Protein AF-0000000085123558 (afdb_homodimer)

Sequence (1218 aa):
MKFFILLIIFISSLFAKGVLVDEKYFIDKNKSLDIKEIIKKDKVFSPIKKYSLGATKDVVWIKLDFYNNTKSIFKKRIYNRTAGIDLIDVYILKNNQIEKRYKLGDFRVHNIRDNHFRVPYFDLTLQVNEKAQVYIKQKTYSPMDIKWHIQSVEDFNSYYHEQSLIYFYCFGFFSVTTILSLILFFLLKNKSYVLYAFFTIFSIIYQFTISGFFYQFGIPIYLNTIFGFSGSALAMVFLGLFPLYFFKIKKDEFKMSKIIIKVLVALLGFIAFIQIFYPLYNDILFTTKFTGLFVFLIMLTLLIFSIRLLILKKEGSIFYFFSNGIFFIFISVFILVFFGYLKFESLFYYFFAIGTIGQDLFLGFALIHSTYRLRREHEKNTELLNEYSKLSLLGQTMVNISHQWKTPINSIYNSVNHIEIAQEFRDPTLNMIIKDNLKNIKQSTNYLKETALSQLNFYKDENNIEEIKIKDEISDVIKLIDSEFSKKFIDIRFKCDDNLKVKIEKNYFLNIIMILFENSFKIFEQRKIKKPLIYLLVEKTKNKTIILFEDNAGGVSDFIIKRIFQKDFSESSSTGIGLYLAKEIVSQKLNGQITAENKNEGLSFKIVIMKFFILLIIFISSLFAKGVLVDEKYFIDKNKSLDIKEIIKKDKVFSPIKKYSLGATKDVVWIKLDFYNNTKSIFKKRIYNRTAGIDLIDVYILKNNQIEKRYKLGDFRVHNIRDNHFRVPYFDLTLQVNEKAQVYIKQKTYSPMDIKWHIQSVEDFNSYYHEQSLIYFYCFGFFSVTTILSLILFFLLKNKSYVLYAFFTIFSIIYQFTISGFFYQFGIPIYLNTIFGFSGSALAMVFLGLFPLYFFKIKKDEFKMSKIIIKVLVALLGFIAFIQIFYPLYNDILFTTKFTGLFVFLIMLTLLIFSIRLLILKKEGSIFYFFSNGIFFIFISVFILVFFGYLKFESLFYYFFAIGTIGQDLFLGFALIHSTYRLRREHEKNTELLNEYSKLSLLGQTMVNISHQWKTPINSIYNSVNHIEIAQEFRDPTLNMIIKDNLKNIKQSTNYLKETALSQLNFYKDENNIEEIKIKDEISDVIKLIDSEFSKKFIDIRFKCDDNLKVKIEKNYFLNIIMILFENSFKIFEQRKIKKPLIYLLVEKTKNKTIILFEDNAGGVSDFIIKRIFQKDFSESSSTGIGLYLAKEIVSQKLNGQITAENKNEGLSFKIVI

Foldseek 3Di:
DCVVVLLVPPPPPPPDPFKDKFKWKAWAAPQDDDPVRCLVVVVRTDGDPDQWPFFDQIKMKMKIKIWGQDPDKDKKKKWDQFFAFAWKKKFKDFPNDTDDIATDHLVDAPVRGPDLDRTDMDIDIADHRTIMMMMMITGHRFIGGRDIDIGHPVVVVVNVVSVVVVLVVLVVLLVVLLVVLVVCCVVVVQCLSVLLNQLSVLLNLQLCLRNRVCSSVRHDSLSSLLSPLCSNLSSLLSVLCNCCRLLVDDCPNDPLNVVSVVLNVVSVVLSVVCSVCCVVPVSSSNVSLCVLVSSLVNLVSQLVVLVVCVVVVGQLSVLSNQLSVLLNVLVVVLNCVRRPVDPDDPSNSCSSSRSVSSNSVSVVVRVVRVVVVVVVVVVVVVVVCVVVVLVVLLVVLVVVVVVVLVVLVVLLVVLVVQLVVCVVVVPPCSVVSNVVSVVSNVVSVVVNVCLVPVSVVLSPDDQAQDWDQPVVLLVVLCVNCVVVCVVLQEEEAAEDDRPDIDRARSSLVSSLSNLLVVLLSQLCVVQVDPHKYWYWYWDDDDPKIKIKIKILSQADDPVCQVPLLPQCDDPGPDSSCSSVVSQVSLVPGVVWGWHWDDDPRTIMIMIMD/DCVVVLLVPPPPPPPDPFKDKFKWKAWAAPQDDDPVRCVVVVVRTDGDPDQWPFFDQIKMKMKIKIWGQDQDKDKKKKWDQFFAFAWKKKFKDFPNDTDDIATDHLVDAPVRGDDLDRTDMDIDIDDHRTIMMMMMITGHRWIGGRDIDIGHPVVVCVNVVSVVVVLVVLVVLLVVLLVVLVVCCVVVVQCLSVLLNQLSVLLNLQLCLRNRVCSSVRHDSLSSLLSPLCSNLSSLLSVLCNCCRLLVDDCPNDPLSVVSVVLNVVSVVLSVVCSVCCVVPVNSSNVSLCVLVSSLVNLVSQLVVLVVCVVVVGQLSVLSNQLSVLLNVLSVVLNCVRRPVDPDDPSNSCSSSRSVSSNSVSVVVRVVRVVVVVVVVVVVVVVVCVVVVLVVLLVVVVVVVVVVLVVLVVLLVVLVVQLVVCVVVVPPCSVVSNVVSVVSNVVSVVVNVCLVPVSVVLSPDDQAFDWDQPVVLLVVLCVNCVVVCVVLQEEEAAEDDRPDIDRARSSLVSSLSNLLVVVLVQLCVVQVDPHKYWYWYWDDDDPKIKIKIKILSQADDPVCQVCLLPQCDDPGPDSSCSSVVNQVCLVPGVVWGWHWDDDPRTIMIMIMD

Solvent-accessible surface area (backbone atoms only — not comparable to full-atom values): 63020 Å² total; per-residue (Å²): 116,63,77,71,28,64,74,59,60,69,68,70,74,73,76,73,86,66,62,55,71,50,61,28,33,35,79,36,76,78,69,71,80,48,72,74,56,49,67,74,46,62,82,66,48,40,72,69,85,64,48,56,68,14,60,39,92,43,30,37,36,35,38,38,41,40,39,33,77,44,96,52,73,43,68,36,30,40,30,32,87,60,35,61,48,29,39,31,40,36,39,36,25,44,91,92,36,80,75,49,76,43,45,39,38,57,75,48,58,75,88,72,32,76,61,64,57,37,43,51,62,52,78,49,79,38,52,62,74,33,58,37,42,34,40,34,41,40,37,32,53,49,54,39,70,72,54,68,45,68,38,45,61,67,59,48,52,52,52,54,48,54,52,46,32,53,53,26,20,50,48,16,32,48,50,46,54,30,52,52,23,44,51,48,19,72,68,65,69,41,66,32,28,45,28,50,21,50,20,46,52,28,46,48,50,22,50,36,34,55,64,8,50,41,61,39,71,63,54,58,58,68,57,50,51,49,30,58,69,40,16,62,57,55,17,46,48,29,55,64,51,23,59,47,52,64,67,61,50,55,74,80,73,39,75,60,56,53,50,52,50,51,54,41,50,50,49,52,50,50,51,51,50,48,67,68,40,32,87,79,38,67,72,53,52,48,58,48,65,52,53,56,54,51,52,49,50,50,47,50,52,51,39,52,50,24,51,53,36,42,74,69,62,44,87,42,20,67,32,44,32,54,11,39,48,44,27,41,56,29,41,50,52,34,50,37,31,52,56,40,76,35,82,80,48,83,69,52,73,48,25,53,58,50,14,48,50,44,26,51,51,24,43,49,48,20,55,52,49,54,52,47,49,51,50,52,50,27,53,50,33,47,53,48,28,57,54,20,47,56,28,17,50,44,14,52,51,40,55,53,46,44,61,57,46,47,55,38,44,49,51,35,53,52,32,52,50,51,42,51,52,33,60,73,67,62,41,92,58,38,73,59,50,43,51,54,29,49,50,50,34,51,53,30,44,50,48,50,51,50,52,49,49,52,52,55,56,60,65,67,57,76,91,50,74,38,78,38,51,52,46,61,54,50,49,52,51,47,60,68,46,38,68,64,33,52,74,66,55,41,46,76,48,77,49,55,54,87,78,41,68,45,79,39,43,56,66,63,52,52,47,41,54,47,45,54,53,50,51,50,50,52,45,36,62,73,65,61,54,89,76,34,40,35,42,37,40,44,46,76,52,95,91,34,39,38,37,38,43,30,34,54,64,62,38,69,55,76,73,46,60,80,34,47,57,34,75,65,39,48,96,53,100,54,81,15,46,57,48,21,47,36,45,49,43,29,43,72,72,54,67,24,47,69,48,70,45,74,42,92,58,1,38,28,36,40,36,41,64,114,63,78,70,28,64,73,60,60,69,67,69,73,72,73,72,85,66,63,55,72,48,62,30,32,34,81,37,76,79,71,72,81,48,72,74,56,49,68,73,45,63,81,67,49,39,73,69,86,64,51,54,68,14,60,39,92,40,29,36,37,36,38,37,39,41,40,32,77,42,95,53,74,44,68,35,30,40,29,34,86,61,35,62,48,30,39,32,40,38,39,34,25,45,91,92,35,81,74,48,74,44,43,40,37,59,74,49,58,74,87,72,33,73,60,64,57,37,43,50,61,52,78,48,76,38,51,63,74,32,58,38,42,33,41,35,42,37,37,32,53,48,53,37,70,71,54,67,45,67,38,45,60,66,56,49,52,53,52,54,49,54,53,46,32,52,52,27,20,50,48,17,32,45,52,45,54,29,53,53,24,44,50,48,18,74,69,66,69,41,67,33,29,47,29,50,21,49,21,47,51,29,45,49,51,22,50,34,34,56,63,8,53,43,60,39,70,63,52,59,57,69,58,52,50,48,32,56,70,41,16,62,58,57,16,46,48,28,54,63,52,25,59,47,52,64,68,61,51,56,76,78,75,39,75,60,54,52,50,52,51,51,54,43,52,51,50,52,51,51,51,50,50,49,67,68,41,32,87,80,38,66,71,52,52,49,58,47,66,51,52,56,53,50,50,49,50,50,45,49,51,50,38,52,50,25,52,53,36,42,74,68,63,44,87,43,20,65,32,44,32,53,11,39,48,44,27,41,57,29,40,49,52,35,50,37,31,51,56,39,77,35,82,82,49,84,69,52,74,46,24,54,58,52,13,48,50,44,26,50,51,25,44,50,48,22,56,53,49,54,52,45,51,51,50,52,51,27,54,49,32,48,53,48,30,56,54,19,45,55,28,18,50,45,15,52,51,39,55,50,47,44,61,57,47,48,54,39,44,48,52,35,52,49,32,52,50,51,42,52,52,32,60,74,67,62,41,92,58,38,72,58,49,44,53,52,31,49,50,49,36,52,53,29,44,52,48,50,53,49,54,49,50,51,52,56,56,61,67,67,58,75,88,48,74,38,77,38,50,53,48,60,54,52,48,50,51,47,60,68,46,37,66,65,33,51,75,66,56,41,45,77,49,78,48,54,55,86,80,42,68,44,78,37,41,55,66,62,52,51,48,40,54,47,46,53,54,49,52,50,50,52,46,35,60,72,67,61,55,87,76,36,39,33,43,37,41,46,46,76,52,96,91,34,38,38,37,39,42,31,34,52,65,62,36,70,54,76,74,46,59,80,34,48,57,34,74,63,38,49,97,54,101,54,80,15,46,57,49,21,47,38,44,49,44,30,43,71,71,55,67,25,48,69,48,71,46,73,42,92,58,2,38,28,36,40,36,42,63

Radius of gyration: 43.83 Å; Cα contacts (8 Å, |Δi|>4): 1908; chains: 2; bounding box: 76×146×95 Å

Organism: Arcobacter nitrofigilis (strain ATCC 33309 / DSM 7299 / CCUG 15893 / LMG 7604 / NCTC 12251 / CI) (NCBI:txid572480)

Nearest PDB structures (foldseek):
  6azr-assembly1_C  TM=6.192E-01  e=3.987E-10  Thermotoga maritima MSB8
  6rh7-assembly1_B  TM=6.388E-01  e=1.582E-09  Thermotoga maritima
  4gcz-assembly1_A  TM=6.714E-01  e=4.209E-09  Bacillus subtilis subsp. subtilis str. 168
  8a7f-assembly1_A  TM=5.798E-01  e=2.361E-09  Pseudomonas putida KT2440
  8a6x-assembly1_B  TM=5.753E-01  e=1.398E-08  Pseudomonas putida KT2440

pLDDT: mean 82.69, std 12.64, range [24.14, 97.62]

Structure (mmCIF, N/CA/C/O backbone):
data_AF-0000000085123558-model_v1
#
loop_
_entity.id
_entity.type
_entity.pdbx_description
1 polymer 'histidine kinase'
#
loop_
_atom_site.group_PDB
_atom_site.id
_atom_site.type_symbol
_atom_site.label_atom_id
_atom_site.label_alt_id
_atom_site.label_comp_id
_atom_site.label_asym_id
_atom_site.label_entity_id
_atom_site.label_seq_id
_atom_site.pdbx_PDB_ins_code
_atom_site.Cartn_x
_atom_site.Cartn_y
_atom_site.Cartn_z
_atom_site.occupancy
_atom_site.B_iso_or_equiv
_atom_site.auth_seq_id
_atom_site.auth_comp_id
_atom_site.auth_asym_id
_atom_site.auth_atom_id
_atom_site.pdbx_PDB_model_num
ATOM 1 N N . MET A 1 1 ? -15.406 20.891 -3.645 1 24.14 1 MET A N 1
ATOM 2 C CA . MET A 1 1 ? -15.086 22.172 -4.254 1 24.14 1 MET A CA 1
ATOM 3 C C . MET A 1 1 ? -14.094 22.953 -3.395 1 24.14 1 MET A C 1
ATOM 5 O O . MET A 1 1 ? -13.133 23.531 -3.912 1 24.14 1 MET A O 1
ATOM 9 N N . LYS A 1 2 ? -14.328 23.125 -2.021 1 29.52 2 LYS A N 1
ATOM 10 C CA . LYS A 1 2 ? -13.383 23.891 -1.223 1 29.52 2 LYS A CA 1
ATOM 11 C C . LYS A 1 2 ? -12.117 23.094 -0.936 1 29.52 2 LYS A C 1
ATOM 13 O O . LYS A 1 2 ? -11.094 23.641 -0.542 1 29.52 2 LYS A O 1
ATOM 18 N N . PHE A 1 3 ? -12.047 21.844 -0.819 1 31.36 3 PHE A N 1
ATOM 19 C CA . PHE A 1 3 ? -10.844 21.062 -0.55 1 31.36 3 PHE A CA 1
ATOM 20 C C . PHE A 1 3 ? -9.875 21.141 -1.725 1 31.36 3 PHE A C 1
ATOM 22 O O . PHE A 1 3 ? -8.664 21.016 -1.542 1 31.36 3 PHE A O 1
ATOM 29 N N . PHE A 1 4 ? -10.273 21.078 -2.939 1 33.62 4 PHE A N 1
ATOM 30 C CA . PHE A 1 4 ? -9.625 21.688 -4.102 1 33.62 4 PHE A CA 1
ATOM 31 C C . PHE A 1 4 ? -9.398 23.172 -3.889 1 33.62 4 PHE A C 1
ATOM 33 O O . PHE A 1 4 ? -8.672 23.812 -4.648 1 33.62 4 PHE A O 1
ATOM 40 N N . ILE A 1 5 ? -10.008 23.797 -2.871 1 33.5 5 ILE A N 1
ATOM 41 C CA . ILE A 1 5 ? -9.93 25.203 -2.473 1 33.5 5 ILE A CA 1
ATOM 42 C C . ILE A 1 5 ? -8.625 25.453 -1.719 1 33.5 5 ILE A C 1
ATOM 44 O O . ILE A 1 5 ? -8.039 26.531 -1.816 1 33.5 5 ILE A O 1
ATOM 48 N N . LEU A 1 6 ? -8.219 24.562 -0.923 1 36.97 6 LEU A N 1
ATOM 49 C CA . LEU A 1 6 ? -6.957 24.844 -0.247 1 36.97 6 LEU A CA 1
ATOM 50 C C . LEU A 1 6 ? -5.84 25.078 -1.259 1 36.97 6 LEU A C 1
ATOM 52 O O . LEU A 1 6 ? -4.922 25.875 -1.006 1 36.97 6 LEU A O 1
ATOM 56 N N . LEU A 1 7 ? -5.809 24.391 -2.283 1 35.38 7 LEU A N 1
ATOM 57 C CA . LEU A 1 7 ? -4.863 24.766 -3.328 1 35.38 7 LEU A CA 1
ATOM 58 C C . LEU A 1 7 ? -5.051 26.219 -3.729 1 35.38 7 LEU A C 1
ATOM 60 O O . LEU A 1 7 ? -4.074 26.922 -4.004 1 35.38 7 LEU A O 1
ATOM 64 N N . ILE A 1 8 ? -6.285 26.703 -3.881 1 33.59 8 ILE A N 1
ATOM 65 C CA . ILE A 1 8 ? -6.574 28.016 -4.457 1 33.59 8 ILE A CA 1
ATOM 66 C C . ILE A 1 8 ? -6.391 29.094 -3.396 1 33.59 8 ILE A C 1
ATOM 68 O O . ILE A 1 8 ? -6.383 30.297 -3.711 1 33.59 8 ILE A O 1
ATOM 72 N N . ILE A 1 9 ? -6.473 28.859 -2.203 1 36.88 9 ILE A N 1
ATOM 73 C CA . ILE A 1 9 ? -6.5 29.969 -1.249 1 36.88 9 ILE A CA 1
ATOM 74 C C . ILE A 1 9 ? -5.184 30.734 -1.314 1 36.88 9 ILE A C 1
ATOM 76 O O . ILE A 1 9 ? -5.051 31.797 -0.712 1 36.88 9 ILE A O 1
ATOM 80 N N . PHE A 1 10 ? -4.238 30.266 -1.964 1 37.56 10 PHE A N 1
ATOM 81 C CA . PHE A 1 10 ? -2.963 30.938 -1.763 1 37.56 10 PHE A CA 1
ATOM 82 C C . PHE A 1 10 ? -3.053 32.406 -2.201 1 37.56 10 PHE A C 1
ATOM 84 O O . PHE A 1 10 ? -2.088 33.156 -2.066 1 37.56 10 PHE A O 1
ATOM 91 N N . ILE A 1 11 ? -3.908 32.75 -3.121 1 35.16 11 ILE A N 1
ATOM 92 C CA . ILE A 1 11 ? -3.48 33.938 -3.816 1 35.16 11 ILE A CA 1
ATOM 93 C C . ILE A 1 11 ? -3.814 35.188 -2.969 1 35.16 11 ILE A C 1
ATOM 95 O O . ILE A 1 11 ? -3.697 36.312 -3.438 1 35.16 11 ILE A O 1
ATOM 99 N N . SER A 1 12 ? -4.367 35.031 -1.855 1 32.38 12 SER A N 1
ATOM 100 C CA . SER A 1 12 ? -4.777 36.375 -1.506 1 32.38 12 SER A CA 1
ATOM 101 C C . SER A 1 12 ? -3.609 37.188 -0.948 1 32.38 12 SER A C 1
ATOM 103 O O . SER A 1 12 ? -3.164 36.938 0.176 1 32.38 12 SER A O 1
ATOM 105 N N . SER A 1 13 ? -2.609 37.438 -1.604 1 37.75 13 SER A N 1
ATOM 106 C CA . SER A 1 13 ? -1.668 38.469 -1.165 1 37.75 13 SER A CA 1
ATOM 107 C C . SER A 1 13 ? -2.385 39.781 -0.843 1 37.75 13 SER A C 1
ATOM 109 O O . SER A 1 13 ? -2.889 40.438 -1.742 1 37.75 13 SER A O 1
ATOM 111 N N . LEU A 1 14 ? -3.059 39.875 0.261 1 35.59 14 LEU A N 1
ATOM 112 C CA . LEU A 1 14 ? -3.619 41.156 0.614 1 35.59 14 LEU A CA 1
ATOM 113 C C . LEU A 1 14 ? -2.518 42.219 0.79 1 35.59 14 LEU A C 1
ATOM 115 O O . LEU A 1 14 ? -1.595 42 1.583 1 35.59 14 LEU A O 1
ATOM 119 N N . PHE A 1 15 ? -2.264 42.969 -0.15 1 40.72 15 PHE A N 1
ATOM 120 C CA . PHE A 1 15 ? -1.42 44.156 -0.17 1 40.72 15 PHE A CA 1
ATOM 121 C C . PHE A 1 15 ? -1.767 45.062 0.986 1 40.72 15 PHE A C 1
ATOM 123 O O . PHE A 1 15 ? -2.941 45.344 1.237 1 40.72 15 PHE A O 1
ATOM 130 N N . ALA A 1 16 ? -0.972 45.188 1.945 1 47.84 16 ALA A N 1
ATOM 131 C CA . ALA A 1 16 ? -0.98 46.188 3.014 1 47.84 16 ALA A CA 1
ATOM 132 C C . ALA A 1 16 ? -1.101 47.594 2.447 1 47.84 16 ALA A C 1
ATOM 134 O O . ALA A 1 16 ? -0.243 48.031 1.68 1 47.84 16 ALA A O 1
ATOM 135 N N . LYS A 1 17 ? -2.234 48.188 2.404 1 53.03 17 LYS A N 1
ATOM 136 C CA . LYS A 1 17 ? -2.645 49.531 2.068 1 53.03 17 LYS A CA 1
ATOM 137 C C . LYS A 1 17 ? -2.211 50.531 3.148 1 53.03 17 LYS A C 1
ATOM 139 O O . LYS A 1 17 ? -2.52 50.344 4.328 1 53.03 17 LYS A O 1
ATOM 144 N N . GLY A 1 18 ? -0.903 51 3.264 1 59.31 18 GLY A N 1
ATOM 145 C CA . GLY A 1 18 ? -0.833 52.312 3.904 1 59.31 18 GLY A CA 1
ATOM 146 C C . GLY A 1 18 ? 0.586 52.844 4.062 1 59.31 18 GLY A C 1
ATOM 147 O O . GLY A 1 18 ? 0.808 54.031 4.16 1 59.31 18 GLY A O 1
ATOM 148 N N . VAL A 1 19 ? 1.578 51.938 4.398 1 72.12 19 VAL A N 1
ATOM 149 C CA . VAL A 1 19 ? 2.891 52.469 4.73 1 72.12 19 VAL A CA 1
ATOM 150 C C . VAL A 1 19 ? 3.777 52.469 3.484 1 72.12 19 VAL A C 1
ATOM 152 O O . VAL A 1 19 ? 3.75 51.531 2.695 1 72.12 19 VAL A O 1
ATOM 155 N N . LEU A 1 20 ? 4.352 53.625 3.158 1 74.12 20 LEU A N 1
ATOM 156 C CA . LEU A 1 20 ? 5.309 53.719 2.064 1 74.12 20 LEU A CA 1
ATOM 157 C C . LEU A 1 20 ? 6.609 53 2.414 1 74.12 20 LEU A C 1
ATOM 159 O O . LEU A 1 20 ? 7.164 53.219 3.494 1 74.12 20 LEU A O 1
ATOM 163 N N . VAL A 1 21 ? 6.938 52.031 1.691 1 85.25 21 VAL A N 1
ATOM 164 C CA . VAL A 1 21 ? 8.172 51.281 1.902 1 85.25 21 VAL A CA 1
ATOM 165 C C . VAL A 1 21 ? 9.07 51.406 0.67 1 85.25 21 VAL A C 1
ATOM 167 O O . VAL A 1 21 ? 8.617 51.188 -0.455 1 85.25 21 VAL A O 1
ATOM 170 N N . ASP A 1 22 ? 10.273 51.969 0.834 1 86.12 22 ASP A N 1
ATOM 171 C CA . ASP A 1 22 ? 11.297 52 -0.207 1 86.12 22 ASP A CA 1
ATOM 172 C C . ASP A 1 22 ? 12.328 50.875 0.016 1 86.12 22 ASP A C 1
ATOM 174 O O . ASP A 1 22 ? 12.914 50.781 1.097 1 86.12 22 ASP A O 1
ATOM 178 N N . GLU A 1 23 ? 12.461 50.062 -0.915 1 92.94 23 GLU A N 1
ATOM 179 C CA . GLU A 1 23 ? 13.352 48.906 -0.798 1 92.94 23 GLU A CA 1
ATOM 180 C C . GLU A 1 23 ? 14.562 49.062 -1.719 1 92.94 23 GLU A C 1
ATOM 182 O O . GLU A 1 23 ? 14.414 49.344 -2.908 1 92.94 23 GLU A O 1
ATOM 187 N N . LYS A 1 24 ? 15.758 48.938 -1.236 1 94.81 24 LYS A N 1
ATOM 188 C CA . LYS A 1 24 ? 17.016 48.969 -1.977 1 94.81 24 LYS A CA 1
ATOM 189 C C . LYS A 1 24 ? 17.938 47.844 -1.519 1 94.81 24 LYS A C 1
ATOM 191 O O . LYS A 1 24 ? 17.703 47.219 -0.481 1 94.81 24 LYS A O 1
ATOM 196 N N . TYR A 1 25 ? 18.828 47.438 -2.324 1 94.5 25 TYR A N 1
ATOM 197 C CA . TYR A 1 25 ? 19.766 46.406 -1.919 1 94.5 25 TYR A CA 1
ATOM 198 C C . TYR A 1 25 ? 21.172 46.719 -2.424 1 94.5 25 TYR A C 1
ATOM 200 O O . TYR A 1 25 ? 21.359 47.594 -3.283 1 94.5 25 TYR A O 1
ATOM 208 N N . PHE A 1 26 ? 22.203 46.156 -1.8 1 94.19 26 PHE A N 1
ATOM 209 C CA . PHE A 1 26 ? 23.609 46.281 -2.133 1 94.19 26 PHE A CA 1
ATOM 210 C C . PHE A 1 26 ? 24.344 44.969 -1.95 1 94.19 26 PHE A C 1
ATOM 212 O O . PHE A 1 26 ? 24.188 44.312 -0.921 1 94.19 26 PHE A O 1
ATOM 219 N N . ILE A 1 27 ? 25.109 44.5 -2.98 1 93.19 27 ILE A N 1
ATOM 220 C CA . ILE A 1 27 ? 25.875 43.25 -2.92 1 93.19 27 ILE A CA 1
ATOM 221 C C . ILE A 1 27 ? 27.297 43.562 -2.439 1 93.19 27 ILE A C 1
ATOM 223 O O . ILE A 1 27 ? 28.047 44.25 -3.117 1 93.19 27 ILE A O 1
ATOM 227 N N . ASP A 1 28 ? 27.594 43.031 -1.289 1 92.38 28 ASP A N 1
ATOM 228 C CA . ASP A 1 28 ? 28.922 43.188 -0.693 1 92.38 28 ASP A CA 1
ATOM 229 C C . ASP A 1 28 ? 29.828 42 -1.076 1 92.38 28 ASP A C 1
ATOM 231 O O . ASP A 1 28 ? 29.938 41.031 -0.337 1 92.38 28 ASP A O 1
ATOM 235 N N . LYS A 1 29 ? 30.594 42.094 -2.072 1 88.44 29 LYS A N 1
ATOM 236 C CA . LYS A 1 29 ? 31.453 41.031 -2.578 1 88.44 29 LYS A CA 1
ATOM 237 C C . LYS A 1 29 ? 32.625 40.75 -1.629 1 88.44 29 LYS A C 1
ATOM 239 O O . LYS A 1 29 ? 33.062 39.625 -1.508 1 88.44 29 LYS A O 1
ATOM 244 N N . ASN A 1 30 ? 33.031 41.812 -0.907 1 80.75 30 ASN A N 1
ATOM 245 C CA . ASN A 1 30 ? 34.219 41.656 -0.041 1 80.75 30 ASN A CA 1
ATOM 246 C C . ASN A 1 30 ? 33.812 41.156 1.345 1 80.75 30 ASN A C 1
ATOM 248 O O . ASN A 1 30 ? 34.688 40.781 2.135 1 80.75 30 ASN A O 1
ATOM 252 N N . LYS A 1 31 ? 32.719 40.938 1.635 1 78.62 31 LYS A N 1
ATOM 253 C CA . LYS A 1 31 ? 32.188 40.375 2.869 1 78.62 31 LYS A CA 1
ATOM 254 C C . LYS A 1 31 ? 32.719 41.125 4.09 1 78.62 31 LYS A C 1
ATOM 256 O O . LYS A 1 31 ? 32.875 40.531 5.16 1 78.62 31 LYS A O 1
ATOM 261 N N . SER A 1 32 ? 32.969 42.438 4.004 1 80.06 32 SER A N 1
ATOM 262 C CA . SER A 1 32 ? 33.75 43.062 5.074 1 80.06 32 SER A CA 1
ATOM 263 C C . SER A 1 32 ? 32.969 44.219 5.688 1 80.06 32 SER A C 1
ATOM 265 O O . SER A 1 32 ? 33.344 44.719 6.754 1 80.06 32 SER A O 1
ATOM 267 N N . LEU A 1 33 ? 31.844 44.562 5.199 1 87.12 33 LEU A N 1
ATOM 268 C CA . LEU A 1 33 ? 31.203 45.812 5.648 1 87.12 33 LEU A CA 1
ATOM 269 C C . LEU A 1 33 ? 30.344 45.562 6.879 1 87.12 33 LEU A C 1
ATOM 271 O O . LEU A 1 33 ? 29.594 44.594 6.922 1 87.12 33 LEU A O 1
ATOM 275 N N . ASP A 1 34 ? 30.609 46.312 7.906 1 90.75 34 ASP A N 1
ATOM 276 C CA . ASP A 1 34 ? 29.766 46.281 9.094 1 90.75 34 ASP A CA 1
ATOM 277 C C . ASP A 1 34 ? 28.641 47.312 9.016 1 90.75 34 ASP A C 1
ATOM 279 O O . ASP A 1 34 ? 28.578 48.094 8.062 1 90.75 34 ASP A O 1
ATOM 283 N N . ILE A 1 35 ? 27.75 47.25 9.93 1 92.5 35 ILE A N 1
ATOM 284 C CA . ILE A 1 35 ? 26.547 48.094 9.906 1 92.5 35 ILE A CA 1
ATOM 285 C C . ILE A 1 35 ? 26.953 49.562 9.953 1 92.5 35 ILE A C 1
ATOM 287 O O . ILE A 1 35 ? 26.328 50.406 9.305 1 92.5 35 ILE A O 1
ATOM 291 N N . LYS A 1 36 ? 28.031 49.938 10.656 1 91.19 36 LYS A N 1
ATOM 292 C CA . LYS A 1 36 ? 28.469 51.344 10.781 1 91.19 36 LYS A CA 1
ATOM 293 C C . LYS A 1 36 ? 28.984 51.875 9.445 1 91.19 36 LYS A C 1
ATOM 295 O O . LYS A 1 36 ? 28.719 53 9.086 1 91.19 36 LYS A O 1
ATOM 300 N N . GLU A 1 37 ? 29.625 51 8.734 1 91.5 37 GLU A N 1
ATOM 301 C CA . GLU A 1 37 ? 30.188 51.406 7.441 1 91.5 37 GLU A CA 1
ATOM 302 C C . GLU A 1 37 ? 29.094 51.531 6.383 1 91.5 37 GLU A C 1
ATOM 304 O O . GLU A 1 37 ? 29.141 52.438 5.551 1 91.5 37 GLU A O 1
ATOM 309 N N . ILE A 1 38 ? 28.125 50.625 6.465 1 91.69 38 ILE A N 1
ATOM 310 C CA . ILE A 1 38 ? 27.078 50.594 5.445 1 91.69 38 ILE A CA 1
ATOM 311 C C . ILE A 1 38 ? 26.156 51.812 5.609 1 91.69 38 ILE A C 1
ATOM 313 O O . ILE A 1 38 ? 25.656 52.344 4.621 1 91.69 38 ILE A O 1
ATOM 317 N N . ILE A 1 39 ? 25.922 52.219 6.863 1 91.62 39 ILE A N 1
ATOM 318 C CA . ILE A 1 39 ? 25.078 53.375 7.125 1 91.62 39 ILE A CA 1
ATOM 319 C C . ILE A 1 39 ? 25.688 54.625 6.512 1 91.62 39 ILE A C 1
ATOM 321 O O . ILE A 1 39 ? 24.984 55.469 5.98 1 91.62 39 ILE A O 1
ATOM 325 N N . LYS A 1 40 ? 27.047 54.688 6.484 1 89.06 40 LYS A N 1
ATOM 326 C CA . LYS A 1 40 ? 27.766 55.812 5.949 1 89.06 40 LYS A CA 1
ATOM 327 C C . LYS A 1 40 ? 27.766 55.812 4.422 1 89.06 40 LYS A C 1
ATOM 329 O O . LYS A 1 40 ? 27.875 56.875 3.789 1 89.06 40 LYS A O 1
ATOM 334 N N . LYS A 1 41 ? 27.594 54.656 3.871 1 88.12 41 LYS A N 1
ATOM 335 C CA . LYS A 1 41 ? 27.625 54.531 2.42 1 88.12 41 LYS A CA 1
ATOM 336 C C . LYS A 1 41 ? 26.219 54.344 1.849 1 88.12 41 LYS A C 1
ATOM 338 O O . LYS A 1 41 ? 25.953 53.375 1.127 1 88.12 41 LYS A O 1
ATOM 343 N N . ASP A 1 42 ? 25.359 55.188 2.037 1 85.38 42 ASP A N 1
ATOM 344 C CA . ASP A 1 42 ? 23.969 55.062 1.617 1 85.38 42 ASP A CA 1
ATOM 345 C C . ASP A 1 42 ? 23.844 55.125 0.096 1 85.38 42 ASP A C 1
ATOM 347 O O . ASP A 1 42 ? 22.906 54.562 -0.474 1 85.38 42 ASP A O 1
ATOM 351 N N . LYS A 1 43 ? 24.797 55.656 -0.637 1 87 43 LYS A N 1
ATOM 352 C CA . LYS A 1 43 ? 24.734 55.844 -2.082 1 87 43 LYS A CA 1
ATOM 353 C C . LYS A 1 43 ? 25.016 54.562 -2.824 1 87 43 LYS A C 1
ATOM 355 O O . LYS A 1 43 ? 24.703 54.438 -4.012 1 87 43 LYS A O 1
ATOM 360 N N . VAL A 1 44 ? 25.422 53.562 -2.125 1 89.75 44 VAL A N 1
ATOM 361 C CA . VAL A 1 44 ? 25.812 52.312 -2.777 1 89.75 44 VAL A CA 1
ATOM 362 C C . VAL A 1 44 ? 24.578 51.469 -3.039 1 89.75 44 VAL A C 1
ATOM 364 O O . VAL A 1 44 ? 24.594 50.562 -3.885 1 89.75 44 VAL A O 1
ATOM 367 N N . PHE A 1 45 ? 23.5 51.719 -2.451 1 94.06 45 PHE A N 1
ATOM 368 C CA . PHE A 1 45 ? 22.281 50.906 -2.584 1 94.06 45 PHE A CA 1
ATOM 369 C C . PHE A 1 45 ? 21.594 51.188 -3.91 1 94.06 45 PHE A C 1
ATOM 371 O O . PHE A 1 45 ? 21.531 52.344 -4.355 1 94.06 45 PHE A O 1
ATOM 378 N N . SER A 1 46 ? 21.156 50.219 -4.566 1 93.06 46 SER A N 1
ATOM 379 C CA . SER A 1 46 ? 20.422 50.281 -5.824 1 93.06 46 SER A CA 1
ATOM 380 C C . SER A 1 46 ? 19.016 49.75 -5.676 1 93.06 46 SER A C 1
ATOM 382 O O . SER A 1 46 ? 18.766 48.875 -4.816 1 93.06 46 SER A O 1
ATOM 384 N N . PRO A 1 47 ? 18.109 50.25 -6.414 1 92.69 47 PRO A N 1
ATOM 385 C CA . PRO A 1 47 ? 16.75 49.719 -6.359 1 92.69 47 PRO A CA 1
ATOM 386 C C . PRO A 1 47 ? 16.703 48.25 -6.773 1 92.69 47 PRO A C 1
ATOM 388 O O . PRO A 1 47 ? 17.484 47.812 -7.621 1 92.69 47 PRO A O 1
ATOM 391 N N . ILE A 1 48 ? 15.812 47.562 -6.172 1 90 48 ILE A N 1
ATOM 392 C CA . ILE A 1 48 ? 15.703 46.125 -6.41 1 90 48 ILE A CA 1
ATOM 393 C C . ILE A 1 48 ? 15.039 45.875 -7.762 1 90 48 ILE A C 1
ATOM 395 O O . ILE A 1 48 ? 13.914 46.312 -8 1 90 48 ILE A O 1
ATOM 399 N N . LYS A 1 49 ? 15.703 45.219 -8.648 1 82.56 49 LYS A N 1
ATOM 400 C CA . LYS A 1 49 ? 15.164 44.844 -9.945 1 82.56 49 LYS A CA 1
ATOM 401 C C . LYS A 1 49 ? 14.648 43.406 -9.93 1 82.56 49 LYS A C 1
ATOM 403 O O . LYS A 1 49 ? 13.602 43.094 -10.516 1 82.56 49 LYS A O 1
ATOM 408 N N . LYS A 1 50 ? 15.445 42.594 -9.336 1 83.94 50 LYS A N 1
ATOM 409 C CA . LYS A 1 50 ? 15.094 41.188 -9.172 1 83.94 50 LYS A CA 1
ATOM 410 C C . LYS A 1 50 ? 15.227 40.75 -7.715 1 83.94 50 LYS A C 1
ATOM 412 O O . LYS A 1 50 ? 16.234 41.031 -7.066 1 83.94 50 LYS A O 1
ATOM 417 N N . TYR A 1 51 ? 14.242 40.031 -7.234 1 84.81 51 TYR A N 1
ATOM 418 C CA . TYR A 1 51 ? 14.242 39.656 -5.828 1 84.81 51 TYR A CA 1
ATOM 419 C C . TYR A 1 51 ? 15.023 38.375 -5.613 1 84.81 51 TYR A C 1
ATOM 421 O O . TYR A 1 51 ? 15.531 38.094 -4.52 1 84.81 51 TYR A O 1
ATOM 429 N N . SER A 1 52 ? 15.047 37.562 -6.566 1 81.88 52 SER A N 1
ATOM 430 C CA . SER A 1 52 ? 15.852 36.375 -6.461 1 81.88 52 SER A CA 1
ATOM 431 C C . SER A 1 52 ? 17.203 36.531 -7.141 1 81.88 52 SER A C 1
ATOM 433 O O . SER A 1 52 ? 17.281 36.75 -8.352 1 81.88 52 SER A O 1
ATOM 435 N N . LEU A 1 53 ? 18.281 36.406 -6.387 1 82.69 53 LEU A N 1
ATOM 436 C CA . LEU A 1 53 ? 19.625 36.656 -6.91 1 82.69 53 LEU A CA 1
ATOM 437 C C . LEU A 1 53 ? 20.344 35.312 -7.16 1 82.69 53 LEU A C 1
ATOM 439 O O . LEU A 1 53 ? 21.531 35.312 -7.504 1 82.69 53 LEU A O 1
ATOM 443 N N . GLY A 1 54 ? 19.625 34.188 -7.047 1 78.38 54 GLY A N 1
ATOM 444 C CA . GLY A 1 54 ? 20.281 32.906 -7.223 1 78.38 54 GLY A CA 1
ATOM 445 C C . GLY A 1 54 ? 21.281 32.594 -6.133 1 78.38 54 GLY A C 1
ATOM 446 O O . GLY A 1 54 ? 21.281 33.219 -5.078 1 78.38 54 GLY A O 1
ATOM 447 N N . ALA A 1 55 ? 22.109 31.547 -6.336 1 77.38 55 ALA A N 1
ATOM 448 C CA . ALA A 1 55 ? 23.125 31.188 -5.359 1 77.38 55 ALA A CA 1
ATOM 449 C C . ALA A 1 55 ? 24.344 32.094 -5.48 1 77.38 55 ALA A C 1
ATOM 451 O O . ALA A 1 55 ? 24.797 32.406 -6.586 1 77.38 55 ALA A O 1
ATOM 452 N N . THR A 1 56 ? 24.672 32.688 -4.395 1 80.19 56 THR A N 1
ATOM 453 C CA . THR A 1 56 ? 25.828 33.562 -4.371 1 80.19 56 THR A CA 1
ATOM 454 C C . THR A 1 56 ? 26.656 33.344 -3.104 1 80.19 56 THR A C 1
ATOM 456 O O . THR A 1 56 ? 26.141 32.875 -2.094 1 80.19 56 THR A O 1
ATOM 459 N N . LYS A 1 57 ? 27.953 33.625 -3.201 1 84.12 57 LYS A N 1
ATOM 460 C CA . LYS A 1 57 ? 28.828 33.594 -2.033 1 84.12 57 LYS A CA 1
ATOM 461 C C . LYS A 1 57 ? 28.891 34.938 -1.327 1 84.12 57 LYS A C 1
ATOM 463 O O . LYS A 1 57 ? 29.453 35.031 -0.234 1 84.12 57 LYS A O 1
ATOM 468 N N . ASP A 1 58 ? 28.25 35.844 -1.938 1 88.5 58 ASP A N 1
ATOM 469 C CA . ASP A 1 58 ? 28.375 37.219 -1.464 1 88.5 58 ASP A CA 1
ATOM 470 C C . ASP A 1 58 ? 27.344 37.531 -0.364 1 88.5 58 ASP A C 1
ATOM 472 O O . ASP A 1 58 ? 26.406 36.75 -0.162 1 88.5 58 ASP A O 1
ATOM 476 N N . VAL A 1 59 ? 27.672 38.594 0.36 1 94.06 59 VAL A N 1
ATOM 477 C CA . VAL A 1 59 ? 26.734 39.094 1.352 1 94.06 59 VAL A CA 1
ATOM 478 C C . VAL A 1 59 ? 25.875 40.188 0.726 1 94.06 59 VAL A C 1
ATOM 480 O O . VAL A 1 59 ? 26.359 41 -0.056 1 94.06 59 VAL A O 1
ATOM 483 N N . VAL A 1 60 ? 24.625 40.125 1 1 94.62 60 VAL A N 1
ATOM 484 C CA . VAL A 1 60 ? 23.703 41.094 0.435 1 94.62 60 VAL A CA 1
ATOM 485 C C . VAL A 1 60 ? 23.125 41.969 1.55 1 94.62 60 VAL A C 1
ATOM 487 O O . VAL A 1 60 ? 22.688 41.438 2.584 1 94.62 60 VAL A O 1
ATOM 490 N N . TRP A 1 61 ? 23.172 43.25 1.364 1 95.69 61 TRP A N 1
ATOM 491 C CA . TRP A 1 61 ? 22.547 44.188 2.277 1 95.69 61 TRP A CA 1
ATOM 492 C C . TRP A 1 61 ? 21.234 44.719 1.696 1 95.69 61 TRP A C 1
ATOM 494 O O . TRP A 1 61 ? 21.188 45.125 0.531 1 95.69 61 TRP A O 1
ATOM 504 N N . ILE A 1 62 ? 20.203 44.656 2.424 1 96.19 62 ILE A N 1
ATOM 505 C CA . ILE A 1 62 ? 18.906 45.188 2.029 1 96.19 62 ILE A CA 1
ATOM 506 C C . ILE A 1 62 ? 18.547 46.375 2.926 1 96.19 62 ILE A C 1
ATOM 508 O O . ILE A 1 62 ? 18.703 46.312 4.148 1 96.19 62 ILE A O 1
ATOM 512 N N . LYS A 1 63 ? 18.141 47.406 2.352 1 95.69 63 LYS A N 1
ATOM 513 C CA . LYS A 1 63 ? 17.703 48.594 3.076 1 95.69 63 LYS A CA 1
ATOM 514 C C . LYS A 1 63 ? 16.219 48.844 2.863 1 95.69 63 LYS A C 1
ATOM 516 O O . LYS A 1 63 ? 15.758 48.938 1.725 1 95.69 63 LYS A O 1
ATOM 521 N N . LEU A 1 64 ? 15.477 48.906 3.926 1 95.12 64 LEU A N 1
ATOM 522 C CA . LEU A 1 64 ? 14.055 49.219 3.893 1 95.12 64 LEU A CA 1
ATOM 523 C C . LEU A 1 64 ? 13.758 50.5 4.641 1 95.12 64 LEU A C 1
ATOM 525 O O . LEU A 1 64 ? 14.016 50.594 5.844 1 95.12 64 LEU A O 1
ATOM 529 N N . ASP A 1 65 ? 13.242 51.438 3.936 1 93.88 65 ASP A N 1
ATOM 530 C CA . ASP A 1 65 ? 12.852 52.688 4.547 1 93.88 65 ASP A CA 1
ATOM 531 C C . ASP A 1 65 ? 11.344 52.75 4.785 1 93.88 65 ASP A C 1
ATOM 533 O O . ASP A 1 65 ? 10.562 52.688 3.838 1 93.88 65 ASP A O 1
ATOM 537 N N . PHE A 1 66 ? 11.016 52.875 6.074 1 94.06 66 PHE A N 1
ATOM 538 C CA . PHE A 1 66 ? 9.609 52.906 6.441 1 94.06 66 PHE A CA 1
ATOM 539 C C . PHE A 1 66 ? 9.203 54.312 6.902 1 94.06 66 PHE A C 1
ATOM 541 O O . PHE A 1 66 ? 9.977 55 7.574 1 94.06 66 PHE A O 1
ATOM 548 N N . TYR A 1 67 ? 8.047 54.75 6.438 1 92.19 67 TYR A N 1
ATOM 549 C CA . TYR A 1 67 ? 7.438 55.969 6.918 1 92.19 67 TYR A CA 1
ATOM 550 C C . TYR A 1 67 ? 5.949 55.781 7.184 1 92.19 67 TYR A C 1
ATOM 552 O O . TYR A 1 67 ? 5.191 55.438 6.273 1 92.19 67 TYR A O 1
ATOM 560 N N . ASN A 1 68 ? 5.594 55.906 8.484 1 92.06 68 ASN A N 1
ATOM 561 C CA . ASN A 1 68 ? 4.184 55.75 8.836 1 92.06 68 ASN A CA 1
ATOM 562 C C . ASN A 1 68 ? 3.414 57.062 8.633 1 92.06 68 ASN A C 1
ATOM 564 O O . ASN A 1 68 ? 3.379 57.906 9.516 1 92.06 68 ASN A O 1
ATOM 568 N N . ASN A 1 69 ? 2.773 57.125 7.559 1 87.62 69 ASN A N 1
ATOM 569 C CA . ASN A 1 69 ? 1.984 58.312 7.27 1 87.62 69 ASN A CA 1
ATOM 570 C C . ASN A 1 69 ? 0.511 58.125 7.609 1 87.62 69 ASN A C 1
ATOM 572 O O . ASN A 1 69 ? -0.341 58.906 7.211 1 87.62 69 ASN A O 1
ATOM 576 N N . THR A 1 70 ? 0.278 57.125 8.297 1 86.75 70 THR A N 1
ATOM 577 C CA . THR A 1 70 ? -1.108 56.812 8.641 1 86.75 70 THR A CA 1
ATOM 578 C C . THR A 1 70 ? -1.46 57.375 10.008 1 86.75 70 THR A C 1
ATOM 580 O O . THR A 1 70 ? -0.586 57.875 10.727 1 86.75 70 THR A O 1
ATOM 583 N N . LYS A 1 71 ? -2.713 57.406 10.367 1 89 71 LYS A N 1
ATOM 584 C CA . LYS A 1 71 ? -3.207 57.969 11.625 1 89 71 LYS A CA 1
ATOM 585 C C . LYS A 1 71 ? -3.197 56.938 12.734 1 89 71 LYS A C 1
ATOM 587 O O . LYS A 1 71 ? -3.547 57.219 13.883 1 89 71 LYS A O 1
ATOM 592 N N . SER A 1 72 ? -2.797 55.75 12.383 1 89 72 SER A N 1
ATOM 593 C CA . SER A 1 72 ? -2.779 54.688 13.375 1 89 72 SER A CA 1
ATOM 594 C C . SER A 1 72 ? -1.371 54.125 13.562 1 89 72 SER A C 1
ATOM 596 O O . SER A 1 72 ? -0.485 54.375 12.742 1 89 72 SER A O 1
ATOM 598 N N . ILE A 1 73 ? -1.196 53.438 14.742 1 90.69 73 ILE A N 1
ATOM 599 C CA . ILE A 1 73 ? 0.078 52.812 15.039 1 90.69 73 ILE A CA 1
ATOM 600 C C . ILE A 1 73 ? 0.321 51.656 14.055 1 90.69 73 ILE A C 1
ATOM 602 O O . ILE A 1 73 ? -0.584 50.875 13.781 1 90.69 73 ILE A O 1
ATOM 606 N N . PHE A 1 74 ? 1.506 51.75 13.469 1 87.88 74 PHE A N 1
ATOM 607 C CA . PHE A 1 74 ? 1.925 50.719 12.531 1 87.88 74 PHE A CA 1
ATOM 608 C C . PHE A 1 74 ? 2.566 49.531 13.273 1 87.88 74 PHE A C 1
ATOM 610 O O . PHE A 1 74 ? 3.619 49.688 13.898 1 87.88 74 PHE A O 1
ATOM 617 N N . LYS A 1 75 ? 1.894 48.438 13.375 1 91.19 75 LYS A N 1
ATOM 618 C CA . LYS A 1 75 ? 2.441 47.188 13.93 1 91.19 75 LYS A CA 1
ATOM 619 C C . LYS A 1 75 ? 2.311 46.031 12.938 1 91.19 75 LYS A C 1
ATOM 621 O O . LYS A 1 75 ? 1.232 45.469 12.797 1 91.19 75 LYS A O 1
ATOM 626 N N . LYS A 1 76 ? 3.381 45.719 12.281 1 92.56 76 LYS A N 1
ATOM 627 C CA . LYS A 1 76 ? 3.365 44.688 11.266 1 92.56 76 LYS A CA 1
ATOM 628 C C . LYS A 1 76 ? 4.57 43.75 11.406 1 92.56 76 LYS A C 1
ATOM 630 O O . LYS A 1 76 ? 5.543 44.094 12.078 1 92.56 76 LYS A O 1
ATOM 635 N N . ARG A 1 77 ? 4.43 42.656 10.898 1 94.12 77 ARG A N 1
ATOM 636 C CA . ARG A 1 77 ? 5.504 41.688 10.812 1 94.12 77 ARG A CA 1
ATOM 637 C C . ARG A 1 77 ? 6.129 41.656 9.422 1 94.12 77 ARG A C 1
ATOM 639 O O . ARG A 1 77 ? 5.422 41.594 8.414 1 94.12 77 ARG A O 1
ATOM 646 N N . ILE A 1 78 ? 7.418 41.844 9.367 1 94.88 78 ILE A N 1
ATOM 647 C CA . ILE A 1 78 ? 8.188 41.781 8.133 1 94.88 78 ILE A CA 1
ATOM 648 C C . ILE A 1 78 ? 8.922 40.438 8.047 1 94.88 78 ILE A C 1
ATOM 650 O O . ILE A 1 78 ? 9.633 40.062 8.977 1 94.88 78 ILE A O 1
ATOM 654 N N . TYR A 1 79 ? 8.68 39.719 7.035 1 93.56 79 TYR A N 1
ATOM 655 C CA . TYR A 1 79 ? 9.234 38.375 6.965 1 93.56 79 TYR A CA 1
ATOM 656 C C . TYR A 1 79 ? 9.703 38.031 5.551 1 93.56 79 TYR A C 1
ATOM 658 O O . TYR A 1 79 ? 9.273 38.688 4.59 1 93.56 79 TYR A O 1
ATOM 666 N N . ASN A 1 80 ? 10.648 37.125 5.477 1 91.69 80 ASN A N 1
ATOM 667 C CA . ASN A 1 80 ? 11.07 36.531 4.227 1 91.69 80 ASN A CA 1
ATOM 668 C C . ASN A 1 80 ? 10.438 35.156 4.035 1 91.69 80 ASN A C 1
ATOM 670 O O . ASN A 1 80 ? 10.445 34.312 4.953 1 91.69 80 ASN A O 1
ATOM 674 N N . ARG A 1 81 ? 9.891 34.906 2.914 1 85.31 81 ARG A N 1
ATOM 675 C CA . ARG A 1 81 ? 9.125 33.688 2.662 1 85.31 81 ARG A CA 1
ATOM 676 C C . ARG A 1 81 ? 10.055 32.469 2.543 1 85.31 81 ARG A C 1
ATOM 678 O O . ARG A 1 81 ? 9.602 31.328 2.645 1 85.31 81 ARG A O 1
ATOM 685 N N . THR A 1 82 ? 11.305 32.688 2.348 1 84.31 82 THR A N 1
ATOM 686 C CA . THR A 1 82 ? 12.242 31.578 2.117 1 84.31 82 THR A CA 1
ATOM 687 C C . THR A 1 82 ? 12.797 31.062 3.439 1 84.31 82 THR A C 1
ATOM 689 O O . THR A 1 82 ? 13.367 31.828 4.223 1 84.31 82 THR A O 1
ATOM 692 N N . ALA A 1 83 ? 12.555 29.75 3.547 1 84.75 83 ALA A N 1
ATOM 693 C CA . ALA A 1 83 ? 13.164 29.094 4.699 1 84.75 83 ALA A CA 1
ATOM 694 C C . ALA A 1 83 ? 14.602 28.672 4.391 1 84.75 83 ALA A C 1
ATOM 696 O O . ALA A 1 83 ? 14.953 28.453 3.23 1 84.75 83 ALA A O 1
ATOM 697 N N . GLY A 1 84 ? 15.438 28.766 5.281 1 82.44 84 GLY A N 1
ATOM 698 C CA . GLY A 1 84 ? 16.75 28.188 5.113 1 82.44 84 GLY A CA 1
ATOM 699 C C . GLY A 1 84 ? 17.828 29.219 4.812 1 82.44 84 GLY A C 1
ATOM 700 O O . GLY A 1 84 ? 18.906 28.875 4.305 1 82.44 84 GLY A O 1
ATOM 701 N N . ILE A 1 85 ? 17.484 30.484 4.875 1 89.12 85 ILE A N 1
ATOM 702 C CA . ILE A 1 85 ? 18.547 31.484 4.766 1 89.12 85 ILE A CA 1
ATOM 703 C C . ILE A 1 85 ? 19.547 31.312 5.914 1 89.12 85 ILE A C 1
ATOM 705 O O . ILE A 1 85 ? 19.141 31.203 7.074 1 89.12 85 ILE A O 1
ATOM 709 N N . ASP A 1 86 ? 20.797 31.312 5.633 1 90.88 86 ASP A N 1
ATOM 710 C CA . ASP A 1 86 ? 21.812 30.844 6.57 1 90.88 86 ASP A CA 1
ATOM 711 C C . ASP A 1 86 ? 22.047 31.875 7.676 1 90.88 86 ASP A C 1
ATOM 713 O O . ASP A 1 86 ? 21.953 31.547 8.859 1 90.88 86 ASP A O 1
ATOM 717 N N . LEU A 1 87 ? 22.422 33.094 7.371 1 93.62 87 LEU A N 1
ATOM 718 C CA . LEU A 1 87 ? 22.672 34.156 8.344 1 93.62 87 LEU A CA 1
ATOM 719 C C . LEU A 1 87 ? 21.938 35.438 7.969 1 93.62 87 LEU A C 1
ATOM 721 O O . LEU A 1 87 ? 22.031 35.906 6.836 1 93.62 87 LEU A O 1
ATOM 725 N N . ILE A 1 88 ? 21.141 35.875 8.883 1 96.12 88 ILE A N 1
ATOM 726 C CA . ILE A 1 88 ? 20.391 37.125 8.688 1 96.12 88 ILE A CA 1
ATOM 727 C C . ILE A 1 88 ? 20.562 38.031 9.906 1 96.12 88 ILE A C 1
ATOM 729 O O . ILE A 1 88 ? 20.25 37.625 11.031 1 96.12 88 ILE A O 1
ATOM 733 N N . ASP A 1 89 ? 21.078 39.188 9.75 1 96.38 89 ASP A N 1
ATOM 734 C CA . ASP A 1 89 ? 21.141 40.219 10.781 1 96.38 89 ASP A CA 1
ATOM 735 C C . ASP A 1 89 ? 20.266 41.406 10.414 1 96.38 89 ASP A C 1
ATOM 737 O O . ASP A 1 89 ? 20.453 42 9.359 1 96.38 89 ASP A O 1
ATOM 741 N N . VAL A 1 90 ? 19.344 41.688 11.242 1 97.5 90 VAL A N 1
ATOM 742 C CA . VAL A 1 90 ? 18.438 42.812 11 1 97.5 90 VAL A CA 1
ATOM 743 C C . VAL A 1 90 ? 18.734 43.938 11.969 1 97.5 90 VAL A C 1
ATOM 745 O O . VAL A 1 90 ? 18.828 43.719 13.18 1 97.5 90 VAL A O 1
ATOM 748 N N . TYR A 1 91 ? 18.938 45.156 11.453 1 96.88 91 TYR A N 1
ATOM 749 C CA . TYR A 1 91 ? 19.172 46.375 12.25 1 96.88 91 TYR A CA 1
ATOM 750 C C . TYR A 1 91 ? 18.047 47.375 12.047 1 96.88 91 TYR A C 1
ATOM 752 O O . TYR A 1 91 ? 17.859 47.875 10.938 1 96.88 91 TYR A O 1
ATOM 760 N N . ILE A 1 92 ? 17.359 47.656 13.094 1 96.81 92 ILE A N 1
ATOM 761 C CA . ILE A 1 92 ? 16.312 48.656 13.031 1 96.81 92 ILE A CA 1
ATOM 762 C C . ILE A 1 92 ? 16.828 50 13.57 1 96.81 92 ILE A C 1
ATOM 764 O O . ILE A 1 92 ? 17.234 50.094 14.734 1 96.81 92 ILE A O 1
ATOM 768 N N . LEU A 1 93 ? 16.812 51 12.734 1 95.44 93 LEU A N 1
ATOM 769 C CA . LEU A 1 93 ? 17.281 52.312 13.102 1 95.44 93 LEU A CA 1
ATOM 770 C C . LEU A 1 93 ? 16.125 53.312 13.203 1 95.44 93 LEU A C 1
ATOM 772 O O . LEU A 1 93 ? 15.305 53.406 12.289 1 95.44 93 LEU A O 1
ATOM 776 N N . LYS A 1 94 ? 16.062 53.938 14.305 1 93.56 94 LYS A N 1
ATOM 777 C CA . LYS A 1 94 ? 15.172 55.062 14.508 1 93.56 94 LYS A CA 1
ATOM 778 C C . LYS A 1 94 ? 15.961 56.344 14.859 1 93.56 94 LYS A C 1
ATOM 780 O O . LYS A 1 94 ? 16.844 56.312 15.727 1 93.56 94 LYS A O 1
ATOM 785 N N . ASN A 1 95 ? 15.719 57.438 14.273 1 88.88 95 ASN A N 1
ATOM 786 C CA . ASN A 1 95 ? 16.438 58.688 14.492 1 88.88 95 ASN A CA 1
ATOM 787 C C . ASN A 1 95 ? 17.953 58.469 14.414 1 88.88 95 ASN A C 1
ATOM 789 O O . ASN A 1 95 ? 18.688 58.938 15.281 1 88.88 95 ASN A O 1
ATOM 793 N N . ASN A 1 96 ? 18.484 57.688 13.484 1 84.75 96 ASN A N 1
ATOM 794 C CA . ASN A 1 96 ? 19.875 57.438 13.148 1 84.75 96 ASN A CA 1
ATOM 795 C C . ASN A 1 96 ? 20.594 56.656 14.258 1 84.75 96 ASN A C 1
ATOM 797 O O . ASN A 1 96 ? 21.812 56.719 14.367 1 84.75 96 ASN A O 1
ATOM 801 N N . GLN A 1 97 ? 19.828 56.031 15.102 1 92.5 97 GLN A N 1
ATOM 802 C CA . GLN A 1 97 ? 20.375 55.156 16.141 1 92.5 97 GLN A CA 1
ATOM 803 C C . GLN A 1 97 ? 19.781 53.75 16.047 1 92.5 97 GLN A C 1
ATOM 805 O O . GLN A 1 97 ? 18.594 53.594 15.742 1 92.5 97 GLN A O 1
ATOM 810 N N . ILE A 1 98 ? 20.625 52.844 16.344 1 94 98 ILE A N 1
ATOM 811 C CA . ILE A 1 98 ? 20.188 51.438 16.312 1 94 98 ILE A CA 1
ATOM 812 C C . ILE A 1 98 ? 19.312 51.156 17.531 1 94 98 ILE A C 1
ATOM 814 O O . ILE A 1 98 ? 19.797 51.188 18.672 1 94 98 ILE A O 1
ATOM 818 N N . GLU A 1 99 ? 18.078 50.875 17.328 1 93.5 99 GLU A N 1
ATOM 819 C CA . GLU A 1 99 ? 17.125 50.594 18.422 1 93.5 99 GLU A CA 1
ATOM 820 C C . GLU A 1 99 ? 17.078 49.125 18.766 1 93.5 99 GLU A C 1
ATOM 822 O O . GLU A 1 99 ? 17.047 48.75 19.938 1 93.5 99 GLU A O 1
ATOM 827 N N . LYS A 1 100 ? 16.969 48.344 17.734 1 94.5 100 LYS A N 1
ATOM 828 C CA . LYS A 1 100 ? 16.844 46.906 17.938 1 94.5 100 LYS A CA 1
ATOM 829 C C . LYS A 1 100 ? 17.625 46.125 16.906 1 94.5 100 LYS A C 1
ATOM 831 O O . LYS A 1 100 ? 17.75 46.562 15.75 1 94.5 100 LYS A O 1
ATOM 836 N N . ARG A 1 101 ? 18.203 45.031 17.312 1 94.62 101 ARG A N 1
ATOM 837 C CA . ARG A 1 101 ? 18.922 44.125 16.438 1 94.62 101 ARG A CA 1
ATOM 838 C C . ARG A 1 101 ? 18.312 42.719 16.516 1 94.62 101 ARG A C 1
ATOM 840 O O . ARG A 1 101 ? 17.922 42.25 17.594 1 94.62 101 ARG A O 1
ATOM 847 N N . TYR A 1 102 ? 18.078 42.094 15.375 1 95.56 102 TYR A N 1
ATOM 848 C CA . TYR A 1 102 ? 17.625 40.719 15.297 1 95.56 102 TYR A CA 1
ATOM 849 C C . TYR A 1 102 ? 18.688 39.812 14.656 1 95.56 102 TYR A C 1
ATOM 851 O O . TYR A 1 102 ? 19.281 40.188 13.633 1 95.56 102 TYR A O 1
ATOM 859 N N . LYS A 1 103 ? 18.984 38.75 15.297 1 95.44 103 LYS A N 1
ATOM 860 C CA . LYS A 1 103 ? 19.828 37.719 14.734 1 95.44 103 LYS A CA 1
ATOM 861 C C . LYS A 1 103 ? 19 36.531 14.281 1 95.44 103 LYS A C 1
ATOM 863 O O . LYS A 1 103 ? 18.391 35.812 15.102 1 95.44 103 LYS A O 1
ATOM 868 N N . LEU A 1 104 ? 18.984 36.312 12.977 1 94.5 104 LEU A N 1
ATOM 869 C CA . LEU A 1 104 ? 18.172 35.25 12.383 1 94.5 104 LEU A CA 1
ATOM 870 C C . LEU A 1 104 ? 19.016 34.375 11.469 1 94.5 104 LEU A C 1
ATOM 872 O O . LEU A 1 104 ? 20.203 34.625 11.273 1 94.5 104 LEU A O 1
ATOM 876 N N . GLY A 1 105 ? 18.375 33.25 10.992 1 91.44 105 GLY A N 1
ATOM 877 C CA . GLY A 1 105 ? 19.078 32.344 10.094 1 91.44 105 GLY A CA 1
ATOM 878 C C . GLY A 1 105 ? 19.156 30.922 10.617 1 91.44 105 GLY A C 1
ATOM 879 O O . GLY A 1 105 ? 19.094 30.688 11.828 1 91.44 105 GLY A O 1
ATOM 880 N N . ASP A 1 106 ? 19.391 30.047 9.711 1 88.31 106 ASP A N 1
ATOM 881 C CA . ASP A 1 106 ? 19.328 28.641 10.086 1 88.31 106 ASP A CA 1
ATOM 882 C C . ASP A 1 106 ? 20.719 28.109 10.461 1 88.31 106 ASP A C 1
ATOM 884 O O . ASP A 1 106 ? 20.859 26.953 10.852 1 88.31 106 ASP A O 1
ATOM 888 N N . PHE A 1 107 ? 21.797 28.969 10.344 1 88.94 107 PHE A N 1
ATOM 889 C CA . PHE A 1 107 ? 23.125 28.578 10.797 1 88.94 107 PHE A CA 1
ATOM 890 C C . PHE A 1 107 ? 23.344 29.031 12.242 1 88.94 107 PHE A C 1
ATOM 892 O O . PHE A 1 107 ? 24.484 28.984 12.734 1 88.94 107 PHE A O 1
ATOM 899 N N . ARG A 1 108 ? 22.328 29.469 12.836 1 89.94 108 ARG A N 1
ATOM 900 C CA . ARG A 1 108 ? 22.406 29.859 14.242 1 89.94 108 ARG A CA 1
ATOM 901 C C . ARG A 1 108 ? 21.609 28.906 15.117 1 89.94 108 ARG A C 1
ATOM 903 O O . ARG A 1 108 ? 20.516 28.469 14.75 1 89.94 108 ARG A O 1
ATOM 910 N N . VAL A 1 109 ? 22.188 28.594 16.25 1 85 109 VAL A N 1
ATOM 911 C CA . VAL A 1 109 ? 21.5 27.719 17.188 1 85 109 VAL A CA 1
ATOM 912 C C . VAL A 1 109 ? 20.312 28.453 17.812 1 85 109 VAL A C 1
ATOM 914 O O . VAL A 1 109 ? 20.281 29.688 17.812 1 85 109 VAL A O 1
ATOM 917 N N . HIS A 1 110 ? 19.281 27.75 18.312 1 81.69 110 HIS A N 1
ATOM 918 C CA . HIS A 1 110 ? 18.047 28.312 18.859 1 81.69 110 HIS A CA 1
ATOM 919 C C . HIS A 1 110 ? 18.344 29.281 20.016 1 81.69 110 HIS A C 1
ATOM 921 O O . HIS A 1 110 ? 17.609 30.25 20.203 1 81.69 110 HIS A O 1
ATOM 927 N N . ASN A 1 111 ? 19.375 29.078 20.656 1 80.75 111 ASN A N 1
ATOM 928 C CA . ASN A 1 111 ? 19.672 29.891 21.844 1 80.75 111 ASN A CA 1
ATOM 929 C C . ASN A 1 111 ? 20.109 31.297 21.453 1 80.75 111 ASN A C 1
ATOM 931 O O . ASN A 1 111 ? 19.938 32.25 22.234 1 80.75 111 ASN A O 1
ATOM 935 N N . ILE A 1 112 ? 20.641 31.484 20.25 1 85.06 112 ILE A N 1
ATOM 936 C CA . ILE A 1 112 ? 21.203 32.75 19.828 1 85.06 112 ILE A CA 1
ATOM 937 C C . ILE A 1 112 ? 20.219 33.469 18.891 1 85.06 112 ILE A C 1
ATOM 939 O O . ILE A 1 112 ? 20.281 34.688 18.719 1 85.06 112 ILE A O 1
ATOM 943 N N . ARG A 1 113 ? 19.25 32.812 18.5 1 86.81 113 ARG A N 1
ATOM 944 C CA . ARG A 1 113 ? 18.328 33.375 17.516 1 86.81 113 ARG A CA 1
ATOM 945 C C . ARG A 1 113 ? 17.125 34 18.203 1 86.81 113 ARG A C 1
ATOM 947 O O . ARG A 1 113 ? 16.625 33.5 19.219 1 86.81 113 ARG A O 1
ATOM 954 N N . ASP A 1 114 ? 16.625 35.031 17.641 1 87.94 114 ASP A N 1
ATOM 955 C CA . ASP A 1 114 ? 15.516 35.75 18.234 1 87.94 114 ASP A CA 1
ATOM 956 C C . ASP A 1 114 ? 14.18 35.094 17.922 1 87.94 114 ASP A C 1
ATOM 958 O O . ASP A 1 114 ? 13.234 35.156 18.703 1 87.94 114 ASP A O 1
ATOM 962 N N . ASN A 1 115 ? 14.062 34.531 16.734 1 86.44 115 ASN A N 1
ATOM 963 C CA . ASN A 1 115 ? 12.836 33.812 16.375 1 86.44 115 ASN A CA 1
ATOM 964 C C . ASN A 1 115 ? 13.109 32.375 15.984 1 86.44 115 ASN A C 1
ATOM 966 O O . ASN A 1 115 ? 14.055 32.094 15.258 1 86.44 115 ASN A O 1
ATOM 970 N N . HIS A 1 116 ? 12.266 31.469 16.547 1 84.38 116 HIS A N 1
ATOM 971 C CA . HIS A 1 116 ? 12.484 30.047 16.328 1 84.38 116 HIS A CA 1
ATOM 972 C C . HIS A 1 116 ? 11.57 29.516 15.234 1 84.38 116 HIS A C 1
ATOM 974 O O . HIS A 1 116 ? 11.492 28.297 15.023 1 84.38 116 HIS A O 1
ATOM 980 N N . PHE A 1 117 ? 11.008 30.391 14.516 1 88.19 117 PHE A N 1
ATOM 981 C CA . PHE A 1 117 ? 10.094 29.969 13.461 1 88.19 117 PHE A CA 1
ATOM 982 C C . PHE A 1 117 ? 10.859 29.562 12.211 1 88.19 117 PHE A C 1
ATOM 984 O O . PHE A 1 117 ? 12.055 29.859 12.086 1 88.19 117 PHE A O 1
ATOM 991 N N . ARG A 1 118 ? 10.328 28.859 11.406 1 89.38 118 ARG A N 1
ATOM 992 C CA . ARG A 1 118 ? 10.992 28.281 10.242 1 89.38 118 ARG A CA 1
ATOM 993 C C . ARG A 1 118 ? 11.383 29.359 9.242 1 89.38 118 ARG A C 1
ATOM 995 O O . ARG A 1 118 ? 12.367 29.219 8.516 1 89.38 118 ARG A O 1
ATOM 1002 N N . VAL A 1 119 ? 10.57 30.406 9.125 1 91.44 119 VAL A N 1
ATOM 1003 C CA . VAL A 1 119 ? 10.906 31.516 8.25 1 91.44 119 VAL A CA 1
ATOM 1004 C C . VAL A 1 119 ? 11.328 32.719 9.086 1 91.44 119 VAL A C 1
ATOM 1006 O O . VAL A 1 119 ? 10.789 32.969 10.172 1 91.44 119 VAL A O 1
ATOM 1009 N N . PRO A 1 120 ? 12.328 33.406 8.594 1 93.5 120 PRO A N 1
ATOM 1010 C CA . PRO A 1 120 ? 12.773 34.594 9.352 1 93.5 120 PRO A CA 1
ATOM 1011 C C . PRO A 1 120 ? 11.766 35.719 9.32 1 93.5 120 PRO A C 1
ATOM 1013 O O . PRO A 1 120 ? 11.188 36 8.266 1 93.5 120 PRO A O 1
ATOM 1016 N N . TYR A 1 121 ? 11.523 36.281 10.461 1 94.69 121 TYR A N 1
ATOM 1017 C CA . TYR A 1 121 ? 10.641 37.438 10.547 1 94.69 121 TYR A CA 1
ATOM 1018 C C . TYR A 1 121 ? 11.055 38.344 11.695 1 94.69 121 TYR A C 1
ATOM 1020 O O . TYR A 1 121 ? 11.836 37.938 12.562 1 94.69 121 TYR A O 1
ATOM 1028 N N . PHE A 1 122 ? 10.766 39.562 11.703 1 94.69 122 PHE A N 1
ATOM 1029 C CA . PHE A 1 122 ? 10.891 40.5 12.797 1 94.69 122 PHE A CA 1
ATOM 1030 C C . PHE A 1 122 ? 9.688 41.438 12.828 1 94.69 122 PHE A C 1
ATOM 1032 O O . PHE A 1 122 ? 9.016 41.625 11.812 1 94.69 122 PHE A O 1
ATOM 1039 N N . ASP A 1 123 ? 9.383 41.938 13.984 1 94 123 ASP A N 1
ATOM 1040 C CA . ASP A 1 123 ? 8.234 42.844 14.156 1 94 123 ASP A CA 1
ATOM 1041 C C . ASP A 1 123 ? 8.672 44.281 14.219 1 94 123 ASP A C 1
ATOM 1043 O O . ASP A 1 123 ? 9.727 44.594 14.781 1 94 123 ASP A O 1
ATOM 1047 N N . LEU A 1 124 ? 7.945 45.125 13.523 1 94.25 124 LEU A N 1
ATOM 1048 C CA . LEU A 1 124 ? 8.227 46.562 13.508 1 94.25 124 LEU A CA 1
ATOM 1049 C C . LEU A 1 124 ? 7.023 47.344 13.977 1 94.25 124 LEU A C 1
ATOM 1051 O O . LEU A 1 124 ? 5.906 47.156 13.492 1 94.25 124 LEU A O 1
ATOM 1055 N N . THR A 1 125 ? 7.219 48.125 15.016 1 93.5 125 THR A N 1
ATOM 1056 C CA . THR A 1 125 ? 6.191 49.031 15.516 1 93.5 125 THR A CA 1
ATOM 1057 C C . THR A 1 125 ? 6.602 50.5 15.297 1 93.5 125 THR A C 1
ATOM 1059 O O . THR A 1 125 ? 7.688 50.906 15.711 1 93.5 125 THR A O 1
ATOM 1062 N N . LEU A 1 126 ? 5.789 51.25 14.562 1 92.94 126 LEU A N 1
ATOM 1063 C CA . LEU A 1 126 ? 6.031 52.656 14.305 1 92.94 126 LEU A CA 1
ATOM 1064 C C . LEU A 1 126 ? 4.875 53.5 14.82 1 92.94 126 LEU A C 1
ATOM 1066 O O . LEU A 1 126 ? 3.709 53.188 14.602 1 92.94 126 LEU A O 1
ATOM 1070 N N . GLN A 1 127 ? 5.281 54.531 15.523 1 92.38 127 GLN A N 1
ATOM 1071 C CA . GLN A 1 127 ? 4.285 55.5 15.938 1 92.38 127 GLN A CA 1
ATOM 1072 C C . GLN A 1 127 ? 3.861 56.406 14.773 1 92.38 127 GLN A C 1
ATOM 1074 O O . GLN A 1 127 ? 4.445 56.312 13.688 1 92.38 127 GLN A O 1
ATOM 1079 N N . VAL A 1 128 ? 2.848 57.281 14.969 1 91.81 128 VAL A N 1
ATOM 1080 C CA . VAL A 1 128 ? 2.35 58.156 13.93 1 91.81 128 VAL A CA 1
ATOM 1081 C C . VAL A 1 128 ? 3.443 59.156 13.531 1 91.81 128 VAL A C 1
ATOM 1083 O O . VAL A 1 128 ? 4.09 59.75 14.391 1 91.81 128 VAL A O 1
ATOM 1086 N N . ASN A 1 129 ? 3.74 59.281 12.258 1 90.25 129 ASN A N 1
ATOM 1087 C CA . ASN A 1 129 ? 4.715 60.188 11.648 1 90.25 129 ASN A CA 1
ATOM 1088 C C . ASN A 1 129 ? 6.141 59.812 12.039 1 90.25 129 ASN A C 1
ATOM 1090 O O . ASN A 1 129 ? 7.008 60.688 12.148 1 90.25 129 ASN A O 1
ATOM 1094 N N . GLU A 1 130 ? 6.285 58.562 12.406 1 93.19 130 GLU A N 1
ATOM 1095 C CA . GLU A 1 130 ? 7.617 58.062 12.758 1 93.19 130 GLU A CA 1
ATOM 1096 C C . GLU A 1 130 ? 8.297 57.406 11.555 1 93.19 130 GLU A C 1
ATOM 1098 O O . GLU A 1 130 ? 7.641 56.781 10.734 1 93.19 130 GLU A O 1
ATOM 1103 N N . LYS A 1 131 ? 9.594 57.688 11.398 1 93.25 131 LYS A N 1
ATOM 1104 C CA . LYS A 1 131 ? 10.398 57.062 10.352 1 93.25 131 LYS A CA 1
ATOM 1105 C C . LYS A 1 131 ? 11.359 56.031 10.922 1 93.25 131 LYS A C 1
ATOM 1107 O O . LYS A 1 131 ? 11.852 56.188 12.039 1 93.25 131 LYS A O 1
ATOM 1112 N N . ALA A 1 132 ? 11.484 54.969 10.227 1 94.5 132 ALA A N 1
ATOM 1113 C CA . ALA A 1 132 ? 12.453 53.938 10.609 1 94.5 132 ALA A CA 1
ATOM 1114 C C . ALA A 1 132 ? 13.203 53.406 9.391 1 94.5 132 ALA A C 1
ATOM 1116 O O . ALA A 1 132 ? 12.625 53.281 8.305 1 94.5 132 ALA A O 1
ATOM 1117 N N . GLN A 1 133 ? 14.469 53.25 9.508 1 95.06 133 GLN A N 1
ATOM 1118 C CA . GLN A 1 133 ? 15.305 52.594 8.5 1 95.06 133 GLN A CA 1
ATOM 1119 C C . GLN A 1 133 ? 15.758 51.219 8.961 1 95.06 133 GLN A C 1
ATOM 1121 O O . GLN A 1 133 ? 16.266 51.062 10.07 1 95.06 133 GLN A O 1
ATOM 1126 N N . VAL A 1 134 ? 15.484 50.281 8.148 1 96.25 134 VAL A N 1
ATOM 1127 C CA . VAL A 1 134 ? 15.867 48.906 8.484 1 96.25 134 VAL A CA 1
ATOM 1128 C C . VAL A 1 134 ? 16.953 48.406 7.527 1 96.25 134 VAL A C 1
ATOM 1130 O O . VAL A 1 134 ? 16.797 48.5 6.309 1 96.25 134 VAL A O 1
ATOM 1133 N N . TYR A 1 135 ? 18.047 48 8.062 1 96.12 135 TYR A N 1
ATOM 1134 C CA . TYR A 1 135 ? 19.109 47.375 7.297 1 96.12 135 TYR A CA 1
ATOM 1135 C C . TYR A 1 135 ? 19.172 45.875 7.57 1 96.12 135 TYR A C 1
ATOM 1137 O O . TYR A 1 135 ? 19.234 45.438 8.727 1 96.12 135 TYR A O 1
ATOM 1145 N N . ILE A 1 136 ? 19.125 45.062 6.562 1 97.06 136 ILE A N 1
ATOM 1146 C CA . ILE A 1 136 ? 19.156 43.625 6.684 1 97.06 136 ILE A CA 1
ATOM 1147 C C . ILE A 1 136 ? 20.406 43.062 5.996 1 97.06 136 ILE A C 1
ATOM 1149 O O . ILE A 1 136 ? 20.609 43.312 4.805 1 97.06 136 ILE A O 1
ATOM 1153 N N . LYS A 1 137 ? 21.25 42.406 6.738 1 96.25 137 LYS A N 1
ATOM 1154 C CA . LYS A 1 137 ? 22.422 41.719 6.211 1 96.25 137 LYS A CA 1
ATOM 1155 C C . LYS A 1 137 ? 22.109 40.219 6.008 1 96.25 137 LYS A C 1
ATOM 1157 O O . LYS A 1 137 ? 21.812 39.5 6.969 1 96.25 137 LYS A O 1
ATOM 1162 N N . GLN A 1 138 ? 22.141 39.75 4.797 1 95.19 138 GLN A N 1
ATOM 1163 C CA . GLN A 1 138 ? 21.828 38.344 4.477 1 95.19 138 GLN A CA 1
ATOM 1164 C C . GLN A 1 138 ? 23.031 37.656 3.846 1 95.19 138 GLN A C 1
ATOM 1166 O O . GLN A 1 138 ? 23.703 38.219 2.977 1 95.19 138 GLN A O 1
ATOM 1171 N N . LYS A 1 139 ? 23.344 36.469 4.34 1 92.94 139 LYS A N 1
ATOM 1172 C CA . LYS A 1 139 ? 24.344 35.594 3.756 1 92.94 139 LYS A CA 1
ATOM 1173 C C . LYS A 1 139 ? 23.828 34.156 3.654 1 92.94 139 LYS A C 1
ATOM 1175 O O . LYS A 1 139 ? 23.375 33.594 4.648 1 92.94 139 LYS A O 1
ATOM 1180 N N . THR A 1 140 ? 23.797 33.625 2.475 1 89.69 140 THR A N 1
ATOM 1181 C CA . THR A 1 140 ? 23.344 32.25 2.287 1 89.69 140 THR A CA 1
ATOM 1182 C C . THR A 1 140 ? 24.031 31.609 1.085 1 89.69 140 THR A C 1
ATOM 1184 O O . THR A 1 140 ? 24.406 32.281 0.134 1 89.69 140 THR A O 1
ATOM 1187 N N . TYR A 1 141 ? 24.266 30.328 1.2 1 83.88 141 TYR A N 1
ATOM 1188 C CA . TYR A 1 141 ? 24.844 29.594 0.083 1 83.88 141 TYR A CA 1
ATOM 1189 C C . TYR A 1 141 ? 23.75 29.016 -0.804 1 83.88 141 TYR A C 1
ATOM 1191 O O . TYR A 1 141 ? 24 28.609 -1.939 1 83.88 141 TYR A O 1
ATOM 1199 N N . SER A 1 142 ? 22.531 29.016 -0.265 1 79.25 142 SER A N 1
ATOM 1200 C CA . SER A 1 142 ? 21.344 28.656 -1.041 1 79.25 142 SER A CA 1
ATOM 1201 C C . SER A 1 142 ? 20.812 29.844 -1.839 1 79.25 142 SER A C 1
ATOM 1203 O O . SER A 1 142 ? 21.375 30.953 -1.762 1 79.25 142 SER A O 1
ATOM 1205 N N . PRO A 1 143 ? 19.844 29.625 -2.662 1 79.25 143 PRO A N 1
ATOM 1206 C CA . PRO A 1 143 ? 19.344 30.766 -3.422 1 79.25 143 PRO A CA 1
ATOM 1207 C C . PRO A 1 143 ? 18.953 31.938 -2.527 1 79.25 143 PRO A C 1
ATOM 1209 O O . PRO A 1 143 ? 18.234 31.75 -1.543 1 79.25 143 PRO A O 1
ATOM 1212 N N . MET A 1 144 ? 19.438 33.094 -2.904 1 82.88 144 MET A N 1
ATOM 1213 C CA . MET A 1 144 ? 19.266 34.312 -2.129 1 82.88 144 MET A CA 1
ATOM 1214 C C . MET A 1 144 ? 17.953 35 -2.504 1 82.88 144 MET A C 1
ATOM 1216 O O . MET A 1 144 ? 17.797 35.469 -3.633 1 82.88 144 MET A O 1
ATOM 1220 N N . ASP A 1 145 ? 17.016 34.969 -1.618 1 86 145 ASP A N 1
ATOM 1221 C CA . ASP A 1 145 ? 15.781 35.719 -1.75 1 86 145 ASP A CA 1
ATOM 1222 C C . ASP A 1 145 ? 15.812 36.969 -0.903 1 86 145 ASP A C 1
ATOM 1224 O O . ASP A 1 145 ? 15.992 36.906 0.315 1 86 145 ASP A O 1
ATOM 1228 N N . ILE A 1 146 ? 15.648 38.125 -1.565 1 90.62 146 ILE A N 1
ATOM 1229 C CA . ILE A 1 146 ? 15.797 39.375 -0.827 1 90.62 146 ILE A CA 1
ATOM 1230 C C . ILE A 1 146 ? 14.438 40.062 -0.687 1 90.62 146 ILE A C 1
ATOM 1232 O O . ILE A 1 146 ? 14.359 41.219 -0.302 1 90.62 146 ILE A O 1
ATOM 1236 N N . LYS A 1 147 ? 13.414 39.344 -1.068 1 89.38 147 LYS A N 1
ATOM 1237 C CA . LYS A 1 147 ? 12.078 39.906 -0.936 1 89.38 147 LYS A CA 1
ATOM 1238 C C . LYS A 1 147 ? 11.547 39.75 0.483 1 89.38 147 LYS A C 1
ATOM 1240 O O . LYS A 1 147 ? 11.43 38.625 0.98 1 89.38 147 LYS A O 1
ATOM 1245 N N . TRP A 1 148 ? 11.32 40.812 1.122 1 92.81 148 TRP A N 1
ATOM 1246 C CA . TRP A 1 148 ? 10.711 40.781 2.447 1 92.81 148 TRP A CA 1
ATOM 1247 C C . TRP A 1 148 ? 9.273 41.312 2.387 1 92.81 148 TRP A C 1
ATOM 1249 O O . TRP A 1 148 ? 8.992 42.312 1.762 1 92.81 148 TRP A O 1
ATOM 1259 N N . HIS A 1 149 ? 8.391 40.562 2.92 1 91.06 149 HIS A N 1
ATOM 1260 C CA . HIS A 1 149 ? 6.965 40.875 2.879 1 91.06 149 HIS A CA 1
ATOM 1261 C C . HIS A 1 149 ? 6.504 41.531 4.184 1 91.06 149 HIS A C 1
ATOM 1263 O O . HIS A 1 149 ? 7.082 41.281 5.242 1 91.06 149 HIS A O 1
ATOM 1269 N N . ILE A 1 150 ? 5.539 42.375 4.066 1 92.69 150 ILE A N 1
ATOM 1270 C CA . ILE A 1 150 ? 4.949 43.062 5.207 1 92.69 150 ILE A CA 1
ATOM 1271 C C . ILE A 1 150 ? 3.504 42.625 5.395 1 92.69 150 ILE A C 1
ATOM 1273 O O . ILE A 1 150 ? 2.684 42.75 4.48 1 92.69 150 ILE A O 1
ATOM 1277 N N . GLN A 1 151 ? 3.258 42.031 6.562 1 90.5 151 GLN A N 1
ATOM 1278 C CA . GLN A 1 151 ? 1.916 41.531 6.836 1 90.5 151 GLN A CA 1
ATOM 1279 C C . GLN A 1 151 ? 1.575 41.656 8.32 1 90.5 151 GLN A C 1
ATOM 1281 O O . GLN A 1 151 ? 2.463 41.844 9.148 1 90.5 151 GLN A O 1
ATOM 1286 N N . SER A 1 152 ? 0.277 41.656 8.617 1 89.06 152 SER A N 1
ATOM 1287 C CA . SER A 1 152 ? -0.135 41.594 10.016 1 89.06 152 SER A CA 1
ATOM 1288 C C . SER A 1 152 ? 0.264 40.281 10.664 1 89.06 152 SER A C 1
ATOM 1290 O O . SER A 1 152 ? 0.457 39.281 9.977 1 89.06 152 SER A O 1
ATOM 1292 N N . VAL A 1 153 ? 0.456 40.344 11.914 1 87.56 153 VAL A N 1
ATOM 1293 C CA . VAL A 1 153 ? 0.848 39.156 12.648 1 87.56 153 VAL A CA 1
ATOM 1294 C C . VAL A 1 153 ? -0.21 38.062 12.469 1 87.56 153 VAL A C 1
ATOM 1296 O O . VAL A 1 153 ? 0.122 36.875 12.297 1 87.56 153 VAL A O 1
ATOM 1299 N N . GLU A 1 154 ? -1.479 38.344 12.445 1 82.25 154 GLU A N 1
ATOM 1300 C CA . GLU A 1 154 ? -2.572 37.375 12.305 1 82.25 154 GLU A CA 1
ATOM 1301 C C . GLU A 1 154 ? -2.566 36.75 10.922 1 82.25 154 GLU A C 1
ATOM 1303 O O . GLU A 1 154 ? -2.734 35.531 10.805 1 82.25 154 GLU A O 1
ATOM 1308 N N . ASP A 1 155 ? -2.352 37.562 9.953 1 84.94 155 ASP A N 1
ATOM 1309 C CA . ASP A 1 155 ? -2.332 37.031 8.586 1 84.94 155 ASP A CA 1
ATOM 1310 C C . ASP A 1 155 ? -1.125 36.125 8.359 1 84.94 155 ASP A C 1
ATOM 1312 O O . ASP A 1 155 ? -1.228 35.094 7.676 1 84.94 155 ASP A O 1
ATOM 1316 N N . PHE A 1 156 ? -0.011 36.531 8.953 1 87.69 156 PHE A N 1
ATOM 1317 C CA . PHE A 1 156 ? 1.199 35.719 8.867 1 87.69 156 PHE A CA 1
ATOM 1318 C C . PHE A 1 156 ? 0.978 34.344 9.484 1 87.69 156 PHE A C 1
ATOM 1320 O O . PHE A 1 156 ? 1.284 33.344 8.867 1 87.69 156 PHE A O 1
ATOM 1327 N N . ASN A 1 157 ? 0.419 34.344 10.625 1 84.69 157 ASN A N 1
ATOM 1328 C CA . ASN A 1 157 ? 0.199 33.094 11.328 1 84.69 157 ASN A CA 1
ATOM 1329 C C . ASN A 1 157 ? -0.809 32.188 10.594 1 84.69 157 ASN A C 1
ATOM 1331 O O . ASN A 1 157 ? -0.632 30.984 10.508 1 84.69 157 ASN A O 1
ATOM 1335 N N . SER A 1 158 ? -1.856 32.812 10.094 1 81.12 158 SER A N 1
ATOM 1336 C CA . SER A 1 158 ? -2.865 32.031 9.359 1 81.12 158 SER A CA 1
ATOM 1337 C C . SER A 1 158 ? -2.273 31.406 8.102 1 81.12 158 SER A C 1
ATOM 1339 O O . SER A 1 158 ? -2.52 30.234 7.824 1 81.12 158 SER A O 1
ATOM 1341 N N . TYR A 1 159 ? -1.464 32.156 7.426 1 82 159 TYR A N 1
ATOM 1342 C CA . TYR A 1 159 ? -0.857 31.672 6.191 1 82 159 TYR A CA 1
ATOM 1343 C C . TYR A 1 159 ? 0.077 30.5 6.469 1 82 159 TYR A C 1
ATOM 1345 O O . TYR A 1 159 ? 0.002 29.469 5.801 1 82 159 TYR A O 1
ATOM 1353 N N . TYR A 1 160 ? 0.9 30.625 7.391 1 85.19 160 TYR A N 1
ATOM 1354 C CA . TYR A 1 160 ? 1.902 29.578 7.625 1 85.19 160 TYR A CA 1
ATOM 1355 C C . TYR A 1 160 ? 1.295 28.391 8.359 1 85.19 160 TYR A C 1
ATOM 1357 O O . TYR A 1 160 ? 1.813 27.281 8.273 1 85.19 160 TYR A O 1
ATOM 1365 N N . HIS A 1 161 ? 0.2 28.672 8.992 1 82.88 161 HIS A N 1
ATOM 1366 C CA . HIS A 1 161 ? -0.543 27.531 9.539 1 82.88 161 HIS A CA 1
ATOM 1367 C C . HIS A 1 161 ? -1.106 26.656 8.43 1 82.88 161 HIS A C 1
ATOM 1369 O O . HIS A 1 161 ? -0.959 25.438 8.469 1 82.88 161 HIS A O 1
ATOM 1375 N N . GLU A 1 162 ? -1.658 27.25 7.52 1 81.56 162 GLU A N 1
ATOM 1376 C CA . GLU A 1 162 ? -2.223 26.5 6.395 1 81.56 162 GLU A CA 1
ATOM 1377 C C . GLU A 1 162 ? -1.136 25.766 5.621 1 81.56 162 GLU A C 1
ATOM 1379 O O . GLU A 1 162 ? -1.337 24.625 5.191 1 81.56 162 GLU A O 1
ATOM 1384 N N . GLN A 1 163 ? -0.046 26.422 5.457 1 83.25 163 GLN A N 1
ATOM 1385 C CA . GLN A 1 163 ? 1.067 25.797 4.758 1 83.25 163 GLN A CA 1
ATOM 1386 C C . GLN A 1 163 ? 1.568 24.562 5.516 1 83.25 163 GLN A C 1
ATOM 1388 O O . GLN A 1 163 ? 1.895 23.547 4.906 1 83.25 163 GLN A O 1
ATOM 1393 N N . SER A 1 164 ? 1.626 24.672 6.812 1 85.94 164 SER A N 1
ATOM 1394 C CA . SER A 1 164 ? 2.096 23.562 7.625 1 85.94 164 SER A CA 1
ATOM 1395 C C . SER A 1 164 ? 1.156 22.375 7.523 1 85.94 164 SER A C 1
ATOM 1397 O O . SER A 1 164 ? 1.6 21.219 7.562 1 85.94 164 SER A O 1
ATOM 1399 N N . LEU A 1 165 ? -0.113 22.672 7.379 1 84.81 165 LEU A N 1
ATOM 1400 C CA . LEU A 1 165 ? -1.083 21.594 7.23 1 84.81 165 LEU A CA 1
ATOM 1401 C C . LEU A 1 165 ? -0.81 20.781 5.969 1 84.81 165 LEU A C 1
ATOM 1403 O O . LEU A 1 165 ? -0.879 19.547 5.984 1 84.81 165 LEU A O 1
ATOM 1407 N N . ILE A 1 166 ? -0.421 21.406 4.969 1 83.75 166 ILE A N 1
ATOM 1408 C CA . ILE A 1 166 ? -0.157 20.75 3.693 1 83.75 166 ILE A CA 1
ATOM 1409 C C . ILE A 1 166 ? 1.087 19.875 3.814 1 83.75 166 ILE A C 1
ATOM 1411 O O . ILE A 1 166 ? 1.094 18.734 3.357 1 83.75 166 ILE A O 1
ATOM 1415 N N . TYR A 1 167 ? 2.08 20.359 4.434 1 85.56 167 TYR A N 1
ATOM 1416 C CA . TYR A 1 167 ? 3.314 19.594 4.586 1 85.56 167 TYR A CA 1
ATOM 1417 C C . TYR A 1 167 ? 3.092 18.359 5.445 1 85.56 167 TYR A C 1
ATOM 1419 O O . TYR A 1 167 ? 3.629 17.281 5.152 1 85.56 167 TYR A O 1
ATOM 1427 N N . PHE A 1 168 ? 2.309 18.484 6.422 1 86.88 168 PHE A N 1
ATOM 1428 C CA . PHE A 1 168 ? 2.1 17.344 7.301 1 86.88 168 PHE A CA 1
ATOM 1429 C C . PHE A 1 168 ? 1.156 16.328 6.656 1 86.88 168 PHE A C 1
ATOM 1431 O O . PHE A 1 168 ? 1.235 15.141 6.938 1 86.88 168 PHE A O 1
ATOM 1438 N N . TYR A 1 169 ? 0.294 16.844 5.848 1 86.62 169 TYR A N 1
ATOM 1439 C CA . TYR A 1 169 ? -0.473 15.93 5.016 1 86.62 169 TYR A CA 1
ATOM 1440 C C . TYR A 1 169 ? 0.449 15.078 4.152 1 86.62 169 TYR A C 1
ATOM 1442 O O . TYR A 1 169 ? 0.284 13.859 4.07 1 86.62 169 TYR A O 1
ATOM 1450 N N . CYS A 1 170 ? 1.43 15.734 3.535 1 86.56 170 CYS A N 1
ATOM 1451 C CA . CYS A 1 170 ? 2.389 15.031 2.691 1 86.56 170 CYS A CA 1
ATOM 1452 C C . CYS A 1 170 ? 3.238 14.07 3.514 1 86.56 170 CYS A C 1
ATOM 1454 O O . CYS A 1 170 ? 3.553 12.969 3.059 1 86.56 170 CYS A O 1
ATOM 1456 N N . PHE A 1 171 ? 3.51 14.469 4.672 1 87 171 PHE A N 1
ATOM 1457 C CA . PHE A 1 171 ? 4.305 13.609 5.547 1 87 171 PHE A CA 1
ATOM 1458 C C . PHE A 1 171 ? 3.541 12.336 5.891 1 87 171 PHE A C 1
ATOM 1460 O O . PHE A 1 171 ? 4.121 11.25 5.934 1 87 171 PHE A O 1
ATOM 1467 N N . GLY A 1 172 ? 2.311 12.531 6.156 1 85.94 172 GLY A N 1
ATOM 1468 C CA . GLY A 1 172 ? 1.493 11.359 6.398 1 85.94 172 GLY A CA 1
ATOM 1469 C C . GLY A 1 172 ? 1.431 10.422 5.203 1 85.94 172 GLY A C 1
ATOM 1470 O O . GLY A 1 172 ? 1.537 9.203 5.355 1 85.94 172 GLY A O 1
ATOM 1471 N N . PHE A 1 173 ? 1.361 11.016 4.09 1 86.25 173 PHE A N 1
ATOM 1472 C CA . PHE A 1 173 ? 1.328 10.273 2.836 1 86.25 173 PHE A CA 1
ATOM 1473 C C . PHE A 1 173 ? 2.592 9.438 2.672 1 86.25 173 PHE A C 1
ATOM 1475 O O . PHE A 1 173 ? 2.518 8.234 2.402 1 86.25 173 PHE A O 1
ATOM 1482 N N . PHE A 1 174 ? 3.715 10.023 2.926 1 87.81 174 PHE A N 1
ATOM 1483 C CA . PHE A 1 174 ? 5.004 9.375 2.721 1 87.81 174 PHE A CA 1
ATOM 1484 C C . PHE A 1 174 ? 5.242 8.297 3.775 1 87.81 174 PHE A C 1
ATOM 1486 O O . PHE A 1 174 ? 5.855 7.27 3.49 1 87.81 174 PHE A O 1
ATOM 1493 N N . SER A 1 175 ? 4.727 8.523 4.906 1 86.69 175 SER A N 1
ATOM 1494 C CA . SER A 1 175 ? 4.957 7.57 5.988 1 86.69 175 SER A CA 1
ATOM 1495 C C . SER A 1 175 ? 4.293 6.227 5.695 1 86.69 175 SER A C 1
ATOM 1497 O O . SER A 1 175 ? 4.887 5.172 5.922 1 86.69 175 SER A O 1
ATOM 1499 N N . VAL A 1 176 ? 3.18 6.262 5.137 1 85.06 176 VAL A N 1
ATOM 1500 C CA . VAL A 1 176 ? 2.453 5.031 4.844 1 85.06 176 VAL A CA 1
ATOM 1501 C C . VAL A 1 176 ? 3.148 4.277 3.715 1 85.06 176 VAL A C 1
ATOM 1503 O O . VAL A 1 176 ? 3.293 3.053 3.773 1 85.06 176 VAL A O 1
ATOM 1506 N N . THR A 1 177 ? 3.539 5.02 2.73 1 84.5 177 THR A N 1
ATOM 1507 C CA . THR A 1 177 ? 4.195 4.371 1.602 1 84.5 177 THR A CA 1
ATOM 1508 C C . THR A 1 177 ? 5.508 3.725 2.037 1 84.5 177 THR A C 1
ATOM 1510 O O . THR A 1 177 ? 5.867 2.65 1.551 1 84.5 177 THR A O 1
ATOM 1513 N N . THR A 1 178 ? 6.188 4.367 2.988 1 88.12 178 THR A N 1
ATOM 1514 C CA . THR A 1 178 ? 7.434 3.822 3.508 1 88.12 178 THR A CA 1
ATOM 1515 C C . THR A 1 178 ? 7.176 2.547 4.305 1 88.12 178 THR A C 1
ATOM 1517 O O . THR A 1 178 ? 7.848 1.534 4.102 1 88.12 178 THR A O 1
ATOM 1520 N N . ILE A 1 179 ? 6.199 2.572 5.105 1 85.69 179 ILE A N 1
ATOM 1521 C CA . ILE A 1 179 ? 5.883 1.427 5.953 1 85.69 179 ILE A CA 1
ATOM 1522 C C . ILE A 1 179 ? 5.426 0.256 5.086 1 85.69 179 ILE A C 1
ATOM 1524 O O . ILE A 1 179 ? 5.895 -0.872 5.258 1 85.69 179 ILE A O 1
ATOM 1528 N N . LEU A 1 180 ? 4.609 0.554 4.16 1 80.25 180 LEU A N 1
ATOM 1529 C CA . LEU A 1 180 ? 4.086 -0.483 3.277 1 80.25 180 LEU A CA 1
ATOM 1530 C C . LEU A 1 180 ? 5.199 -1.094 2.436 1 80.25 180 LEU A C 1
ATOM 1532 O O . LEU A 1 180 ? 5.242 -2.311 2.242 1 80.25 180 LEU A O 1
ATOM 1536 N N . SER A 1 181 ? 6.117 -0.257 1.979 1 85.06 181 SER A N 1
ATOM 1537 C CA . SER A 1 181 ? 7.234 -0.753 1.177 1 85.06 181 SER A CA 1
ATOM 1538 C C . SER A 1 181 ? 8.156 -1.636 2.006 1 85.06 181 SER A C 1
ATOM 1540 O O . SER A 1 181 ? 8.664 -2.645 1.513 1 85.06 181 SER A O 1
ATOM 1542 N N . LEU A 1 182 ? 8.367 -1.307 3.209 1 86.38 182 LEU A N 1
ATOM 1543 C CA . LEU A 1 182 ? 9.227 -2.102 4.082 1 86.38 182 LEU A CA 1
ATOM 1544 C C . LEU A 1 182 ? 8.586 -3.447 4.398 1 86.38 182 LEU A C 1
ATOM 1546 O O . LEU A 1 182 ? 9.266 -4.477 4.41 1 86.38 182 LEU A O 1
ATOM 1550 N N . ILE A 1 183 ? 7.363 -3.465 4.539 1 78.38 183 ILE A N 1
ATOM 1551 C CA . ILE A 1 183 ? 6.648 -4.707 4.816 1 78.38 183 ILE A CA 1
ATOM 1552 C C . ILE A 1 183 ? 6.688 -5.609 3.584 1 78.38 183 ILE A C 1
ATOM 1554 O O . ILE A 1 183 ? 6.938 -6.812 3.693 1 78.38 183 ILE A O 1
ATOM 1558 N N . LEU A 1 184 ? 6.445 -4.992 2.475 1 78.12 184 LEU A N 1
ATOM 1559 C CA . LEU A 1 184 ? 6.504 -5.75 1.231 1 78.12 184 LEU A CA 1
ATOM 1560 C C . LEU A 1 184 ? 7.895 -6.332 1.011 1 78.12 184 LEU A C 1
ATOM 1562 O O . LEU A 1 184 ? 8.031 -7.438 0.48 1 78.12 184 LEU A O 1
ATOM 1566 N N . PHE A 1 185 ? 8.938 -5.633 1.445 1 83.62 185 PHE A N 1
ATOM 1567 C CA . PHE A 1 185 ? 10.305 -6.121 1.346 1 83.62 185 PHE A CA 1
ATOM 1568 C C . PHE A 1 185 ? 10.5 -7.367 2.203 1 83.62 185 PHE A C 1
ATOM 1570 O O . PHE A 1 185 ? 11.109 -8.344 1.759 1 83.62 185 PHE A O 1
ATOM 1577 N N . PHE A 1 186 ? 10.016 -7.312 3.363 1 77.94 186 PHE A N 1
ATOM 1578 C CA . PHE A 1 186 ? 10.195 -8.438 4.273 1 77.94 186 PHE A CA 1
ATOM 1579 C C . PHE A 1 186 ? 9.391 -9.641 3.811 1 77.94 186 PHE A C 1
ATOM 1581 O O . PHE A 1 186 ? 9.82 -10.781 3.973 1 77.94 186 PHE A O 1
ATOM 1588 N N . LEU A 1 187 ? 8.312 -9.406 3.111 1 70.5 187 LEU A N 1
ATOM 1589 C CA . LEU A 1 187 ? 7.43 -10.492 2.693 1 70.5 187 LEU A CA 1
ATOM 1590 C C . LEU A 1 187 ? 7.887 -11.086 1.363 1 70.5 187 LEU A C 1
ATOM 1592 O O . LEU A 1 187 ? 7.922 -12.305 1.2 1 70.5 187 LEU A O 1
ATOM 1596 N N . LEU A 1 188 ? 8.281 -10.188 0.444 1 73.62 188 LEU A N 1
ATOM 1597 C CA . LEU A 1 188 ? 8.586 -10.648 -0.905 1 73.62 188 LEU A CA 1
ATOM 1598 C C . LEU A 1 188 ? 10.094 -10.781 -1.1 1 73.62 188 LEU A C 1
ATOM 1600 O O . LEU A 1 188 ? 10.547 -11.398 -2.066 1 73.62 188 LEU A O 1
ATOM 1604 N N . LYS A 1 189 ? 10.852 -10.281 -0.222 1 79.75 189 LYS A N 1
ATOM 1605 C CA . LYS A 1 189 ? 12.312 -10.352 -0.234 1 79.75 189 LYS A CA 1
ATOM 1606 C C . LYS A 1 189 ? 12.875 -9.828 -1.553 1 79.75 189 LYS A C 1
ATOM 1608 O O . LYS A 1 189 ? 13.766 -10.445 -2.145 1 79.75 189 LYS A O 1
ATOM 1613 N N . ASN A 1 190 ? 12.203 -8.82 -2.105 1 81.12 190 ASN A N 1
ATOM 1614 C CA . ASN A 1 190 ? 12.68 -8.086 -3.275 1 81.12 190 ASN A CA 1
ATOM 1615 C C . ASN A 1 190 ? 13.297 -6.746 -2.887 1 81.12 190 ASN A C 1
ATOM 1617 O O . ASN A 1 190 ? 12.648 -5.93 -2.227 1 81.12 190 ASN A O 1
ATOM 1621 N N . LYS A 1 191 ? 14.461 -6.543 -3.25 1 89.19 191 LYS A N 1
ATOM 1622 C CA . LYS A 1 191 ? 15.242 -5.383 -2.838 1 89.19 191 LYS A CA 1
ATOM 1623 C C . LYS A 1 191 ? 14.664 -4.098 -3.42 1 89.19 191 LYS A C 1
ATOM 1625 O O . LYS A 1 191 ? 14.961 -3 -2.939 1 89.19 191 LYS A O 1
ATOM 1630 N N . SER A 1 192 ? 13.883 -4.188 -4.504 1 88.44 192 SER A N 1
ATOM 1631 C CA . SER A 1 192 ? 13.297 -2.992 -5.098 1 88.44 192 SER A CA 1
ATOM 1632 C C . SER A 1 192 ? 12.406 -2.26 -4.102 1 88.44 192 SER A C 1
ATOM 1634 O O . SER A 1 192 ? 12.344 -1.029 -4.102 1 88.44 192 SER A O 1
ATOM 1636 N N . TYR A 1 193 ? 11.867 -2.973 -3.107 1 87.38 193 TYR A N 1
ATOM 1637 C CA . TYR A 1 193 ? 10.969 -2.365 -2.135 1 87.38 193 TYR A CA 1
ATOM 1638 C C . TYR A 1 193 ? 11.75 -1.576 -1.09 1 87.38 193 TYR A C 1
ATOM 1640 O O . TYR A 1 193 ? 11.312 -0.508 -0.655 1 87.38 193 TYR A O 1
ATOM 1648 N N . VAL A 1 194 ? 12.867 -2.113 -0.725 1 91.19 194 VAL A N 1
ATOM 1649 C CA . VAL A 1 194 ? 13.68 -1.425 0.272 1 91.19 194 VAL A CA 1
ATOM 1650 C C . VAL A 1 194 ? 14.281 -0.158 -0.334 1 91.19 194 VAL A C 1
ATOM 1652 O O . VAL A 1 194 ? 14.375 0.874 0.336 1 91.19 194 VAL A O 1
ATOM 1655 N N . LEU A 1 195 ? 14.672 -0.222 -1.585 1 92.44 195 LEU A N 1
ATOM 1656 C CA . LEU A 1 195 ? 15.195 0.951 -2.275 1 92.44 195 LEU A CA 1
ATOM 1657 C C . LEU A 1 195 ? 14.125 2.031 -2.402 1 92.44 195 LEU A C 1
ATOM 1659 O O . LEU A 1 195 ? 14.414 3.217 -2.211 1 92.44 195 LEU A O 1
ATOM 1663 N N . TYR A 1 196 ? 12.938 1.53 -2.682 1 89.19 196 TYR A N 1
ATOM 1664 C CA . TYR A 1 196 ? 11.805 2.447 -2.756 1 89.19 196 TYR A CA 1
ATOM 1665 C C . TYR A 1 196 ? 11.539 3.098 -1.403 1 89.19 196 TYR A C 1
ATOM 1667 O O . TYR A 1 196 ? 11.273 4.301 -1.327 1 89.19 196 TYR A O 1
ATOM 1675 N N . ALA A 1 197 ? 11.641 2.387 -0.301 1 91.5 197 ALA A N 1
ATOM 1676 C CA . ALA A 1 197 ? 11.43 2.908 1.047 1 91.5 197 ALA A CA 1
ATOM 1677 C C . ALA A 1 197 ? 12.484 3.951 1.401 1 91.5 197 ALA A C 1
ATOM 1679 O O . ALA A 1 197 ? 12.156 5.023 1.919 1 91.5 197 ALA A O 1
ATOM 1680 N N . PHE A 1 198 ? 13.672 3.682 1.056 1 93.06 198 PHE A N 1
ATOM 1681 C CA . PHE A 1 198 ? 14.758 4.605 1.379 1 93.06 198 PHE A CA 1
ATOM 1682 C C . PHE A 1 198 ? 14.648 5.875 0.539 1 93.06 198 PHE A C 1
ATOM 1684 O O . PHE A 1 198 ? 14.945 6.969 1.021 1 93.06 198 PHE A O 1
ATOM 1691 N N . PHE A 1 199 ? 14.242 5.734 -0.716 1 92.75 199 PHE A N 1
ATOM 1692 C CA . PHE A 1 199 ? 13.992 6.91 -1.543 1 92.75 199 PHE A CA 1
ATOM 1693 C C . PHE A 1 199 ? 12.953 7.816 -0.893 1 92.75 199 PHE A C 1
ATOM 1695 O O . PHE A 1 199 ? 13.156 9.031 -0.805 1 92.75 199 PHE A O 1
ATOM 1702 N N . THR A 1 200 ? 11.867 7.238 -0.392 1 90.25 200 THR A N 1
ATOM 1703 C CA . THR A 1 200 ? 10.789 8.008 0.213 1 90.25 200 THR A CA 1
ATOM 1704 C C . THR A 1 200 ? 11.242 8.633 1.526 1 90.25 200 THR A C 1
ATOM 1706 O O . THR A 1 200 ? 10.898 9.781 1.823 1 90.25 200 THR A O 1
ATOM 1709 N N . ILE A 1 201 ? 12.078 7.961 2.295 1 91.38 201 ILE A N 1
ATOM 1710 C CA . ILE A 1 201 ? 12.555 8.461 3.58 1 91.38 201 ILE A CA 1
ATOM 1711 C C . ILE A 1 201 ? 13.445 9.68 3.363 1 91.38 201 ILE A C 1
ATOM 1713 O O . ILE A 1 201 ? 13.25 10.719 3.994 1 91.38 201 ILE A O 1
ATOM 1717 N N . PHE A 1 202 ? 14.32 9.602 2.451 1 91.5 202 PHE A N 1
ATOM 1718 C CA . PHE A 1 202 ? 15.242 10.703 2.213 1 91.5 202 PHE A CA 1
ATOM 1719 C C . PHE A 1 202 ? 14.531 11.875 1.547 1 91.5 202 PHE A C 1
ATOM 1721 O O . PHE A 1 202 ? 14.891 13.031 1.764 1 91.5 202 PHE A O 1
ATOM 1728 N N . SER A 1 203 ? 13.508 11.562 0.764 1 89.38 203 SER A N 1
ATOM 1729 C CA . SER A 1 203 ? 12.703 12.633 0.18 1 89.38 203 SER A CA 1
ATOM 1730 C C . SER A 1 203 ? 11.938 13.391 1.254 1 89.38 203 SER A C 1
ATOM 1732 O O . SER A 1 203 ? 11.812 14.617 1.182 1 89.38 203 SER A O 1
ATOM 1734 N N . ILE A 1 204 ? 11.5 12.703 2.316 1 88.06 204 ILE A N 1
ATOM 1735 C CA . ILE A 1 204 ? 10.797 13.328 3.43 1 88.06 204 ILE A CA 1
ATOM 1736 C C . ILE A 1 204 ? 11.758 14.211 4.223 1 88.06 204 ILE A C 1
ATOM 1738 O O . ILE A 1 204 ? 11.43 15.344 4.574 1 88.06 204 ILE A O 1
ATOM 1742 N N . ILE A 1 205 ? 12.852 13.648 4.41 1 89.5 205 ILE A N 1
ATOM 1743 C CA . ILE A 1 205 ? 13.844 14.375 5.191 1 89.5 205 ILE A CA 1
ATOM 1744 C C . ILE A 1 205 ? 14.25 15.648 4.453 1 89.5 205 ILE A C 1
ATOM 1746 O O . ILE A 1 205 ? 14.336 16.719 5.055 1 89.5 205 ILE A O 1
ATOM 1750 N N . TYR A 1 206 ? 14.391 15.539 3.219 1 89.12 206 TYR A N 1
ATOM 1751 C CA . TYR A 1 206 ? 14.758 16.703 2.42 1 89.12 206 TYR A CA 1
ATOM 1752 C C . TYR A 1 206 ? 13.633 17.734 2.418 1 89.12 206 TYR A C 1
ATOM 1754 O O . TYR A 1 206 ? 13.891 18.938 2.576 1 89.12 206 TYR A O 1
ATOM 1762 N N . GLN A 1 207 ? 12.453 17.297 2.285 1 87 207 GLN A N 1
ATOM 1763 C CA . GLN A 1 207 ? 11.312 18.203 2.273 1 87 207 GLN A CA 1
ATOM 1764 C C . GLN A 1 207 ? 11.18 18.953 3.604 1 87 207 GLN A C 1
ATOM 1766 O O . GLN A 1 207 ? 10.898 20.141 3.631 1 87 207 GLN A O 1
ATOM 1771 N N . PHE A 1 208 ? 11.43 18.25 4.66 1 87.44 208 PHE A N 1
ATOM 1772 C CA . PHE A 1 208 ? 11.328 18.859 5.98 1 87.44 208 PHE A CA 1
ATOM 1773 C C . PHE A 1 208 ? 12.461 19.859 6.207 1 87.44 208 PHE A C 1
ATOM 1775 O O . PHE A 1 208 ? 12.297 20.844 6.926 1 87.44 208 PHE A O 1
ATOM 1782 N N . THR A 1 209 ? 13.5 19.578 5.539 1 88.06 209 THR A N 1
ATOM 1783 C CA . THR A 1 209 ? 14.641 20.469 5.699 1 88.06 209 THR A CA 1
ATOM 1784 C C . THR A 1 209 ? 14.445 21.766 4.898 1 88.06 209 THR A C 1
ATOM 1786 O O . THR A 1 209 ? 14.625 22.859 5.426 1 88.06 209 THR A O 1
ATOM 1789 N N . ILE A 1 210 ? 13.961 21.641 3.707 1 85.12 210 ILE A N 1
ATOM 1790 C CA . ILE A 1 210 ? 13.828 22.797 2.84 1 85.12 210 ILE A CA 1
ATOM 1791 C C . ILE A 1 210 ? 12.641 23.641 3.283 1 85.12 210 ILE A C 1
ATOM 1793 O O . ILE A 1 210 ? 12.641 24.875 3.121 1 85.12 210 ILE A O 1
ATOM 1797 N N . SER A 1 211 ? 11.688 23.016 3.871 1 86.31 211 SER A N 1
ATOM 1798 C CA . SER A 1 211 ? 10.531 23.75 4.359 1 86.31 211 SER A CA 1
ATOM 1799 C C . SER A 1 211 ? 10.82 24.406 5.711 1 86.31 211 SER A C 1
ATOM 1801 O O . SER A 1 211 ? 10.031 25.219 6.195 1 86.31 211 SER A O 1
ATOM 1803 N N . GLY A 1 212 ? 11.891 24.094 6.348 1 88.69 212 GLY A N 1
ATOM 1804 C CA . GLY A 1 212 ? 12.336 24.75 7.566 1 88.69 212 GLY A CA 1
ATOM 1805 C C . GLY A 1 212 ? 11.797 24.094 8.828 1 88.69 212 GLY A C 1
ATOM 1806 O O . GLY A 1 212 ? 12.062 24.562 9.938 1 88.69 212 GLY A O 1
ATOM 1807 N N . PHE A 1 213 ? 11.117 22.984 8.695 1 87.19 213 PHE A N 1
ATOM 1808 C CA . PHE A 1 213 ? 10.516 22.359 9.867 1 87.19 213 PHE A CA 1
ATOM 1809 C C . PHE A 1 213 ? 11.594 21.75 10.758 1 87.19 213 PHE A C 1
ATOM 1811 O O . PHE A 1 213 ? 11.484 21.797 11.984 1 87.19 213 PHE A O 1
ATOM 1818 N N . PHE A 1 214 ? 12.594 21.266 10.188 1 85.62 214 PHE A N 1
ATOM 1819 C CA . PHE A 1 214 ? 13.68 20.688 10.969 1 85.62 214 PHE A CA 1
ATOM 1820 C C . PHE A 1 214 ? 14.367 21.766 11.797 1 85.62 214 PHE A C 1
ATOM 1822 O O . PHE A 1 214 ? 14.695 21.531 12.969 1 85.62 214 PHE A O 1
ATOM 1829 N N . TYR A 1 215 ? 14.469 22.797 11.164 1 85.5 215 TYR A N 1
ATOM 1830 C CA . TYR A 1 215 ? 15.078 23.938 11.828 1 85.5 215 TYR A CA 1
ATOM 1831 C C . TYR A 1 215 ? 14.172 24.469 12.93 1 85.5 215 TYR A C 1
ATOM 1833 O O . TYR A 1 215 ? 14.648 24.828 14.016 1 85.5 215 TYR A O 1
ATOM 1841 N N . GLN A 1 216 ? 12.953 24.516 12.633 1 86.38 216 GLN A N 1
ATOM 1842 C CA . GLN A 1 216 ? 11.977 25.016 13.602 1 86.38 216 GLN A CA 1
ATOM 1843 C C . GLN A 1 216 ? 11.914 24.109 14.828 1 86.38 216 GLN A C 1
ATOM 1845 O O . GLN A 1 216 ? 11.742 24.594 15.953 1 86.38 216 GLN A O 1
ATOM 1850 N N . PHE A 1 217 ? 12.18 22.859 14.602 1 82.31 217 PHE A N 1
ATOM 1851 C CA . PHE A 1 217 ? 12.07 21.891 15.688 1 82.31 217 PHE A CA 1
ATOM 1852 C C . PHE A 1 217 ? 13.383 21.781 16.453 1 82.31 217 PHE A C 1
ATOM 1854 O O . PHE A 1 217 ? 13.461 21.078 17.469 1 82.31 217 PHE A O 1
ATOM 1861 N N . GLY A 1 218 ? 14.367 22.406 16.094 1 81.25 218 GLY A N 1
ATOM 1862 C CA . GLY A 1 218 ? 15.602 22.516 16.859 1 81.25 218 GLY A CA 1
ATOM 1863 C C . GLY A 1 218 ? 16.562 21.375 16.578 1 81.25 218 GLY A C 1
ATOM 1864 O O . GLY A 1 218 ? 17.234 20.875 17.484 1 81.25 218 GLY A O 1
ATOM 1865 N N . ILE A 1 219 ? 16.609 20.969 15.391 1 82.19 219 ILE A N 1
ATOM 1866 C CA . ILE A 1 219 ? 17.578 19.953 15.016 1 82.19 219 ILE A CA 1
ATOM 1867 C C . ILE A 1 219 ? 18.984 20.578 14.969 1 82.19 219 ILE A C 1
ATOM 1869 O O . ILE A 1 219 ? 19.125 21.766 14.68 1 82.19 219 ILE A O 1
ATOM 1873 N N . PRO A 1 220 ? 19.938 19.672 15.305 1 85.62 220 PRO A N 1
ATOM 1874 C CA . PRO A 1 220 ? 21.312 20.203 15.25 1 85.62 220 PRO A CA 1
ATOM 1875 C C . PRO A 1 220 ? 21.672 20.766 13.875 1 85.62 220 PRO A C 1
ATOM 1877 O O . PRO A 1 220 ? 21.266 20.203 12.859 1 85.62 220 PRO A O 1
ATOM 1880 N N . ILE A 1 221 ? 22.484 21.797 13.922 1 85.88 221 ILE A N 1
ATOM 1881 C CA . ILE A 1 221 ? 22.828 22.547 12.719 1 85.88 221 ILE A CA 1
ATOM 1882 C C . ILE A 1 221 ? 23.562 21.625 11.742 1 85.88 221 ILE A C 1
ATOM 1884 O O . ILE A 1 221 ? 23.359 21.719 10.531 1 85.88 221 ILE A O 1
ATOM 1888 N N . TYR A 1 222 ? 24.344 20.719 12.258 1 84.06 222 TYR A N 1
ATOM 1889 C CA . TYR A 1 222 ? 25.109 19.828 11.398 1 84.06 222 TYR A CA 1
ATOM 1890 C C . TYR A 1 222 ? 24.188 18.938 10.578 1 84.06 222 TYR A C 1
ATOM 1892 O O . TYR A 1 222 ? 24.406 18.75 9.375 1 84.06 222 TYR A O 1
ATOM 1900 N N . LEU A 1 223 ? 23.172 18.438 11.141 1 86.94 223 LEU A N 1
ATOM 1901 C CA . LEU A 1 223 ? 22.219 17.578 10.438 1 86.94 223 LEU A CA 1
ATOM 1902 C C . LEU A 1 223 ? 21.406 18.375 9.43 1 86.94 223 LEU A C 1
ATOM 1904 O O . LEU A 1 223 ? 21.109 17.891 8.336 1 86.94 223 LEU A O 1
ATOM 1908 N N . ASN A 1 224 ? 21.047 19.547 9.859 1 86.88 224 ASN A N 1
ATOM 1909 C CA . ASN A 1 224 ? 20.312 20.406 8.953 1 86.88 224 ASN A CA 1
ATOM 1910 C C . ASN A 1 224 ? 21.109 20.734 7.695 1 86.88 224 ASN A C 1
ATOM 1912 O O . ASN A 1 224 ? 20.547 20.797 6.598 1 86.88 224 ASN A O 1
ATOM 1916 N N . THR A 1 225 ? 22.406 20.875 7.887 1 85.62 225 THR A N 1
ATOM 1917 C CA . THR A 1 225 ? 23.281 21.203 6.758 1 85.62 225 THR A CA 1
ATOM 1918 C C . THR A 1 225 ? 23.469 20 5.852 1 85.62 225 THR A C 1
ATOM 1920 O O . THR A 1 225 ? 23.406 20.125 4.625 1 85.62 225 THR A O 1
ATOM 1923 N N . ILE A 1 226 ? 23.594 18.859 6.453 1 86.19 226 ILE A N 1
ATOM 1924 C CA . ILE A 1 226 ? 23.812 17.656 5.664 1 86.19 226 ILE A CA 1
ATOM 1925 C C . ILE A 1 226 ? 22.562 17.359 4.836 1 86.19 226 ILE A C 1
ATOM 1927 O O . ILE A 1 226 ? 22.656 17.141 3.627 1 86.19 226 ILE A O 1
ATOM 1931 N N . PHE A 1 227 ? 21.406 17.469 5.453 1 87 227 PHE A N 1
ATOM 1932 C CA . PHE A 1 227 ? 20.172 17.094 4.766 1 87 227 PHE A CA 1
ATOM 1933 C C . PHE A 1 227 ? 19.75 18.188 3.803 1 87 227 PHE A C 1
ATOM 1935 O O . PHE A 1 227 ? 19.109 17.922 2.779 1 87 227 PHE A O 1
ATOM 1942 N N . GLY A 1 228 ? 20.062 19.344 4.121 1 82.69 228 GLY A N 1
ATOM 1943 C CA . GLY A 1 228 ? 19.734 20.453 3.244 1 82.69 228 GLY A CA 1
ATOM 1944 C C . GLY A 1 228 ? 20.5 20.438 1.937 1 82.69 228 GLY A C 1
ATOM 1945 O O . GLY A 1 228 ? 19.922 20.672 0.87 1 82.69 228 GLY A O 1
ATOM 1946 N N . PHE A 1 229 ? 21.719 20.016 2.033 1 81.38 229 PHE A N 1
ATOM 1947 C CA . PHE A 1 229 ? 22.562 20.125 0.851 1 81.38 229 PHE A CA 1
ATOM 1948 C C . PHE A 1 229 ? 22.719 18.766 0.177 1 81.38 229 PHE A C 1
ATOM 1950 O O . PHE A 1 229 ? 22.922 18.688 -1.036 1 81.38 229 PHE A O 1
ATOM 1957 N N . SER A 1 230 ? 22.516 17.641 0.95 1 83.56 230 SER A N 1
ATOM 1958 C CA . SER A 1 230 ? 22.766 16.344 0.362 1 83.56 230 SER A CA 1
ATOM 1959 C C . SER A 1 230 ? 21.531 15.461 0.402 1 83.56 230 SER A C 1
ATOM 1961 O O . SER A 1 230 ? 21.531 14.344 -0.123 1 83.56 230 SER A O 1
ATOM 1963 N N . GLY A 1 231 ? 20.5 15.922 0.974 1 84.06 231 GLY A N 1
ATOM 1964 C CA . GLY A 1 231 ? 19.312 15.102 1.131 1 84.06 231 GLY A CA 1
ATOM 1965 C C . GLY A 1 231 ? 18.688 14.68 -0.192 1 84.06 231 GLY A C 1
ATOM 1966 O O . GLY A 1 231 ? 18.328 13.516 -0.372 1 84.06 231 GLY A O 1
ATOM 1967 N N . SER A 1 232 ? 18.594 15.609 -1.142 1 84.38 232 SER A N 1
ATOM 1968 C CA . SER A 1 232 ? 18 15.305 -2.438 1 84.38 232 SER A CA 1
ATOM 1969 C C . SER A 1 232 ? 18.859 14.328 -3.232 1 84.38 232 SER A C 1
ATOM 1971 O O . SER A 1 232 ? 18.344 13.43 -3.891 1 84.38 232 SER A O 1
ATOM 1973 N N . ALA A 1 233 ? 20.141 14.516 -3.107 1 87.38 233 ALA A N 1
ATOM 1974 C CA . ALA A 1 233 ? 21.062 13.633 -3.828 1 87.38 233 ALA A CA 1
ATOM 1975 C C . ALA A 1 233 ? 21 12.211 -3.283 1 87.38 233 ALA A C 1
ATOM 1977 O O . ALA A 1 233 ? 21.062 11.242 -4.047 1 87.38 233 ALA A O 1
ATOM 1978 N N . LEU A 1 234 ? 20.906 12.102 -2 1 88.94 234 LEU A N 1
ATOM 1979 C CA . LEU A 1 234 ? 20.797 10.781 -1.388 1 88.94 234 LEU A CA 1
ATOM 1980 C C . LEU A 1 234 ? 19.531 10.07 -1.829 1 88.94 234 LEU A C 1
ATOM 1982 O O . LEU A 1 234 ? 19.547 8.867 -2.088 1 88.94 234 LEU A O 1
ATOM 1986 N N . ALA A 1 235 ? 18.469 10.812 -1.933 1 91 235 ALA A N 1
ATOM 1987 C CA . ALA A 1 235 ? 17.219 10.234 -2.422 1 91 235 ALA A CA 1
ATOM 1988 C C . ALA A 1 235 ? 17.375 9.719 -3.852 1 91 235 ALA A C 1
ATOM 1990 O O . ALA A 1 235 ? 16.875 8.648 -4.188 1 91 235 ALA A O 1
ATOM 1991 N N . MET A 1 236 ? 18.156 10.422 -4.621 1 91.12 236 MET A N 1
ATOM 1992 C CA . MET A 1 236 ? 18.312 10.07 -6.031 1 91.12 236 MET A CA 1
ATOM 1993 C C . MET A 1 236 ? 19.156 8.812 -6.191 1 91.12 236 MET A C 1
ATOM 1995 O O . MET A 1 236 ? 18.984 8.062 -7.156 1 91.12 236 MET A O 1
ATOM 1999 N N . VAL A 1 237 ? 20.016 8.539 -5.27 1 91.62 237 VAL A N 1
ATOM 2000 C CA . VAL A 1 237 ? 20.828 7.324 -5.328 1 91.62 237 VAL A CA 1
ATOM 2001 C C . VAL A 1 237 ? 19.922 6.102 -5.25 1 91.62 237 VAL A C 1
ATOM 2003 O O . VAL A 1 237 ? 20.047 5.168 -6.043 1 91.62 237 VAL A O 1
ATOM 2006 N N . PHE A 1 238 ? 18.984 6.176 -4.402 1 92.44 238 PHE A N 1
ATOM 2007 C CA . PHE A 1 238 ? 18.094 5.035 -4.223 1 92.44 238 PHE A CA 1
ATOM 2008 C C . PHE A 1 238 ? 17.109 4.926 -5.379 1 92.44 238 PHE A C 1
ATOM 2010 O O . PHE A 1 238 ? 16.766 3.82 -5.812 1 92.44 238 PHE A O 1
ATOM 2017 N N . LEU A 1 239 ? 16.688 6.066 -5.883 1 92 239 LEU A N 1
ATOM 2018 C CA . LEU A 1 239 ? 15.789 6.043 -7.035 1 92 239 LEU A CA 1
ATOM 2019 C C . LEU A 1 239 ? 16.5 5.484 -8.266 1 92 239 LEU A C 1
ATOM 2021 O O . LEU A 1 239 ? 15.898 4.773 -9.07 1 92 239 LEU A O 1
ATOM 2025 N N . GLY A 1 240 ? 17.734 5.832 -8.383 1 91.44 240 GLY A N 1
ATOM 2026 C CA . GLY A 1 240 ? 18.516 5.363 -9.516 1 91.44 240 GLY A CA 1
ATOM 2027 C C . GLY A 1 240 ? 18.75 3.865 -9.5 1 91.44 240 GLY A C 1
ATOM 2028 O O . GLY A 1 240 ? 18.781 3.221 -10.547 1 91.44 240 GLY A O 1
ATOM 2029 N N . LEU A 1 241 ? 18.859 3.273 -8.336 1 91.75 241 LEU A N 1
ATOM 2030 C CA . LEU A 1 241 ? 19.125 1.847 -8.195 1 91.75 241 LEU A CA 1
ATOM 2031 C C . LEU A 1 241 ? 17.844 1.038 -8.352 1 91.75 241 LEU A C 1
ATOM 2033 O O . LEU A 1 241 ? 17.891 -0.164 -8.625 1 91.75 241 LEU A O 1
ATOM 2037 N N . PHE A 1 242 ? 16.703 1.645 -8.266 1 91.06 242 PHE A N 1
ATOM 2038 C CA . PHE A 1 242 ? 15.398 0.977 -8.195 1 91.06 242 PHE A CA 1
ATOM 2039 C C . PHE A 1 242 ? 15.141 0.173 -9.469 1 91.06 242 PHE A C 1
ATOM 2041 O O . PHE A 1 242 ? 14.812 -1.014 -9.398 1 91.06 242 PHE A O 1
ATOM 2048 N N . PRO A 1 243 ? 15.289 0.77 -10.68 1 88.75 243 PRO A N 1
ATOM 2049 C CA . PRO A 1 243 ? 14.93 0.023 -11.891 1 88.75 243 PRO A CA 1
ATOM 2050 C C . PRO A 1 243 ? 15.828 -1.194 -12.117 1 88.75 243 PRO A C 1
ATOM 2052 O O . PRO A 1 243 ? 15.406 -2.17 -12.742 1 88.75 243 PRO A O 1
ATOM 2055 N N . LEU A 1 244 ? 17.016 -1.244 -11.57 1 88.19 244 LEU A N 1
ATOM 2056 C CA . LEU A 1 244 ? 17.953 -2.354 -11.75 1 88.19 244 LEU A CA 1
ATOM 2057 C C . LEU A 1 244 ? 17.438 -3.607 -11.047 1 88.19 244 LEU A C 1
ATOM 2059 O O . LEU A 1 244 ? 17.609 -4.719 -11.555 1 88.19 244 LEU A O 1
ATOM 2063 N N . TYR A 1 245 ? 16.766 -3.344 -9.969 1 86.81 245 TYR A N 1
ATOM 2064 C CA . TYR A 1 245 ? 16.266 -4.473 -9.188 1 86.81 245 TYR A CA 1
ATOM 2065 C C . TYR A 1 245 ? 14.828 -4.793 -9.547 1 86.81 245 TYR A C 1
ATOM 2067 O O . TYR A 1 245 ? 14.414 -5.953 -9.523 1 86.81 245 TYR A O 1
ATOM 2075 N N . PHE A 1 246 ? 14.078 -3.861 -9.914 1 87.12 246 PHE A N 1
ATOM 2076 C CA . PHE A 1 246 ? 12.664 -4.051 -10.211 1 87.12 246 PHE A CA 1
ATOM 2077 C C . PHE A 1 246 ? 12.484 -4.805 -11.523 1 87.12 246 PHE A C 1
ATOM 2079 O O . PHE A 1 246 ? 11.688 -5.738 -11.609 1 87.12 246 PHE A O 1
ATOM 2086 N N . PHE A 1 247 ? 13.234 -4.418 -12.516 1 86.25 247 PHE A N 1
ATOM 2087 C CA . PHE A 1 247 ? 13.094 -5.043 -13.828 1 86.25 247 PHE A CA 1
ATOM 2088 C C . PHE A 1 247 ? 14.086 -6.191 -13.992 1 86.25 247 PHE A C 1
ATOM 2090 O O . PHE A 1 247 ? 14.164 -6.801 -15.062 1 86.25 247 PHE A O 1
ATOM 2097 N N . LYS A 1 248 ? 14.836 -6.566 -12.898 1 79.38 248 LYS A N 1
ATOM 2098 C CA . LYS A 1 248 ? 15.805 -7.656 -12.883 1 79.38 248 LYS A CA 1
ATOM 2099 C C . LYS A 1 248 ? 16.75 -7.57 -14.078 1 79.38 248 LYS A C 1
ATOM 2101 O O . LYS A 1 248 ? 16.953 -8.555 -14.789 1 79.38 248 LYS A O 1
ATOM 2106 N N . ILE A 1 249 ? 17.047 -6.41 -14.344 1 74.69 249 ILE A N 1
ATOM 2107 C CA . ILE A 1 249 ? 17.953 -6.203 -15.477 1 74.69 249 ILE A CA 1
ATOM 2108 C C . ILE A 1 249 ? 19.359 -6.707 -15.117 1 74.69 249 ILE A C 1
ATOM 2110 O O . ILE A 1 249 ? 19.922 -6.32 -14.094 1 74.69 249 ILE A O 1
ATOM 2114 N N . LYS A 1 250 ? 19.703 -7.848 -15.836 1 68.94 250 LYS A N 1
ATOM 2115 C CA . LYS A 1 250 ? 21.062 -8.32 -15.617 1 68.94 250 LYS A CA 1
ATOM 2116 C C . LYS A 1 250 ? 22.078 -7.223 -15.938 1 68.94 250 LYS A C 1
ATOM 2118 O O . LYS A 1 250 ? 21.828 -6.359 -16.781 1 68.94 250 LYS A O 1
ATOM 2123 N N . LYS A 1 251 ? 23.062 -7.062 -15.109 1 61.59 251 LYS A N 1
ATOM 2124 C CA . LYS A 1 251 ? 24.094 -6.039 -15.18 1 61.59 251 LYS A CA 1
ATOM 2125 C C . LYS A 1 251 ? 24.531 -5.793 -16.625 1 61.59 251 LYS A C 1
ATOM 2127 O O . LYS A 1 251 ? 24.781 -4.652 -17.016 1 61.59 251 LYS A O 1
ATOM 2132 N N . ASP A 1 252 ? 24.531 -6.754 -17.375 1 59.31 252 ASP A N 1
ATOM 2133 C CA . ASP A 1 252 ? 25.156 -6.648 -18.688 1 59.31 252 ASP A CA 1
ATOM 2134 C C . ASP A 1 252 ? 24.094 -6.492 -19.781 1 59.31 252 ASP A C 1
ATOM 2136 O O . ASP A 1 252 ? 24.438 -6.316 -20.953 1 59.31 252 ASP A O 1
ATOM 2140 N N . GLU A 1 253 ? 22.906 -6.41 -19.406 1 65.25 253 GLU A N 1
ATOM 2141 C CA . GLU A 1 253 ? 21.922 -6.461 -20.484 1 65.25 253 GLU A CA 1
ATOM 2142 C C . GLU A 1 253 ? 21.734 -5.09 -21.141 1 65.25 253 GLU A C 1
ATOM 2144 O O . GLU A 1 253 ? 21.531 -4.996 -22.344 1 65.25 253 GLU A O 1
ATOM 2149 N N . PHE A 1 254 ? 21.875 -4.023 -20.188 1 68.44 254 PHE A N 1
ATOM 2150 C CA . PHE A 1 254 ? 21.656 -2.725 -20.828 1 68.44 254 PHE A CA 1
ATOM 2151 C C . PHE A 1 254 ? 22.828 -1.783 -20.531 1 68.44 254 PHE A C 1
ATOM 2153 O O . PHE A 1 254 ? 23.281 -1.682 -19.391 1 68.44 254 PHE A O 1
ATOM 2160 N N . LYS A 1 255 ? 23.422 -1.324 -21.578 1 82.12 255 LYS A N 1
ATOM 2161 C CA . LYS A 1 255 ? 24.453 -0.288 -21.469 1 82.12 255 LYS A CA 1
ATOM 2162 C C . LYS A 1 255 ? 24 0.834 -20.547 1 82.12 255 LYS A C 1
ATOM 2164 O O . LYS A 1 255 ? 24.812 1.407 -19.812 1 82.12 255 LYS A O 1
ATOM 2169 N N . MET A 1 256 ? 22.766 0.938 -20.453 1 80.81 256 MET A N 1
ATOM 2170 C CA . MET A 1 256 ? 22.188 2.027 -19.656 1 80.81 256 MET A CA 1
ATOM 2171 C C . MET A 1 256 ? 22.344 1.755 -18.172 1 80.81 256 MET A C 1
ATOM 2173 O O . MET A 1 256 ? 22.516 2.686 -17.375 1 80.81 256 MET A O 1
ATOM 2177 N N . SER A 1 257 ? 22.375 0.523 -17.797 1 83.62 257 SER A N 1
ATOM 2178 C CA . SER A 1 257 ? 22.562 0.191 -16.391 1 83.62 257 SER A CA 1
ATOM 2179 C C . SER A 1 257 ? 23.938 0.605 -15.898 1 83.62 257 SER A C 1
ATOM 2181 O O . SER A 1 257 ? 24.078 1.115 -14.789 1 83.62 257 SER A O 1
ATOM 2183 N N . LYS A 1 258 ? 24.891 0.515 -16.797 1 87.38 258 LYS A N 1
ATOM 2184 C CA . LYS A 1 258 ? 26.234 0.927 -16.438 1 87.38 258 LYS A CA 1
ATOM 2185 C C . LYS A 1 258 ? 26.344 2.445 -16.312 1 87.38 258 LYS A C 1
ATOM 2187 O O . LYS A 1 258 ? 27.031 2.957 -15.43 1 87.38 258 LYS A O 1
ATOM 2192 N N . ILE A 1 259 ? 25.594 3.105 -17.109 1 86.81 259 ILE A N 1
ATOM 2193 C CA . ILE A 1 259 ? 25.594 4.562 -17.078 1 86.81 259 ILE A CA 1
ATOM 2194 C C . ILE A 1 259 ? 24.953 5.059 -15.789 1 86.81 259 ILE A C 1
ATOM 2196 O O . ILE A 1 259 ? 25.484 5.965 -15.133 1 86.81 259 ILE A O 1
ATOM 2200 N N . ILE A 1 260 ? 23.906 4.426 -15.422 1 85.75 260 ILE A N 1
ATOM 2201 C CA . ILE A 1 260 ? 23.203 4.82 -14.203 1 85.75 260 ILE A CA 1
ATOM 2202 C C . ILE A 1 260 ? 24.125 4.621 -13 1 85.75 260 ILE A C 1
ATOM 2204 O O . ILE A 1 260 ? 24.266 5.516 -12.164 1 85.75 260 ILE A O 1
ATOM 2208 N N . ILE A 1 261 ? 24.844 3.557 -12.992 1 88.12 261 ILE A N 1
ATOM 2209 C CA . ILE A 1 261 ? 25.719 3.24 -11.867 1 88.12 261 ILE A CA 1
ATOM 2210 C C . ILE A 1 261 ? 26.891 4.223 -11.828 1 88.12 261 ILE A C 1
ATOM 2212 O O . ILE A 1 261 ? 27.281 4.703 -10.758 1 88.12 261 ILE A O 1
ATOM 2216 N N . LYS A 1 262 ? 27.406 4.562 -12.969 1 88.06 262 LYS A N 1
ATOM 2217 C CA . LYS A 1 262 ? 28.516 5.504 -13.031 1 88.06 262 LYS A CA 1
ATOM 2218 C C . LYS A 1 262 ? 28.094 6.887 -12.539 1 88.06 262 LYS A C 1
ATOM 2220 O O . LYS A 1 262 ? 28.828 7.531 -11.781 1 88.06 262 LYS A O 1
ATOM 2225 N N . VAL A 1 263 ? 26.953 7.297 -12.938 1 87.25 263 VAL A N 1
ATOM 2226 C CA . VAL A 1 263 ? 26.438 8.602 -12.531 1 87.25 263 VAL A CA 1
ATOM 2227 C C . VAL A 1 263 ? 26.172 8.602 -11.023 1 87.25 263 VAL A C 1
ATOM 2229 O O . VAL A 1 263 ? 26.453 9.586 -10.336 1 87.25 263 VAL A O 1
ATOM 2232 N N . LEU A 1 264 ? 25.75 7.473 -10.492 1 89.62 264 LEU A N 1
ATOM 2233 C CA . LEU A 1 264 ? 25.453 7.363 -9.062 1 89.62 264 LEU A CA 1
ATOM 2234 C C . LEU A 1 264 ? 26.75 7.371 -8.25 1 89.62 264 LEU A C 1
ATOM 2236 O O . LEU A 1 264 ? 26.812 8.008 -7.191 1 89.62 264 LEU A O 1
ATOM 2240 N N . VAL A 1 265 ? 27.688 6.723 -8.766 1 89.44 265 VAL A N 1
ATOM 2241 C CA . VAL A 1 265 ? 28.984 6.695 -8.078 1 89.44 265 VAL A CA 1
ATOM 2242 C C . VAL A 1 265 ? 29.594 8.086 -8.078 1 89.44 265 VAL A C 1
ATOM 2244 O O . VAL A 1 265 ? 30.156 8.523 -7.07 1 89.44 265 VAL A O 1
ATOM 2247 N N . ALA A 1 266 ? 29.453 8.781 -9.156 1 88.88 266 ALA A N 1
ATOM 2248 C CA . ALA A 1 266 ? 29.938 10.156 -9.25 1 88.88 266 ALA A CA 1
ATOM 2249 C C . ALA A 1 266 ? 29.203 11.062 -8.266 1 88.88 266 ALA A C 1
ATOM 2251 O O . ALA A 1 266 ? 29.812 11.914 -7.617 1 88.88 266 ALA A O 1
ATOM 2252 N N . LEU A 1 267 ? 27.953 10.906 -8.188 1 89.69 267 LEU A N 1
ATOM 2253 C CA . LEU A 1 267 ? 27.156 11.703 -7.27 1 89.69 267 LEU A CA 1
ATOM 2254 C C . LEU A 1 267 ? 27.547 11.43 -5.82 1 89.69 267 LEU A C 1
ATOM 2256 O O . LEU A 1 267 ? 27.703 12.367 -5.031 1 89.69 267 LEU A O 1
ATOM 2260 N N . LEU A 1 268 ? 27.734 10.172 -5.461 1 90.06 268 LEU A N 1
ATOM 2261 C CA . LEU A 1 268 ? 28.125 9.812 -4.105 1 90.06 268 LEU A CA 1
ATOM 2262 C C . LEU A 1 268 ? 29.5 10.359 -3.771 1 90.06 268 LEU A C 1
ATOM 2264 O O . LEU A 1 268 ? 29.75 10.797 -2.645 1 90.06 268 LEU A O 1
ATOM 2268 N N . GLY A 1 269 ? 30.344 10.258 -4.758 1 88.62 269 GLY A N 1
ATOM 2269 C CA . GLY A 1 269 ? 31.672 10.844 -4.566 1 88.62 269 GLY A CA 1
ATOM 2270 C C . GLY A 1 269 ? 31.625 12.344 -4.34 1 88.62 269 GLY A C 1
ATOM 2271 O O . GLY A 1 269 ? 32.344 12.867 -3.484 1 88.62 269 GLY A O 1
ATOM 2272 N N . PHE A 1 270 ? 30.781 12.992 -5.062 1 88.88 270 PHE A N 1
ATOM 2273 C CA . PHE A 1 270 ? 30.641 14.438 -4.938 1 88.88 270 PHE A CA 1
ATOM 2274 C C . PHE A 1 270 ? 30.062 14.805 -3.57 1 88.88 270 PHE A C 1
ATOM 2276 O O . PHE A 1 270 ? 30.531 15.766 -2.941 1 88.88 270 PHE A O 1
ATOM 2283 N N . ILE A 1 271 ? 29.109 14.086 -3.068 1 87.75 271 ILE A N 1
ATOM 2284 C CA . ILE A 1 271 ? 28.516 14.32 -1.756 1 87.75 271 ILE A CA 1
ATOM 2285 C C . ILE A 1 271 ? 29.578 14.125 -0.67 1 87.75 271 ILE A C 1
ATOM 2287 O O . ILE A 1 271 ? 29.688 14.938 0.25 1 87.75 271 ILE A O 1
ATOM 2291 N N . ALA A 1 272 ? 30.25 13.031 -0.842 1 88.44 272 ALA A N 1
ATOM 2292 C CA . ALA A 1 272 ? 31.297 12.75 0.133 1 88.44 272 ALA A CA 1
ATOM 2293 C C . ALA A 1 272 ? 32.344 13.859 0.147 1 88.44 272 ALA A C 1
ATOM 2295 O O . ALA A 1 272 ? 32.812 14.266 1.214 1 88.44 272 ALA A O 1
ATOM 2296 N N . PHE A 1 273 ? 32.656 14.344 -0.995 1 89.12 273 PHE A N 1
ATOM 2297 C CA . PHE A 1 273 ? 33.625 15.43 -1.124 1 89.12 273 PHE A CA 1
ATOM 2298 C C . PHE A 1 273 ? 33.156 16.672 -0.396 1 89.12 273 PHE A C 1
ATOM 2300 O O . PHE A 1 273 ? 33.906 17.297 0.348 1 89.12 273 PHE A O 1
ATOM 2307 N N . ILE A 1 274 ? 31.953 17.078 -0.517 1 87.19 274 ILE A N 1
ATOM 2308 C CA . ILE A 1 274 ? 31.391 18.266 0.11 1 87.19 274 ILE A CA 1
ATOM 2309 C C . ILE A 1 274 ? 31.359 18.078 1.626 1 87.19 274 ILE A C 1
ATOM 2311 O O . ILE A 1 274 ? 31.703 18.984 2.377 1 87.19 274 ILE A O 1
ATOM 2315 N N . GLN A 1 275 ? 31.016 16.828 2.102 1 85.69 275 GLN A N 1
ATOM 2316 C CA . GLN A 1 275 ? 30.859 16.578 3.531 1 85.69 275 GLN A CA 1
ATOM 2317 C C . GLN A 1 275 ? 32.219 16.562 4.238 1 85.69 275 GLN A C 1
ATOM 2319 O O . GLN A 1 275 ? 32.312 16.969 5.398 1 85.69 275 GLN A O 1
ATOM 2324 N N . ILE A 1 276 ? 33.188 16.172 3.537 1 87.06 276 ILE A N 1
ATOM 2325 C CA . ILE A 1 276 ? 34.531 16.094 4.137 1 87.06 276 ILE A CA 1
ATOM 2326 C C . ILE A 1 276 ? 35.156 17.484 4.188 1 87.06 276 ILE A C 1
ATOM 2328 O O . ILE A 1 276 ? 35.812 17.859 5.176 1 87.06 276 ILE A O 1
ATOM 2332 N N . PHE A 1 277 ? 34.906 18.375 3.301 1 87.69 277 PHE A N 1
ATOM 2333 C CA . PHE A 1 277 ? 35.625 19.625 3.166 1 87.69 277 PHE A CA 1
ATOM 2334 C C . PHE A 1 277 ? 34.812 20.797 3.725 1 87.69 277 PHE A C 1
ATOM 2336 O O . PHE A 1 277 ? 35.375 21.859 3.982 1 87.69 277 PHE A O 1
ATOM 2343 N N . TYR A 1 278 ? 33.562 20.609 3.953 1 84.5 278 TYR A N 1
ATOM 2344 C CA . TYR A 1 278 ? 32.688 21.703 4.375 1 84.5 278 TYR A CA 1
ATOM 2345 C C . TYR A 1 278 ? 33.125 22.25 5.734 1 84.5 278 TYR A C 1
ATOM 2347 O O . TYR A 1 278 ? 33.188 23.469 5.938 1 84.5 278 TYR A O 1
ATOM 2355 N N . PRO A 1 279 ? 33.531 21.312 6.699 1 82.88 279 PRO A N 1
ATOM 2356 C CA . PRO A 1 279 ? 33.938 21.875 7.984 1 82.88 279 PRO A CA 1
ATOM 2357 C C . PRO A 1 279 ? 35.25 22.688 7.883 1 82.88 279 PRO A C 1
ATOM 2359 O O . PRO A 1 279 ? 35.469 23.578 8.711 1 82.88 279 PRO A O 1
ATOM 2362 N N . LEU A 1 280 ? 36 22.484 6.82 1 86.19 280 LEU A N 1
ATOM 2363 C CA . LEU A 1 280 ? 37.281 23.172 6.637 1 86.19 280 LEU A CA 1
ATOM 2364 C C . LEU A 1 280 ? 37.094 24.453 5.84 1 86.19 280 LEU A C 1
ATOM 2366 O O . LEU A 1 280 ? 37.719 25.469 6.145 1 86.19 280 LEU A O 1
ATOM 2370 N N . TYR A 1 281 ? 36.312 24.359 4.848 1 86.62 281 TYR A N 1
ATOM 2371 C CA . TYR A 1 281 ? 36.031 25.484 3.951 1 86.62 281 TYR A CA 1
ATOM 2372 C C . TYR A 1 281 ? 34.531 25.641 3.73 1 86.62 281 TYR A C 1
ATOM 2374 O O . TYR A 1 281 ? 33.969 25.016 2.848 1 86.62 281 TYR A O 1
ATOM 2382 N N . ASN A 1 282 ? 33.938 26.672 4.285 1 82.5 282 ASN A N 1
ATOM 2383 C CA . ASN A 1 282 ? 32.469 26.844 4.258 1 82.5 282 ASN A CA 1
ATOM 2384 C C . ASN A 1 282 ? 31.984 27.203 2.861 1 82.5 282 ASN A C 1
ATOM 2386 O O . ASN A 1 282 ? 30.859 26.844 2.482 1 82.5 282 ASN A O 1
ATOM 2390 N N . ASP A 1 283 ? 32.812 27.766 2.068 1 85.06 283 ASP A N 1
ATOM 2391 C CA . ASP A 1 283 ? 32.375 28.25 0.757 1 85.06 283 ASP A CA 1
ATOM 2392 C C . ASP A 1 283 ? 32.188 27.078 -0.211 1 85.06 283 ASP A C 1
ATOM 2394 O O . ASP A 1 283 ? 31.641 27.25 -1.309 1 85.06 283 ASP A O 1
ATOM 2398 N N . ILE A 1 284 ? 32.594 25.922 0.289 1 86.5 284 ILE A N 1
ATOM 2399 C CA . ILE A 1 284 ? 32.438 24.734 -0.549 1 86.5 284 ILE A CA 1
ATOM 2400 C C . ILE A 1 284 ? 30.953 24.453 -0.725 1 86.5 284 ILE A C 1
ATOM 2402 O O . ILE A 1 284 ? 30.547 23.781 -1.685 1 86.5 284 ILE A O 1
ATOM 2406 N N . LEU A 1 285 ? 30.141 25 0.166 1 84.88 285 LEU A N 1
ATOM 2407 C CA . LEU A 1 285 ? 28.703 24.797 0.095 1 84.88 285 LEU A CA 1
ATOM 2408 C C . LEU A 1 285 ? 28.125 25.438 -1.153 1 84.88 285 LEU A C 1
ATOM 2410 O O . LEU A 1 285 ? 27.062 25.047 -1.63 1 84.88 285 LEU A O 1
ATOM 2414 N N . PHE A 1 286 ? 28.828 26.359 -1.649 1 83.56 286 PHE A N 1
ATOM 2415 C CA . PHE A 1 286 ? 28.391 27.016 -2.875 1 83.56 286 PHE A CA 1
ATOM 2416 C C . PHE A 1 286 ? 28.406 26.047 -4.047 1 83.56 286 PHE A C 1
ATOM 2418 O O . PHE A 1 286 ? 27.594 26.156 -4.969 1 83.56 286 PHE A O 1
ATOM 2425 N N . THR A 1 287 ? 29.219 25.016 -3.955 1 81.75 287 THR A N 1
ATOM 2426 C CA . THR A 1 287 ? 29.375 24.062 -5.043 1 81.75 287 THR A CA 1
ATOM 2427 C C . THR A 1 287 ? 28.188 23.094 -5.094 1 81.75 287 THR A C 1
ATOM 2429 O O . THR A 1 287 ? 28.016 22.375 -6.078 1 81.75 287 THR A O 1
ATOM 2432 N N . THR A 1 288 ? 27.359 23.203 -4.082 1 79.25 288 THR A N 1
ATOM 2433 C CA . THR A 1 288 ? 26.188 22.328 -4.066 1 79.25 288 THR A CA 1
ATOM 2434 C C . THR A 1 288 ? 25.203 22.719 -5.16 1 79.25 288 THR A C 1
ATOM 2436 O O . THR A 1 288 ? 24.312 21.938 -5.508 1 79.25 288 THR A O 1
ATOM 2439 N N . LYS A 1 289 ? 25.375 23.906 -5.75 1 76.81 289 LYS A N 1
ATOM 2440 C CA . LYS A 1 289 ? 24.562 24.281 -6.895 1 76.81 289 LYS A CA 1
ATOM 2441 C C . LYS A 1 289 ? 24.703 23.281 -8.031 1 76.81 289 LYS A C 1
ATOM 2443 O O . LYS A 1 289 ? 23.766 23.062 -8.805 1 76.81 289 LYS A O 1
ATOM 2448 N N . PHE A 1 290 ? 25.797 22.547 -8.023 1 79.06 290 PHE A N 1
ATOM 2449 C CA . PHE A 1 290 ? 26.031 21.562 -9.07 1 79.06 290 PHE A CA 1
ATOM 2450 C C . PHE A 1 290 ? 25.328 20.25 -8.75 1 79.06 290 PHE A C 1
ATOM 2452 O O . PHE A 1 290 ? 25.078 19.438 -9.641 1 79.06 290 PHE A O 1
ATOM 2459 N N . THR A 1 291 ? 25.016 20.109 -7.465 1 79.88 291 THR A N 1
ATOM 2460 C CA . THR A 1 291 ? 24.234 18.922 -7.113 1 79.88 291 THR A CA 1
ATOM 2461 C C . THR A 1 291 ? 22.891 18.922 -7.832 1 79.88 291 THR A C 1
ATOM 2463 O O . THR A 1 291 ? 22.391 17.875 -8.227 1 79.88 291 THR A O 1
ATOM 2466 N N . GLY A 1 292 ? 22.328 20.125 -8.055 1 78.38 292 GLY A N 1
ATOM 2467 C CA . GLY A 1 292 ? 21.094 20.234 -8.812 1 78.38 292 GLY A CA 1
ATOM 2468 C C . GLY A 1 292 ? 21.219 19.75 -10.242 1 78.38 292 GLY A C 1
ATOM 2469 O O . GLY A 1 292 ? 20.297 19.141 -10.789 1 78.38 292 GLY A O 1
ATOM 2470 N N . LEU A 1 293 ? 22.375 19.969 -10.766 1 81.56 293 LEU A N 1
ATOM 2471 C CA . LEU A 1 293 ? 22.641 19.531 -12.133 1 81.56 293 LEU A CA 1
ATOM 2472 C C . LEU A 1 293 ? 22.75 18 -12.195 1 81.56 293 LEU A C 1
ATOM 2474 O O . LEU A 1 293 ? 22.25 17.391 -13.141 1 81.56 293 LEU A O 1
ATOM 2478 N N . PHE A 1 294 ? 23.344 17.469 -11.211 1 83.56 294 PHE A N 1
ATOM 2479 C CA . PHE A 1 294 ? 23.453 16.016 -11.164 1 83.56 294 PHE A CA 1
ATOM 2480 C C . PHE A 1 294 ? 22.078 15.375 -11.008 1 83.56 294 PHE A C 1
ATOM 2482 O O . PHE A 1 294 ? 21.797 14.359 -11.641 1 83.56 294 PHE A O 1
ATOM 2489 N N . VAL A 1 295 ? 21.297 15.969 -10.141 1 85.88 295 VAL A N 1
ATOM 2490 C CA . VAL A 1 295 ? 19.953 15.445 -9.922 1 85.88 295 VAL A CA 1
ATOM 2491 C C . VAL A 1 295 ? 19.156 15.516 -11.227 1 85.88 295 VAL A C 1
ATOM 2493 O O . VAL A 1 295 ? 18.469 14.562 -11.586 1 85.88 295 VAL A O 1
ATOM 2496 N N . PHE A 1 296 ? 19.375 16.578 -11.906 1 87.56 296 PHE A N 1
ATOM 2497 C CA . PHE A 1 296 ? 18.688 16.75 -13.18 1 87.56 296 PHE A CA 1
ATOM 2498 C C . PHE A 1 296 ? 19.141 15.688 -14.18 1 87.56 296 PHE A C 1
ATOM 2500 O O . PHE A 1 296 ? 18.312 15.094 -14.875 1 87.56 296 PHE A O 1
ATOM 2507 N N . LEU A 1 297 ? 20.359 15.414 -14.219 1 86.5 297 LEU A N 1
ATOM 2508 C CA . LEU A 1 297 ? 20.906 14.438 -15.164 1 86.5 297 LEU A CA 1
ATOM 2509 C C . LEU A 1 297 ? 20.438 13.031 -14.836 1 86.5 297 LEU A C 1
ATOM 2511 O O . LEU A 1 297 ? 20.125 12.25 -15.734 1 86.5 297 LEU A O 1
ATOM 2515 N N . ILE A 1 298 ? 20.422 12.75 -13.609 1 89.19 298 ILE A N 1
ATOM 2516 C CA . ILE A 1 298 ? 19.953 11.438 -13.195 1 89.19 298 ILE A CA 1
ATOM 2517 C C . ILE A 1 298 ? 18.484 11.266 -13.57 1 89.19 298 ILE A C 1
ATOM 2519 O O . ILE A 1 298 ? 18.078 10.227 -14.102 1 89.19 298 ILE A O 1
ATOM 2523 N N . MET A 1 299 ? 17.703 12.297 -13.297 1 91.69 299 MET A N 1
ATOM 2524 C CA . MET A 1 299 ? 16.281 12.227 -13.625 1 91.69 299 MET A CA 1
ATOM 2525 C C . MET A 1 299 ? 16.078 12.062 -15.125 1 91.69 299 MET A C 1
ATOM 2527 O O . MET A 1 299 ? 15.211 11.305 -15.562 1 91.69 299 MET A O 1
ATOM 2531 N N . LEU A 1 300 ? 16.906 12.719 -15.836 1 90.69 300 LEU A N 1
ATOM 2532 C CA . LEU A 1 300 ? 16.812 12.617 -17.281 1 90.69 300 LEU A CA 1
ATOM 2533 C C . LEU A 1 300 ? 17.203 11.211 -17.75 1 90.69 300 LEU A C 1
ATOM 2535 O O . LEU A 1 300 ? 16.531 10.641 -18.625 1 90.69 300 LEU A O 1
ATOM 2539 N N . THR A 1 301 ? 18.203 10.68 -17.219 1 90.5 301 THR A N 1
ATOM 2540 C CA . THR A 1 301 ? 18.641 9.336 -17.578 1 90.5 301 THR A CA 1
ATOM 2541 C C . THR A 1 301 ? 17.562 8.305 -17.234 1 90.5 301 THR A C 1
ATOM 2543 O O . THR A 1 301 ? 17.312 7.383 -18 1 90.5 301 THR A O 1
ATOM 2546 N N . LEU A 1 302 ? 16.953 8.5 -16.078 1 92.75 302 LEU A N 1
ATOM 2547 C CA . LEU A 1 302 ? 15.906 7.574 -15.68 1 92.75 302 LEU A CA 1
ATOM 2548 C C . LEU A 1 302 ? 14.695 7.68 -16.609 1 92.75 302 LEU A C 1
ATOM 2550 O O . LEU A 1 302 ? 14.039 6.676 -16.891 1 92.75 302 LEU A O 1
ATOM 2554 N N . LEU A 1 303 ? 14.453 8.914 -17.031 1 94.12 303 LEU A N 1
ATOM 2555 C CA . LEU A 1 303 ? 13.344 9.109 -17.953 1 94.12 303 LEU A CA 1
ATOM 2556 C C . LEU A 1 303 ? 13.617 8.422 -19.297 1 94.12 303 LEU A C 1
ATOM 2558 O O . LEU A 1 303 ? 12.75 7.742 -19.844 1 94.12 303 LEU A O 1
ATOM 2562 N N . ILE A 1 304 ? 14.789 8.508 -19.781 1 93.19 304 ILE A N 1
ATOM 2563 C CA . ILE A 1 304 ? 15.18 7.867 -21.031 1 93.19 304 ILE A CA 1
ATOM 2564 C C . ILE A 1 304 ? 15.125 6.348 -20.875 1 93.19 304 ILE A C 1
ATOM 2566 O O . ILE A 1 304 ? 14.633 5.645 -21.75 1 93.19 304 ILE A O 1
ATOM 2570 N N . PHE A 1 305 ? 15.602 5.938 -19.781 1 91.44 305 PHE A N 1
ATOM 2571 C CA . PHE A 1 305 ? 15.578 4.512 -19.484 1 91.44 305 PHE A CA 1
ATOM 2572 C C . PHE A 1 305 ? 14.141 3.994 -19.422 1 91.44 305 PHE A C 1
ATOM 2574 O O . PHE A 1 305 ? 13.859 2.891 -19.891 1 91.44 305 PHE A O 1
ATOM 2581 N N . SER A 1 306 ? 13.289 4.805 -18.844 1 93.38 306 SER A N 1
ATOM 2582 C CA . SER A 1 306 ? 11.891 4.395 -18.75 1 93.38 306 SER A CA 1
ATOM 2583 C C . SER A 1 306 ? 11.25 4.305 -20.125 1 93.38 306 SER A C 1
ATOM 2585 O O . SER A 1 306 ? 10.398 3.441 -20.359 1 93.38 306 SER A O 1
ATOM 2587 N N . ILE A 1 307 ? 11.656 5.141 -21.047 1 93.69 307 ILE A N 1
ATOM 2588 C CA . ILE A 1 307 ? 11.141 5.109 -22.406 1 93.69 307 ILE A CA 1
ATOM 2589 C C . ILE A 1 307 ? 11.633 3.846 -23.125 1 93.69 307 ILE A C 1
ATOM 2591 O O . ILE A 1 307 ? 10.859 3.176 -23.812 1 93.69 307 ILE A O 1
ATOM 2595 N N . ARG A 1 308 ? 12.812 3.482 -22.938 1 90.69 308 ARG A N 1
ATOM 2596 C CA . ARG A 1 308 ? 13.375 2.277 -23.547 1 90.69 308 ARG A CA 1
ATOM 2597 C C . ARG A 1 308 ? 12.664 1.028 -23.031 1 90.69 308 ARG A C 1
ATOM 2599 O O . ARG A 1 308 ? 12.383 0.11 -23.812 1 90.69 308 ARG A O 1
ATOM 2606 N N . LEU A 1 309 ? 12.391 1.014 -21.781 1 90.31 309 LEU A N 1
ATOM 2607 C CA . LEU A 1 309 ? 11.695 -0.128 -21.203 1 90.31 309 LEU A CA 1
ATOM 2608 C C . LEU A 1 309 ? 10.281 -0.238 -21.75 1 90.31 309 LEU A C 1
ATOM 2610 O O . LEU A 1 309 ? 9.758 -1.343 -21.922 1 90.31 309 LEU A O 1
ATOM 2614 N N . LEU A 1 310 ? 9.727 0.894 -22.016 1 90.62 310 LEU A N 1
ATOM 2615 C CA . LEU A 1 310 ? 8.391 0.921 -22.594 1 90.62 310 LEU A CA 1
ATOM 2616 C C . LEU A 1 310 ? 8.398 0.342 -24.016 1 90.62 310 LEU A C 1
ATOM 2618 O O . LEU A 1 310 ? 7.48 -0.387 -24.391 1 90.62 310 LEU A O 1
ATOM 2622 N N . ILE A 1 311 ? 9.414 0.647 -24.734 1 91.44 311 ILE A N 1
ATOM 2623 C CA . ILE A 1 311 ? 9.562 0.146 -26.094 1 91.44 311 ILE A CA 1
ATOM 2624 C C . ILE A 1 311 ? 9.758 -1.367 -26.078 1 91.44 311 ILE A C 1
ATOM 2626 O O . ILE A 1 311 ? 9.219 -2.084 -26.922 1 91.44 311 ILE A O 1
ATOM 2630 N N . LEU A 1 312 ? 10.422 -1.892 -25.031 1 85.31 312 LEU A N 1
ATOM 2631 C CA . LEU A 1 312 ? 10.68 -3.32 -24.891 1 85.31 312 LEU A CA 1
ATOM 2632 C C . LEU A 1 312 ? 9.477 -4.031 -24.281 1 85.31 312 LEU A C 1
ATOM 2634 O O . LEU A 1 312 ? 9.492 -5.25 -24.109 1 85.31 312 LEU A O 1
ATOM 2638 N N . LYS A 1 313 ? 8.453 -3.225 -23.875 1 84.5 313 LYS A N 1
ATOM 2639 C CA . LYS A 1 313 ? 7.188 -3.725 -23.328 1 84.5 313 LYS A CA 1
ATOM 2640 C C . LYS A 1 313 ? 7.418 -4.57 -22.094 1 84.5 313 LYS A C 1
ATOM 2642 O O . LYS A 1 313 ? 6.871 -5.672 -21.969 1 84.5 313 LYS A O 1
ATOM 2647 N N . LYS A 1 314 ? 8.359 -4.09 -21.312 1 82.25 314 LYS A N 1
ATOM 2648 C CA . LYS A 1 314 ? 8.578 -4.77 -20.031 1 82.25 314 LYS A CA 1
ATOM 2649 C C . LYS A 1 314 ? 7.398 -4.562 -19.094 1 82.25 314 LYS A C 1
ATOM 2651 O O . LYS A 1 314 ? 6.703 -3.549 -19.172 1 82.25 314 LYS A O 1
ATOM 2656 N N . GLU A 1 315 ? 7.184 -5.457 -18.266 1 81.75 315 GLU A N 1
ATOM 2657 C CA . GLU A 1 315 ? 6.051 -5.391 -17.344 1 81.75 315 GLU A CA 1
ATOM 2658 C C . GLU A 1 315 ? 6.223 -4.25 -16.344 1 81.75 315 GLU A C 1
ATOM 2660 O O . GLU A 1 315 ? 7.281 -4.109 -15.727 1 81.75 315 GLU A O 1
ATOM 2665 N N . GLY A 1 316 ? 5.18 -3.461 -16.172 1 84.38 316 GLY A N 1
ATOM 2666 C CA . GLY A 1 316 ? 5.191 -2.357 -15.227 1 84.38 316 GLY A CA 1
ATOM 2667 C C . GLY A 1 316 ? 5.863 -1.11 -15.773 1 84.38 316 GLY A C 1
ATOM 2668 O O . GLY A 1 316 ? 5.914 -0.08 -15.094 1 84.38 316 GLY A O 1
ATOM 2669 N N . SER A 1 317 ? 6.363 -1.166 -17.047 1 89.81 317 SER A N 1
ATOM 2670 C CA . SER A 1 317 ? 7.141 -0.069 -17.625 1 89.81 317 SER A CA 1
ATOM 2671 C C . SER A 1 317 ? 6.273 1.167 -17.828 1 89.81 317 SER A C 1
ATOM 2673 O O . SER A 1 317 ? 6.754 2.297 -17.719 1 89.81 317 SER A O 1
ATOM 2675 N N . ILE A 1 318 ? 4.988 0.924 -18.094 1 92.25 318 ILE A N 1
ATOM 2676 C CA . ILE A 1 318 ? 4.109 2.068 -18.328 1 92.25 318 ILE A CA 1
ATOM 2677 C C . ILE A 1 318 ? 4.004 2.902 -17.047 1 92.25 318 ILE A C 1
ATOM 2679 O O . ILE A 1 318 ? 4.082 4.133 -17.094 1 92.25 318 ILE A O 1
ATOM 2683 N N . PHE A 1 319 ? 3.83 2.291 -15.898 1 90.19 319 PHE A N 1
ATOM 2684 C CA . PHE A 1 319 ? 3.727 2.992 -14.625 1 90.19 319 PHE A CA 1
ATOM 2685 C C . PHE A 1 319 ? 5.059 3.629 -14.25 1 90.19 319 PHE A C 1
ATOM 2687 O O . PHE A 1 319 ? 5.094 4.734 -13.711 1 90.19 319 PHE A O 1
ATOM 2694 N N . TYR A 1 320 ? 6.117 2.908 -14.562 1 91.5 320 TYR A N 1
ATOM 2695 C CA . TYR A 1 320 ? 7.445 3.447 -14.297 1 91.5 320 TYR A CA 1
ATOM 2696 C C . TYR A 1 320 ? 7.707 4.691 -15.141 1 91.5 320 TYR A C 1
ATOM 2698 O O . TYR A 1 320 ? 8.328 5.648 -14.672 1 91.5 320 TYR A O 1
ATOM 2706 N N . PHE A 1 321 ? 7.188 4.691 -16.328 1 94.56 321 PHE A N 1
ATOM 2707 C CA . PHE A 1 321 ? 7.336 5.836 -17.219 1 94.56 321 PHE A CA 1
ATOM 2708 C C . PHE A 1 321 ? 6.559 7.035 -16.688 1 94.56 321 PHE A C 1
ATOM 2710 O O . PHE A 1 321 ? 7.082 8.148 -16.641 1 94.56 321 PHE A O 1
ATOM 2717 N N . PHE A 1 322 ? 5.344 6.844 -16.266 1 92.75 322 PHE A N 1
ATOM 2718 C CA . PHE A 1 322 ? 4.539 7.934 -15.734 1 92.75 322 PHE A CA 1
ATOM 2719 C C . PHE A 1 322 ? 5.125 8.445 -14.422 1 92.75 322 PHE A C 1
ATOM 2721 O O . PHE A 1 322 ? 5.082 9.648 -14.148 1 92.75 322 PHE A O 1
ATOM 2728 N N . SER A 1 323 ? 5.664 7.543 -13.633 1 92.25 323 SER A N 1
ATOM 2729 C CA . SER A 1 323 ? 6.285 7.941 -12.375 1 92.25 323 SER A CA 1
ATOM 2730 C C . SER A 1 323 ? 7.461 8.883 -12.609 1 92.25 323 SER A C 1
ATOM 2732 O O . SER A 1 323 ? 7.52 9.969 -12.031 1 92.25 323 SER A O 1
ATOM 2734 N N . ASN A 1 324 ? 8.305 8.516 -13.523 1 93.19 324 ASN A N 1
ATOM 2735 C CA . ASN A 1 324 ? 9.484 9.328 -13.805 1 93.19 324 ASN A CA 1
ATOM 2736 C C . ASN A 1 324 ? 9.125 10.594 -14.578 1 93.19 324 ASN A C 1
ATOM 2738 O O . ASN A 1 324 ? 9.773 11.625 -14.422 1 93.19 324 ASN A O 1
ATOM 2742 N N . GLY A 1 325 ? 8.078 10.5 -15.344 1 93.88 325 GLY A N 1
ATOM 2743 C CA . GLY A 1 325 ? 7.633 11.68 -16.062 1 93.88 325 GLY A CA 1
ATOM 2744 C C . GLY A 1 325 ? 7.117 12.781 -15.156 1 93.88 325 GLY A C 1
ATOM 2745 O O . GLY A 1 325 ? 7.543 13.93 -15.266 1 93.88 325 GLY A O 1
ATOM 2746 N N . ILE A 1 326 ? 6.277 12.438 -14.242 1 92.31 326 ILE A N 1
ATOM 2747 C CA . ILE A 1 326 ? 5.719 13.398 -13.297 1 92.31 326 ILE A CA 1
ATOM 2748 C C . ILE A 1 326 ? 6.828 13.945 -12.406 1 92.31 326 ILE A C 1
ATOM 2750 O O . ILE A 1 326 ? 6.91 15.156 -12.18 1 92.31 326 ILE A O 1
ATOM 2754 N N . PHE A 1 327 ? 7.664 13.055 -11.992 1 92.38 327 PHE A N 1
ATOM 2755 C CA . PHE A 1 327 ? 8.781 13.453 -11.148 1 92.38 327 PHE A CA 1
ATOM 2756 C C . PHE A 1 327 ? 9.703 14.422 -11.883 1 92.38 327 PHE A C 1
ATOM 2758 O O . PHE A 1 327 ? 10.117 15.438 -11.32 1 92.38 327 PHE A O 1
ATOM 2765 N N . PHE A 1 328 ? 9.922 14.164 -13.102 1 93 328 PHE A N 1
ATOM 2766 C CA . PHE A 1 328 ? 10.82 14.984 -13.898 1 93 328 PHE A CA 1
ATOM 2767 C C . PHE A 1 328 ? 10.227 16.375 -14.125 1 93 328 PHE A C 1
ATOM 2769 O O . PHE A 1 328 ? 10.922 17.375 -13.984 1 93 328 PHE A O 1
ATOM 2776 N N . ILE A 1 329 ? 8.969 16.5 -14.391 1 92 329 ILE A N 1
ATOM 2777 C CA . ILE A 1 329 ? 8.328 17.766 -14.703 1 92 329 ILE A CA 1
ATOM 2778 C C . ILE A 1 329 ? 8.297 18.656 -13.461 1 92 329 ILE A C 1
ATOM 2780 O O . ILE A 1 329 ? 8.758 19.797 -13.492 1 92 329 ILE A O 1
ATOM 2784 N N . PHE A 1 330 ? 7.965 18.141 -12.336 1 90 330 PHE A N 1
ATOM 2785 C CA . PHE A 1 330 ? 7.805 18.938 -11.133 1 90 330 PHE A CA 1
ATOM 2786 C C . PHE A 1 330 ? 9.156 19.281 -10.523 1 90 330 PHE A C 1
ATOM 2788 O O . PHE A 1 330 ? 9.391 20.406 -10.102 1 90 330 PHE A O 1
ATOM 2795 N N . ILE A 1 331 ? 10.062 18.359 -10.555 1 87.62 331 ILE A N 1
ATOM 2796 C CA . ILE A 1 331 ? 11.352 18.609 -9.914 1 87.62 331 ILE A CA 1
ATOM 2797 C C . ILE A 1 331 ? 12.203 19.516 -10.805 1 87.62 331 ILE A C 1
ATOM 2799 O O . ILE A 1 331 ? 12.977 20.328 -10.297 1 87.62 331 ILE A O 1
ATOM 2803 N N . SER A 1 332 ? 12.031 19.375 -12.109 1 87.94 332 SER A N 1
ATOM 2804 C CA . SER A 1 332 ? 12.766 20.266 -13 1 87.94 332 SER A CA 1
ATOM 2805 C C . SER A 1 332 ? 12.352 21.719 -12.789 1 87.94 332 SER A C 1
ATOM 2807 O O . SER A 1 332 ? 13.203 22.609 -12.719 1 87.94 332 SER A O 1
ATOM 2809 N N . VAL A 1 333 ? 11.078 21.922 -12.625 1 85.94 333 VAL A N 1
ATOM 2810 C CA . VAL A 1 333 ? 10.594 23.266 -12.375 1 85.94 333 VAL A CA 1
ATOM 2811 C C . VAL A 1 333 ? 11.102 23.75 -11.016 1 85.94 333 VAL A C 1
ATOM 2813 O O . VAL A 1 333 ? 11.508 24.906 -10.883 1 85.94 333 VAL A O 1
ATOM 2816 N N . PHE A 1 334 ? 11.148 22.859 -10.141 1 83.12 334 PHE A N 1
ATOM 2817 C CA . PHE A 1 334 ? 11.633 23.203 -8.812 1 83.12 334 PHE A CA 1
ATOM 2818 C C . PHE A 1 334 ? 13.102 23.609 -8.867 1 83.12 334 PHE A C 1
ATOM 2820 O O . PHE A 1 334 ? 13.5 24.594 -8.234 1 83.12 334 PHE A O 1
ATOM 2827 N N . ILE A 1 335 ? 13.875 22.922 -9.625 1 81.38 335 ILE A N 1
ATOM 2828 C CA . ILE A 1 335 ? 15.305 23.203 -9.75 1 81.38 335 ILE A CA 1
ATOM 2829 C C . ILE A 1 335 ? 15.508 24.547 -10.453 1 81.38 335 ILE A C 1
ATOM 2831 O O . ILE A 1 335 ? 16.359 25.344 -10.047 1 81.38 335 ILE A O 1
ATOM 2835 N N . LEU A 1 336 ? 14.672 24.828 -11.43 1 81.81 336 LEU A N 1
ATOM 2836 C CA . LEU A 1 336 ? 14.789 26.078 -12.164 1 81.81 336 LEU A CA 1
ATOM 2837 C C . LEU A 1 336 ? 14.438 27.266 -11.273 1 81.81 336 LEU A C 1
ATOM 2839 O O . LEU A 1 336 ? 15.07 28.312 -11.352 1 81.81 336 LEU A O 1
ATOM 2843 N N . VAL A 1 337 ? 13.531 27.094 -10.438 1 75.5 337 VAL A N 1
ATOM 2844 C CA . VAL A 1 337 ? 13.133 28.156 -9.516 1 75.5 337 VAL A CA 1
ATOM 2845 C C . VAL A 1 337 ? 14.195 28.312 -8.43 1 75.5 337 VAL A C 1
ATOM 2847 O O . VAL A 1 337 ? 14.562 29.438 -8.078 1 75.5 337 VAL A O 1
ATOM 2850 N N . PHE A 1 338 ? 14.664 27.141 -8.055 1 70.88 338 PHE A N 1
ATOM 2851 C CA . PHE A 1 338 ? 15.625 27.141 -6.961 1 70.88 338 PHE A CA 1
ATOM 2852 C C . PHE A 1 338 ? 16.906 27.844 -7.367 1 70.88 338 PHE A C 1
ATOM 2854 O O . PHE A 1 338 ? 17.5 28.578 -6.574 1 70.88 338 PHE A O 1
ATOM 2861 N N . PHE A 1 339 ? 17.234 27.781 -8.602 1 71.44 339 PHE A N 1
ATOM 2862 C CA . PHE A 1 339 ? 18.484 28.375 -9.055 1 71.44 339 PHE A CA 1
ATOM 2863 C C . PHE A 1 339 ? 18.234 29.75 -9.656 1 71.44 339 PHE A C 1
ATOM 2865 O O . PHE A 1 339 ? 19.156 30.406 -10.148 1 71.44 339 PHE A O 1
ATOM 2872 N N . GLY A 1 340 ? 17.031 30.266 -9.555 1 70.94 340 GLY A N 1
ATOM 2873 C CA . GLY A 1 340 ? 16.703 31.656 -9.859 1 70.94 340 GLY A CA 1
ATOM 2874 C C . GLY A 1 340 ? 16.422 31.891 -11.336 1 70.94 340 GLY A C 1
ATOM 2875 O O . GLY A 1 340 ? 16.391 33.031 -11.789 1 70.94 340 GLY A O 1
ATOM 2876 N N . TYR A 1 341 ? 16.234 30.797 -12.055 1 74.81 341 TYR A N 1
ATOM 2877 C CA . TYR A 1 341 ? 15.945 30.953 -13.469 1 74.81 341 TYR A CA 1
ATOM 2878 C C . TYR A 1 341 ? 14.477 31.312 -13.68 1 74.81 341 TYR A C 1
ATOM 2880 O O . TYR A 1 341 ? 14.125 32 -14.648 1 74.81 341 TYR A O 1
ATOM 2888 N N . LEU A 1 342 ? 13.641 30.812 -12.75 1 75.38 342 LEU A N 1
ATOM 2889 C CA . LEU A 1 342 ? 12.219 31.141 -12.766 1 75.38 342 LEU A CA 1
ATOM 2890 C C . LEU A 1 342 ? 11.828 31.906 -11.5 1 75.38 342 LEU A C 1
ATOM 2892 O O . LEU A 1 342 ? 12.422 31.703 -10.438 1 75.38 342 LEU A O 1
ATOM 2896 N N . LYS A 1 343 ? 10.875 32.781 -11.664 1 72.12 343 LYS A N 1
ATOM 2897 C CA . LYS A 1 343 ? 10.398 33.562 -10.531 1 72.12 343 LYS A CA 1
ATOM 2898 C C . LYS A 1 343 ? 9.734 32.688 -9.484 1 72.12 343 LYS A C 1
ATOM 2900 O O . LYS A 1 343 ? 9.016 31.734 -9.836 1 72.12 343 LYS A O 1
ATOM 2905 N N . PHE A 1 344 ? 10.227 32.969 -8.344 1 65 344 PHE A N 1
ATOM 2906 C CA . PHE A 1 344 ? 9.734 32.156 -7.227 1 65 344 PHE A CA 1
ATOM 2907 C C . PHE A 1 344 ? 8.297 32.531 -6.887 1 65 344 PHE A C 1
ATOM 2909 O O . PHE A 1 344 ? 8 33.688 -6.613 1 65 344 PHE A O 1
ATOM 2916 N N . GLU A 1 345 ? 7.398 31.641 -7.211 1 66.25 345 GLU A N 1
ATOM 2917 C CA . GLU A 1 345 ? 6.031 31.766 -6.715 1 66.25 345 GLU A CA 1
ATOM 2918 C C . GLU A 1 345 ? 5.758 30.797 -5.57 1 66.25 345 GLU A C 1
ATOM 2920 O O . GLU A 1 345 ? 6.445 29.781 -5.434 1 66.25 345 GLU A O 1
ATOM 2925 N N . SER A 1 346 ? 4.949 31.25 -4.609 1 66 346 SER A N 1
ATOM 2926 C CA . SER A 1 346 ? 4.633 30.5 -3.395 1 66 346 SER A CA 1
ATOM 2927 C C . SER A 1 346 ? 4.262 29.062 -3.709 1 66 346 SER A C 1
ATOM 2929 O O . SER A 1 346 ? 4.633 28.141 -2.973 1 66 346 SER A O 1
ATOM 2931 N N . LEU A 1 347 ? 3.73 28.812 -4.891 1 71.75 347 LEU A N 1
ATOM 2932 C CA . LEU A 1 347 ? 3.221 27.484 -5.254 1 71.75 347 LEU A CA 1
ATOM 2933 C C . LEU A 1 347 ? 4.367 26.516 -5.539 1 71.75 347 LEU A C 1
ATOM 2935 O O . LEU A 1 347 ? 4.227 25.312 -5.344 1 71.75 347 LEU A O 1
ATOM 2939 N N . PHE A 1 348 ? 5.523 27.078 -5.855 1 72.44 348 PHE A N 1
ATOM 2940 C CA . PHE A 1 348 ? 6.625 26.25 -6.312 1 72.44 348 PHE A CA 1
ATOM 2941 C C . PHE A 1 348 ? 7.273 25.516 -5.141 1 72.44 348 PHE A C 1
ATOM 2943 O O . PHE A 1 348 ? 7.969 24.516 -5.336 1 72.44 348 PHE A O 1
ATOM 2950 N N . TYR A 1 349 ? 6.848 25.953 -3.938 1 69.94 349 TYR A N 1
ATOM 2951 C CA . TYR A 1 349 ? 7.375 25.297 -2.748 1 69.94 349 TYR A CA 1
ATOM 2952 C C . TYR A 1 349 ? 6.805 23.891 -2.607 1 69.94 349 TYR A C 1
ATOM 2954 O O . TYR A 1 349 ? 7.441 23 -2.02 1 69.94 349 TYR A O 1
ATOM 2962 N N . TYR A 1 350 ? 5.691 23.688 -3.307 1 78.75 350 TYR A N 1
ATOM 2963 C CA . TYR A 1 350 ? 5 22.406 -3.121 1 78.75 350 TYR A CA 1
ATOM 2964 C C . TYR A 1 350 ? 5.328 21.438 -4.25 1 78.75 350 TYR A C 1
ATOM 2966 O O . TYR A 1 350 ? 4.922 20.281 -4.215 1 78.75 350 TYR A O 1
ATOM 2974 N N . PHE A 1 351 ? 6.109 21.906 -5.168 1 82.81 351 PHE A N 1
ATOM 2975 C CA . PHE A 1 351 ? 6.34 21.094 -6.355 1 82.81 351 PHE A CA 1
ATOM 2976 C C . PHE A 1 351 ? 7.18 19.875 -6.016 1 82.81 351 PHE A C 1
ATOM 2978 O O . PHE A 1 351 ? 6.992 18.797 -6.594 1 82.81 351 PHE A O 1
ATOM 2985 N N . PHE A 1 352 ? 8.055 20.062 -5.098 1 83.62 352 PHE A N 1
ATOM 2986 C CA . PHE A 1 352 ? 8.844 18.906 -4.707 1 83.62 352 PHE A CA 1
ATOM 2987 C C . PHE A 1 352 ? 7.965 17.828 -4.09 1 83.62 352 PHE A C 1
ATOM 2989 O O . PHE A 1 352 ? 8.102 16.641 -4.41 1 83.62 352 PHE A O 1
ATOM 2996 N N . ALA A 1 353 ? 7.102 18.281 -3.234 1 84.19 353 ALA A N 1
ATOM 2997 C CA . ALA A 1 353 ? 6.215 17.328 -2.566 1 84.19 353 ALA A CA 1
ATOM 2998 C C . ALA A 1 353 ? 5.27 16.656 -3.566 1 84.19 353 ALA A C 1
ATOM 3000 O O . ALA A 1 353 ? 5.098 15.438 -3.551 1 84.19 353 ALA A O 1
ATOM 3001 N N . ILE A 1 354 ? 4.746 17.422 -4.465 1 85.06 354 ILE A N 1
ATOM 3002 C CA . ILE A 1 354 ? 3.789 16.922 -5.445 1 85.06 354 ILE A CA 1
ATOM 3003 C C . ILE A 1 354 ? 4.484 15.938 -6.379 1 85.06 354 ILE A C 1
ATOM 3005 O O . ILE A 1 354 ? 3.941 14.867 -6.68 1 85.06 354 ILE A O 1
ATOM 3009 N N . GLY A 1 355 ? 5.656 16.359 -6.785 1 86.31 355 GLY A N 1
ATOM 3010 C CA . GLY A 1 355 ? 6.414 15.469 -7.652 1 86.31 355 GLY A CA 1
ATOM 3011 C C . GLY A 1 355 ? 6.758 14.141 -7 1 86.31 355 GLY A C 1
ATOM 3012 O O . GLY A 1 355 ? 6.645 13.086 -7.629 1 86.31 355 GLY A O 1
ATOM 3013 N N . THR A 1 356 ? 7.09 14.172 -5.789 1 87.06 356 THR A N 1
ATOM 3014 C CA . THR A 1 356 ? 7.461 12.969 -5.066 1 87.06 356 THR A CA 1
ATOM 3015 C C . THR A 1 356 ? 6.238 12.086 -4.816 1 87.06 356 THR A C 1
ATOM 3017 O O . THR A 1 356 ? 6.328 10.859 -4.863 1 87.06 356 THR A O 1
ATOM 3020 N N . ILE A 1 357 ? 5.137 12.695 -4.516 1 86.81 357 ILE A N 1
ATOM 3021 C CA . ILE A 1 357 ? 3.902 11.945 -4.32 1 86.81 357 ILE A CA 1
ATOM 3022 C C . ILE A 1 357 ? 3.527 11.219 -5.613 1 86.81 357 ILE A C 1
ATOM 3024 O O . ILE A 1 357 ? 3.168 10.047 -5.59 1 86.81 357 ILE A O 1
ATOM 3028 N N . GLY A 1 358 ? 3.648 11.984 -6.68 1 85.31 358 GLY A N 1
ATOM 3029 C CA . GLY A 1 358 ? 3.377 11.359 -7.961 1 85.31 358 GLY A CA 1
ATOM 3030 C C . GLY A 1 358 ? 4.285 10.18 -8.258 1 85.31 358 GLY A C 1
ATOM 3031 O O . GLY A 1 358 ? 3.818 9.125 -8.695 1 85.31 358 GLY A O 1
ATOM 3032 N N . GLN A 1 359 ? 5.523 10.359 -8.016 1 87.75 359 GLN A N 1
ATOM 3033 C CA . GLN A 1 359 ? 6.508 9.297 -8.195 1 87.75 359 GLN A CA 1
ATOM 3034 C C . GLN A 1 359 ? 6.168 8.078 -7.34 1 87.75 359 GLN A C 1
ATOM 3036 O O . GLN A 1 359 ? 6.195 6.945 -7.82 1 87.75 359 GLN A O 1
ATOM 3041 N N . ASP A 1 360 ? 5.84 8.344 -6.145 1 84 360 ASP A N 1
ATOM 3042 C CA . ASP A 1 360 ? 5.562 7.277 -5.184 1 84 360 ASP A CA 1
ATOM 3043 C C . ASP A 1 360 ? 4.301 6.504 -5.566 1 84 360 ASP A C 1
ATOM 3045 O O . ASP A 1 360 ? 4.273 5.273 -5.488 1 84 360 ASP A O 1
ATOM 3049 N N . LEU A 1 361 ? 3.324 7.168 -5.965 1 83.62 361 LEU A N 1
ATOM 3050 C CA . LEU A 1 361 ? 2.055 6.543 -6.324 1 83.62 361 LEU A CA 1
ATOM 3051 C C . LEU A 1 361 ? 2.225 5.629 -7.535 1 83.62 361 LEU A C 1
ATOM 3053 O O . LEU A 1 361 ? 1.823 4.465 -7.5 1 83.62 361 LEU A O 1
ATOM 3057 N N . PHE A 1 362 ? 2.879 6.098 -8.523 1 86.06 362 PHE A N 1
ATOM 3058 C CA . PHE A 1 362 ? 2.984 5.324 -9.758 1 86.06 362 PHE A CA 1
ATOM 3059 C C . PHE A 1 362 ? 3.971 4.176 -9.594 1 86.06 362 PHE A C 1
ATOM 3061 O O . PHE A 1 362 ? 3.799 3.113 -10.195 1 86.06 362 PHE A O 1
ATOM 3068 N N . LEU A 1 363 ? 4.973 4.445 -8.812 1 84.75 363 LEU A N 1
ATOM 3069 C CA . LEU A 1 363 ? 5.848 3.326 -8.5 1 84.75 363 LEU A CA 1
ATOM 3070 C C . LEU A 1 363 ? 5.098 2.252 -7.719 1 84.75 363 LEU A C 1
ATOM 3072 O O . LEU A 1 363 ? 5.312 1.058 -7.934 1 84.75 363 LEU A O 1
ATOM 3076 N N . GLY A 1 364 ? 4.27 2.738 -6.852 1 79.56 364 GLY A N 1
ATOM 3077 C CA . GLY A 1 364 ? 3.414 1.805 -6.137 1 79.56 364 GLY A CA 1
ATOM 3078 C C . GLY A 1 364 ? 2.52 0.994 -7.055 1 79.56 364 GLY A C 1
ATOM 3079 O O . GLY A 1 364 ? 2.375 -0.218 -6.879 1 79.56 364 GLY A O 1
ATOM 3080 N N . PHE A 1 365 ? 2.02 1.643 -8.07 1 81.25 365 PHE A N 1
ATOM 3081 C CA . PHE A 1 365 ? 1.187 0.96 -9.055 1 81.25 365 PHE A CA 1
ATOM 3082 C C . PHE A 1 365 ? 1.987 -0.101 -9.797 1 81.25 365 PHE A C 1
ATOM 3084 O O . PHE A 1 365 ? 1.482 -1.194 -10.062 1 81.25 365 PHE A O 1
ATOM 3091 N N . ALA A 1 366 ? 3.143 0.236 -10.117 1 82.12 366 ALA A N 1
ATOM 3092 C CA . ALA A 1 366 ? 3.998 -0.703 -10.836 1 82.12 366 ALA A CA 1
ATOM 3093 C C . ALA A 1 366 ? 4.254 -1.96 -10.016 1 82.12 366 ALA A C 1
ATOM 3095 O O . ALA A 1 366 ? 4.207 -3.074 -10.539 1 82.12 366 ALA A O 1
ATOM 3096 N N . LEU A 1 367 ? 4.492 -1.706 -8.852 1 77.81 367 LEU A N 1
ATOM 3097 C CA . LEU A 1 367 ? 4.777 -2.824 -7.957 1 77.81 367 LEU A CA 1
ATOM 3098 C C . LEU A 1 367 ? 3.549 -3.713 -7.789 1 77.81 367 LEU A C 1
ATOM 3100 O O . LEU A 1 367 ? 3.656 -4.941 -7.812 1 77.81 367 LEU A O 1
ATOM 3104 N N . ILE A 1 368 ? 2.357 -3.145 -7.688 1 74.19 368 ILE A N 1
ATOM 3105 C CA . ILE A 1 368 ? 1.103 -3.873 -7.535 1 74.19 368 ILE A CA 1
ATOM 3106 C C . ILE A 1 368 ? 0.791 -4.637 -8.82 1 74.19 368 ILE A C 1
ATOM 3108 O O . ILE A 1 368 ? 0.335 -5.781 -8.773 1 74.19 368 ILE A O 1
ATOM 3112 N N . HIS A 1 369 ? 1.073 -4.043 -9.906 1 76.75 369 HIS A N 1
ATOM 3113 C CA . HIS A 1 369 ? 0.836 -4.684 -11.195 1 76.75 369 HIS A CA 1
ATOM 3114 C C . HIS A 1 369 ? 1.703 -5.926 -11.359 1 76.75 369 HIS A C 1
ATOM 3116 O O . HIS A 1 369 ? 1.262 -6.926 -11.938 1 76.75 369 HIS A O 1
ATOM 3122 N N . SER A 1 370 ? 2.854 -5.82 -10.945 1 75.19 370 SER A N 1
ATOM 3123 C CA . SER A 1 370 ? 3.746 -6.977 -11.016 1 75.19 370 SER A CA 1
ATOM 3124 C C . SER A 1 370 ? 3.205 -8.141 -10.195 1 75.19 370 SER A C 1
ATOM 3126 O O . SER A 1 370 ? 3.33 -9.297 -10.594 1 75.19 370 SER A O 1
ATOM 3128 N N . THR A 1 371 ? 2.549 -7.836 -9.164 1 69.5 371 THR A N 1
ATOM 3129 C CA . THR A 1 371 ? 1.95 -8.867 -8.328 1 69.5 371 THR A CA 1
ATOM 3130 C C . THR A 1 371 ? 0.744 -9.492 -9.016 1 69.5 371 THR A C 1
ATOM 3132 O O . THR A 1 371 ? 0.502 -10.695 -8.891 1 69.5 371 THR A O 1
ATOM 3135 N N . TYR A 1 372 ? 0.034 -8.695 -9.75 1 72.56 372 TYR A N 1
ATOM 3136 C CA . TYR A 1 372 ? -1.118 -9.172 -10.508 1 72.56 372 TYR A CA 1
ATOM 3137 C C . TYR A 1 372 ? -0.694 -10.172 -11.578 1 72.56 372 TYR A C 1
ATOM 3139 O O . TYR A 1 372 ? -1.364 -11.18 -11.789 1 72.56 372 TYR A O 1
ATOM 3147 N N . ARG A 1 373 ? 0.269 -9.922 -12.148 1 72.31 373 ARG A N 1
ATOM 3148 C CA . ARG A 1 373 ? 0.783 -10.82 -13.18 1 72.31 373 ARG A CA 1
ATOM 3149 C C . ARG A 1 373 ? 1.16 -12.172 -12.578 1 72.31 373 ARG A C 1
ATOM 3151 O O . ARG A 1 373 ? 0.899 -13.219 -13.18 1 72.31 373 ARG A O 1
ATOM 3158 N N . LEU A 1 374 ? 1.71 -12.086 -11.531 1 71.31 374 LEU A N 1
ATOM 3159 C CA . LEU A 1 374 ? 2.078 -13.32 -10.844 1 71.31 374 LEU A CA 1
ATOM 3160 C C . LEU A 1 374 ? 0.845 -14.172 -10.547 1 71.31 374 LEU A C 1
ATOM 3162 O O . LEU A 1 374 ? 0.882 -15.398 -10.68 1 71.31 374 LEU A O 1
ATOM 3166 N N . ARG A 1 375 ? -0.204 -13.531 -10.258 1 69.75 375 ARG A N 1
ATOM 3167 C CA . ARG A 1 375 ? -1.457 -14.227 -9.992 1 69.75 375 ARG A CA 1
ATOM 3168 C C . ARG A 1 375 ? -1.985 -14.898 -11.258 1 69.75 375 ARG A C 1
ATOM 3170 O O . ARG A 1 375 ? -2.43 -16.047 -11.219 1 69.75 375 ARG A O 1
ATOM 3177 N N . ARG A 1 376 ? -1.895 -14.203 -12.25 1 71.56 376 ARG A N 1
ATOM 3178 C CA . ARG A 1 376 ? -2.379 -14.742 -13.516 1 71.56 376 ARG A CA 1
ATOM 3179 C C . ARG A 1 376 ? -1.536 -15.938 -13.953 1 71.56 376 ARG A C 1
ATOM 3181 O O . ARG A 1 376 ? -2.072 -16.953 -14.422 1 71.56 376 ARG A O 1
ATOM 3188 N N . GLU A 1 377 ? -0.306 -15.711 -13.797 1 73.88 377 GLU A N 1
ATOM 3189 C CA . GLU A 1 377 ? 0.598 -16.812 -14.125 1 73.88 377 GLU A CA 1
ATOM 3190 C C . GLU A 1 377 ? 0.334 -18.016 -13.242 1 73.88 377 GLU A C 1
ATOM 3192 O O . GLU A 1 377 ? 0.391 -19.156 -13.711 1 73.88 377 GLU A O 1
ATOM 3197 N N . HIS A 1 378 ? 0.036 -17.719 -12.078 1 72.38 378 HIS A N 1
ATOM 3198 C CA . HIS A 1 378 ? -0.291 -18.797 -11.148 1 72.38 378 HIS A CA 1
ATOM 3199 C C . HIS A 1 378 ? -1.553 -19.531 -11.578 1 72.38 378 HIS A C 1
ATOM 3201 O O . HIS A 1 378 ? -1.604 -20.766 -11.523 1 72.38 378 HIS A O 1
ATOM 3207 N N . GLU A 1 379 ? -2.537 -18.828 -11.938 1 70.88 379 GLU A N 1
ATOM 3208 C CA . GLU A 1 379 ? -3.785 -19.438 -12.391 1 70.88 379 GLU A CA 1
ATOM 3209 C C . GLU A 1 379 ? -3.559 -20.297 -13.633 1 70.88 379 GLU A C 1
ATOM 3211 O O . GLU A 1 379 ? -4.074 -21.406 -13.719 1 70.88 379 GLU A O 1
ATOM 3216 N N . LYS A 1 380 ? -2.805 -19.734 -14.461 1 69.75 380 LYS A N 1
ATOM 3217 C CA . LYS A 1 380 ? -2.484 -20.484 -15.672 1 69.75 380 LYS A CA 1
ATOM 3218 C C . LYS A 1 380 ? -1.696 -21.75 -15.352 1 69.75 380 LYS A C 1
ATOM 3220 O O . LYS A 1 380 ? -1.987 -22.828 -15.883 1 69.75 380 LYS A O 1
ATOM 3225 N N . ASN A 1 381 ? -0.779 -21.547 -14.477 1 70.75 381 ASN A N 1
ATOM 3226 C CA . ASN A 1 381 ? 0.039 -22.688 -14.094 1 70.75 381 ASN A CA 1
ATOM 3227 C C . ASN A 1 381 ? -0.792 -23.766 -13.398 1 70.75 381 ASN A C 1
ATOM 3229 O O . ASN A 1 381 ? -0.546 -24.953 -13.586 1 70.75 381 ASN A O 1
ATOM 3233 N N . THR A 1 382 ? -1.676 -23.281 -12.656 1 67.19 382 THR A N 1
ATOM 3234 C CA . THR A 1 382 ? -2.551 -24.219 -11.984 1 67.19 382 THR A CA 1
ATOM 3235 C C . THR A 1 382 ? -3.391 -25 -12.992 1 67.19 382 THR A C 1
ATOM 3237 O O . THR A 1 382 ? -3.59 -26.203 -12.844 1 67.19 382 THR A O 1
ATOM 3240 N N . GLU A 1 383 ? -3.865 -24.359 -13.938 1 67.56 383 GLU A N 1
ATOM 3241 C CA . GLU A 1 383 ? -4.633 -25.016 -15 1 67.56 383 GLU A CA 1
ATOM 3242 C C . GLU A 1 383 ? -3.773 -26.016 -15.758 1 67.56 383 GLU A C 1
ATOM 3244 O O . GLU A 1 383 ? -4.215 -27.141 -16.031 1 67.56 383 GLU A O 1
ATOM 3249 N N . LEU A 1 384 ? -2.635 -25.547 -16.078 1 66.31 384 LEU A N 1
ATOM 3250 C CA . LEU A 1 384 ? -1.713 -26.406 -16.797 1 66.31 384 LEU A CA 1
ATOM 3251 C C . LEU A 1 384 ? -1.339 -27.625 -15.953 1 66.31 384 LEU A C 1
ATOM 3253 O O . LEU A 1 384 ? -1.226 -28.734 -16.469 1 66.31 384 LEU A O 1
ATOM 3257 N N . LEU A 1 385 ? -1.141 -27.359 -14.734 1 68.81 385 LEU A N 1
ATOM 3258 C CA . LEU A 1 385 ? -0.81 -28.422 -13.805 1 68.81 385 LEU A CA 1
ATOM 3259 C C . LEU A 1 385 ? -1.909 -29.484 -13.781 1 68.81 385 LEU A C 1
ATOM 3261 O O . LEU A 1 385 ? -1.622 -30.688 -13.742 1 68.81 385 LEU A O 1
ATOM 3265 N N . ASN A 1 386 ? -3.109 -29.031 -13.797 1 61.53 386 ASN A N 1
ATOM 3266 C CA . ASN A 1 386 ? -4.234 -29.953 -13.805 1 61.53 386 ASN A CA 1
ATOM 3267 C C . ASN A 1 386 ? -4.227 -30.828 -15.055 1 61.53 386 ASN A C 1
ATOM 3269 O O . ASN A 1 386 ? -4.477 -32.031 -14.977 1 61.53 386 ASN A O 1
ATOM 3273 N N . GLU A 1 387 ? -3.889 -30.25 -16.078 1 61.34 387 GLU A N 1
ATOM 3274 C CA . GLU A 1 387 ? -3.824 -30.984 -17.328 1 61.34 387 GLU A CA 1
ATOM 3275 C C . GLU A 1 387 ? -2.637 -31.953 -17.344 1 61.34 387 GLU A C 1
ATOM 3277 O O . GLU A 1 387 ? -2.777 -33.125 -17.719 1 61.34 387 GLU A O 1
ATOM 3282 N N . TYR A 1 388 ? -1.523 -31.375 -16.859 1 62.09 388 TYR A N 1
ATOM 3283 C CA . TYR A 1 388 ? -0.302 -32.156 -16.859 1 62.09 388 TYR A CA 1
ATOM 3284 C C . TYR A 1 388 ? -0.394 -33.312 -15.867 1 62.09 388 TYR A C 1
ATOM 3286 O O . TYR A 1 388 ? 0.164 -34.406 -16.094 1 62.09 388 TYR A O 1
ATOM 3294 N N . SER A 1 389 ? -1.075 -33 -14.875 1 61.56 389 SER A N 1
ATOM 3295 C CA . SER A 1 389 ? -1.234 -34.031 -13.875 1 61.56 389 SER A CA 1
ATOM 3296 C C . SER A 1 389 ? -1.932 -35.281 -14.461 1 61.56 389 SER A C 1
ATOM 3298 O O . SER A 1 389 ? -1.552 -36.406 -14.172 1 61.56 389 SER A O 1
ATOM 3300 N N . LYS A 1 390 ? -2.916 -35.031 -15.312 1 60.75 390 LYS A N 1
ATOM 3301 C CA . LYS A 1 390 ? -3.617 -36.125 -15.977 1 60.75 390 LYS A CA 1
ATOM 3302 C C . LYS A 1 390 ? -2.674 -36.906 -16.875 1 60.75 390 LYS A C 1
ATOM 3304 O O . LYS A 1 390 ? -2.643 -38.156 -16.828 1 60.75 390 LYS A O 1
ATOM 3309 N N . LEU A 1 391 ? -1.958 -36.188 -17.609 1 60.78 391 LEU A N 1
ATOM 3310 C CA . LEU A 1 391 ? -1.043 -36.812 -18.562 1 60.78 391 LEU A CA 1
ATOM 3311 C C . LEU A 1 391 ? 0.111 -37.5 -17.828 1 60.78 391 LEU A C 1
ATOM 3313 O O . LEU A 1 391 ? 0.59 -38.562 -18.266 1 60.78 391 LEU A O 1
ATOM 3317 N N . SER A 1 392 ? 0.454 -36.844 -16.781 1 63.69 392 SER A N 1
ATOM 3318 C CA . SER A 1 392 ? 1.523 -37.406 -15.969 1 63.69 392 SER A CA 1
ATOM 3319 C C . SER A 1 392 ? 1.117 -38.781 -15.383 1 63.69 392 SER A C 1
ATOM 3321 O O . SER A 1 392 ? 1.93 -39.688 -15.32 1 63.69 392 SER A O 1
ATOM 3323 N N . LEU A 1 393 ? -0.057 -38.812 -14.984 1 59.22 393 LEU A N 1
ATOM 3324 C CA . LEU A 1 393 ? -0.581 -40.062 -14.477 1 59.22 393 LEU A CA 1
ATOM 3325 C C . LEU A 1 393 ? -0.559 -41.156 -15.562 1 59.22 393 LEU A C 1
ATOM 3327 O O . LEU A 1 393 ? -0.196 -42.281 -15.297 1 59.22 393 LEU A O 1
ATOM 3331 N N . LEU A 1 394 ? -0.893 -40.719 -16.672 1 61.53 394 LEU A N 1
ATOM 3332 C CA . LEU A 1 394 ? -0.848 -41.656 -17.812 1 61.53 394 LEU A CA 1
ATOM 3333 C C . LEU A 1 394 ? 0.583 -42.094 -18.094 1 61.53 394 LEU A C 1
ATOM 3335 O O . LEU A 1 394 ? 0.834 -43.25 -18.359 1 61.53 394 LEU A O 1
ATOM 3339 N N . GLY A 1 395 ? 1.424 -41.125 -18 1 60.91 395 GLY A N 1
ATOM 3340 C CA . GLY A 1 395 ? 2.826 -41.438 -18.219 1 60.91 395 GLY A CA 1
ATOM 3341 C C . GLY A 1 395 ? 3.385 -42.438 -17.234 1 60.91 395 GLY A C 1
ATOM 3342 O O . GLY A 1 395 ? 4.059 -43.406 -17.625 1 60.91 395 GLY A O 1
ATOM 3343 N N . GLN A 1 396 ? 3.053 -42.188 -16.094 1 60.28 396 GLN A N 1
ATOM 3344 C CA . GLN A 1 396 ? 3.516 -43.094 -15.039 1 60.28 396 GLN A CA 1
ATOM 3345 C C . GLN A 1 396 ? 2.943 -44.5 -15.234 1 60.28 396 GLN A C 1
ATOM 3347 O O . GLN A 1 396 ? 3.654 -45.469 -15.078 1 60.28 396 GLN A O 1
ATOM 3352 N N . THR A 1 397 ? 1.708 -44.531 -15.469 1 59.66 397 THR A N 1
ATOM 3353 C CA . THR A 1 397 ? 1.045 -45.812 -15.688 1 59.66 397 THR A CA 1
ATOM 3354 C C . THR A 1 397 ? 1.663 -46.531 -16.875 1 59.66 397 THR A C 1
ATOM 3356 O O . THR A 1 397 ? 1.843 -47.75 -16.828 1 59.66 397 THR A O 1
ATOM 3359 N N . MET A 1 398 ? 2.016 -45.844 -17.734 1 60.94 398 MET A N 1
ATOM 3360 C CA . MET A 1 398 ? 2.551 -46.438 -18.953 1 60.94 398 MET A CA 1
ATOM 3361 C C . MET A 1 398 ? 3.955 -47 -18.719 1 60.94 398 MET A C 1
ATOM 3363 O O . MET A 1 398 ? 4.34 -48 -19.312 1 60.94 398 MET A O 1
ATOM 3367 N N . VAL A 1 399 ? 4.66 -46.219 -18 1 61.91 399 VAL A N 1
ATOM 3368 C CA . VAL A 1 399 ? 5.977 -46.719 -17.625 1 61.91 399 VAL A CA 1
ATOM 3369 C C . VAL A 1 399 ? 5.832 -48.094 -16.969 1 61.91 399 VAL A C 1
ATOM 3371 O O . VAL A 1 399 ? 6.586 -49 -17.281 1 61.91 399 VAL A O 1
ATOM 3374 N N . ASN A 1 400 ? 4.902 -48.156 -16.203 1 58.06 400 ASN A N 1
ATOM 3375 C CA . ASN A 1 400 ? 4.648 -49.406 -15.523 1 58.06 400 ASN A CA 1
ATOM 3376 C C . ASN A 1 400 ? 4.184 -50.5 -16.5 1 58.06 400 ASN A C 1
ATOM 3378 O O . ASN A 1 400 ? 4.617 -51.656 -16.406 1 58.06 400 ASN A O 1
ATOM 3382 N N . ILE A 1 401 ? 3.393 -50.094 -17.375 1 62.5 401 ILE A N 1
ATOM 3383 C CA . ILE A 1 401 ? 2.875 -51.031 -18.375 1 62.5 401 ILE A CA 1
ATOM 3384 C C . ILE A 1 401 ? 4.02 -51.531 -19.266 1 62.5 401 ILE A C 1
ATOM 3386 O O . ILE A 1 401 ? 4.082 -52.719 -19.594 1 62.5 401 ILE A O 1
ATOM 3390 N N . SER A 1 402 ? 4.852 -50.594 -19.578 1 64.56 402 SER A N 1
ATOM 3391 C CA . SER A 1 402 ? 5.988 -50.969 -20.422 1 64.56 402 SER A CA 1
ATOM 3392 C C . SER A 1 402 ? 6.859 -52.031 -19.75 1 64.56 402 SER A C 1
ATOM 3394 O O . SER A 1 402 ? 7.379 -52.906 -20.406 1 64.56 402 SER A O 1
ATOM 3396 N N . HIS A 1 403 ? 7.004 -51.781 -18.484 1 64.44 403 HIS A N 1
ATOM 3397 C CA . HIS A 1 403 ? 7.762 -52.781 -17.719 1 64.44 403 HIS A CA 1
ATOM 3398 C C . HIS A 1 403 ? 7.043 -54.125 -17.688 1 64.44 403 HIS A C 1
ATOM 3400 O O . HIS A 1 403 ? 7.676 -55.156 -17.797 1 64.44 403 HIS A O 1
ATOM 3406 N N . GLN A 1 404 ? 5.746 -54.062 -17.672 1 62.81 404 GLN A N 1
ATOM 3407 C CA . GLN A 1 404 ? 4.941 -55.281 -17.625 1 62.81 404 GLN A CA 1
ATOM 3408 C C . GLN A 1 404 ? 4.93 -56 -18.969 1 62.81 404 GLN A C 1
ATOM 3410 O O . GLN A 1 404 ? 4.801 -57.219 -19.031 1 62.81 404 GLN A O 1
ATOM 3415 N N . TRP A 1 405 ? 5.125 -55.281 -19.953 1 71.12 405 TRP A N 1
ATOM 3416 C CA . TRP A 1 405 ? 5.016 -55.812 -21.312 1 71.12 405 TRP A CA 1
ATOM 3417 C C . TRP A 1 405 ? 6.297 -56.531 -21.703 1 71.12 405 TRP A C 1
ATOM 3419 O O . TRP A 1 405 ? 6.293 -57.344 -22.641 1 71.12 405 TRP A O 1
ATOM 3429 N N . LYS A 1 406 ? 7.312 -56.344 -20.906 1 72.62 406 LYS A N 1
ATOM 3430 C CA . LYS A 1 406 ? 8.578 -57 -21.203 1 72.62 406 LYS A CA 1
ATOM 3431 C C . LYS A 1 406 ? 8.438 -58.531 -21.078 1 72.62 406 LYS A C 1
ATOM 3433 O O . LYS A 1 406 ? 8.953 -59.281 -21.906 1 72.62 406 LYS A O 1
ATOM 3438 N N . THR A 1 407 ? 7.699 -58.938 -20.125 1 74.94 407 THR A N 1
ATOM 3439 C CA . THR A 1 407 ? 7.559 -60.344 -19.828 1 74.94 407 THR A CA 1
ATOM 3440 C C . THR A 1 407 ? 6.766 -61.062 -20.938 1 74.94 407 THR A C 1
ATOM 3442 O O . THR A 1 407 ? 7.234 -62.031 -21.516 1 74.94 407 THR A O 1
ATOM 3445 N N . PRO A 1 408 ? 5.555 -60.594 -21.281 1 81 408 PRO A N 1
ATOM 3446 C CA . PRO A 1 408 ? 4.836 -61.25 -22.359 1 81 408 PRO A CA 1
ATOM 3447 C C . PRO A 1 408 ? 5.57 -61.156 -23.703 1 81 408 PRO A C 1
ATOM 3449 O O . PRO A 1 408 ? 5.523 -62.125 -24.484 1 81 408 PRO A O 1
ATOM 3452 N N . ILE A 1 409 ? 6.293 -60.219 -23.922 1 82.69 409 ILE A N 1
ATOM 3453 C CA . ILE A 1 409 ? 7.055 -60.094 -25.156 1 82.69 409 ILE A CA 1
ATOM 3454 C C . ILE A 1 409 ? 8.164 -61.125 -25.188 1 82.69 409 ILE A C 1
ATOM 3456 O O . ILE A 1 409 ? 8.352 -61.812 -26.203 1 82.69 409 ILE A O 1
ATOM 3460 N N . ASN A 1 410 ? 8.844 -61.188 -24.078 1 84.81 410 ASN A N 1
ATOM 3461 C CA . ASN A 1 410 ? 9.898 -62.219 -23.984 1 84.81 410 ASN A CA 1
ATOM 3462 C C . ASN A 1 410 ? 9.328 -63.625 -24.078 1 84.81 410 ASN A C 1
ATOM 3464 O O . ASN A 1 410 ? 9.977 -64.5 -24.625 1 84.81 410 ASN A O 1
ATOM 3468 N N . SER A 1 411 ? 8.156 -63.812 -23.5 1 87.38 411 SER A N 1
ATOM 3469 C CA . SER A 1 411 ? 7.496 -65.125 -23.594 1 87.38 411 SER A CA 1
ATOM 3470 C C . SER A 1 411 ? 7.191 -65.5 -25.031 1 87.38 411 SER A C 1
ATOM 3472 O O . SER A 1 411 ? 7.383 -66.625 -25.438 1 87.38 411 SER A O 1
ATOM 3474 N N . ILE A 1 412 ? 6.754 -64.562 -25.797 1 90.25 412 ILE A N 1
ATOM 3475 C CA . ILE A 1 412 ? 6.473 -64.75 -27.203 1 90.25 412 ILE A CA 1
ATOM 3476 C C . ILE A 1 412 ? 7.773 -65.062 -27.938 1 90.25 412 ILE A C 1
ATOM 3478 O O . ILE A 1 412 ? 7.84 -66.062 -28.719 1 90.25 412 ILE A O 1
ATOM 3482 N N . TYR A 1 413 ? 8.773 -64.312 -27.656 1 87.19 413 TYR A N 1
ATOM 3483 C CA . TYR A 1 413 ? 10.078 -64.5 -28.297 1 87.19 413 TYR A CA 1
ATOM 3484 C C . TYR A 1 413 ? 10.648 -65.875 -28 1 87.19 413 TYR A C 1
ATOM 3486 O O . TYR A 1 413 ? 11.117 -66.625 -28.891 1 87.19 413 TYR A O 1
ATOM 3494 N N . ASN A 1 414 ? 10.578 -66.312 -26.797 1 90.44 414 ASN A N 1
ATOM 3495 C CA . ASN A 1 414 ? 11.07 -67.625 -26.375 1 90.44 414 ASN A CA 1
ATOM 3496 C C . ASN A 1 414 ? 10.273 -68.75 -27.016 1 90.44 414 ASN A C 1
ATOM 3498 O O . ASN A 1 414 ? 10.836 -69.75 -27.375 1 90.44 414 ASN A O 1
ATOM 3502 N N . SER A 1 415 ? 8.961 -68.562 -27.109 1 92.94 415 SER A N 1
ATOM 3503 C CA . SER A 1 415 ? 8.102 -69.562 -27.734 1 92.94 415 SER A CA 1
ATOM 3504 C C . SER A 1 415 ? 8.445 -69.75 -29.203 1 92.94 415 SER A C 1
ATOM 3506 O O . SER A 1 415 ? 8.508 -70.875 -29.703 1 92.94 415 SER A O 1
ATOM 3508 N N . VAL A 1 416 ? 8.688 -68.688 -29.859 1 91.31 416 VAL A N 1
ATOM 3509 C CA . VAL A 1 416 ? 9.055 -68.75 -31.281 1 91.31 416 VAL A CA 1
ATOM 3510 C C . VAL A 1 416 ? 10.406 -69.438 -31.438 1 91.31 416 VAL A C 1
ATOM 3512 O O . VAL A 1 416 ? 10.562 -70.312 -32.312 1 91.31 416 VAL A O 1
ATOM 3515 N N . ASN A 1 417 ? 11.312 -69.125 -30.594 1 90.25 417 ASN A N 1
ATOM 3516 C CA . ASN A 1 417 ? 12.633 -69.75 -30.641 1 90.25 417 ASN A CA 1
ATOM 3517 C C . ASN A 1 417 ? 12.562 -71.25 -30.359 1 90.25 417 ASN A C 1
ATOM 3519 O O . ASN A 1 417 ? 13.273 -72.062 -30.984 1 90.25 417 ASN A O 1
ATOM 3523 N N . HIS A 1 418 ? 11.75 -71.625 -29.453 1 92.75 418 HIS A N 1
ATOM 3524 C CA . HIS A 1 418 ? 11.562 -73 -29.109 1 92.75 418 HIS A CA 1
ATOM 3525 C C . HIS A 1 418 ? 11.023 -73.812 -30.297 1 92.75 418 HIS A C 1
ATOM 3527 O O . HIS A 1 418 ? 11.453 -74.938 -30.531 1 92.75 418 HIS A O 1
ATOM 3533 N N . ILE A 1 419 ? 10.109 -73.312 -31.016 1 92.5 419 ILE A N 1
ATOM 3534 C CA . ILE A 1 419 ? 9.539 -73.938 -32.188 1 92.5 419 ILE A CA 1
ATOM 3535 C C . ILE A 1 419 ? 10.609 -74.062 -33.281 1 92.5 419 ILE A C 1
ATOM 3537 O O . ILE A 1 419 ? 10.742 -75.125 -33.906 1 92.5 419 ILE A O 1
ATOM 3541 N N . GLU A 1 420 ? 11.367 -73 -33.438 1 89.06 420 GLU A N 1
ATOM 3542 C CA . GLU A 1 420 ? 12.398 -73 -34.469 1 89.06 420 GLU A CA 1
ATOM 3543 C C . GLU A 1 420 ? 13.477 -74 -34.188 1 89.06 420 GLU A C 1
ATOM 3545 O O . GLU A 1 420 ? 13.922 -74.75 -35.125 1 89.06 420 GLU A O 1
ATOM 3550 N N . ILE A 1 421 ? 13.859 -74.125 -33 1 91.31 421 ILE A N 1
ATOM 3551 C CA . ILE A 1 421 ? 14.875 -75.125 -32.625 1 91.31 421 ILE A CA 1
ATOM 3552 C C . ILE A 1 421 ? 14.336 -76.5 -32.812 1 91.31 421 ILE A C 1
ATOM 3554 O O . ILE A 1 421 ? 15.047 -77.375 -33.312 1 91.31 421 ILE A O 1
ATOM 3558 N N . ALA A 1 422 ? 13.086 -76.812 -32.438 1 90.56 422 ALA A N 1
ATOM 3559 C CA . ALA A 1 422 ? 12.461 -78.125 -32.594 1 90.56 422 ALA A CA 1
ATOM 3560 C C . ALA A 1 422 ? 12.352 -78.5 -34.062 1 90.56 422 ALA A C 1
ATOM 3562 O O . ALA A 1 422 ? 12.516 -79.688 -34.438 1 90.56 422 ALA A O 1
ATOM 3563 N N . GLN A 1 423 ? 12.078 -77.562 -34.906 1 87.81 423 GLN A N 1
ATOM 3564 C CA . GLN A 1 423 ? 12 -77.812 -36.344 1 87.81 423 GLN A CA 1
ATOM 3565 C C . GLN A 1 423 ? 13.375 -78.125 -36.938 1 87.81 423 GLN A C 1
ATOM 3567 O O . GLN A 1 423 ? 13.508 -79 -37.781 1 87.81 423 GLN A O 1
ATOM 3572 N N . GLU A 1 424 ? 14.359 -77.375 -36.531 1 87.19 424 GLU A N 1
ATOM 3573 C CA . GLU A 1 424 ? 15.719 -77.562 -37.031 1 87.19 424 GLU A CA 1
ATOM 3574 C C . GLU A 1 424 ? 16.25 -78.938 -36.688 1 87.19 424 GLU A C 1
ATOM 3576 O O . GLU A 1 424 ? 16.938 -79.562 -37.5 1 87.19 424 GLU A O 1
ATOM 3581 N N . PHE A 1 425 ? 15.938 -79.438 -35.562 1 89.44 425 PHE A N 1
ATOM 3582 C CA . PHE A 1 425 ? 16.453 -80.75 -35.094 1 89.44 425 PHE A CA 1
ATOM 3583 C C . PHE A 1 425 ? 15.492 -81.875 -35.406 1 89.44 425 PHE A C 1
ATOM 3585 O O . PHE A 1 425 ? 15.688 -83 -34.969 1 89.44 425 PHE A O 1
ATOM 3592 N N . ARG A 1 426 ? 14.516 -81.562 -36.094 1 85.88 426 ARG A N 1
ATOM 3593 C CA . ARG A 1 426 ? 13.508 -82.562 -36.5 1 85.88 426 ARG A CA 1
ATOM 3594 C C . ARG A 1 426 ? 13.008 -83.375 -35.312 1 85.88 426 ARG A C 1
ATOM 3596 O O . ARG A 1 426 ? 13.016 -84.562 -35.344 1 85.88 426 ARG A O 1
ATOM 3603 N N . ASP A 1 427 ? 12.648 -82.625 -34.281 1 86.94 427 ASP A N 1
ATOM 3604 C CA . ASP A 1 427 ? 12.156 -83.25 -33.031 1 86.94 427 ASP A CA 1
ATOM 3605 C C . ASP A 1 427 ? 10.906 -84.062 -33.312 1 86.94 427 ASP A C 1
ATOM 3607 O O . ASP A 1 427 ? 9.984 -83.625 -34 1 86.94 427 ASP A O 1
ATOM 3611 N N . PRO A 1 428 ? 10.883 -85.312 -32.875 1 88.06 428 PRO A N 1
ATOM 3612 C CA . PRO A 1 428 ? 9.719 -86.188 -33.125 1 88.06 428 PRO A CA 1
ATOM 3613 C C . PRO A 1 428 ? 8.445 -85.625 -32.469 1 88.06 428 PRO A C 1
ATOM 3615 O O . PRO A 1 428 ? 7.344 -86 -32.875 1 88.06 428 PRO A O 1
ATOM 3618 N N . THR A 1 429 ? 8.57 -84.75 -31.469 1 90.38 429 THR A N 1
ATOM 3619 C CA . THR A 1 429 ? 7.422 -84.188 -30.766 1 90.38 429 THR A CA 1
ATOM 3620 C C . THR A 1 429 ? 7.098 -82.812 -31.25 1 90.38 429 THR A C 1
ATOM 3622 O O . THR A 1 429 ? 6.547 -82 -30.5 1 90.38 429 THR A O 1
ATOM 3625 N N . LEU A 1 430 ? 7.438 -82.5 -32.438 1 87.69 430 LEU A N 1
ATOM 3626 C CA . LEU A 1 430 ? 7.332 -81.188 -33.031 1 87.69 430 LEU A CA 1
ATOM 3627 C C . LEU A 1 430 ? 5.895 -80.688 -32.938 1 87.69 430 LEU A C 1
ATOM 3629 O O . LEU A 1 430 ? 5.664 -79.5 -32.594 1 87.69 430 LEU A O 1
ATOM 3633 N N . ASN A 1 431 ? 4.941 -81.562 -33.281 1 84.69 431 ASN A N 1
ATOM 3634 C CA . ASN A 1 431 ? 3.545 -81.125 -33.312 1 84.69 431 ASN A CA 1
ATOM 3635 C C . ASN A 1 431 ? 3.072 -80.688 -31.906 1 84.69 431 ASN A C 1
ATOM 3637 O O . ASN A 1 431 ? 2.307 -79.75 -31.781 1 84.69 431 ASN A O 1
ATOM 3641 N N . MET A 1 432 ? 3.561 -81.375 -30.906 1 88.56 432 MET A N 1
ATOM 3642 C CA . MET A 1 432 ? 3.197 -81 -29.531 1 88.56 432 MET A CA 1
ATOM 3643 C C . MET A 1 432 ? 3.869 -79.75 -29.078 1 88.56 432 MET A C 1
ATOM 3645 O O . MET A 1 432 ? 3.248 -78.875 -28.422 1 88.56 432 MET A O 1
ATOM 3649 N N . ILE A 1 433 ? 5.094 -79.562 -29.453 1 90.75 433 ILE A N 1
ATOM 3650 C CA . ILE A 1 433 ? 5.867 -78.312 -29.125 1 90.75 433 ILE A CA 1
ATOM 3651 C C . ILE A 1 433 ? 5.215 -77.125 -29.766 1 90.75 433 ILE A C 1
ATOM 3653 O O . ILE A 1 433 ? 5.086 -76.062 -29.125 1 90.75 433 ILE A O 1
ATOM 3657 N N . ILE A 1 434 ? 4.82 -77.25 -30.984 1 90.75 434 ILE A N 1
ATOM 3658 C CA . ILE A 1 434 ? 4.172 -76.188 -31.703 1 90.75 434 ILE A CA 1
ATOM 3659 C C . ILE A 1 434 ? 2.861 -75.812 -31 1 90.75 434 ILE A C 1
ATOM 3661 O O . ILE A 1 434 ? 2.582 -74.625 -30.781 1 90.75 434 ILE A O 1
ATOM 3665 N N . LYS A 1 435 ? 2.094 -76.812 -30.656 1 88.56 435 LYS A N 1
ATOM 3666 C CA . LYS A 1 435 ? 0.797 -76.562 -30.031 1 88.56 435 LYS A CA 1
ATOM 3667 C C . LYS A 1 435 ? 0.956 -75.875 -28.703 1 88.56 435 LYS A C 1
ATOM 3669 O O . LYS A 1 435 ? 0.235 -74.875 -28.422 1 88.56 435 LYS A O 1
ATOM 3674 N N . ASP A 1 436 ? 1.903 -76.25 -27.938 1 90.56 436 ASP A N 1
ATOM 3675 C CA . ASP A 1 436 ? 2.131 -75.625 -26.625 1 90.56 436 ASP A CA 1
ATOM 3676 C C . ASP A 1 436 ? 2.633 -74.188 -26.75 1 90.56 436 ASP A C 1
ATOM 3678 O O . ASP A 1 436 ? 2.207 -73.312 -26 1 90.56 436 ASP A O 1
ATOM 3682 N N . ASN A 1 437 ? 3.512 -74 -27.594 1 92.56 437 ASN A N 1
ATOM 3683 C CA . ASN A 1 437 ? 4.086 -72.688 -27.781 1 92.56 437 ASN A CA 1
ATOM 3684 C C . ASN A 1 437 ? 3.076 -71.75 -28.391 1 92.56 437 ASN A C 1
ATOM 3686 O O . ASN A 1 437 ? 3.078 -70.562 -28.094 1 92.56 437 ASN A O 1
ATOM 3690 N N . LEU A 1 438 ? 2.256 -72.25 -29.312 1 92.62 438 LEU A N 1
ATOM 3691 C CA . LEU A 1 438 ? 1.207 -71.375 -29.891 1 92.62 438 LEU A CA 1
ATOM 3692 C C . LEU A 1 438 ? 0.222 -70.938 -28.812 1 92.62 438 LEU A C 1
ATOM 3694 O O . LEU A 1 438 ? -0.259 -69.812 -28.844 1 92.62 438 LEU A O 1
ATOM 3698 N N . LYS A 1 439 ? -0.039 -71.875 -27.938 1 89.44 439 LYS A N 1
ATOM 3699 C CA . LYS A 1 439 ? -0.892 -71.5 -26.812 1 89.44 439 LYS A CA 1
ATOM 3700 C C . LYS A 1 439 ? -0.262 -70.375 -25.953 1 89.44 439 LYS A C 1
ATOM 3702 O O . LYS A 1 439 ? -0.943 -69.438 -25.547 1 89.44 439 LYS A O 1
ATOM 3707 N N . ASN A 1 440 ? 0.941 -70.5 -25.703 1 89.75 440 ASN A N 1
ATOM 3708 C CA . ASN A 1 440 ? 1.678 -69.5 -24.938 1 89.75 440 ASN A CA 1
ATOM 3709 C C . ASN A 1 440 ? 1.695 -68.125 -25.641 1 89.75 440 ASN A C 1
ATOM 3711 O O . ASN A 1 440 ? 1.542 -67.125 -25 1 89.75 440 ASN A O 1
ATOM 3715 N N . ILE A 1 441 ? 1.956 -68.125 -26.906 1 92.94 441 ILE A N 1
ATOM 3716 C CA . ILE A 1 441 ? 1.972 -66.938 -27.703 1 92.94 441 ILE A CA 1
ATOM 3717 C C . ILE A 1 441 ? 0.596 -66.25 -27.656 1 92.94 441 ILE A C 1
ATOM 3719 O O . ILE A 1 441 ? 0.489 -65.062 -27.5 1 92.94 441 ILE A O 1
ATOM 3723 N N . LYS A 1 442 ? -0.398 -67.062 -27.844 1 87.88 442 LYS A N 1
ATOM 3724 C CA . LYS A 1 442 ? -1.766 -66.562 -27.828 1 87.88 442 LYS A CA 1
ATOM 3725 C C . LYS A 1 442 ? -2.102 -65.938 -26.469 1 87.88 442 LYS A C 1
ATOM 3727 O O . LYS A 1 442 ? -2.699 -64.875 -26.406 1 87.88 442 LYS A O 1
ATOM 3732 N N . GLN A 1 443 ? -1.751 -66.562 -25.422 1 85.31 443 GLN A N 1
ATOM 3733 C CA . GLN A 1 443 ? -1.993 -66.062 -24.078 1 85.31 443 GLN A CA 1
ATOM 3734 C C . GLN A 1 443 ? -1.238 -64.75 -23.844 1 85.31 443 GLN A C 1
ATOM 3736 O O . GLN A 1 443 ? -1.792 -63.812 -23.281 1 85.31 443 GLN A O 1
ATOM 3741 N N . SER A 1 444 ? 0.018 -64.75 -24.188 1 86.38 444 SER A N 1
ATOM 3742 C CA . SER A 1 444 ? 0.846 -63.562 -24.031 1 86.38 444 SER A CA 1
ATOM 3743 C C . SER A 1 444 ? 0.307 -62.406 -24.859 1 86.38 444 SER A C 1
ATOM 3745 O O . SER A 1 444 ? 0.3 -61.281 -24.406 1 86.38 444 SER A O 1
ATOM 3747 N N . THR A 1 445 ? -0.093 -62.656 -26.047 1 85.12 445 THR A N 1
ATOM 3748 C CA . THR A 1 445 ? -0.639 -61.656 -26.938 1 85.12 445 THR A CA 1
ATOM 3749 C C . THR A 1 445 ? -1.954 -61.094 -26.406 1 85.12 445 THR A C 1
ATOM 3751 O O . THR A 1 445 ? -2.211 -59.906 -26.484 1 85.12 445 THR A O 1
ATOM 3754 N N . ASN A 1 446 ? -2.801 -61.938 -25.922 1 79.38 446 ASN A N 1
ATOM 3755 C CA . ASN A 1 446 ? -4.051 -61.5 -25.297 1 79.38 446 ASN A CA 1
ATOM 3756 C C . ASN A 1 446 ? -3.803 -60.625 -24.094 1 79.38 446 ASN A C 1
ATOM 3758 O O . ASN A 1 446 ? -4.551 -59.656 -23.844 1 79.38 446 ASN A O 1
ATOM 3762 N N . TYR A 1 447 ? -2.84 -60.969 -23.422 1 74.69 447 TYR A N 1
ATOM 3763 C CA . TYR A 1 447 ? -2.439 -60.156 -22.281 1 74.69 447 TYR A CA 1
ATOM 3764 C C . TYR A 1 447 ? -2.018 -58.75 -22.719 1 74.69 447 TYR A C 1
ATOM 3766 O O . TYR A 1 447 ? -2.406 -57.75 -22.109 1 74.69 447 TYR A O 1
ATOM 3774 N N . LEU A 1 448 ? -1.184 -58.656 -23.688 1 76.94 448 LEU A N 1
ATOM 3775 C CA . LEU A 1 448 ? -0.74 -57.375 -24.25 1 76.94 448 LEU A CA 1
ATOM 3776 C C . LEU A 1 448 ? -1.925 -56.562 -24.75 1 76.94 448 LEU A C 1
ATOM 3778 O O . LEU A 1 448 ? -1.994 -55.344 -24.531 1 76.94 448 LEU A O 1
ATOM 3782 N N . LYS A 1 449 ? -2.836 -57.188 -25.406 1 73 449 LYS A N 1
ATOM 3783 C CA . LYS A 1 449 ? -4.023 -56.531 -25.953 1 73 449 LYS A CA 1
ATOM 3784 C C . LYS A 1 449 ? -4.898 -55.938 -24.844 1 73 449 LYS A C 1
ATOM 3786 O O . LYS A 1 449 ? -5.367 -54.812 -24.938 1 73 449 LYS A O 1
ATOM 3791 N N . GLU A 1 450 ? -5.078 -56.688 -23.859 1 68.75 450 GLU A N 1
ATOM 3792 C CA . GLU A 1 450 ? -5.934 -56.25 -22.75 1 68.75 450 GLU A CA 1
ATOM 3793 C C . GLU A 1 450 ? -5.301 -55.125 -21.969 1 68.75 450 GLU A C 1
ATOM 3795 O O . GLU A 1 450 ? -5.992 -54.188 -21.547 1 68.75 450 GLU A O 1
ATOM 3800 N N . THR A 1 451 ? -4.09 -55.219 -21.734 1 63.94 451 THR A N 1
ATOM 3801 C CA . THR A 1 451 ? -3.408 -54.219 -20.938 1 63.94 451 THR A CA 1
ATOM 3802 C C . THR A 1 451 ? -3.244 -52.938 -21.734 1 63.94 451 THR A C 1
ATOM 3804 O O . THR A 1 451 ? -3.377 -51.844 -21.188 1 63.94 451 THR A O 1
ATOM 3807 N N . ALA A 1 452 ? -2.727 -53.031 -22.938 1 59.94 452 ALA A N 1
ATOM 3808 C CA . ALA A 1 452 ? -2.594 -51.844 -23.797 1 59.94 452 ALA A CA 1
ATOM 3809 C C . ALA A 1 452 ? -3.922 -51.094 -23.922 1 59.94 452 ALA A C 1
ATOM 3811 O O . ALA A 1 452 ? -3.975 -49.875 -23.781 1 59.94 452 ALA A O 1
ATOM 3812 N N . LEU A 1 453 ? -5.02 -51.844 -24.203 1 57.03 453 LEU A N 1
ATOM 3813 C CA . LEU A 1 453 ? -6.316 -51.25 -24.516 1 57.03 453 LEU A CA 1
ATOM 3814 C C . LEU A 1 453 ? -7.004 -50.75 -23.266 1 57.03 453 LEU A C 1
ATOM 3816 O O . LEU A 1 453 ? -7.633 -49.688 -23.266 1 57.03 453 LEU A O 1
ATOM 3820 N N . SER A 1 454 ? -6.996 -51.5 -22.328 1 54.62 454 SER A N 1
ATOM 3821 C CA . SER A 1 454 ? -7.73 -51.125 -21.125 1 54.62 454 SER A CA 1
ATOM 3822 C C . SER A 1 454 ? -7.18 -49.844 -20.516 1 54.62 454 SER A C 1
ATOM 3824 O O . SER A 1 454 ? -7.941 -48.969 -20.062 1 54.62 454 SER A O 1
ATOM 3826 N N . GLN A 1 455 ? -6 -49.688 -20.484 1 53.25 455 GLN A N 1
ATOM 3827 C CA . GLN A 1 455 ? -5.398 -48.562 -19.828 1 53.25 455 GLN A CA 1
ATOM 3828 C C . GLN A 1 455 ? -5.578 -47.281 -20.641 1 53.25 455 GLN A C 1
ATOM 3830 O O . GLN A 1 455 ? -5.848 -46.219 -20.078 1 53.25 455 GLN A O 1
ATOM 3835 N N . LEU A 1 456 ? -5.414 -47.406 -21.906 1 55.25 456 LEU A N 1
ATOM 3836 C CA . LEU A 1 456 ? -5.652 -46.25 -22.797 1 55.25 456 LEU A CA 1
ATOM 3837 C C . LEU A 1 456 ? -7.078 -45.75 -22.641 1 55.25 456 LEU A C 1
ATOM 3839 O O . LEU A 1 456 ? -7.309 -44.531 -22.641 1 55.25 456 LEU A O 1
ATOM 3843 N N . ASN A 1 457 ? -7.93 -46.719 -22.531 1 52 457 ASN A N 1
ATOM 3844 C CA . ASN A 1 457 ? -9.328 -46.312 -22.375 1 52 457 ASN A CA 1
ATOM 3845 C C . ASN A 1 457 ? -9.586 -45.625 -21.047 1 52 457 ASN A C 1
ATOM 3847 O O . ASN A 1 457 ? -10.477 -44.812 -20.922 1 52 457 ASN A O 1
ATOM 3851 N N . PHE A 1 458 ? -8.852 -46.125 -20.172 1 51.09 458 PHE A N 1
ATOM 3852 C CA . PHE A 1 458 ? -8.992 -45.562 -18.828 1 51.09 458 PHE A CA 1
ATOM 3853 C C . PHE A 1 458 ? -8.734 -44.062 -18.828 1 51.09 458 PHE A C 1
ATOM 3855 O O . PHE A 1 458 ? -9.43 -43.312 -18.141 1 51.09 458 PHE A O 1
ATOM 3862 N N . TYR A 1 459 ? -7.746 -43.594 -19.469 1 51.34 459 TYR A N 1
ATOM 3863 C CA . TYR A 1 459 ? -7.363 -42.188 -19.359 1 51.34 459 TYR A CA 1
ATOM 3864 C C . TYR A 1 459 ? -8.109 -41.344 -20.391 1 51.34 459 TYR A C 1
ATOM 3866 O O . TYR A 1 459 ? -8.078 -40.125 -20.312 1 51.34 459 TYR A O 1
ATOM 3874 N N . LYS A 1 460 ? -8.648 -41.906 -21.406 1 52.22 460 LYS A N 1
ATOM 3875 C CA . LYS A 1 460 ? -9.375 -41.156 -22.406 1 52.22 460 LYS A CA 1
ATOM 3876 C C . LYS A 1 460 ? -10.562 -40.438 -21.797 1 52.22 460 LYS A C 1
ATOM 3878 O O . LYS A 1 460 ? -10.961 -39.375 -22.297 1 52.22 460 LYS A O 1
ATOM 3883 N N . ASP A 1 461 ? -11.125 -40.938 -20.734 1 48.72 461 ASP A N 1
ATOM 3884 C CA . ASP A 1 461 ? -12.383 -40.344 -20.297 1 48.72 461 ASP A CA 1
ATOM 3885 C C . ASP A 1 461 ? -12.125 -39.031 -19.531 1 48.72 461 ASP A C 1
ATOM 3887 O O . ASP A 1 461 ? -11.164 -38.938 -18.766 1 48.72 461 ASP A O 1
ATOM 3891 N N . GLU A 1 462 ? -12.852 -37.969 -19.906 1 49.31 462 GLU A N 1
ATOM 3892 C CA . GLU A 1 462 ? -12.953 -36.625 -19.359 1 49.31 462 GLU A CA 1
ATOM 3893 C C . GLU A 1 462 ? -13.078 -36.656 -17.844 1 49.31 462 GLU A C 1
ATOM 3895 O O . GLU A 1 462 ? -13.664 -37.562 -17.281 1 49.31 462 GLU A O 1
ATOM 3900 N N . ASN A 1 463 ? -12.344 -35.844 -17.141 1 53.03 463 ASN A N 1
ATOM 3901 C CA . ASN A 1 463 ? -12.344 -35.562 -15.711 1 53.03 463 ASN A CA 1
ATOM 3902 C C . ASN A 1 463 ? -13.727 -35.125 -15.227 1 53.03 463 ASN A C 1
ATOM 3904 O O . ASN A 1 463 ? -13.992 -33.906 -15.102 1 53.03 463 ASN A O 1
ATOM 3908 N N . ASN A 1 464 ? -14.828 -35.812 -15.391 1 59.84 464 ASN A N 1
ATOM 3909 C CA . ASN A 1 464 ? -16.125 -35.406 -14.852 1 59.84 464 ASN A CA 1
ATOM 3910 C C . ASN A 1 464 ? -16.422 -36.094 -13.539 1 59.84 464 ASN A C 1
ATOM 3912 O O . ASN A 1 464 ? -16.047 -37.25 -13.344 1 59.84 464 ASN A O 1
ATOM 3916 N N . ILE A 1 465 ? -16.828 -35.312 -12.555 1 74.5 465 ILE A N 1
ATOM 3917 C CA . ILE A 1 465 ? -17.391 -35.844 -11.328 1 74.5 465 ILE A CA 1
ATOM 3918 C C . ILE A 1 465 ? -18.516 -36.812 -11.656 1 74.5 465 ILE A C 1
ATOM 3920 O O . ILE A 1 465 ? -19.469 -36.469 -12.367 1 74.5 465 ILE A O 1
ATOM 3924 N N . GLU A 1 466 ? -18.344 -38.062 -11.508 1 78.31 466 GLU A N 1
ATOM 3925 C CA . GLU A 1 466 ? -19.375 -39.062 -11.742 1 78.31 466 GLU A CA 1
ATOM 3926 C C . GLU A 1 466 ? -19.562 -39.938 -10.523 1 78.31 466 GLU A C 1
ATOM 3928 O O . GLU A 1 466 ? -18.672 -40.031 -9.68 1 78.31 466 GLU A O 1
ATOM 3933 N N . GLU A 1 467 ? -20.781 -40.344 -10.344 1 87.56 467 GLU A N 1
ATOM 3934 C CA . GLU A 1 467 ? -21.047 -41.312 -9.289 1 87.56 467 GLU A CA 1
ATOM 3935 C C . GLU A 1 467 ? -20.484 -42.688 -9.664 1 87.56 467 GLU A C 1
ATOM 3937 O O . GLU A 1 467 ? -20.875 -43.281 -10.68 1 87.56 467 GLU A O 1
ATOM 3942 N N . ILE A 1 468 ? -19.484 -43.062 -8.922 1 85.75 468 ILE A N 1
ATOM 3943 C CA . ILE A 1 468 ? -18.844 -44.344 -9.266 1 85.75 468 ILE A CA 1
ATOM 3944 C C . ILE A 1 468 ? -19 -45.312 -8.109 1 85.75 468 ILE A C 1
ATOM 3946 O O . ILE A 1 468 ? -19.141 -44.906 -6.953 1 85.75 468 ILE A O 1
ATOM 3950 N N . LYS A 1 469 ? -19.141 -46.688 -8.477 1 90.06 469 LYS A N 1
ATOM 3951 C CA . LYS A 1 469 ? -19.016 -47.75 -7.496 1 90.06 469 LYS A CA 1
ATOM 3952 C C . LYS A 1 469 ? -17.547 -48.031 -7.16 1 90.06 469 LYS A C 1
ATOM 3954 O O . LYS A 1 469 ? -16.812 -48.562 -7.977 1 90.06 469 LYS A O 1
ATOM 3959 N N . ILE A 1 470 ? -17.156 -47.719 -5.945 1 91.31 470 ILE A N 1
ATOM 3960 C CA . ILE A 1 470 ? -15.766 -47.75 -5.531 1 91.31 470 ILE A CA 1
ATOM 3961 C C . ILE A 1 470 ? -15.211 -49.156 -5.668 1 91.31 470 ILE A C 1
ATOM 3963 O O . ILE A 1 470 ? -14.078 -49.344 -6.125 1 91.31 470 ILE A O 1
ATOM 3967 N N . LYS A 1 471 ? -16.016 -50.156 -5.309 1 92.38 471 LYS A N 1
ATOM 3968 C CA . LYS A 1 471 ? -15.562 -51.531 -5.34 1 92.38 471 LYS A CA 1
ATOM 3969 C C . LYS A 1 471 ? -15.156 -51.969 -6.75 1 92.38 471 LYS A C 1
ATOM 3971 O O . LYS A 1 471 ? -14.117 -52.594 -6.945 1 92.38 471 LYS A O 1
ATOM 3976 N N . ASP A 1 472 ? -15.945 -51.594 -7.734 1 88.19 472 ASP A N 1
ATOM 3977 C CA . ASP A 1 472 ? -15.68 -51.969 -9.117 1 88.19 472 ASP A CA 1
ATOM 3978 C C . ASP A 1 472 ? -14.414 -51.281 -9.633 1 88.19 472 ASP A C 1
ATOM 3980 O O . ASP A 1 472 ? -13.594 -51.906 -10.297 1 88.19 472 ASP A O 1
ATOM 3984 N N . GLU A 1 473 ? -14.312 -50.094 -9.266 1 84.12 473 GLU A N 1
ATOM 3985 C CA . GLU A 1 473 ? -13.195 -49.312 -9.781 1 84.12 473 GLU A CA 1
ATOM 3986 C C . GLU A 1 473 ? -11.875 -49.781 -9.195 1 84.12 473 GLU A C 1
ATOM 3988 O O . GLU A 1 473 ? -10.883 -49.938 -9.922 1 84.12 473 GLU A O 1
ATOM 3993 N N . ILE A 1 474 ? -11.883 -50 -7.93 1 90.31 474 ILE A N 1
ATOM 3994 C CA . ILE A 1 474 ? -10.656 -50.469 -7.289 1 90.31 474 ILE A CA 1
ATOM 3995 C C . ILE A 1 474 ? -10.328 -51.875 -7.766 1 90.31 474 ILE A C 1
ATOM 3997 O O . ILE A 1 474 ? -9.164 -52.219 -7.973 1 90.31 474 ILE A O 1
ATOM 4001 N N . SER A 1 475 ? -11.344 -52.656 -7.934 1 86.88 475 SER A N 1
ATOM 4002 C CA . SER A 1 475 ? -11.141 -54.031 -8.438 1 86.88 475 SER A CA 1
ATOM 4003 C C . SER A 1 475 ? -10.492 -54 -9.82 1 86.88 475 SER A C 1
ATOM 4005 O O . SER A 1 475 ? -9.648 -54.844 -10.125 1 86.88 475 SER A O 1
ATOM 4007 N N . ASP A 1 476 ? -10.914 -53.031 -10.539 1 76.69 476 ASP A N 1
ATOM 4008 C CA . ASP A 1 476 ? -10.328 -52.906 -11.867 1 76.69 476 ASP A CA 1
ATOM 4009 C C . ASP A 1 476 ? -8.844 -52.562 -11.781 1 76.69 476 ASP A C 1
ATOM 4011 O O . ASP A 1 476 ? -8.047 -53.062 -12.586 1 76.69 476 ASP A O 1
ATOM 4015 N N . VAL A 1 477 ? -8.531 -51.719 -10.836 1 80.31 477 VAL A N 1
ATOM 4016 C CA . VAL A 1 477 ? -7.129 -51.406 -10.633 1 80.31 477 VAL A CA 1
ATOM 4017 C C . VAL A 1 477 ? -6.359 -52.656 -10.203 1 80.31 477 VAL A C 1
ATOM 4019 O O . VAL A 1 477 ? -5.262 -52.906 -10.703 1 80.31 477 VAL A O 1
ATOM 4022 N N . ILE A 1 478 ? -6.898 -53.406 -9.32 1 85.69 478 ILE A N 1
ATOM 4023 C CA . ILE A 1 478 ? -6.262 -54.594 -8.805 1 85.69 478 ILE A CA 1
ATOM 4024 C C . ILE A 1 478 ? -6.035 -55.594 -9.938 1 85.69 478 ILE A C 1
ATOM 4026 O O . ILE A 1 478 ? -4.977 -56.219 -10.023 1 85.69 478 ILE A O 1
ATOM 4030 N N . LYS A 1 479 ? -7.016 -55.656 -10.781 1 75.38 479 LYS A N 1
ATOM 4031 C CA . LYS A 1 479 ? -6.887 -56.531 -11.938 1 75.38 479 LYS A CA 1
ATOM 4032 C C . LYS A 1 479 ? -5.723 -56.125 -12.828 1 75.38 479 LYS A C 1
ATOM 4034 O O . LYS A 1 479 ? -4.996 -56.969 -13.352 1 75.38 479 LYS A O 1
ATOM 4039 N N . LEU A 1 480 ? -5.656 -54.906 -12.82 1 67.31 480 LEU A N 1
ATOM 4040 C CA . LEU A 1 480 ? -4.625 -54.344 -13.68 1 67.31 480 LEU A CA 1
ATOM 4041 C C . LEU A 1 480 ? -3.232 -54.656 -13.148 1 67.31 480 LEU A C 1
ATOM 4043 O O . LEU A 1 480 ? -2.307 -54.906 -13.93 1 67.31 480 LEU A O 1
ATOM 4047 N N . ILE A 1 481 ? -3.105 -54.656 -11.898 1 76.69 481 ILE A N 1
ATOM 4048 C CA . ILE A 1 481 ? -1.771 -54.812 -11.328 1 76.69 481 ILE A CA 1
ATOM 4049 C C . ILE A 1 481 ? -1.546 -56.281 -10.93 1 76.69 481 ILE A C 1
ATOM 4051 O O . ILE A 1 481 ? -0.446 -56.656 -10.508 1 76.69 481 ILE A O 1
ATOM 4055 N N . ASP A 1 482 ? -2.498 -57.062 -11.023 1 77.69 482 ASP A N 1
ATOM 4056 C CA . ASP A 1 482 ? -2.504 -58.406 -10.492 1 77.69 482 ASP A CA 1
ATOM 4057 C C . ASP A 1 482 ? -1.359 -59.25 -11.078 1 77.69 482 ASP A C 1
ATOM 4059 O O . ASP A 1 482 ? -0.695 -60 -10.359 1 77.69 482 ASP A O 1
ATOM 4063 N N . SER A 1 483 ? -1.126 -59.125 -12.273 1 70.06 483 SER A N 1
ATOM 4064 C CA . SER A 1 483 ? -0.094 -59.906 -12.922 1 70.06 483 SER A CA 1
ATOM 4065 C C . SER A 1 483 ? 1.273 -59.656 -12.289 1 70.06 483 SER A C 1
ATOM 4067 O O . SER A 1 483 ? 2.02 -60.625 -12.023 1 70.06 483 SER A O 1
ATOM 4069 N N . GLU A 1 484 ? 1.575 -58.5 -12.023 1 72.38 484 GLU A N 1
ATOM 4070 C CA . GLU A 1 484 ? 2.859 -58.125 -11.422 1 72.38 484 GLU A CA 1
ATOM 4071 C C . GLU A 1 484 ? 2.898 -58.531 -9.945 1 72.38 484 GLU A C 1
ATOM 4073 O O . GLU A 1 484 ? 3.934 -58.969 -9.438 1 72.38 484 GLU A O 1
ATOM 4078 N N . PHE A 1 485 ? 1.885 -58.375 -9.359 1 85.56 485 PHE A N 1
ATOM 4079 C CA . PHE A 1 485 ? 1.807 -58.625 -7.926 1 85.56 485 PHE A CA 1
ATOM 4080 C C . PHE A 1 485 ? 1.832 -60.125 -7.645 1 85.56 485 PHE A C 1
ATOM 4082 O O . PHE A 1 485 ? 2.461 -60.562 -6.684 1 85.56 485 PHE A O 1
ATOM 4089 N N . SER A 1 486 ? 1.192 -60.781 -8.523 1 82.06 486 SER A N 1
ATOM 4090 C CA . SER A 1 486 ? 1.167 -62.219 -8.359 1 82.06 486 SER A CA 1
ATOM 4091 C C . SER A 1 486 ? 2.551 -62.812 -8.562 1 82.06 486 SER A C 1
ATOM 4093 O O . SER A 1 486 ? 2.934 -63.781 -7.863 1 82.06 486 SER A O 1
ATOM 4095 N N . LYS A 1 487 ? 3.27 -62.312 -9.484 1 78.31 487 LYS A N 1
ATOM 4096 C CA . LYS A 1 487 ? 4.629 -62.781 -9.75 1 78.31 487 LYS A CA 1
ATOM 4097 C C . LYS A 1 487 ? 5.512 -62.594 -8.516 1 78.31 487 LYS A C 1
ATOM 4099 O O . LYS A 1 487 ? 6.453 -63.375 -8.305 1 78.31 487 LYS A O 1
ATOM 4104 N N . LYS A 1 488 ? 5.203 -61.75 -7.809 1 85.06 488 LYS A N 1
ATOM 4105 C CA . LYS A 1 488 ? 6.008 -61.469 -6.625 1 85.06 488 LYS A CA 1
ATOM 4106 C C . LYS A 1 488 ? 5.336 -61.969 -5.359 1 85.06 488 LYS A C 1
ATOM 4108 O O . LYS A 1 488 ? 5.738 -61.625 -4.246 1 85.06 488 LYS A O 1
ATOM 4113 N N . PHE A 1 489 ? 4.273 -62.75 -5.586 1 90.19 489 PHE A N 1
ATOM 4114 C CA . PHE A 1 489 ? 3.537 -63.406 -4.512 1 90.19 489 PHE A CA 1
ATOM 4115 C C . PHE A 1 489 ? 2.988 -62.375 -3.521 1 90.19 489 PHE A C 1
ATOM 4117 O O . PHE A 1 489 ? 3.049 -62.594 -2.309 1 90.19 489 PHE A O 1
ATOM 4124 N N . ILE A 1 490 ? 2.617 -61.281 -4.023 1 93.62 490 ILE A N 1
ATOM 4125 C CA . ILE A 1 490 ? 1.997 -60.281 -3.18 1 93.62 490 ILE A CA 1
ATOM 4126 C C . ILE A 1 490 ? 0.501 -60.531 -3.053 1 93.62 490 ILE A C 1
ATOM 4128 O O . ILE A 1 490 ? -0.201 -60.656 -4.059 1 93.62 490 ILE A O 1
ATOM 4132 N N . ASP A 1 491 ? 0.015 -60.688 -1.829 1 94.31 491 ASP A N 1
ATOM 4133 C CA . ASP A 1 491 ? -1.403 -60.906 -1.576 1 94.31 491 ASP A CA 1
ATOM 4134 C C . ASP A 1 491 ? -2.139 -59.594 -1.324 1 94.31 491 ASP A C 1
ATOM 4136 O O . ASP A 1 491 ? -1.629 -58.719 -0.625 1 94.31 491 ASP A O 1
ATOM 4140 N N . ILE A 1 492 ? -3.283 -59.438 -1.982 1 95.12 492 ILE A N 1
ATOM 4141 C CA . ILE A 1 492 ? -4.105 -58.219 -1.802 1 95.12 492 ILE A CA 1
ATOM 4142 C C . ILE A 1 492 ? -5.449 -58.625 -1.184 1 95.12 492 ILE A C 1
ATOM 4144 O O . ILE A 1 492 ? -6.184 -59.438 -1.742 1 95.12 492 ILE A O 1
ATOM 4148 N N . ARG A 1 493 ? -5.695 -58.125 -0.018 1 95 493 ARG A N 1
ATOM 4149 C CA . ARG A 1 493 ? -6.984 -58.312 0.639 1 95 493 ARG A CA 1
ATOM 4150 C C . ARG A 1 493 ? -7.82 -57.062 0.562 1 95 493 ARG A C 1
ATOM 4152 O O . ARG A 1 493 ? -7.523 -56.062 1.236 1 95 493 ARG A O 1
ATOM 4159 N N . PHE A 1 494 ? -8.812 -57.094 -0.25 1 95.31 494 PHE A N 1
ATOM 4160 C CA . PHE A 1 494 ? -9.648 -55.938 -0.509 1 95.31 494 PHE A CA 1
ATOM 4161 C C . PHE A 1 494 ? -11.047 -56.125 0.071 1 95.31 494 PHE A C 1
ATOM 4163 O O . PHE A 1 494 ? -11.742 -57.062 -0.288 1 95.31 494 PHE A O 1
ATOM 4170 N N . LYS A 1 495 ? -11.398 -55.25 1.078 1 94.75 495 LYS A N 1
ATOM 4171 C CA . LYS A 1 495 ? -12.719 -55.25 1.696 1 94.75 495 LYS A CA 1
ATOM 4172 C C . LYS A 1 495 ? -13.469 -53.938 1.43 1 94.75 495 LYS A C 1
ATOM 4174 O O . LYS A 1 495 ? -12.969 -52.875 1.739 1 94.75 495 LYS A O 1
ATOM 4179 N N . CYS A 1 496 ? -14.609 -54 0.798 1 93.94 496 CYS A N 1
ATOM 4180 C CA . CYS A 1 496 ? -15.445 -52.844 0.46 1 93.94 496 CYS A CA 1
ATOM 4181 C C . CYS A 1 496 ? -16.906 -53.281 0.341 1 93.94 496 CYS A C 1
ATOM 4183 O O . CYS A 1 496 ? -17.219 -54.375 -0.107 1 93.94 496 CYS A O 1
ATOM 4185 N N . ASP A 1 497 ? -17.766 -52.375 0.817 1 89.12 497 ASP A N 1
ATOM 4186 C CA . ASP A 1 497 ? -19.188 -52.625 0.602 1 89.12 497 ASP A CA 1
ATOM 4187 C C . ASP A 1 497 ? -19.531 -52.625 -0.888 1 89.12 497 ASP A C 1
ATOM 4189 O O . ASP A 1 497 ? -19.062 -51.781 -1.646 1 89.12 497 ASP A O 1
ATOM 4193 N N . ASP A 1 498 ? -20.344 -53.594 -1.334 1 86.31 498 ASP A N 1
ATOM 4194 C CA . ASP A 1 498 ? -20.641 -53.812 -2.744 1 86.31 498 ASP A CA 1
ATOM 4195 C C . ASP A 1 498 ? -21.406 -52.656 -3.336 1 86.31 498 ASP A C 1
ATOM 4197 O O . ASP A 1 498 ? -21.297 -52.344 -4.531 1 86.31 498 ASP A O 1
ATOM 4201 N N . ASN A 1 499 ? -22.109 -51.875 -2.543 1 86.94 499 ASN A N 1
ATOM 4202 C CA . ASN A 1 499 ? -22.984 -50.844 -3.09 1 86.94 499 ASN A CA 1
ATOM 4203 C C . ASN A 1 499 ? -22.516 -49.469 -2.711 1 86.94 499 ASN A C 1
ATOM 4205 O O . ASN A 1 499 ? -23.297 -48.5 -2.787 1 86.94 499 ASN A O 1
ATOM 4209 N N . LEU A 1 500 ? -21.25 -49.406 -2.416 1 91.06 500 LEU A N 1
ATOM 4210 C CA . LEU A 1 500 ? -20.75 -48.094 -2.035 1 91.06 500 LEU A CA 1
ATOM 4211 C C . LEU A 1 500 ? -20.516 -47.219 -3.266 1 91.06 500 LEU A C 1
ATOM 4213 O O . LEU A 1 500 ? -19.656 -47.531 -4.098 1 91.06 500 LEU A O 1
ATOM 4217 N N . LYS A 1 501 ? -21.406 -46.094 -3.383 1 89.75 501 LYS A N 1
ATOM 4218 C CA . LYS A 1 501 ? -21.281 -45.156 -4.477 1 89.75 501 LYS A CA 1
ATOM 4219 C C . LYS A 1 501 ? -20.781 -43.781 -3.971 1 89.75 501 LYS A C 1
ATOM 4221 O O . LYS A 1 501 ? -21.172 -43.344 -2.889 1 89.75 501 LYS A O 1
ATOM 4226 N N . VAL A 1 502 ? -19.812 -43.344 -4.703 1 88.38 502 VAL A N 1
ATOM 4227 C CA . VAL A 1 502 ? -19.266 -42.062 -4.328 1 88.38 502 VAL A CA 1
ATOM 4228 C C . VAL A 1 502 ? -19.188 -41.156 -5.555 1 88.38 502 VAL A C 1
ATOM 4230 O O . VAL A 1 502 ? -18.875 -41.594 -6.652 1 88.38 502 VAL A O 1
ATOM 4233 N N . LYS A 1 503 ? -19.641 -39.875 -5.359 1 86.62 503 LYS A N 1
ATOM 4234 C CA . LYS A 1 503 ? -19.469 -38.875 -6.398 1 86.62 503 LYS A CA 1
ATOM 4235 C C . LYS A 1 503 ? -18.062 -38.25 -6.344 1 86.62 503 LYS A C 1
ATOM 4237 O O . LYS A 1 503 ? -17.734 -37.531 -5.398 1 86.62 503 LYS A O 1
ATOM 4242 N N . ILE A 1 504 ? -17.188 -38.688 -7.25 1 84.62 504 ILE A N 1
ATOM 4243 C CA . ILE A 1 504 ? -15.789 -38.25 -7.207 1 84.62 504 ILE A CA 1
ATOM 4244 C C . ILE A 1 504 ? -15.234 -38.188 -8.625 1 84.62 504 ILE A C 1
ATOM 4246 O O . ILE A 1 504 ? -15.852 -38.688 -9.57 1 84.62 504 ILE A O 1
ATOM 4250 N N . GLU A 1 505 ? -14.211 -37.438 -8.75 1 79.19 505 GLU A N 1
ATOM 4251 C CA . GLU A 1 505 ? -13.461 -37.5 -10 1 79.19 505 GLU A CA 1
ATOM 4252 C C . GLU A 1 505 ? -12.695 -38.812 -10.125 1 79.19 505 GLU A C 1
ATOM 4254 O O . GLU A 1 505 ? -11.648 -38.969 -9.508 1 79.19 505 GLU A O 1
ATOM 4259 N N . LYS A 1 506 ? -13.195 -39.656 -10.922 1 78.25 506 LYS A N 1
ATOM 4260 C CA . LYS A 1 506 ? -12.781 -41.062 -11.008 1 78.25 506 LYS A CA 1
ATOM 4261 C C . LYS A 1 506 ? -11.281 -41.156 -11.297 1 78.25 506 LYS A C 1
ATOM 4263 O O . LYS A 1 506 ? -10.562 -41.875 -10.602 1 78.25 506 LYS A O 1
ATOM 4268 N N . ASN A 1 507 ? -10.859 -40.375 -12.195 1 71.25 507 ASN A N 1
ATOM 4269 C CA . ASN A 1 507 ? -9.484 -40.531 -12.656 1 71.25 507 ASN A CA 1
ATOM 4270 C C . ASN A 1 507 ? -8.484 -40.125 -11.578 1 71.25 507 ASN A C 1
ATOM 4272 O O . ASN A 1 507 ? -7.457 -40.781 -11.398 1 71.25 507 ASN A O 1
ATOM 4276 N N . TYR A 1 508 ? -8.812 -39.125 -10.836 1 76.69 508 TYR A N 1
ATOM 4277 C CA . TYR A 1 508 ? -7.93 -38.688 -9.758 1 76.69 508 TYR A CA 1
ATOM 4278 C C . TYR A 1 508 ? -7.902 -39.719 -8.641 1 76.69 508 TYR A C 1
ATOM 4280 O O . TYR A 1 508 ? -6.84 -40.031 -8.078 1 76.69 508 TYR A O 1
ATOM 4288 N N . PHE A 1 509 ? -9.039 -40.281 -8.438 1 85.19 509 PHE A N 1
ATOM 4289 C CA . PHE A 1 509 ? -9.156 -41.281 -7.395 1 85.19 509 PHE A CA 1
ATOM 4290 C C . PHE A 1 509 ? -8.328 -42.531 -7.742 1 85.19 509 PHE A C 1
ATOM 4292 O O . PHE A 1 509 ? -7.559 -43 -6.91 1 85.19 509 PHE A O 1
ATOM 4299 N N . LEU A 1 510 ? -8.469 -42.969 -8.914 1 78.25 510 LEU A N 1
ATOM 4300 C CA . LEU A 1 510 ? -7.762 -44.156 -9.352 1 78.25 510 LEU A CA 1
ATOM 4301 C C . LEU A 1 510 ? -6.254 -43.906 -9.383 1 78.25 510 LEU A C 1
ATOM 4303 O O . LEU A 1 510 ? -5.469 -44.812 -9.086 1 78.25 510 LEU A O 1
ATOM 4307 N N . ASN A 1 511 ? -5.938 -42.688 -9.68 1 73.75 511 ASN A N 1
ATOM 4308 C CA . ASN A 1 511 ? -4.523 -42.344 -9.68 1 73.75 511 ASN A CA 1
ATOM 4309 C C . ASN A 1 511 ? -3.908 -42.5 -8.289 1 73.75 511 ASN A C 1
ATOM 4311 O O . ASN A 1 511 ? -2.791 -43 -8.156 1 73.75 511 ASN A O 1
ATOM 4315 N N . ILE A 1 512 ? -4.633 -42.062 -7.398 1 85.31 512 ILE A N 1
ATOM 4316 C CA . ILE A 1 512 ? -4.152 -42.125 -6.02 1 85.31 512 ILE A CA 1
ATOM 4317 C C . ILE A 1 512 ? -3.973 -43.594 -5.625 1 85.31 512 ILE A C 1
ATOM 4319 O O . ILE A 1 512 ? -2.955 -43.969 -5.035 1 85.31 512 ILE A O 1
ATOM 4323 N N . ILE A 1 513 ? -4.969 -44.375 -5.992 1 87.56 513 ILE A N 1
ATOM 4324 C CA . ILE A 1 513 ? -4.93 -45.781 -5.656 1 87.56 513 ILE A CA 1
ATOM 4325 C C . ILE A 1 513 ? -3.723 -46.438 -6.328 1 87.56 513 ILE A C 1
ATOM 4327 O O . ILE A 1 513 ? -3.008 -47.219 -5.703 1 87.56 513 ILE A O 1
ATOM 4331 N N . MET A 1 514 ? -3.471 -46.031 -7.473 1 77.88 514 MET A N 1
ATOM 4332 C CA . MET A 1 514 ? -2.34 -46.562 -8.219 1 77.88 514 MET A CA 1
ATOM 4333 C C . MET A 1 514 ? -1.019 -46.188 -7.566 1 77.88 514 MET A C 1
ATOM 4335 O O . MET A 1 514 ? -0.101 -47 -7.477 1 77.88 514 MET A O 1
ATOM 4339 N N . ILE A 1 515 ? -0.904 -45 -7.152 1 80.75 515 ILE A N 1
ATOM 4340 C CA . ILE A 1 515 ? 0.309 -44.5 -6.512 1 80.75 515 ILE A CA 1
ATOM 4341 C C . ILE A 1 515 ? 0.61 -45.312 -5.262 1 80.75 515 ILE A C 1
ATOM 4343 O O . ILE A 1 515 ? 1.758 -45.688 -5.023 1 80.75 515 ILE A O 1
ATOM 4347 N N . LEU A 1 516 ? -0.413 -45.594 -4.543 1 90.5 516 LEU A N 1
ATOM 4348 C CA . LEU A 1 516 ? -0.239 -46.312 -3.295 1 90.5 516 LEU A CA 1
ATOM 4349 C C . LEU A 1 516 ? 0.189 -47.75 -3.568 1 90.5 516 LEU A C 1
ATOM 4351 O O . LEU A 1 516 ? 1.082 -48.281 -2.9 1 90.5 516 LEU A O 1
ATOM 4355 N N . PHE A 1 517 ? -0.417 -48.406 -4.559 1 88.38 517 PHE A N 1
ATOM 4356 C CA . PHE A 1 517 ? -0.032 -49.75 -4.922 1 88.38 517 PHE A CA 1
ATOM 4357 C C . PHE A 1 517 ? 1.414 -49.781 -5.398 1 88.38 517 PHE A C 1
ATOM 4359 O O . PHE A 1 517 ? 2.178 -50.688 -5.008 1 88.38 517 PHE A O 1
ATOM 4366 N N . GLU A 1 518 ? 1.743 -48.812 -6.176 1 79.12 518 GLU A N 1
ATOM 4367 C CA . GLU A 1 518 ? 3.1 -48.781 -6.715 1 79.12 518 GLU A CA 1
ATOM 4368 C C . GLU A 1 518 ? 4.129 -48.562 -5.609 1 79.12 518 GLU A C 1
ATOM 4370 O O . GLU A 1 518 ? 5.211 -49.156 -5.641 1 79.12 518 GLU A O 1
ATOM 4375 N N . ASN A 1 519 ? 3.82 -47.781 -4.758 1 85 519 ASN A N 1
ATOM 4376 C CA . ASN A 1 519 ? 4.707 -47.5 -3.635 1 85 519 ASN A CA 1
ATOM 4377 C C . ASN A 1 519 ? 4.988 -48.781 -2.828 1 85 519 ASN A C 1
ATOM 4379 O O . ASN A 1 519 ? 6.137 -49.062 -2.498 1 85 519 ASN A O 1
ATOM 4383 N N . SER A 1 520 ? 3.91 -49.406 -2.512 1 90.31 520 SER A N 1
ATOM 4384 C CA . SER A 1 520 ? 4.051 -50.625 -1.757 1 90.31 520 SER A CA 1
ATOM 4385 C C . SER A 1 520 ? 4.84 -51.688 -2.545 1 90.31 520 SER A C 1
ATOM 4387 O O . SER A 1 520 ? 5.68 -52.375 -1.982 1 90.31 520 SER A O 1
ATOM 4389 N N . PHE A 1 521 ? 4.594 -51.719 -3.828 1 85.88 521 PHE A N 1
ATOM 4390 C CA . PHE A 1 521 ? 5.27 -52.688 -4.699 1 85.88 521 PHE A CA 1
ATOM 4391 C C . PHE A 1 521 ? 6.777 -52.469 -4.672 1 85.88 521 PHE A C 1
ATOM 4393 O O . PHE A 1 521 ? 7.547 -53.406 -4.52 1 85.88 521 PHE A O 1
ATOM 4400 N N . LYS A 1 522 ? 7.16 -51.25 -4.758 1 83.12 522 LYS A N 1
ATOM 4401 C CA . LYS A 1 522 ? 8.578 -50.906 -4.785 1 83.12 522 LYS A CA 1
ATOM 4402 C C . LYS A 1 522 ? 9.258 -51.25 -3.475 1 83.12 522 LYS A C 1
ATOM 4404 O O . LYS A 1 522 ? 10.375 -51.781 -3.475 1 83.12 522 LYS A O 1
ATOM 4409 N N . ILE A 1 523 ? 8.609 -51.031 -2.447 1 88.25 523 ILE A N 1
ATOM 4410 C CA . ILE A 1 523 ? 9.195 -51.312 -1.141 1 88.25 523 ILE A CA 1
ATOM 4411 C C . ILE A 1 523 ? 9.258 -52.812 -0.913 1 88.25 523 ILE A C 1
ATOM 4413 O O . ILE A 1 523 ? 10.227 -53.344 -0.332 1 88.25 523 ILE A O 1
ATOM 4417 N N . PHE A 1 524 ? 8.258 -53.531 -1.346 1 90.44 524 PHE A N 1
ATOM 4418 C CA . PHE A 1 524 ? 8.266 -54.969 -1.238 1 90.44 524 PHE A CA 1
ATOM 4419 C C . PHE A 1 524 ? 9.461 -55.562 -1.98 1 90.44 524 PHE A C 1
ATOM 4421 O O . PHE A 1 524 ? 10.117 -56.5 -1.483 1 90.44 524 PHE A O 1
ATOM 4428 N N . GLU A 1 525 ? 9.742 -54.969 -3.084 1 83.56 525 GLU A N 1
ATOM 4429 C CA . GLU A 1 525 ? 10.859 -55.438 -3.904 1 83.56 525 GLU A CA 1
ATOM 4430 C C . GLU A 1 525 ? 12.195 -55.094 -3.264 1 83.56 525 GLU A C 1
ATOM 4432 O O . GLU A 1 525 ? 13.109 -55.938 -3.246 1 83.56 525 GLU A O 1
ATOM 4437 N N . GLN A 1 526 ? 12.25 -53.969 -2.799 1 85.25 526 GLN A N 1
ATOM 4438 C CA . GLN A 1 526 ? 13.5 -53.5 -2.234 1 85.25 526 GLN A CA 1
ATOM 4439 C C . GLN A 1 526 ? 13.852 -54.219 -0.948 1 85.25 526 GLN A C 1
ATOM 4441 O O . GLN A 1 526 ? 15.016 -54.562 -0.72 1 85.25 526 GLN A O 1
ATOM 4446 N N . ARG A 1 527 ? 12.875 -54.531 -0.193 1 88.06 527 ARG A N 1
ATOM 4447 C CA . ARG A 1 527 ? 13.133 -55.094 1.121 1 88.06 527 ARG A CA 1
ATOM 4448 C C . ARG A 1 527 ? 12.945 -56.625 1.093 1 88.06 527 ARG A C 1
ATOM 4450 O O . ARG A 1 527 ? 13.203 -57.312 2.086 1 88.06 527 ARG A O 1
ATOM 4457 N N . LYS A 1 528 ? 12.617 -57.219 0.031 1 88.44 528 LYS A N 1
ATOM 4458 C CA . LYS A 1 528 ? 12.43 -58.656 -0.151 1 88.44 528 LYS A CA 1
ATOM 4459 C C . LYS A 1 528 ? 11.594 -59.25 0.979 1 88.44 528 LYS A C 1
ATOM 4461 O O . LYS A 1 528 ? 12 -60.219 1.621 1 88.44 528 LYS A O 1
ATOM 4466 N N . ILE A 1 529 ? 10.453 -58.781 1.098 1 89.31 529 ILE A N 1
ATOM 4467 C CA . ILE A 1 529 ? 9.531 -59.188 2.143 1 89.31 529 ILE A CA 1
ATOM 4468 C C . ILE A 1 529 ? 9.023 -60.594 1.832 1 89.31 529 ILE A C 1
ATOM 4470 O O . ILE A 1 529 ? 8.695 -60.906 0.684 1 89.31 529 ILE A O 1
ATOM 4474 N N . LYS A 1 530 ? 9.062 -61.562 2.746 1 87.62 530 LYS A N 1
ATOM 4475 C CA . LYS A 1 530 ? 8.734 -63 2.535 1 87.62 530 LYS A CA 1
ATOM 4476 C C . LYS A 1 530 ? 7.254 -63.156 2.229 1 87.62 530 LYS A C 1
ATOM 4478 O O . LYS A 1 530 ? 6.887 -63.906 1.317 1 87.62 530 LYS A O 1
ATOM 4483 N N . LYS A 1 531 ? 6.289 -62.594 2.977 1 91.06 531 LYS A N 1
ATOM 4484 C CA . LYS A 1 531 ? 4.848 -62.688 2.752 1 91.06 531 LYS A CA 1
ATOM 4485 C C . LYS A 1 531 ? 4.23 -61.312 2.59 1 91.06 531 LYS A C 1
ATOM 4487 O O . LYS A 1 531 ? 3.498 -60.844 3.463 1 91.06 531 LYS A O 1
ATOM 4492 N N . PRO A 1 532 ? 4.59 -60.781 1.396 1 94.06 532 PRO A N 1
ATOM 4493 C CA . PRO A 1 532 ? 4.059 -59.406 1.187 1 94.06 532 PRO A CA 1
ATOM 4494 C C . PRO A 1 532 ? 2.535 -59.375 1.112 1 94.06 532 PRO A C 1
ATOM 4496 O O . PRO A 1 532 ? 1.93 -60.219 0.433 1 94.06 532 PRO A O 1
ATOM 4499 N N . LEU A 1 533 ? 1.939 -58.5 1.907 1 94.44 533 LEU A N 1
ATOM 4500 C CA . LEU A 1 533 ? 0.489 -58.375 2.012 1 94.44 533 LEU A CA 1
ATOM 4501 C C . LEU A 1 533 ? 0.049 -56.938 1.975 1 94.44 533 LEU A C 1
ATOM 4503 O O . LEU A 1 533 ? 0.678 -56.062 2.598 1 94.44 533 LEU A O 1
ATOM 4507 N N . ILE A 1 534 ? -0.975 -56.656 1.172 1 95.38 534 ILE A N 1
ATOM 4508 C CA . ILE A 1 534 ? -1.624 -55.344 1.15 1 95.38 534 ILE A CA 1
ATOM 4509 C C . ILE A 1 534 ? -3.078 -55.5 1.594 1 95.38 534 ILE A C 1
ATOM 4511 O O . ILE A 1 534 ? -3.809 -56.344 1.088 1 95.38 534 ILE A O 1
ATOM 4515 N N . TYR A 1 535 ? -3.41 -54.75 2.596 1 95.31 535 TYR A N 1
ATOM 4516 C CA . TYR A 1 535 ? -4.785 -54.688 3.076 1 95.31 535 TYR A CA 1
ATOM 4517 C C . TYR A 1 535 ? -5.457 -53.375 2.664 1 95.31 535 TYR A C 1
ATOM 4519 O O . TYR A 1 535 ? -4.938 -52.281 2.934 1 95.31 535 TYR A O 1
ATOM 4527 N N . LEU A 1 536 ? -6.543 -53.469 1.889 1 95.62 536 LEU A N 1
ATOM 4528 C CA . LEU A 1 536 ? -7.309 -52.312 1.434 1 95.62 536 LEU A CA 1
ATOM 4529 C C . LEU A 1 536 ? -8.742 -52.375 1.952 1 95.62 536 LEU A C 1
ATOM 4531 O O . LEU A 1 536 ? -9.453 -53.344 1.716 1 95.62 536 LEU A O 1
ATOM 4535 N N . LEU A 1 537 ? -9.078 -51.344 2.75 1 95.12 537 LEU A N 1
ATOM 4536 C CA . LEU A 1 537 ? -10.414 -51.25 3.33 1 95.12 537 LEU A CA 1
ATOM 4537 C C . LEU A 1 537 ? -11.086 -49.938 2.949 1 95.12 537 LEU A C 1
ATOM 4539 O O . LEU A 1 537 ? -10.469 -48.875 3.053 1 95.12 537 LEU A O 1
ATOM 4543 N N . VAL A 1 538 ? -12.273 -50 2.396 1 94.56 538 VAL A N 1
ATOM 4544 C CA . VAL A 1 538 ? -13.062 -48.781 2.09 1 94.56 538 VAL A CA 1
ATOM 4545 C C . VAL A 1 538 ? -14.359 -48.812 2.891 1 94.56 538 VAL A C 1
ATOM 4547 O O . VAL A 1 538 ? -15.125 -49.781 2.822 1 94.56 538 VAL A O 1
ATOM 4550 N N . GLU A 1 539 ? -14.516 -47.781 3.623 1 91.25 539 GLU A N 1
ATOM 4551 C CA . GLU A 1 539 ? -15.719 -47.688 4.453 1 91.25 539 GLU A CA 1
ATOM 4552 C C . GLU A 1 539 ? -16.375 -46.312 4.312 1 91.25 539 GLU A C 1
ATOM 4554 O O . GLU A 1 539 ? -15.695 -45.312 4.035 1 91.25 539 GLU A O 1
ATOM 4559 N N . LYS A 1 540 ? -17.641 -46.25 4.281 1 88.81 540 LYS A N 1
ATOM 4560 C CA . LYS A 1 540 ? -18.406 -45 4.285 1 88.81 540 LYS A CA 1
ATOM 4561 C C . LYS A 1 540 ? -18.969 -44.719 5.672 1 88.81 540 LYS A C 1
ATOM 4563 O O . LYS A 1 540 ? -19.578 -45.594 6.301 1 88.81 540 LYS A O 1
ATOM 4568 N N . THR A 1 541 ? -18.516 -43.656 6.188 1 79.81 541 THR A N 1
ATOM 4569 C CA . THR A 1 541 ? -19.078 -43.188 7.453 1 79.81 541 THR A CA 1
ATOM 4570 C C . THR A 1 541 ? -19.859 -41.906 7.262 1 79.81 541 THR A C 1
ATOM 4572 O O . THR A 1 541 ? -19.297 -40.875 6.922 1 79.81 541 THR A O 1
ATOM 4575 N N . LYS A 1 542 ? -21.078 -41.906 7.48 1 77.94 542 LYS A N 1
ATOM 4576 C CA . LYS A 1 542 ? -21.984 -40.75 7.379 1 77.94 542 LYS A CA 1
ATOM 4577 C C . LYS A 1 542 ? -21.781 -40.031 6.055 1 77.94 542 LYS A C 1
ATOM 4579 O O . LYS A 1 542 ? -22.141 -40.531 4.996 1 77.94 542 LYS A O 1
ATOM 4584 N N . ASN A 1 543 ? -21.031 -38.969 5.996 1 80.81 543 ASN A N 1
ATOM 4585 C CA . ASN A 1 543 ? -20.891 -38.125 4.812 1 80.81 543 ASN A CA 1
ATOM 4586 C C . ASN A 1 543 ? -19.453 -38.156 4.281 1 80.81 543 ASN A C 1
ATOM 4588 O O . ASN A 1 543 ? -19.078 -37.281 3.482 1 80.81 543 ASN A O 1
ATOM 4592 N N . LYS A 1 544 ? -18.656 -39.219 4.871 1 88.81 544 LYS A N 1
ATOM 4593 C CA . LYS A 1 544 ? -17.266 -39.312 4.41 1 88.81 544 LYS A CA 1
ATOM 4594 C C . LYS A 1 544 ? -16.922 -40.719 3.973 1 88.81 544 LYS A C 1
ATOM 4596 O O . LYS A 1 544 ? -17.484 -41.688 4.473 1 88.81 544 LYS A O 1
ATOM 4601 N N . THR A 1 545 ? -16.172 -40.812 3.02 1 91.62 545 THR A N 1
ATOM 4602 C CA . THR A 1 545 ? -15.602 -42.094 2.588 1 91.62 545 THR A CA 1
ATOM 4603 C C . THR A 1 545 ? -14.156 -42.219 3.07 1 91.62 545 THR A C 1
ATOM 4605 O O . THR A 1 545 ? -13.344 -41.312 2.871 1 91.62 545 THR A O 1
ATOM 4608 N N . ILE A 1 546 ? -13.93 -43.281 3.83 1 94.56 546 ILE A N 1
ATOM 4609 C CA . ILE A 1 546 ? -12.594 -43.531 4.363 1 94.56 546 ILE A CA 1
ATOM 4610 C C . ILE A 1 546 ? -11.953 -44.688 3.625 1 94.56 546 ILE A C 1
ATOM 4612 O O . ILE A 1 546 ? -12.562 -45.75 3.477 1 94.56 546 ILE A O 1
ATOM 4616 N N . ILE A 1 547 ? -10.805 -44.5 3.08 1 94.69 547 ILE A N 1
ATOM 4617 C CA . ILE A 1 547 ? -10.016 -45.531 2.424 1 94.69 547 ILE A CA 1
ATOM 4618 C C . ILE A 1 547 ? -8.758 -45.812 3.236 1 94.69 547 ILE A C 1
ATOM 4620 O O . ILE A 1 547 ? -7.961 -44.906 3.498 1 94.69 547 ILE A O 1
ATOM 4624 N N . LEU A 1 548 ? -8.68 -47 3.68 1 95.38 548 LEU A N 1
ATOM 4625 C CA . LEU A 1 548 ? -7.496 -47.438 4.41 1 95.38 548 LEU A CA 1
ATOM 4626 C C . LEU A 1 548 ? -6.629 -48.344 3.551 1 95.38 548 LEU A C 1
ATOM 4628 O O . LEU A 1 548 ? -7.102 -49.375 3.066 1 95.38 548 LEU A O 1
ATOM 4632 N N . PHE A 1 549 ? -5.441 -47.938 3.264 1 95.75 549 PHE A N 1
ATOM 4633 C CA . PHE A 1 549 ? -4.453 -48.688 2.494 1 95.75 549 PHE A CA 1
ATOM 4634 C C . PHE A 1 549 ? -3.254 -49.062 3.363 1 95.75 549 PHE A C 1
ATOM 4636 O O . PHE A 1 549 ? -2.486 -48.188 3.771 1 95.75 549 PHE A O 1
ATOM 4643 N N . GLU A 1 550 ? -3.135 -50.375 3.664 1 95.31 550 GLU A N 1
ATOM 4644 C CA . GLU A 1 550 ? -2.086 -50.812 4.57 1 95.31 550 GLU A CA 1
ATOM 4645 C C . GLU A 1 550 ? -1.202 -51.875 3.91 1 95.31 550 GLU A C 1
ATOM 4647 O O . GLU A 1 550 ? -1.704 -52.781 3.256 1 95.31 550 GLU A O 1
ATOM 4652 N N . ASP A 1 551 ? 0.121 -51.688 4.047 1 93.5 551 ASP A N 1
ATOM 4653 C CA . ASP A 1 551 ? 1.052 -52.688 3.586 1 93.5 551 ASP A CA 1
ATOM 4654 C C . ASP A 1 551 ? 1.901 -53.219 4.738 1 93.5 551 ASP A C 1
ATOM 4656 O O . ASP A 1 551 ? 1.909 -52.656 5.828 1 93.5 551 ASP A O 1
ATOM 4660 N N . ASN A 1 552 ? 2.459 -54.469 4.656 1 92.81 552 ASN A N 1
ATOM 4661 C CA . ASN A 1 552 ? 3.326 -55.031 5.68 1 92.81 552 ASN A CA 1
ATOM 4662 C C . ASN A 1 552 ? 4.797 -54.969 5.277 1 92.81 552 ASN A C 1
ATOM 4664 O O . ASN A 1 552 ? 5.535 -55.938 5.43 1 92.81 552 ASN A O 1
ATOM 4668 N N . ALA A 1 553 ? 5.172 -53.812 4.699 1 89.88 553 ALA A N 1
ATOM 4669 C CA . ALA A 1 553 ? 6.504 -53.656 4.121 1 89.88 553 ALA A CA 1
ATOM 4670 C C . ALA A 1 553 ? 7.508 -53.188 5.164 1 89.88 553 ALA A C 1
ATOM 4672 O O . ALA A 1 553 ? 8.578 -52.656 4.816 1 89.88 553 ALA A O 1
ATOM 4673 N N . GLY A 1 554 ? 7.285 -53.281 6.418 1 87.62 554 GLY A N 1
ATOM 4674 C CA . GLY A 1 554 ? 8.266 -53 7.449 1 87.62 554 GLY A CA 1
ATOM 4675 C C . GLY A 1 554 ? 8.125 -51.594 8.016 1 87.62 554 GLY A C 1
ATOM 4676 O O . GLY A 1 554 ? 8.828 -51.219 8.961 1 87.62 554 GLY A O 1
ATOM 4677 N N . GLY A 1 555 ? 7.234 -50.844 7.465 1 87.88 555 GLY A N 1
ATOM 4678 C CA . GLY A 1 555 ? 7.016 -49.469 7.969 1 87.88 555 GLY A CA 1
ATOM 4679 C C . GLY A 1 555 ? 8.156 -48.531 7.656 1 87.88 555 GLY A C 1
ATOM 4680 O O . GLY A 1 555 ? 9.023 -48.844 6.832 1 87.88 555 GLY A O 1
ATOM 4681 N N . VAL A 1 556 ? 8.094 -47.312 8.062 1 87.12 556 VAL A N 1
ATOM 4682 C CA . VAL A 1 556 ? 9.125 -46.312 7.844 1 87.12 556 VAL A CA 1
ATOM 4683 C C . VAL A 1 556 ? 9.469 -45.625 9.172 1 87.12 556 VAL A C 1
ATOM 4685 O O . VAL A 1 556 ? 8.727 -45.75 10.148 1 87.12 556 VAL A O 1
ATOM 4688 N N . SER A 1 557 ? 10.68 -45.031 9.281 1 85.25 557 SER A N 1
ATOM 4689 C CA . SER A 1 557 ? 11.102 -44.344 10.484 1 85.25 557 SER A CA 1
ATOM 4690 C C . SER A 1 557 ? 10.242 -43.094 10.734 1 85.25 557 SER A C 1
ATOM 4692 O O . SER A 1 557 ? 9.562 -42.625 9.828 1 85.25 557 SER A O 1
ATOM 4694 N N . ASP A 1 558 ? 10.242 -42.688 11.906 1 82.5 558 ASP A N 1
ATOM 4695 C CA . ASP A 1 558 ? 9.477 -41.5 12.289 1 82.5 558 ASP A CA 1
ATOM 4696 C C . ASP A 1 558 ? 9.914 -40.281 11.477 1 82.5 558 ASP A C 1
ATOM 4698 O O . ASP A 1 558 ? 9.094 -39.406 11.148 1 82.5 558 ASP A O 1
ATOM 4702 N N . PHE A 1 559 ? 11.172 -40.281 11.125 1 80.06 559 PHE A N 1
ATOM 4703 C CA . PHE A 1 559 ? 11.719 -39.219 10.32 1 80.06 559 PHE A CA 1
ATOM 4704 C C . PHE A 1 559 ? 11.102 -39.188 8.93 1 80.06 559 PHE A C 1
ATOM 4706 O O . PHE A 1 559 ? 10.766 -38.125 8.406 1 80.06 559 PHE A O 1
ATOM 4713 N N . ILE A 1 560 ? 10.875 -40.344 8.438 1 82.81 560 ILE A N 1
ATOM 4714 C CA . ILE A 1 560 ? 10.398 -40.5 7.07 1 82.81 560 ILE A CA 1
ATOM 4715 C C . ILE A 1 560 ? 8.891 -40.219 7.02 1 82.81 560 ILE A C 1
ATOM 4717 O O . ILE A 1 560 ? 8.406 -39.562 6.086 1 82.81 560 ILE A O 1
ATOM 4721 N N . ILE A 1 561 ? 8.164 -40.594 8.008 1 86.31 561 ILE A N 1
ATOM 4722 C CA . ILE A 1 561 ? 6.715 -40.438 8.023 1 86.31 561 ILE A CA 1
ATOM 4723 C C . ILE A 1 561 ? 6.34 -38.969 7.945 1 86.31 561 ILE A C 1
ATOM 4725 O O . ILE A 1 561 ? 5.348 -38.594 7.305 1 86.31 561 ILE A O 1
ATOM 4729 N N . LYS A 1 562 ? 7.156 -38.094 8.555 1 76.31 562 LYS A N 1
ATOM 4730 C CA . LYS A 1 562 ? 6.863 -36.656 8.625 1 76.31 562 LYS A CA 1
ATOM 4731 C C . LYS A 1 562 ? 7.105 -35.969 7.277 1 76.31 562 LYS A C 1
ATOM 4733 O O . LYS A 1 562 ? 6.555 -34.906 7.008 1 76.31 562 LYS A O 1
ATOM 4738 N N . ARG A 1 563 ? 7.809 -36.844 6.379 1 76.62 563 ARG A N 1
ATOM 4739 C CA . ARG A 1 563 ? 8.242 -36.219 5.145 1 76.62 563 ARG A CA 1
ATOM 4740 C C . ARG A 1 563 ? 7.742 -36.969 3.922 1 76.62 563 ARG A C 1
ATOM 4742 O O . ARG A 1 563 ? 8.047 -36.594 2.785 1 76.62 563 ARG A O 1
ATOM 4749 N N . ILE A 1 564 ? 7.051 -37.844 4.207 1 84.75 564 ILE A N 1
ATOM 4750 C CA . ILE A 1 564 ? 6.723 -38.844 3.178 1 84.75 564 ILE A CA 1
ATOM 4751 C C . ILE A 1 564 ? 5.945 -38.156 2.051 1 84.75 564 ILE A C 1
ATOM 4753 O O . ILE A 1 564 ? 6.016 -38.594 0.895 1 84.75 564 ILE A O 1
ATOM 4757 N N . PHE A 1 565 ? 5.258 -37.031 2.422 1 85.5 565 PHE A N 1
ATOM 4758 C CA . PHE A 1 565 ? 4.441 -36.375 1.412 1 85.5 565 PHE A CA 1
ATOM 4759 C C . PHE A 1 565 ? 5.141 -35.125 0.881 1 85.5 565 PHE A C 1
ATOM 4761 O O . PHE A 1 565 ? 4.539 -34.312 0.166 1 85.5 565 PHE A O 1
ATOM 4768 N N . GLN A 1 566 ? 6.426 -34.969 1.307 1 77.75 566 GLN A N 1
ATOM 4769 C CA . GLN A 1 566 ? 7.191 -33.844 0.798 1 77.75 566 GLN A CA 1
ATOM 4770 C C . GLN A 1 566 ? 7.762 -34.125 -0.586 1 77.75 566 GLN A C 1
ATOM 4772 O O . GLN A 1 566 ? 8.141 -35.281 -0.877 1 77.75 566 GLN A O 1
ATOM 4777 N N . LYS A 1 567 ? 7.84 -33.125 -1.266 1 67.56 567 LYS A N 1
ATOM 4778 C CA . LYS A 1 567 ? 8.359 -33.25 -2.625 1 67.56 567 LYS A CA 1
ATOM 4779 C C . LYS A 1 567 ? 9.805 -33.75 -2.619 1 67.56 567 LYS A C 1
ATOM 4781 O O . LYS A 1 567 ? 10.602 -33.312 -1.782 1 67.56 567 LYS A O 1
ATOM 4786 N N . ASP A 1 568 ? 10.125 -34.656 -3.531 1 61.06 568 ASP A N 1
ATOM 4787 C CA . ASP A 1 568 ? 11.469 -35.188 -3.787 1 61.06 568 ASP A CA 1
ATOM 4788 C C . ASP A 1 568 ? 11.945 -36.062 -2.635 1 61.06 568 ASP A C 1
ATOM 4790 O O . ASP A 1 568 ? 13.141 -36.344 -2.512 1 61.06 568 ASP A O 1
ATOM 4794 N N . PHE A 1 569 ? 11.016 -36.281 -1.741 1 68.75 569 PHE A N 1
ATOM 4795 C CA . PHE A 1 569 ? 11.391 -37.188 -0.661 1 68.75 569 PHE A CA 1
ATOM 4796 C C . PHE A 1 569 ? 11.125 -38.625 -1.047 1 68.75 569 PHE A C 1
ATOM 4798 O O . PHE A 1 569 ? 9.984 -39 -1.368 1 68.75 569 PHE A O 1
ATOM 4805 N N . SER A 1 570 ? 12.133 -39.344 -1.335 1 63.75 570 SER A N 1
ATOM 4806 C CA . SER A 1 570 ? 11.945 -40.781 -1.623 1 63.75 570 SER A CA 1
ATOM 4807 C C . SER A 1 570 ? 12.984 -41.625 -0.9 1 63.75 570 SER A C 1
ATOM 4809 O O . SER A 1 570 ? 14.141 -41.219 -0.745 1 63.75 570 SER A O 1
ATOM 4811 N N . GLU A 1 571 ? 12.5 -42.562 -0.166 1 60.5 571 GLU A N 1
ATOM 4812 C CA . GLU A 1 571 ? 13.422 -43.562 0.349 1 60.5 571 GLU A CA 1
ATOM 4813 C C . GLU A 1 571 ? 13.797 -44.594 -0.73 1 60.5 571 GLU A C 1
ATOM 4815 O O . GLU A 1 571 ? 14.781 -45.312 -0.589 1 60.5 571 GLU A O 1
ATOM 4820 N N . SER A 1 572 ? 12.969 -44.562 -1.719 1 55.53 572 SER A N 1
ATOM 4821 C CA . SER A 1 572 ? 13.242 -45.469 -2.83 1 55.53 572 SER A CA 1
ATOM 4822 C C . SER A 1 572 ? 13.859 -44.719 -4.012 1 55.53 572 SER A C 1
ATOM 4824 O O . SER A 1 572 ? 13.961 -43.5 -3.99 1 55.53 572 SER A O 1
ATOM 4826 N N . SER A 1 573 ? 14.57 -45.375 -4.934 1 51.25 573 SER A N 1
ATOM 4827 C CA . SER A 1 573 ? 15.141 -44.812 -6.152 1 51.25 573 SER A CA 1
ATOM 4828 C C . SER A 1 573 ? 14.078 -44.125 -6.996 1 51.25 573 SER A C 1
ATOM 4830 O O . SER A 1 573 ? 14.312 -43.781 -8.164 1 51.25 573 SER A O 1
ATOM 4832 N N . SER A 1 574 ? 12.992 -43.875 -6.348 1 53.34 574 SER A N 1
ATOM 4833 C CA . SER A 1 574 ? 11.906 -43.312 -7.152 1 53.34 574 SER A CA 1
ATOM 4834 C C . SER A 1 574 ? 11.93 -41.781 -7.145 1 53.34 574 SER A C 1
ATOM 4836 O O . SER A 1 574 ? 12.664 -41.188 -6.363 1 53.34 574 SER A O 1
ATOM 4838 N N . THR A 1 575 ? 11.352 -41.062 -7.992 1 53.56 575 THR A N 1
ATOM 4839 C CA . THR A 1 575 ? 11.367 -39.625 -8.258 1 53.56 575 THR A CA 1
ATOM 4840 C C . THR A 1 575 ? 10.844 -38.844 -7.051 1 53.56 575 THR A C 1
ATOM 4842 O O . THR A 1 575 ? 11.086 -37.625 -6.934 1 53.56 575 THR A O 1
ATOM 4845 N N . GLY A 1 576 ? 10.367 -39.531 -6.004 1 61.28 576 GLY A N 1
ATOM 4846 C CA . GLY A 1 576 ? 9.82 -38.875 -4.816 1 61.28 576 GLY A CA 1
ATOM 4847 C C . GLY A 1 576 ? 8.641 -37.969 -5.113 1 61.28 576 GLY A C 1
ATOM 4848 O O . GLY A 1 576 ? 8.273 -37.125 -4.289 1 61.28 576 GLY A O 1
ATOM 4849 N N . ILE A 1 577 ? 8.047 -38.125 -6.203 1 66.25 577 ILE A N 1
ATOM 4850 C CA . ILE A 1 577 ? 6.965 -37.25 -6.617 1 66.25 577 ILE A CA 1
ATOM 4851 C C . ILE A 1 577 ? 5.617 -37.906 -6.359 1 66.25 577 ILE A C 1
ATOM 4853 O O . ILE A 1 577 ? 4.617 -37.25 -6.109 1 66.25 577 ILE A O 1
ATOM 4857 N N . GLY A 1 578 ? 5.547 -39.188 -6.25 1 72.88 578 GLY A N 1
ATOM 4858 C CA . GLY A 1 578 ? 4.297 -39.906 -6.207 1 72.88 578 GLY A CA 1
ATOM 4859 C C . GLY A 1 578 ? 3.42 -39.531 -5.027 1 72.88 578 GLY A C 1
ATOM 4860 O O . GLY A 1 578 ? 2.301 -39.062 -5.211 1 72.88 578 GLY A O 1
ATOM 4861 N N . LEU A 1 579 ? 3.957 -39.625 -3.885 1 82.38 579 LEU A N 1
ATOM 4862 C CA . LEU A 1 579 ? 3.156 -39.406 -2.688 1 82.38 579 LEU A CA 1
ATOM 4863 C C . LEU A 1 579 ? 2.859 -37.938 -2.508 1 82.38 579 LEU A C 1
ATOM 4865 O O . LEU A 1 579 ? 1.814 -37.562 -1.965 1 82.38 579 LEU A O 1
ATOM 4869 N N . TYR A 1 580 ? 3.84 -37.188 -2.926 1 78.19 580 TYR A N 1
ATOM 4870 C CA . TYR A 1 580 ? 3.576 -35.75 -2.939 1 78.19 580 TYR A CA 1
ATOM 4871 C C . TYR A 1 580 ? 2.385 -35.438 -3.83 1 78.19 580 TYR A C 1
ATOM 4873 O O . TYR A 1 580 ? 1.499 -34.656 -3.436 1 78.19 580 TYR A O 1
ATOM 4881 N N . LEU A 1 581 ? 2.352 -35.969 -4.922 1 72.5 581 LEU A N 1
ATOM 4882 C CA . LEU A 1 581 ? 1.257 -35.781 -5.867 1 72.5 581 LEU A CA 1
ATOM 4883 C C . LEU A 1 581 ? -0.056 -36.281 -5.297 1 72.5 581 LEU A C 1
ATOM 4885 O O . LEU A 1 581 ? -1.106 -35.656 -5.473 1 72.5 581 LEU A O 1
ATOM 4889 N N . ALA A 1 582 ? 0.025 -37.406 -4.773 1 81.81 582 ALA A N 1
ATOM 4890 C CA . ALA A 1 582 ? -1.17 -38 -4.164 1 81.81 582 ALA A CA 1
ATOM 4891 C C . ALA A 1 582 ? -1.786 -37.031 -3.152 1 81.81 582 ALA A C 1
ATOM 4893 O O . ALA A 1 582 ? -3 -36.812 -3.152 1 81.81 582 ALA A O 1
ATOM 4894 N N . LYS A 1 583 ? -0.901 -36.562 -2.363 1 86.94 583 LYS A N 1
ATOM 4895 C CA . LYS A 1 583 ? -1.381 -35.594 -1.356 1 86.94 583 LYS A CA 1
ATOM 4896 C C . LYS A 1 583 ? -2.025 -34.375 -2.01 1 86.94 583 LYS A C 1
ATOM 4898 O O . LYS A 1 583 ? -3.088 -33.938 -1.578 1 86.94 583 LYS A O 1
ATOM 4903 N N . GLU A 1 584 ? -1.413 -33.906 -2.969 1 74.81 584 GLU A N 1
ATOM 4904 C CA . GLU A 1 584 ? -1.922 -32.719 -3.658 1 74.81 584 GLU A CA 1
ATOM 4905 C C . GLU A 1 584 ? -3.254 -33.031 -4.344 1 74.81 584 GLU A C 1
ATOM 4907 O O . GLU A 1 584 ? -4.172 -32.188 -4.297 1 74.81 584 GLU A O 1
ATOM 4912 N N . ILE A 1 585 ? -3.395 -34.094 -4.965 1 74.88 585 ILE A N 1
ATOM 4913 C CA . ILE A 1 585 ? -4.617 -34.5 -5.66 1 74.88 585 ILE A CA 1
ATOM 4914 C C . ILE A 1 585 ? -5.75 -34.656 -4.648 1 74.88 585 ILE A C 1
ATOM 4916 O O . ILE A 1 585 ? -6.855 -34.156 -4.855 1 74.88 585 ILE A O 1
ATOM 4920 N N . VAL A 1 586 ? -5.441 -35.312 -3.609 1 87.5 586 VAL A N 1
ATOM 4921 C CA . VAL A 1 586 ? -6.461 -35.562 -2.598 1 87.5 586 VAL A CA 1
ATOM 4922 C C . VAL A 1 586 ? -6.969 -34.25 -2.02 1 87.5 586 VAL A C 1
ATOM 4924 O O . VAL A 1 586 ? -8.18 -34.062 -1.848 1 87.5 586 VAL A O 1
ATOM 4927 N N . SER A 1 587 ? -6.012 -33.406 -1.79 1 83.12 587 SER A N 1
ATOM 4928 C CA . SER A 1 587 ? -6.371 -32.156 -1.153 1 83.12 587 SER A CA 1
ATOM 4929 C C . SER A 1 587 ? -7.074 -31.219 -2.133 1 83.12 587 SER A C 1
ATOM 4931 O O . SER A 1 587 ? -8.117 -30.656 -1.814 1 83.12 587 SER A O 1
ATOM 4933 N N . GLN A 1 588 ? -6.594 -31.141 -3.301 1 72.06 588 GLN A N 1
ATOM 4934 C CA . GLN A 1 588 ? -7.047 -30.109 -4.219 1 72.06 588 GLN A CA 1
ATOM 4935 C C . GLN A 1 588 ? -8.203 -30.594 -5.082 1 72.06 588 GLN A C 1
ATOM 4937 O O . GLN A 1 588 ? -9.102 -29.828 -5.43 1 72.06 588 GLN A O 1
ATOM 4942 N N . LYS A 1 589 ? -8.18 -31.812 -5.438 1 70.88 589 LYS A N 1
ATOM 4943 C CA . LYS A 1 589 ? -9.133 -32.281 -6.434 1 70.88 589 LYS A CA 1
ATOM 4944 C C . LYS A 1 589 ? -10.227 -33.125 -5.785 1 70.88 589 LYS A C 1
ATOM 4946 O O . LYS A 1 589 ? -11.352 -33.188 -6.285 1 70.88 589 LYS A O 1
ATOM 4951 N N . LEU A 1 590 ? -9.859 -33.75 -4.746 1 81.69 590 LEU A N 1
ATOM 4952 C CA . LEU A 1 590 ? -10.82 -34.656 -4.133 1 81.69 590 LEU A CA 1
ATOM 4953 C C . LEU A 1 590 ? -11.367 -34.094 -2.83 1 81.69 590 LEU A C 1
ATOM 4955 O O . LEU A 1 590 ? -12.203 -34.688 -2.172 1 81.69 590 LEU A O 1
ATOM 4959 N N . ASN A 1 591 ? -10.883 -32.938 -2.492 1 80.62 591 ASN A N 1
ATOM 4960 C CA . ASN A 1 591 ? -11.297 -32.25 -1.265 1 80.62 591 ASN A CA 1
ATOM 4961 C C . ASN A 1 591 ? -11.148 -33.156 -0.051 1 80.62 591 ASN A C 1
ATOM 4963 O O . ASN A 1 591 ? -12.07 -33.281 0.751 1 80.62 591 ASN A O 1
ATOM 4967 N N . GLY A 1 592 ? -10.109 -34 -0.082 1 87.75 592 GLY A N 1
ATOM 4968 C CA . GLY A 1 592 ? -9.844 -34.969 0.976 1 87.75 592 GLY A CA 1
ATOM 4969 C C . GLY A 1 592 ? -8.508 -34.75 1.652 1 87.75 592 GLY A C 1
ATOM 4970 O O . GLY A 1 592 ? -7.895 -33.688 1.52 1 87.75 592 GLY A O 1
ATOM 4971 N N . GLN A 1 593 ? -8.266 -35.656 2.6 1 91.56 593 GLN A N 1
ATOM 4972 C CA . GLN A 1 593 ? -6.992 -35.656 3.314 1 91.56 593 GLN A CA 1
ATOM 4973 C C . GLN A 1 593 ? -6.352 -37.062 3.277 1 91.56 593 GLN A C 1
ATOM 4975 O O . GLN A 1 593 ? -7.047 -38.062 3.334 1 91.56 593 GLN A O 1
ATOM 4980 N N . ILE A 1 594 ? -5.059 -37.031 3.098 1 93.31 594 ILE A N 1
ATOM 4981 C CA . ILE A 1 594 ? -4.312 -38.281 3.137 1 93.31 594 ILE A CA 1
ATOM 4982 C C . ILE A 1 594 ? -3.273 -38.25 4.254 1 93.31 594 ILE A C 1
ATOM 4984 O O . ILE A 1 594 ? -2.596 -37.219 4.434 1 93.31 594 ILE A O 1
ATOM 4988 N N . THR A 1 595 ? -3.279 -39.219 5.105 1 93.62 595 THR A N 1
ATOM 4989 C CA . THR A 1 595 ? -2.305 -39.312 6.184 1 93.62 595 THR A CA 1
ATOM 4990 C C . THR A 1 595 ? -1.612 -40.688 6.137 1 93.62 595 THR A C 1
ATOM 4992 O O . THR A 1 595 ? -2.131 -41.625 5.539 1 93.62 595 THR A O 1
ATOM 4995 N N . ALA A 1 596 ? -0.399 -40.75 6.672 1 93.38 596 ALA A N 1
ATOM 4996 C CA . ALA A 1 596 ? 0.37 -42 6.734 1 93.38 596 ALA A CA 1
ATOM 4997 C C . ALA A 1 596 ? 0.796 -42.312 8.164 1 93.38 596 ALA A C 1
ATOM 4999 O O . ALA A 1 596 ? 1.148 -41.406 8.93 1 93.38 596 ALA A O 1
ATOM 5000 N N . GLU A 1 597 ? 0.606 -43.5 8.602 1 92.94 597 GLU A N 1
ATOM 5001 C CA . GLU A 1 597 ? 1.038 -43.938 9.93 1 92.94 597 GLU A CA 1
ATOM 5002 C C . GLU A 1 597 ? 1.605 -45.375 9.875 1 92.94 597 GLU A C 1
ATOM 5004 O O . GLU A 1 597 ? 1.209 -46.156 9.023 1 92.94 597 GLU A O 1
ATOM 5009 N N . ASN A 1 598 ? 2.656 -45.594 10.773 1 92.12 598 ASN A N 1
ATOM 5010 C CA . ASN A 1 598 ? 3.156 -46.938 10.914 1 92.12 598 ASN A CA 1
ATOM 5011 C C . ASN A 1 598 ? 2.172 -47.844 11.672 1 92.12 598 ASN A C 1
ATOM 5013 O O . ASN A 1 598 ? 1.631 -47.438 12.703 1 92.12 598 ASN A O 1
ATOM 5017 N N . LYS A 1 599 ? 1.799 -48.906 11.031 1 87.06 599 LYS A N 1
ATOM 5018 C CA . LYS A 1 599 ? 0.888 -49.844 11.664 1 87.06 599 LYS A CA 1
ATOM 5019 C C . LYS A 1 599 ? 1.281 -51.281 11.344 1 87.06 599 LYS A C 1
ATOM 5021 O O . LYS A 1 599 ? 1.635 -51.594 10.203 1 87.06 599 LYS A O 1
ATOM 5026 N N . ASN A 1 600 ? 1.055 -52.312 12.32 1 79.88 600 ASN A N 1
ATOM 5027 C CA . ASN A 1 600 ? 1.188 -53.75 12.164 1 79.88 600 ASN A CA 1
ATOM 5028 C C . ASN A 1 600 ? 2.424 -54.125 11.352 1 79.88 600 ASN A C 1
ATOM 5030 O O . ASN A 1 600 ? 2.334 -54.906 10.391 1 79.88 600 ASN A O 1
ATOM 5034 N N . GLU A 1 601 ? 3.613 -53.594 11.531 1 79.81 601 GLU A N 1
ATOM 5035 C CA . GLU A 1 601 ? 4.891 -53.875 10.898 1 79.81 601 GLU A CA 1
ATOM 5036 C C . GLU A 1 601 ? 4.949 -53.312 9.484 1 79.81 601 GLU A C 1
ATOM 5038 O O . GLU A 1 601 ? 5.742 -53.781 8.656 1 79.81 601 GLU A O 1
ATOM 5043 N N . GLY A 1 602 ? 3.998 -52.531 9.141 1 91.06 602 GLY A N 1
ATOM 5044 C CA . GLY A 1 602 ? 4.039 -51.875 7.836 1 91.06 602 GLY A CA 1
ATOM 5045 C C . GLY A 1 602 ? 3.572 -50.438 7.863 1 91.06 602 GLY A C 1
ATOM 5046 O O . GLY A 1 602 ? 3.746 -49.75 8.867 1 91.06 602 G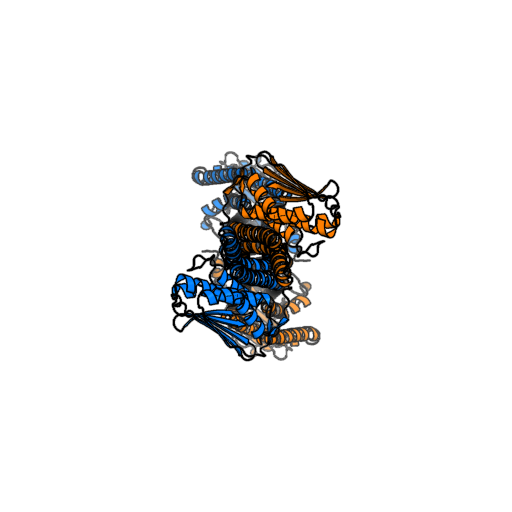LY A O 1
ATOM 5047 N N . LEU A 1 603 ? 3.188 -49.906 6.742 1 92.62 603 LEU A N 1
ATOM 5048 C CA . LEU A 1 603 ? 2.75 -48.531 6.578 1 92.62 603 LEU A CA 1
ATOM 5049 C C . LEU A 1 603 ? 1.281 -48.469 6.176 1 92.62 603 LEU A C 1
ATOM 5051 O O . LEU A 1 603 ? 0.828 -49.25 5.34 1 92.62 603 LEU A O 1
ATOM 5055 N N . SER A 1 604 ? 0.512 -47.656 6.883 1 94.88 604 SER A N 1
ATOM 5056 C CA . SER A 1 604 ? -0.913 -47.469 6.617 1 94.88 604 SER A CA 1
ATOM 5057 C C . SER A 1 604 ? -1.219 -46.062 6.113 1 94.88 604 SER A C 1
ATOM 5059 O O . SER A 1 604 ? -0.846 -45.062 6.75 1 94.88 604 SER A O 1
ATOM 5061 N N . PHE A 1 605 ? -1.773 -46 4.949 1 95.56 605 PHE A N 1
ATOM 5062 C CA . PHE A 1 605 ? -2.275 -44.75 4.426 1 95.56 605 PHE A CA 1
ATOM 5063 C C . PHE A 1 605 ? -3.777 -44.625 4.652 1 95.56 605 PHE A C 1
ATOM 5065 O O . PHE A 1 605 ? -4.527 -45.562 4.398 1 95.56 605 PHE A O 1
ATOM 5072 N N . LYS A 1 606 ? -4.176 -43.5 5.156 1 95.25 606 LYS A N 1
ATOM 5073 C CA . LYS A 1 606 ? -5.594 -43.219 5.359 1 95.25 606 LYS A CA 1
ATOM 5074 C C . LYS A 1 606 ? -6.047 -42.062 4.508 1 95.25 606 LYS A C 1
ATOM 5076 O O . LYS A 1 606 ? -5.512 -40.938 4.633 1 95.25 606 LYS A O 1
ATOM 5081 N N . ILE A 1 607 ? -6.941 -42.312 3.646 1 94.88 607 ILE A N 1
ATOM 5082 C CA . ILE A 1 607 ? -7.527 -41.25 2.809 1 94.88 607 ILE A CA 1
ATOM 5083 C C . ILE A 1 607 ? -8.961 -41 3.246 1 94.88 607 ILE A C 1
ATOM 5085 O O . ILE A 1 607 ? -9.766 -41.906 3.369 1 94.88 607 ILE A O 1
ATOM 5089 N N . VAL A 1 608 ? -9.227 -39.75 3.506 1 93.38 608 VAL A N 1
ATOM 5090 C CA . VAL A 1 608 ? -10.578 -39.344 3.879 1 93.38 608 VAL A CA 1
ATOM 5091 C C . VAL A 1 608 ? -11.125 -38.344 2.846 1 93.38 608 VAL A C 1
ATOM 5093 O O . VAL A 1 608 ? -10.516 -37.312 2.59 1 93.38 608 VAL A O 1
ATOM 5096 N N . ILE A 1 609 ? -12.211 -38.75 2.256 1 90.06 609 ILE A N 1
ATOM 5097 C CA . ILE A 1 609 ? -12.836 -37.906 1.248 1 90.06 609 ILE A CA 1
ATOM 5098 C C . ILE A 1 609 ? -14.281 -37.594 1.652 1 90.06 609 ILE A C 1
ATOM 5100 O O . ILE A 1 609 ? -15.062 -38.531 1.896 1 90.06 609 ILE A O 1
ATOM 5104 N N . MET B 1 1 ? 13.93 11.305 18.766 1 24.53 1 MET B N 1
ATOM 5105 C CA . MET B 1 1 ? 13.57 11.641 20.141 1 24.53 1 MET B CA 1
ATOM 5106 C C . MET B 1 1 ? 12.508 12.727 20.172 1 24.53 1 MET B C 1
ATOM 5108 O O . MET B 1 1 ? 11.547 12.641 20.953 1 24.53 1 MET B O 1
ATOM 5112 N N . LYS B 1 2 ? 12.656 13.898 19.438 1 30.06 2 LYS B N 1
ATOM 5113 C CA . LYS B 1 2 ? 11.641 14.945 19.516 1 30.06 2 LYS B CA 1
ATOM 5114 C C . LYS B 1 2 ? 10.398 14.57 18.703 1 30.06 2 LYS B C 1
ATOM 5116 O O . LYS B 1 2 ? 9.328 15.133 18.922 1 30.06 2 LYS B O 1
ATOM 5121 N N . PHE B 1 3 ? 10.375 13.875 17.688 1 31.62 3 PHE B N 1
ATOM 5122 C CA . PHE B 1 3 ? 9.195 13.492 16.922 1 31.62 3 PHE B CA 1
ATOM 5123 C C . PHE B 1 3 ? 8.297 12.57 17.734 1 31.62 3 PHE B C 1
ATOM 5125 O O . PHE B 1 3 ? 7.078 12.57 17.562 1 31.62 3 PHE B O 1
ATOM 5132 N N . PHE B 1 4 ? 8.781 11.633 18.469 1 34.09 4 PHE B N 1
ATOM 5133 C CA . PHE B 1 4 ? 8.18 11.07 19.672 1 34.09 4 PHE B CA 1
ATOM 5134 C C . PHE B 1 4 ? 7.887 12.164 20.688 1 34.09 4 PHE B C 1
ATOM 5136 O O . PHE B 1 4 ? 7.137 11.945 21.641 1 34.09 4 PHE B O 1
ATOM 5143 N N . ILE B 1 5 ? 8.422 13.383 20.547 1 34.25 5 ILE B N 1
ATOM 5144 C CA . ILE B 1 5 ? 8.25 14.57 21.359 1 34.25 5 ILE B CA 1
ATOM 5145 C C . ILE B 1 5 ? 6.914 15.234 21.047 1 34.25 5 ILE B C 1
ATOM 5147 O O . ILE B 1 5 ? 6.273 15.805 21.938 1 34.25 5 ILE B O 1
ATOM 5151 N N . LEU B 1 6 ? 6.535 15.266 19.859 1 37.5 6 LEU B N 1
ATOM 5152 C CA . LEU B 1 6 ? 5.23 15.875 19.609 1 37.5 6 LEU B CA 1
ATOM 5153 C C . LEU B 1 6 ? 4.137 15.156 20.391 1 37.5 6 LEU B C 1
ATOM 5155 O O . LEU B 1 6 ? 3.154 15.773 20.812 1 37.5 6 LEU B O 1
ATOM 5159 N N . LEU B 1 7 ? 4.191 13.93 20.516 1 35.91 7 LEU B N 1
ATOM 5160 C CA . LEU B 1 7 ? 3.268 13.273 21.438 1 35.91 7 LEU B CA 1
ATOM 5161 C C . LEU B 1 7 ? 3.359 13.891 22.828 1 35.91 7 LEU B C 1
ATOM 5163 O O . LEU B 1 7 ? 2.348 14.031 23.516 1 35.91 7 LEU B O 1
ATOM 5167 N N . ILE B 1 8 ? 4.555 14.172 23.344 1 34.44 8 ILE B N 1
ATOM 5168 C CA . ILE B 1 8 ? 4.766 14.562 24.734 1 34.44 8 ILE B CA 1
ATOM 5169 C C . ILE B 1 8 ? 4.465 16.047 24.906 1 34.44 8 ILE B C 1
ATOM 5171 O O . ILE B 1 8 ? 4.422 16.562 26.031 1 34.44 8 ILE B O 1
ATOM 5175 N N . ILE B 1 9 ? 4.531 16.844 23.969 1 37.25 9 ILE B N 1
ATOM 5176 C CA . ILE B 1 9 ? 4.434 18.281 24.234 1 37.25 9 ILE B CA 1
ATOM 5177 C C . ILE B 1 9 ? 3.062 18.609 24.812 1 37.25 9 ILE B C 1
ATOM 5179 O O . ILE B 1 9 ? 2.838 19.719 25.297 1 37.25 9 ILE B O 1
ATOM 5183 N N . PHE B 1 10 ? 2.166 17.75 24.797 1 37.78 10 PHE B N 1
ATOM 5184 C CA . PHE B 1 10 ? 0.838 18.25 25.141 1 37.78 10 PHE B CA 1
ATOM 5185 C C . PHE B 1 10 ? 0.807 18.766 26.578 1 37.78 10 PHE B C 1
ATOM 5187 O O . PHE B 1 10 ? -0.229 19.234 27.047 1 37.78 10 PHE B O 1
ATOM 5194 N N . ILE B 1 11 ? 1.669 18.312 27.422 1 35.47 11 ILE B N 1
ATOM 5195 C CA . ILE B 1 11 ? 1.177 18.469 28.797 1 35.47 11 ILE B CA 1
ATOM 5196 C C . ILE B 1 11 ? 1.382 19.906 29.25 1 35.47 11 ILE B C 1
ATOM 5198 O O . ILE B 1 11 ? 1.194 20.219 30.422 1 35.47 11 ILE B O 1
ATOM 5202 N N . SER B 1 12 ? 1.898 20.734 28.469 1 32.62 12 SER B N 1
ATOM 5203 C CA . SER B 1 12 ? 2.178 21.891 29.328 1 32.62 12 SER B CA 1
ATOM 5204 C C . SER B 1 12 ? 0.922 22.719 29.562 1 32.62 12 SER B C 1
ATOM 5206 O O . SER B 1 12 ? 0.451 23.406 28.672 1 32.62 12 SER B O 1
ATOM 5208 N N . SER B 1 13 ? -0.064 22.266 30.125 1 38.06 13 SER B N 1
ATOM 5209 C CA . SER B 1 13 ? -1.105 23.156 30.609 1 38.06 13 SER B CA 1
ATOM 5210 C C . SER B 1 13 ? -0.515 24.266 31.469 1 38.06 13 SER B C 1
ATOM 5212 O O . SER B 1 13 ? -0.053 24.016 32.594 1 38.06 13 SER B O 1
ATOM 5214 N N . LEU B 1 14 ? 0.117 25.25 30.891 1 35.78 14 LEU B N 1
ATOM 5215 C CA . LEU B 1 14 ? 0.54 26.375 31.719 1 35.78 14 LEU B CA 1
ATOM 5216 C C . LEU B 1 14 ? -0.662 27.047 32.375 1 35.78 14 LEU B C 1
ATOM 5218 O O . LEU B 1 14 ? -1.584 27.484 31.672 1 35.78 14 LEU B O 1
ATOM 5222 N N . PHE B 1 15 ? -0.974 26.75 33.5 1 40.97 15 PHE B N 1
ATOM 5223 C CA . PHE B 1 15 ? -1.926 27.406 34.406 1 40.97 15 PHE B CA 1
ATOM 5224 C C . PHE B 1 15 ? -1.695 28.906 34.438 1 40.97 15 PHE B C 1
ATOM 5226 O O . PHE B 1 15 ? -0.556 29.359 34.562 1 40.97 15 PHE B O 1
ATOM 5233 N N . ALA B 1 16 ? -2.559 29.656 33.938 1 48.06 16 ALA B N 1
ATOM 5234 C CA . ALA B 1 16 ? -2.688 31.109 34.062 1 48.06 16 ALA B CA 1
ATOM 5235 C C . ALA B 1 16 ? -2.605 31.547 35.5 1 48.06 16 ALA B C 1
ATOM 5237 O O . ALA B 1 16 ? -3.43 31.141 36.344 1 48.06 16 ALA B O 1
ATOM 5238 N N . LYS B 1 17 ? -1.522 31.984 36 1 53.19 17 LYS B N 1
ATOM 5239 C CA . LYS B 1 17 ? -1.195 32.625 37.281 1 53.19 17 LYS B CA 1
ATOM 5240 C C . LYS B 1 17 ? -1.773 34.031 37.344 1 53.19 17 LYS B C 1
ATOM 5242 O O . LYS B 1 17 ? -1.549 34.844 36.469 1 53.19 17 LYS B O 1
ATOM 5247 N N . GLY B 1 18 ? -3.086 34.312 37.75 1 59.25 18 GLY B N 1
ATOM 5248 C CA . GLY B 1 18 ? -3.295 35.594 38.375 1 59.25 18 GLY B CA 1
ATOM 5249 C C . GLY B 1 18 ? -4.762 35.938 38.594 1 59.25 18 GLY B C 1
ATOM 5250 O O . GLY B 1 18 ? -5.094 36.781 39.438 1 59.25 18 GLY B O 1
ATOM 5251 N N . VAL B 1 19 ? -5.684 35.531 37.625 1 71.94 19 VAL B N 1
ATOM 5252 C CA . VAL B 1 19 ? -7.055 36 37.781 1 71.94 19 VAL B CA 1
ATOM 5253 C C . VAL B 1 19 ? -7.887 34.938 38.531 1 71.94 19 VAL B C 1
ATOM 5255 O O . VAL B 1 19 ? -7.742 33.75 38.281 1 71.94 19 VAL B O 1
ATOM 5258 N N . LEU B 1 20 ? -8.547 35.344 39.594 1 73.75 20 LEU B N 1
ATOM 5259 C CA . LEU B 1 20 ? -9.469 34.469 40.312 1 73.75 20 LEU B CA 1
ATOM 5260 C C . LEU B 1 20 ? -10.711 34.188 39.469 1 73.75 20 LEU B C 1
ATOM 5262 O O . LEU B 1 20 ? -11.328 35.125 38.938 1 73.75 20 LEU B O 1
ATOM 5266 N N . VAL B 1 21 ? -10.93 32.969 39.156 1 84.81 21 VAL B N 1
ATOM 5267 C CA . VAL B 1 21 ? -12.109 32.594 38.375 1 84.81 21 VAL B CA 1
ATOM 5268 C C . VAL B 1 21 ? -12.961 31.625 39.219 1 84.81 21 VAL B C 1
ATOM 5270 O O . VAL B 1 21 ? -12.445 30.641 39.75 1 84.81 21 VAL B O 1
ATOM 5273 N N . ASP B 1 22 ? -14.203 32 39.5 1 86.38 22 ASP B N 1
ATOM 5274 C CA . ASP B 1 22 ? -15.188 31.109 40.094 1 86.38 22 ASP B CA 1
ATOM 5275 C C . ASP B 1 22 ? -16.125 30.516 39.062 1 86.38 22 ASP B C 1
ATOM 5277 O O . ASP B 1 22 ? -16.734 31.25 38.281 1 86.38 22 ASP B O 1
ATOM 5281 N N . GLU B 1 23 ? -16.172 29.266 38.969 1 92.88 23 GLU B N 1
ATOM 5282 C CA . GLU B 1 23 ? -16.969 28.578 37.969 1 92.88 23 GLU B CA 1
ATOM 5283 C C . GLU B 1 23 ? -18.141 27.859 38.594 1 92.88 23 GLU B C 1
ATOM 5285 O O . GLU B 1 23 ? -17.969 27.109 39.562 1 92.88 23 GLU B O 1
ATOM 5290 N N . LYS B 1 24 ? -19.344 28.062 38.156 1 94.81 24 LYS B N 1
ATOM 5291 C CA . LYS B 1 24 ? -20.562 27.391 38.594 1 94.81 24 LYS B CA 1
ATOM 5292 C C . LYS B 1 24 ? -21.422 27 37.406 1 94.81 24 LYS B C 1
ATOM 5294 O O . LYS B 1 24 ? -21.172 27.453 36.281 1 94.81 24 LYS B O 1
ATOM 5299 N N . TYR B 1 25 ? -22.234 26.047 37.531 1 94.5 25 TYR B N 1
ATOM 5300 C CA . TYR B 1 25 ? -23.094 25.641 36.438 1 94.5 25 TYR B CA 1
ATOM 5301 C C . TYR B 1 25 ? -24.5 25.312 36.938 1 94.5 25 TYR B C 1
ATOM 5303 O O . TYR B 1 25 ? -24.719 25.156 38.125 1 94.5 25 TYR B O 1
ATOM 5311 N N . PHE B 1 26 ? -25.5 25.375 36.062 1 94.25 26 PHE B N 1
ATOM 5312 C CA . PHE B 1 26 ? -26.906 25.094 36.312 1 94.25 26 PHE B CA 1
ATOM 5313 C C . PHE B 1 26 ? -27.516 24.359 35.125 1 94.25 26 PHE B C 1
ATOM 5315 O O . PHE B 1 26 ? -27.344 24.766 33.969 1 94.25 26 PHE B O 1
ATOM 5322 N N . ILE B 1 27 ? -28.203 23.188 35.375 1 93.25 27 ILE B N 1
ATOM 5323 C CA . ILE B 1 27 ? -28.875 22.406 34.344 1 93.25 27 ILE B CA 1
ATOM 5324 C C . ILE B 1 27 ? -30.328 22.859 34.219 1 93.25 27 ILE B C 1
ATOM 5326 O O . ILE B 1 27 ? -31.109 22.688 35.156 1 93.25 27 ILE B O 1
ATOM 5330 N N . ASP B 1 28 ? -30.625 23.422 33.062 1 92.44 28 ASP B N 1
ATOM 5331 C CA . ASP B 1 28 ? -31.984 23.859 32.781 1 92.44 28 ASP B CA 1
ATOM 5332 C C . ASP B 1 28 ? -32.781 22.766 32.062 1 92.44 28 ASP B C 1
ATOM 5334 O O . ASP B 1 28 ? -32.844 22.734 30.828 1 92.44 28 ASP B O 1
ATOM 5338 N N . LYS B 1 29 ? -33.5 21.984 32.719 1 88.38 29 LYS B N 1
ATOM 5339 C CA . LYS B 1 29 ? -34.25 20.859 32.156 1 88.38 29 LYS B CA 1
ATOM 5340 C C . LYS B 1 29 ? -35.438 21.344 31.312 1 88.38 29 LYS B C 1
ATOM 5342 O O . LYS B 1 29 ? -35.812 20.703 30.328 1 88.38 29 LYS B O 1
ATOM 5347 N N . ASN B 1 30 ? -35.969 22.516 31.672 1 80.88 30 ASN B N 1
ATOM 5348 C CA . ASN B 1 30 ? -37.156 23.016 30.984 1 80.88 30 ASN B CA 1
ATOM 5349 C C . ASN B 1 30 ? -36.781 23.828 29.734 1 80.88 30 ASN B C 1
ATOM 5351 O O . ASN B 1 30 ? -37.656 24.156 28.922 1 80.88 30 ASN B O 1
ATOM 5355 N N . LYS B 1 31 ? -35.688 24 29.422 1 78.88 31 LYS B N 1
ATOM 5356 C CA . LYS B 1 31 ? -35.156 24.672 28.234 1 78.88 31 LYS B CA 1
ATOM 5357 C C . LYS B 1 31 ? -35.781 26.031 28.031 1 78.88 31 LYS B C 1
ATOM 5359 O O . LYS B 1 31 ? -35.938 26.5 26.891 1 78.88 31 LYS B O 1
ATOM 5364 N N . SER B 1 32 ? -36.156 26.766 29.125 1 80 32 SER B N 1
ATOM 5365 C CA . SER B 1 32 ? -37 27.938 28.922 1 80 32 SER B CA 1
ATOM 5366 C C . SER B 1 32 ? -36.375 29.188 29.484 1 80 32 SER B C 1
ATOM 5368 O O . SER B 1 32 ? -36.812 30.312 29.188 1 80 32 SER B O 1
ATOM 5370 N N . LEU B 1 33 ? -35.25 29.109 30.094 1 87.12 33 LEU B N 1
ATOM 5371 C CA . LEU B 1 33 ? -34.75 30.266 30.812 1 87.12 33 LEU B CA 1
ATOM 5372 C C . LEU B 1 33 ? -33.906 31.156 29.891 1 87.12 33 LEU B C 1
ATOM 5374 O O . LEU B 1 33 ? -33.062 30.641 29.125 1 87.12 33 LEU B O 1
ATOM 5378 N N . ASP B 1 34 ? -34.25 32.406 29.844 1 90.75 34 ASP B N 1
ATOM 5379 C CA . ASP B 1 34 ? -33.469 33.375 29.109 1 90.75 34 ASP B CA 1
ATOM 5380 C C . ASP B 1 34 ? -32.438 34.031 30.016 1 90.75 34 ASP B C 1
ATOM 5382 O O . ASP B 1 34 ? -32.406 33.781 31.219 1 90.75 34 ASP B O 1
ATOM 5386 N N . ILE B 1 35 ? -31.562 34.812 29.469 1 92.56 35 ILE B N 1
ATOM 5387 C CA . ILE B 1 35 ? -30.438 35.406 30.172 1 92.56 35 ILE B CA 1
ATOM 5388 C C . ILE B 1 35 ? -30.969 36.312 31.297 1 92.56 35 ILE B C 1
ATOM 5390 O O . ILE B 1 35 ? -30.391 36.375 32.375 1 92.56 35 ILE B O 1
ATOM 5394 N N . LYS B 1 36 ? -32.094 37 31.109 1 91.25 36 LYS B N 1
ATOM 5395 C CA . LYS B 1 36 ? -32.656 37.938 32.094 1 91.25 36 LYS B CA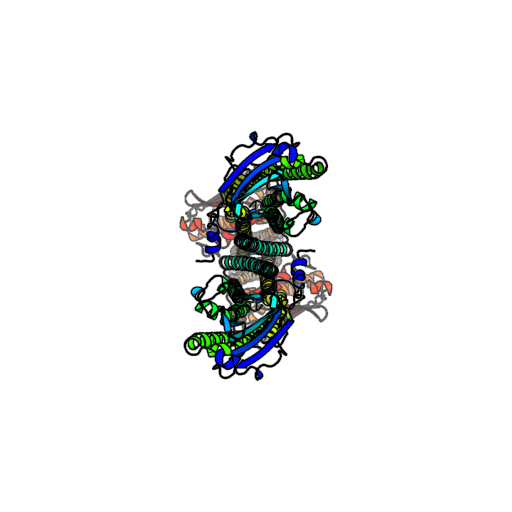 1
ATOM 5396 C C . LYS B 1 36 ? -33.156 37.156 33.312 1 91.25 36 LYS B C 1
ATOM 5398 O O . LYS B 1 36 ? -33 37.594 34.469 1 91.25 36 LYS B O 1
ATOM 5403 N N . GLU B 1 37 ? -33.688 36.031 33.062 1 91.62 37 GLU B N 1
ATOM 5404 C CA . GLU B 1 37 ? -34.219 35.188 34.125 1 91.62 37 GLU B CA 1
ATOM 5405 C C . GLU B 1 37 ? -33.125 34.531 34.938 1 91.62 37 GLU B C 1
ATOM 5407 O O . GLU B 1 37 ? -33.219 34.438 36.156 1 91.62 37 GLU B O 1
ATOM 5412 N N . ILE B 1 38 ? -32.094 34.125 34.219 1 91.75 38 ILE B N 1
ATOM 5413 C CA . ILE B 1 38 ? -31.016 33.406 34.875 1 91.75 38 ILE B CA 1
ATOM 5414 C C . ILE B 1 38 ? -30.203 34.344 35.75 1 91.75 38 ILE B C 1
ATOM 5416 O O . ILE B 1 38 ? -29.719 33.938 36.812 1 91.75 38 ILE B O 1
ATOM 5420 N N . ILE B 1 39 ? -30.062 35.594 35.312 1 91.75 39 ILE B N 1
ATOM 5421 C CA . ILE B 1 39 ? -29.312 36.594 36.094 1 91.75 39 ILE B CA 1
ATOM 5422 C C . ILE B 1 39 ? -30.016 36.812 37.438 1 91.75 39 ILE B C 1
ATOM 5424 O O . ILE B 1 39 ? -29.375 37 38.469 1 91.75 39 ILE B O 1
ATOM 5428 N N . LYS B 1 40 ? -31.375 36.719 37.438 1 89.19 40 LYS B N 1
ATOM 5429 C CA . LYS B 1 40 ? -32.188 36.938 38.625 1 89.19 40 LYS B CA 1
ATOM 5430 C C . LYS B 1 40 ? -32.094 35.75 39.594 1 89.19 40 LYS B C 1
ATOM 5432 O O . LYS B 1 40 ? -32.281 35.875 40.781 1 89.19 40 LYS B O 1
ATOM 5437 N N . LYS B 1 41 ? -31.812 34.625 39 1 88.31 41 LYS B N 1
ATOM 5438 C CA . LYS B 1 41 ? -31.781 33.406 39.812 1 88.31 41 LYS B CA 1
ATOM 5439 C C . LYS B 1 41 ? -30.344 32.969 40.062 1 88.31 41 LYS B C 1
ATOM 5441 O O . LYS B 1 41 ? -29.984 31.812 39.781 1 88.31 41 LYS B O 1
ATOM 5446 N N . ASP B 1 42 ? -29.562 33.688 40.656 1 85.56 42 ASP B N 1
ATOM 5447 C CA . ASP B 1 42 ? -28.141 33.406 40.844 1 85.56 42 ASP B CA 1
ATOM 5448 C C . ASP B 1 42 ? -27.953 32.25 41.844 1 85.56 42 ASP B C 1
ATOM 5450 O O . ASP B 1 42 ? -26.953 31.531 41.781 1 85.56 42 ASP B O 1
ATOM 5454 N N . LYS B 1 43 ? -28.938 31.922 42.688 1 87.12 43 LYS B N 1
ATOM 5455 C CA . LYS B 1 43 ? -28.828 30.922 43.75 1 87.12 43 LYS B CA 1
ATOM 5456 C C . LYS B 1 43 ? -28.969 29.516 43.156 1 87.12 43 LYS B C 1
ATOM 5458 O O . LYS B 1 43 ? -28.594 28.531 43.812 1 87.12 43 LYS B O 1
ATOM 5463 N N . VAL B 1 44 ? -29.312 29.422 41.938 1 89.88 44 VAL B N 1
ATOM 5464 C CA . VAL B 1 44 ? -29.578 28.109 41.344 1 89.88 44 VAL B CA 1
ATOM 5465 C C . VAL B 1 44 ? -28.266 27.484 40.906 1 89.88 44 VAL B C 1
ATOM 5467 O O . VAL B 1 44 ? -28.188 26.266 40.719 1 89.88 44 VAL B O 1
ATOM 5470 N N . PHE B 1 45 ? -27.234 28.172 40.781 1 94.06 45 PHE B N 1
ATOM 5471 C CA . PHE B 1 45 ? -25.953 27.672 40.281 1 94.06 45 PHE B CA 1
ATOM 5472 C C . PHE B 1 45 ? -25.234 26.859 41.344 1 94.06 45 PHE B C 1
ATOM 5474 O O . PHE B 1 45 ? -25.25 27.219 42.531 1 94.06 45 PHE B O 1
ATOM 5481 N N . SER B 1 46 ? -24.688 25.797 41 1 93.06 46 SER B N 1
ATOM 5482 C CA . SER B 1 46 ? -23.906 24.906 41.875 1 93.06 46 SER B CA 1
ATOM 5483 C C . SER B 1 46 ? -22.469 24.797 41.406 1 93.06 46 SER B C 1
ATOM 5485 O O . SER B 1 46 ? -22.188 24.969 40.219 1 93.06 46 SER B O 1
ATOM 5487 N N . PRO B 1 47 ? -21.594 24.594 42.312 1 92.69 47 PRO B N 1
ATOM 5488 C CA . PRO B 1 47 ? -20.188 24.406 41.906 1 92.69 47 PRO B CA 1
ATOM 5489 C C . PRO B 1 47 ? -20 23.188 41 1 92.69 47 PRO B C 1
ATOM 5491 O O . PRO B 1 47 ? -20.719 22.203 41.156 1 92.69 47 PRO B O 1
ATOM 5494 N N . ILE B 1 48 ? -19.094 23.312 40.156 1 89.88 48 ILE B N 1
ATOM 5495 C CA . ILE B 1 48 ? -18.844 22.25 39.188 1 89.88 48 ILE B CA 1
ATOM 5496 C C . ILE B 1 48 ? -18.125 21.094 39.844 1 89.88 48 ILE B C 1
ATOM 5498 O O . ILE B 1 48 ? -17.031 21.266 40.406 1 89.88 48 ILE B O 1
ATOM 5502 N N . LYS B 1 49 ? -18.688 19.938 39.844 1 82.38 49 LYS B N 1
ATOM 5503 C CA . LYS B 1 49 ? -18.078 18.719 40.375 1 82.38 49 LYS B CA 1
ATOM 5504 C C . LYS B 1 49 ? -17.438 17.891 39.25 1 82.38 49 LYS B C 1
ATOM 5506 O O . LYS B 1 49 ? -16.359 17.328 39.438 1 82.38 49 LYS B O 1
ATOM 5511 N N . LYS B 1 50 ? -18.172 17.828 38.188 1 83.56 50 LYS B N 1
ATOM 5512 C CA . LYS B 1 50 ? -17.719 17.109 37 1 83.56 50 LYS B CA 1
ATOM 5513 C C . LYS B 1 50 ? -17.859 17.969 35.75 1 83.56 50 LYS B C 1
ATOM 5515 O O . LYS B 1 50 ? -18.922 18.578 35.531 1 83.56 50 LYS B O 1
ATOM 5520 N N . TYR B 1 51 ? -16.844 17.984 34.938 1 84.81 51 TYR B N 1
ATOM 5521 C CA . TYR B 1 51 ? -16.875 18.859 33.781 1 84.81 51 TYR B CA 1
ATOM 5522 C C . TYR B 1 51 ? -17.562 18.172 32.594 1 84.81 51 TYR B C 1
ATOM 5524 O O . TYR B 1 51 ? -18.062 18.828 31.703 1 84.81 51 TYR B O 1
ATOM 5532 N N . SER B 1 52 ? -17.484 16.938 32.562 1 82.06 52 SER B N 1
ATOM 5533 C CA . SER B 1 52 ? -18.188 16.203 31.516 1 82.06 52 SER B CA 1
ATOM 5534 C C . SER B 1 52 ? -19.531 15.672 32 1 82.06 52 SER B C 1
ATOM 5536 O O . SER B 1 52 ? -19.562 14.859 32.938 1 82.06 52 SER B O 1
ATOM 5538 N N . LEU B 1 53 ? -20.625 16.109 31.406 1 82.94 53 LEU B N 1
ATOM 5539 C CA . LEU B 1 53 ? -21.953 15.727 31.859 1 82.94 53 LEU B CA 1
ATOM 5540 C C . LEU B 1 53 ? -22.547 14.656 30.953 1 82.94 53 LEU B C 1
ATOM 5542 O O . LEU B 1 53 ? -23.703 14.273 31.109 1 82.94 53 LEU B O 1
ATOM 5546 N N . GLY B 1 54 ? -21.75 14.125 30.016 1 78.44 54 GLY B N 1
ATOM 5547 C CA . GLY B 1 54 ? -22.281 13.141 29.094 1 78.44 54 GLY B CA 1
ATOM 5548 C C . GLY B 1 54 ? -23.297 13.711 28.125 1 78.44 54 GLY B C 1
ATOM 5549 O O . GLY B 1 54 ? -23.406 14.93 27.984 1 78.44 54 GLY B O 1
ATOM 5550 N N . ALA B 1 55 ? -24.016 12.836 27.391 1 77.5 55 ALA B N 1
ATOM 5551 C CA . ALA B 1 55 ? -25.047 13.297 26.453 1 77.5 55 ALA B CA 1
ATOM 5552 C C . ALA B 1 55 ? -26.328 13.656 27.203 1 77.5 55 ALA B C 1
ATOM 5554 O O . ALA B 1 55 ? -26.766 12.93 28.094 1 77.5 55 ALA B O 1
ATOM 5555 N N . THR B 1 56 ? -26.75 14.852 26.969 1 80.19 56 THR B N 1
ATOM 5556 C CA . THR B 1 56 ? -27.969 15.32 27.609 1 80.19 56 THR B CA 1
ATOM 5557 C C . THR B 1 56 ? -28.828 16.125 26.625 1 80.19 56 THR B C 1
ATOM 5559 O O . THR B 1 56 ? -28.297 16.656 25.641 1 80.19 56 THR B O 1
ATOM 5562 N N . LYS B 1 57 ? -30.125 16.109 26.859 1 84.06 57 LYS B N 1
ATOM 5563 C CA . LYS B 1 57 ? -31.031 16.922 26.062 1 84.06 57 LYS B CA 1
ATOM 5564 C C . LYS B 1 57 ? -31.234 18.297 26.688 1 84.06 57 LYS B C 1
ATOM 5566 O O . LYS B 1 57 ? -31.859 19.188 26.078 1 84.06 57 LYS B O 1
ATOM 5571 N N . ASP B 1 58 ? -30.656 18.453 27.812 1 88.5 58 ASP B N 1
ATOM 5572 C CA . ASP B 1 58 ? -30.906 19.656 28.594 1 88.5 58 ASP B CA 1
ATOM 5573 C C . ASP B 1 58 ? -29.953 20.781 28.188 1 88.5 58 ASP B C 1
ATOM 5575 O O . ASP B 1 58 ? -28.969 20.547 27.484 1 88.5 58 ASP B O 1
ATOM 5579 N N . VAL B 1 59 ? -30.406 21.969 28.562 1 94.06 59 VAL B N 1
ATOM 5580 C CA . VAL B 1 59 ? -29.547 23.141 28.391 1 94.06 59 VAL B CA 1
ATOM 5581 C C . VAL B 1 59 ? -28.75 23.391 29.656 1 94.06 59 VAL B C 1
ATOM 5583 O O . VAL B 1 59 ? -29.266 23.25 30.766 1 94.06 59 VAL B O 1
ATOM 5586 N N . VAL B 1 60 ? -27.516 23.672 29.484 1 94.69 60 VAL B N 1
ATOM 5587 C CA . VAL B 1 60 ? -26.656 23.906 30.641 1 94.69 60 VAL B CA 1
ATOM 5588 C C . VAL B 1 60 ? -26.188 25.359 30.656 1 94.69 60 VAL B C 1
ATOM 5590 O O . VAL B 1 60 ? -25.766 25.891 29.625 1 94.69 60 VAL B O 1
ATOM 5593 N N . TRP B 1 61 ? -26.344 26 31.781 1 95.75 61 TRP B N 1
ATOM 5594 C CA . TRP B 1 61 ? -25.828 27.344 32 1 95.75 61 TRP B CA 1
ATOM 5595 C C . TRP B 1 61 ? -24.562 27.328 32.812 1 95.75 61 TRP B C 1
ATOM 5597 O O . TRP B 1 61 ? -24.5 26.656 33.875 1 95.75 61 TRP B O 1
ATOM 5607 N N . ILE B 1 62 ? -23.562 27.938 32.344 1 96.19 62 ILE B N 1
ATOM 5608 C CA . ILE B 1 62 ? -22.297 28.062 33.062 1 96.19 62 ILE B CA 1
ATOM 5609 C C . ILE B 1 62 ? -22.062 29.531 33.438 1 96.19 62 ILE B C 1
ATOM 5611 O O . ILE B 1 62 ? -22.266 30.422 32.625 1 96.19 62 ILE B O 1
ATOM 5615 N N . LYS B 1 63 ? -21.719 29.75 34.656 1 95.75 63 LYS B N 1
ATOM 5616 C CA . LYS B 1 63 ? -21.406 31.078 35.156 1 95.75 63 LYS B CA 1
ATOM 5617 C C . LYS B 1 63 ? -19.938 31.188 35.531 1 95.75 63 LYS B C 1
ATOM 5619 O O . LYS B 1 63 ? -19.453 30.391 36.344 1 95.75 63 LYS B O 1
ATOM 5624 N N . LEU B 1 64 ? -19.266 32.125 34.938 1 95.19 64 LEU B N 1
ATOM 5625 C CA . LEU B 1 64 ? -17.859 32.406 35.281 1 95.19 64 LEU B CA 1
ATOM 5626 C C . LEU B 1 64 ? -17.719 33.812 35.844 1 95.19 64 LEU B C 1
ATOM 5628 O O . LEU B 1 64 ? -18.031 34.781 35.156 1 95.19 64 LEU B O 1
ATOM 5632 N N . ASP B 1 65 ? -17.234 33.875 37.031 1 93.88 65 ASP B N 1
ATOM 5633 C CA . ASP B 1 65 ? -16.984 35.156 37.656 1 93.88 65 ASP B CA 1
ATOM 5634 C C . ASP B 1 65 ? -15.492 35.5 37.594 1 93.88 65 ASP B C 1
ATOM 5636 O O . ASP B 1 65 ? -14.664 34.781 38.156 1 93.88 65 ASP B O 1
ATOM 5640 N N . PHE B 1 66 ? -15.234 36.625 36.938 1 94.06 66 PHE B N 1
ATOM 5641 C CA . PHE B 1 66 ? -13.852 37.031 36.781 1 94.06 66 PHE B CA 1
ATOM 5642 C C . PHE B 1 66 ? -13.586 38.312 37.625 1 94.06 66 PHE B C 1
ATOM 5644 O O . PHE B 1 66 ? -14.438 39.188 37.688 1 94.06 66 PHE B O 1
ATOM 5651 N N . TYR B 1 67 ? -12.453 38.312 38.281 1 92.31 67 TYR B N 1
ATOM 5652 C CA . TYR B 1 67 ? -11.961 39.5 38.969 1 92.31 67 TYR B CA 1
ATOM 5653 C C . TYR B 1 67 ? -10.477 39.688 38.719 1 92.31 67 TYR B C 1
ATOM 5655 O O . TYR B 1 67 ? -9.656 38.812 39.031 1 92.31 67 TYR B O 1
ATOM 5663 N N . ASN B 1 68 ? -10.188 40.812 38.031 1 92.06 68 ASN B N 1
ATOM 5664 C CA . ASN B 1 68 ? -8.789 41.125 37.75 1 92.06 68 ASN B CA 1
ATOM 5665 C C . ASN B 1 68 ? -8.117 41.812 38.938 1 92.06 68 ASN B C 1
ATOM 5667 O O . ASN B 1 68 ? -8.203 43.031 39.031 1 92.06 68 ASN B O 1
ATOM 5671 N N . ASN B 1 69 ? -7.445 41.094 39.656 1 87.62 69 ASN B N 1
ATOM 5672 C CA . ASN B 1 69 ? -6.75 41.656 40.812 1 87.62 69 ASN B CA 1
ATOM 5673 C C . ASN B 1 69 ? -5.277 41.938 40.5 1 87.62 69 ASN B C 1
ATOM 5675 O O . ASN B 1 69 ? -4.48 42.188 41.406 1 87.62 69 ASN B O 1
ATOM 5679 N N . THR B 1 70 ? -4.988 41.875 39.281 1 86.81 70 THR B N 1
ATOM 5680 C CA . THR B 1 70 ? -3.598 42.062 38.906 1 86.81 70 THR B CA 1
ATOM 5681 C C . THR B 1 70 ? -3.354 43.531 38.5 1 86.81 70 THR B C 1
ATOM 5683 O O . THR B 1 70 ? -4.293 44.312 38.438 1 86.81 70 THR B O 1
ATOM 5686 N N . LYS B 1 71 ? -2.125 43.938 38.375 1 89.31 71 LYS B N 1
ATOM 5687 C CA . LYS B 1 71 ? -1.731 45.312 38.062 1 89.31 71 LYS B CA 1
ATOM 5688 C C . LYS B 1 71 ? -1.692 45.531 36.531 1 89.31 71 LYS B C 1
ATOM 5690 O O . LYS B 1 71 ? -1.407 46.625 36.094 1 89.31 71 LYS B O 1
ATOM 5695 N N . SER B 1 72 ? -1.979 44.469 35.812 1 89.06 72 SER B N 1
ATOM 5696 C CA . SER B 1 72 ? -1.946 44.594 34.375 1 89.06 72 SER B CA 1
ATOM 5697 C C . SER B 1 72 ? -3.309 44.281 33.75 1 89.06 72 SER B C 1
ATOM 5699 O O . SER B 1 72 ? -4.18 43.719 34.438 1 89.06 72 SER B O 1
ATOM 5701 N N . ILE B 1 73 ? -3.457 44.75 32.5 1 90.75 73 ILE B N 1
ATOM 5702 C CA . ILE B 1 73 ? -4.684 44.5 31.75 1 90.75 73 ILE B CA 1
ATOM 5703 C C . ILE B 1 73 ? -4.793 43 31.453 1 90.75 73 ILE B C 1
ATOM 5705 O O . ILE B 1 73 ? -3.812 42.375 31.047 1 90.75 73 ILE B O 1
ATOM 5709 N N . PHE B 1 74 ? -5.961 42.5 31.828 1 87.88 74 PHE B N 1
ATOM 5710 C CA . PHE B 1 74 ? -6.258 41.094 31.578 1 87.88 74 PHE B CA 1
ATOM 5711 C C . PHE B 1 74 ? -6.824 40.906 30.172 1 87.88 74 PHE B C 1
ATOM 5713 O O . PHE B 1 74 ? -7.906 41.406 29.875 1 87.88 74 PHE B O 1
ATOM 5720 N N . LYS B 1 75 ? -6.066 40.344 29.266 1 91.19 75 LYS B N 1
ATOM 5721 C CA . LYS B 1 75 ? -6.531 39.969 27.938 1 91.19 75 LYS B CA 1
ATOM 5722 C C . LYS B 1 75 ? -6.266 38.5 27.656 1 91.19 75 LYS B C 1
ATOM 5724 O O . LYS B 1 75 ? -5.137 38.125 27.328 1 91.19 75 LYS B O 1
ATOM 5729 N N . LYS B 1 76 ? -7.281 37.688 27.766 1 92.62 76 LYS B N 1
ATOM 5730 C CA . LYS B 1 76 ? -7.141 36.25 27.578 1 92.62 76 LYS B CA 1
ATOM 5731 C C . LYS B 1 76 ? -8.266 35.719 26.719 1 92.62 76 LYS B C 1
ATOM 5733 O O . LYS B 1 76 ? -9.297 36.375 26.516 1 92.62 76 LYS B O 1
ATOM 5738 N N . ARG B 1 77 ? -8.016 34.625 26.172 1 94.19 77 ARG B N 1
ATOM 5739 C CA . ARG B 1 77 ? -9 33.875 25.422 1 94.19 77 ARG B CA 1
ATOM 5740 C C . ARG B 1 77 ? -9.57 32.719 26.25 1 94.19 77 ARG B C 1
ATOM 5742 O O . ARG B 1 77 ? -8.812 31.953 26.844 1 94.19 77 ARG B O 1
ATOM 5749 N N . ILE B 1 78 ? -10.859 32.688 26.359 1 95 78 ILE B N 1
ATOM 5750 C CA . ILE B 1 78 ? -11.578 31.609 27.047 1 95 78 ILE B CA 1
ATOM 5751 C C . ILE B 1 78 ? -12.188 30.656 26.016 1 95 78 ILE B C 1
ATOM 5753 O O . ILE B 1 78 ? -12.906 31.094 25.109 1 95 78 ILE B O 1
ATOM 5757 N N . TYR B 1 79 ? -11.859 29.438 26.094 1 93.75 79 TYR B N 1
ATOM 5758 C CA . TYR B 1 79 ? -12.297 28.5 25.047 1 93.75 79 TYR B CA 1
ATOM 5759 C C . TYR B 1 79 ? -12.688 27.156 25.656 1 93.75 79 TYR B C 1
ATOM 5761 O O . TYR B 1 79 ? -12.273 26.828 26.766 1 93.75 79 TYR B O 1
ATOM 5769 N N . ASN B 1 80 ? -13.547 26.484 24.953 1 91.81 80 ASN B N 1
ATOM 5770 C CA . ASN B 1 80 ? -13.875 25.078 25.219 1 91.81 80 ASN B CA 1
ATOM 5771 C C . ASN B 1 80 ? -13.125 24.141 24.281 1 91.81 80 ASN B C 1
ATOM 5773 O O . ASN B 1 80 ? -13.094 24.359 23.078 1 91.81 80 ASN B O 1
ATOM 5777 N N . ARG B 1 81 ? -12.508 23.156 24.812 1 85.5 81 ARG B N 1
ATOM 5778 C CA . ARG B 1 81 ? -11.641 22.266 24.031 1 85.5 81 ARG B CA 1
ATOM 5779 C C . ARG B 1 81 ? -12.453 21.344 23.125 1 85.5 81 ARG B C 1
ATOM 5781 O O . ARG B 1 81 ? -11.914 20.766 22.188 1 85.5 81 ARG B O 1
ATOM 5788 N N . THR B 1 82 ? -13.711 21.234 23.359 1 84.56 82 THR B N 1
ATOM 5789 C CA . THR B 1 82 ? -14.539 20.297 22.609 1 84.56 82 THR B CA 1
ATOM 5790 C C . THR B 1 82 ? -15.102 20.969 21.359 1 84.56 82 THR B C 1
ATOM 5792 O O . THR B 1 82 ? -15.758 22 21.453 1 84.56 82 THR B O 1
ATOM 5795 N N . ALA B 1 83 ? -14.758 20.266 20.281 1 84.94 83 ALA B N 1
ATOM 5796 C CA . ALA B 1 83 ? -15.359 20.719 19.031 1 84.94 83 ALA B CA 1
ATOM 5797 C C . ALA B 1 83 ? -16.75 20.109 18.828 1 84.94 83 ALA B C 1
ATOM 5799 O O . ALA B 1 83 ? -17.047 19.031 19.359 1 84.94 83 ALA B O 1
ATOM 5800 N N . GLY B 1 84 ? -17.594 20.797 18.297 1 82.69 84 GLY B N 1
ATOM 5801 C CA . GLY B 1 84 ? -18.859 20.203 17.875 1 82.69 84 GLY B CA 1
ATOM 5802 C C . GLY B 1 84 ? -20 20.516 18.828 1 82.69 84 GLY B C 1
ATOM 5803 O O . GLY B 1 84 ? -21.031 19.828 18.812 1 82.69 84 GLY B O 1
ATOM 5804 N N . ILE B 1 85 ? -19.781 21.375 19.812 1 89.5 85 ILE B N 1
ATOM 5805 C CA . ILE B 1 85 ? -20.906 21.812 20.609 1 89.5 85 ILE B CA 1
ATOM 5806 C C . ILE B 1 85 ? -21.938 22.516 19.734 1 89.5 85 ILE B C 1
ATOM 5808 O O . ILE B 1 85 ? -21.578 23.406 18.953 1 89.5 85 ILE B O 1
ATOM 5812 N N . ASP B 1 86 ? -23.172 22.188 19.859 1 90.94 86 ASP B N 1
ATOM 5813 C CA . ASP B 1 86 ? -24.188 22.562 18.891 1 90.94 86 ASP B CA 1
ATOM 5814 C C . ASP B 1 86 ? -24.547 24.047 19 1 90.94 86 ASP B C 1
ATOM 5816 O O . ASP B 1 86 ? -24.469 24.781 18.016 1 90.94 86 ASP B O 1
ATOM 5820 N N . LEU B 1 87 ? -25 24.531 20.125 1 93.69 87 LEU B N 1
ATOM 5821 C CA . LEU B 1 87 ? -25.391 25.922 20.344 1 93.69 87 LEU B CA 1
ATOM 5822 C C . LEU B 1 87 ? -24.734 26.469 21.609 1 93.69 87 LEU B C 1
ATOM 5824 O O . LEU B 1 87 ? -24.844 25.859 22.672 1 93.69 87 LEU B O 1
ATOM 5828 N N . ILE B 1 88 ? -24.016 27.531 21.438 1 96.25 88 ILE B N 1
ATOM 5829 C CA . ILE B 1 88 ? -23.375 28.203 22.562 1 96.25 88 ILE B CA 1
ATOM 5830 C C . ILE B 1 88 ? -23.672 29.703 22.516 1 96.25 88 ILE B C 1
ATOM 5832 O O . ILE B 1 88 ? -23.359 30.375 21.516 1 96.25 88 ILE B O 1
ATOM 5836 N N . ASP B 1 89 ? -24.266 30.234 23.484 1 96.5 89 ASP B N 1
ATOM 5837 C CA . ASP B 1 89 ? -24.453 31.672 23.641 1 96.5 89 ASP B CA 1
ATOM 5838 C C . ASP B 1 89 ? -23.672 32.188 24.844 1 96.5 89 ASP B C 1
ATOM 5840 O O . ASP B 1 89 ? -23.875 31.734 25.969 1 96.5 89 ASP B O 1
ATOM 5844 N N . VAL B 1 90 ? -22.812 33.094 24.609 1 97.62 90 VAL B N 1
ATOM 5845 C CA . VAL B 1 90 ? -21.984 33.688 25.672 1 97.62 90 VAL B CA 1
ATOM 5846 C C . VAL B 1 90 ? -22.422 35.125 25.953 1 97.62 90 VAL B C 1
ATOM 5848 O O . VAL B 1 90 ? -22.547 35.938 25.031 1 97.62 90 VAL B O 1
ATOM 5851 N N . TYR B 1 91 ? -22.688 35.438 27.203 1 96.94 91 TYR B N 1
ATOM 5852 C CA . TYR B 1 91 ? -23.062 36.781 27.656 1 96.94 91 TYR B CA 1
ATOM 5853 C C . TYR B 1 91 ? -22.031 37.344 28.625 1 96.94 91 TYR B C 1
ATOM 5855 O O . TYR B 1 91 ? -21.828 36.781 29.703 1 96.94 91 TYR B O 1
ATOM 5863 N N . ILE B 1 92 ? -21.391 38.406 28.234 1 96.88 92 ILE B N 1
ATOM 5864 C CA . ILE B 1 92 ? -20.422 39.062 29.109 1 96.88 92 ILE B CA 1
ATOM 5865 C C . ILE B 1 92 ? -21.078 40.25 29.797 1 96.88 92 ILE B C 1
ATOM 5867 O O . ILE B 1 92 ? -21.531 41.188 29.125 1 96.88 92 ILE B O 1
ATOM 5871 N N . LEU B 1 93 ? -21.094 40.219 31.094 1 95.5 93 LEU B N 1
ATOM 5872 C CA . LEU B 1 93 ? -21.703 41.281 31.891 1 95.5 93 LEU B CA 1
ATOM 5873 C C . LEU B 1 93 ? -20.641 42.062 32.656 1 95.5 93 LEU B C 1
ATOM 5875 O O . LEU B 1 93 ? -19.797 41.469 33.312 1 95.5 93 LEU B O 1
ATOM 5879 N N . LYS B 1 94 ? -20.656 43.312 32.438 1 93.56 94 LYS B N 1
ATOM 5880 C CA . LYS B 1 94 ? -19.875 44.25 33.25 1 93.56 94 LYS B CA 1
ATOM 5881 C C . LYS B 1 94 ? -20.781 45.219 34 1 93.56 94 LYS B C 1
ATOM 5883 O O . LYS B 1 94 ? -21.688 45.812 33.406 1 93.56 94 LYS B O 1
ATOM 5888 N N . ASN B 1 95 ? -20.625 45.469 35.219 1 89 95 ASN B N 1
ATOM 5889 C CA . ASN B 1 95 ? -21.453 46.344 36.031 1 89 95 ASN B CA 1
ATOM 5890 C C . ASN B 1 95 ? -22.938 46.031 35.875 1 89 95 ASN B C 1
ATOM 5892 O O . ASN B 1 95 ? -23.734 46.938 35.656 1 89 95 ASN B O 1
ATOM 5896 N N . ASN B 1 96 ? -23.359 44.781 35.812 1 84.69 96 ASN B N 1
ATOM 5897 C CA . ASN B 1 96 ? -24.719 44.25 35.75 1 84.69 96 ASN B CA 1
ATOM 5898 C C . ASN B 1 96 ? -25.406 44.594 34.438 1 84.69 96 ASN B C 1
ATOM 5900 O O . ASN B 1 96 ? -26.625 44.594 34.344 1 84.69 96 ASN B O 1
ATOM 5904 N N . GLN B 1 97 ? -24.625 44.938 33.469 1 92.5 97 GLN B N 1
ATOM 5905 C CA . GLN B 1 97 ? -25.125 45.156 32.125 1 92.5 97 GLN B CA 1
ATOM 5906 C C . GLN B 1 97 ? -24.422 44.25 31.094 1 92.5 97 GLN B C 1
ATOM 5908 O O . GLN B 1 97 ? -23.219 44.031 31.203 1 92.5 97 GLN B O 1
ATOM 5913 N N . ILE B 1 98 ? -25.203 43.844 30.141 1 94 98 ILE B N 1
ATOM 5914 C CA . ILE B 1 98 ? -24.641 43 29.094 1 94 98 ILE B CA 1
ATOM 5915 C C . ILE B 1 98 ? -23.797 43.875 28.156 1 94 98 ILE B C 1
ATOM 5917 O O . ILE B 1 98 ? -24.328 44.75 27.453 1 94 98 ILE B O 1
ATOM 5921 N N . GLU B 1 99 ? -22.531 43.625 28.094 1 93.56 99 GLU B N 1
ATOM 5922 C CA . GLU B 1 99 ? -21.609 44.375 27.266 1 93.56 99 GLU B CA 1
ATOM 5923 C C . GLU B 1 99 ? -21.453 43.75 25.891 1 93.56 99 GLU B C 1
ATOM 5925 O O . GLU B 1 99 ? -21.422 44.438 24.875 1 93.56 99 GLU B O 1
ATOM 5930 N N . LYS B 1 100 ? -21.266 42.469 25.906 1 94.56 100 LYS B N 1
ATOM 5931 C CA . LYS B 1 100 ? -21.016 41.781 24.656 1 94.56 100 LYS B CA 1
ATOM 5932 C C . LYS B 1 100 ? -21.688 40.406 24.641 1 94.56 100 LYS B C 1
ATOM 5934 O O . LYS B 1 100 ? -21.797 39.75 25.688 1 94.56 100 LYS B O 1
ATOM 5939 N N . ARG B 1 101 ? -22.188 40 23.516 1 94.75 101 ARG B N 1
ATOM 5940 C CA . ARG B 1 101 ? -22.781 38.688 23.297 1 94.75 101 ARG B CA 1
ATOM 5941 C C . ARG B 1 101 ? -22.062 37.938 22.188 1 94.75 101 ARG B C 1
ATOM 5943 O O . ARG B 1 101 ? -21.688 38.531 21.172 1 94.75 101 ARG B O 1
ATOM 5950 N N . TYR B 1 102 ? -21.75 36.688 22.406 1 95.75 102 TYR B N 1
ATOM 5951 C CA . TYR B 1 102 ? -21.172 35.812 21.391 1 95.75 102 TYR B CA 1
ATOM 5952 C C . TYR B 1 102 ? -22.141 34.688 21.047 1 95.75 102 TYR B C 1
ATOM 5954 O O . TYR B 1 102 ? -22.719 34.062 21.938 1 95.75 102 TYR B O 1
ATOM 5962 N N . LYS B 1 103 ? -22.359 34.5 19.812 1 95.56 103 LYS B N 1
ATOM 5963 C CA . LYS B 1 103 ? -23.094 33.375 19.312 1 95.56 103 LYS B CA 1
ATOM 5964 C C . LYS B 1 103 ? -22.156 32.344 18.688 1 95.56 103 LYS B C 1
ATOM 5966 O O . LYS B 1 103 ? -21.531 32.594 17.656 1 95.56 103 LYS B O 1
ATOM 5971 N N . LEU B 1 104 ? -22.094 31.188 19.328 1 94.56 104 LEU B N 1
ATOM 5972 C CA . LEU B 1 104 ? -21.172 30.141 18.891 1 94.56 104 LEU B CA 1
ATOM 5973 C C . LEU B 1 104 ? -21.891 28.812 18.719 1 94.56 104 LEU B C 1
ATOM 5975 O O . LEU B 1 104 ? -23.094 28.719 19.016 1 94.56 104 LEU B O 1
ATOM 5979 N N . GLY B 1 105 ? -21.141 27.797 18.172 1 91.38 105 GLY B N 1
ATOM 5980 C CA . GLY B 1 105 ? -21.719 26.484 17.984 1 91.38 105 GLY B CA 1
ATOM 5981 C C . GLY B 1 105 ? -21.703 26.016 16.547 1 91.38 105 GLY B C 1
ATOM 5982 O O . GLY B 1 105 ? -21.672 26.828 15.625 1 91.38 105 GLY B O 1
ATOM 5983 N N . ASP B 1 106 ? -21.828 24.734 16.406 1 88.31 106 ASP B N 1
ATOM 5984 C CA . ASP B 1 106 ? -21.672 24.172 15.062 1 88.31 106 ASP B CA 1
ATOM 5985 C C . ASP B 1 106 ? -23.031 24.031 14.367 1 88.31 106 ASP B C 1
ATOM 5987 O O . ASP B 1 106 ? -23.094 23.609 13.211 1 88.31 106 ASP B O 1
ATOM 5991 N N . PHE B 1 107 ? -24.156 24.375 15.078 1 88.88 107 PHE B N 1
ATOM 5992 C CA . PHE B 1 107 ? -25.469 24.375 14.445 1 88.88 107 PHE B CA 1
ATOM 5993 C C . PHE B 1 107 ? -25.797 25.75 13.891 1 88.88 107 PHE B C 1
ATOM 5995 O O . PHE B 1 107 ? -26.938 26.016 13.484 1 88.88 107 PHE B O 1
ATOM 6002 N N . ARG B 1 108 ? -24.859 26.594 13.922 1 90.12 108 ARG B N 1
ATOM 6003 C CA . ARG B 1 108 ? -25.016 27.922 13.352 1 90.12 108 ARG B CA 1
ATOM 6004 C C . ARG B 1 108 ? -24.188 28.094 12.086 1 90.12 108 ARG B C 1
ATOM 6006 O O . ARG B 1 108 ? -23.047 27.625 12.023 1 90.12 108 ARG B O 1
ATOM 6013 N N . VAL B 1 109 ? -24.797 28.719 11.125 1 85.56 109 VAL B N 1
ATOM 6014 C CA . VAL B 1 109 ? -24.078 28.984 9.875 1 85.56 109 VAL B CA 1
ATOM 6015 C C . VAL B 1 109 ? -22.984 30.016 10.125 1 85.56 109 VAL B C 1
ATOM 6017 O O . VAL B 1 109 ? -23.047 30.781 11.086 1 85.56 109 VAL B O 1
ATOM 6020 N N . HIS B 1 110 ? -21.922 30.047 9.32 1 82.62 110 HIS B N 1
ATOM 6021 C CA . HIS B 1 110 ? -20.75 30.906 9.477 1 82.62 110 HIS B CA 1
ATOM 6022 C C . HIS B 1 110 ? -21.156 32.375 9.492 1 82.62 110 HIS B C 1
ATOM 6024 O O . HIS B 1 110 ? -20.516 33.188 10.164 1 82.62 110 HIS B O 1
ATOM 6030 N N . ASN B 1 111 ? -22.188 32.688 8.875 1 81.44 111 ASN B N 1
ATOM 6031 C CA . ASN B 1 111 ? -22.578 34.094 8.75 1 81.44 111 ASN B CA 1
ATOM 6032 C C . ASN B 1 111 ? -23.125 34.656 10.062 1 81.44 111 ASN B C 1
ATOM 6034 O O . ASN B 1 111 ? -23.047 35.844 10.32 1 81.44 111 ASN B O 1
ATOM 6038 N N . ILE B 1 112 ? -23.625 33.781 10.945 1 85.69 112 ILE B N 1
ATOM 6039 C CA . ILE B 1 112 ? -24.266 34.219 12.188 1 85.69 112 ILE B CA 1
ATOM 6040 C C . ILE B 1 112 ? -23.328 33.969 13.367 1 85.69 112 ILE B C 1
ATOM 6042 O O . ILE B 1 112 ? -23.5 34.562 14.438 1 85.69 112 ILE B O 1
ATOM 6046 N N . ARG B 1 113 ? -22.281 33.344 13.141 1 87.38 113 ARG B N 1
ATOM 6047 C CA . ARG B 1 113 ? -21.359 33 14.219 1 87.38 113 ARG B CA 1
ATOM 6048 C C . ARG B 1 113 ? -20.234 34.031 14.336 1 87.38 113 ARG B C 1
ATOM 6050 O O . ARG B 1 113 ? -19.75 34.531 13.328 1 87.38 113 ARG B O 1
ATOM 6057 N N . ASP B 1 114 ? -19.812 34.219 15.508 1 88.25 114 ASP B N 1
ATOM 6058 C CA . ASP B 1 114 ? -18.781 35.219 15.766 1 88.25 114 ASP B CA 1
ATOM 6059 C C . ASP B 1 114 ? -17.391 34.688 15.484 1 88.25 114 ASP B C 1
ATOM 6061 O O . ASP B 1 114 ? -16.484 35.406 15.094 1 88.25 114 ASP B O 1
ATOM 6065 N N . ASN B 1 115 ? -17.172 33.406 15.781 1 86.81 115 ASN B N 1
ATOM 6066 C CA . ASN B 1 115 ? -15.883 32.812 15.492 1 86.81 115 ASN B CA 1
ATOM 6067 C C . ASN B 1 115 ? -16.031 31.578 14.602 1 86.81 115 ASN B C 1
ATOM 6069 O O . ASN B 1 115 ? -16.922 30.75 14.812 1 86.81 115 ASN B O 1
ATOM 6073 N N . HIS B 1 116 ? -15.148 31.531 13.57 1 84.94 116 HIS B N 1
ATOM 6074 C CA . HIS B 1 116 ? -15.25 30.453 12.586 1 84.94 116 HIS B CA 1
ATOM 6075 C C . HIS B 1 116 ? -14.25 29.344 12.891 1 84.94 116 HIS B C 1
ATOM 6077 O O . HIS B 1 116 ? -14.07 28.422 12.086 1 84.94 116 HIS B O 1
ATOM 6083 N N . PHE B 1 117 ? -13.719 29.359 14.039 1 88.31 117 PHE B N 1
ATOM 6084 C CA . PHE B 1 117 ? -12.727 28.344 14.398 1 88.31 117 PHE B CA 1
ATOM 6085 C C . PHE B 1 117 ? -13.414 27.047 14.82 1 88.31 117 PHE B C 1
ATOM 6087 O O . PHE B 1 117 ? -14.617 27.031 15.086 1 88.31 117 PHE B O 1
ATOM 6094 N N . ARG B 1 118 ? -12.773 26.031 14.797 1 89.44 118 ARG B N 1
ATOM 6095 C CA . ARG B 1 118 ? -13.344 24.703 15.047 1 89.44 118 ARG B CA 1
ATOM 6096 C C . ARG B 1 118 ? -13.781 24.562 16.5 1 89.44 118 ARG B C 1
ATOM 6098 O O . ARG B 1 118 ? -14.727 23.828 16.797 1 89.44 118 ARG B O 1
ATOM 6105 N N . VAL B 1 119 ? -13.062 25.188 17.422 1 91.56 119 VAL B N 1
ATOM 6106 C CA . VAL B 1 119 ? -13.453 25.172 18.828 1 91.56 119 VAL B CA 1
ATOM 6107 C C . VAL B 1 119 ? -14.008 26.531 19.219 1 91.56 119 VAL B C 1
ATOM 6109 O O . VAL B 1 119 ? -13.531 27.578 18.75 1 91.56 119 VAL B O 1
ATOM 6112 N N . PRO B 1 120 ? -15.031 26.484 20.047 1 93.69 120 PRO B N 1
ATOM 6113 C CA . PRO B 1 120 ? -15.602 27.766 20.469 1 93.69 120 PRO B CA 1
ATOM 6114 C C . PRO B 1 120 ? -14.688 28.531 21.422 1 93.69 120 PRO B C 1
ATOM 6116 O O . PRO B 1 120 ? -14.094 27.938 22.328 1 93.69 120 PRO B O 1
ATOM 6119 N N . TYR B 1 121 ? -14.539 29.781 21.156 1 94.88 121 TYR B N 1
ATOM 6120 C CA . TYR B 1 121 ? -13.766 30.641 22.047 1 94.88 121 TYR B CA 1
ATOM 6121 C C . TYR B 1 121 ? -14.289 32.062 22.031 1 94.88 121 TYR B C 1
ATOM 6123 O O . TYR B 1 121 ? -15.07 32.438 21.141 1 94.88 121 TYR B O 1
ATOM 6131 N N . PHE B 1 122 ? -14.109 32.844 22.984 1 94.88 122 PHE B N 1
ATOM 6132 C CA . PHE B 1 122 ? -14.352 34.281 23.062 1 94.88 122 PHE B CA 1
ATOM 6133 C C . PHE B 1 122 ? -13.234 34.969 23.828 1 94.88 122 PHE B C 1
ATOM 6135 O O . PHE B 1 122 ? -12.531 34.344 24.625 1 94.88 122 PHE B O 1
ATOM 6142 N N . ASP B 1 123 ? -13.016 36.219 23.5 1 94.12 123 ASP B N 1
ATOM 6143 C CA . ASP B 1 123 ? -11.953 37 24.141 1 94.12 123 ASP B CA 1
ATOM 6144 C C . ASP B 1 123 ? -12.508 37.906 25.234 1 94.12 123 ASP B C 1
ATOM 6146 O O . ASP B 1 123 ? -13.602 38.469 25.078 1 94.12 123 ASP B O 1
ATOM 6150 N N . LEU B 1 124 ? -11.82 37.938 26.328 1 94.25 124 LEU B N 1
ATOM 6151 C CA . LEU B 1 124 ? -12.227 38.781 27.453 1 94.25 124 LEU B CA 1
ATOM 6152 C C . LEU B 1 124 ? -11.109 39.75 27.844 1 94.25 124 LEU B C 1
ATOM 6154 O O . LEU B 1 124 ? -9.961 39.312 28.031 1 94.25 124 LEU B O 1
ATOM 6158 N N . THR B 1 125 ? -11.406 41 27.812 1 93.62 125 THR B N 1
ATOM 6159 C CA . THR B 1 125 ? -10.484 42.062 28.25 1 93.62 125 THR B CA 1
ATOM 6160 C C . THR B 1 125 ? -11.008 42.75 29.5 1 93.62 125 THR B C 1
ATOM 6162 O O . THR B 1 125 ? -12.133 43.219 29.531 1 93.62 125 THR B O 1
ATOM 6165 N N . LEU B 1 126 ? -10.234 42.719 30.594 1 92.94 126 LEU B N 1
ATOM 6166 C CA . LEU B 1 126 ? -10.578 43.375 31.844 1 92.94 126 LEU B CA 1
ATOM 6167 C C . LEU B 1 126 ? -9.523 44.375 32.25 1 92.94 126 LEU B C 1
ATOM 6169 O O . LEU B 1 126 ? -8.32 44.094 32.156 1 92.94 126 LEU B O 1
ATOM 6173 N N . GLN B 1 127 ? -10.031 45.531 32.594 1 92.38 127 GLN B N 1
ATOM 6174 C CA . GLN B 1 127 ? -9.141 46.531 33.156 1 92.38 127 GLN B CA 1
ATOM 6175 C C . GLN B 1 127 ? -8.742 46.188 34.594 1 92.38 127 GLN B C 1
ATOM 6177 O O . GLN B 1 127 ? -9.281 45.25 35.156 1 92.38 127 GLN B O 1
ATOM 6182 N N . VAL B 1 128 ? -7.816 46.969 35.188 1 91.94 128 VAL B N 1
ATOM 6183 C CA . VAL B 1 128 ? -7.352 46.75 36.531 1 91.94 128 VAL B CA 1
ATOM 6184 C C . VAL B 1 128 ? -8.508 46.969 37.531 1 91.94 128 VAL B C 1
ATOM 6186 O O . VAL B 1 128 ? -9.234 47.969 37.438 1 91.94 128 VAL B O 1
ATOM 6189 N N . ASN B 1 129 ? -8.766 46 38.406 1 90.25 129 ASN B N 1
ATOM 6190 C CA . ASN B 1 129 ? -9.781 46 39.438 1 90.25 129 ASN B CA 1
ATOM 6191 C C . ASN B 1 129 ? -11.188 45.969 38.844 1 90.25 129 ASN B C 1
ATOM 6193 O O . ASN B 1 129 ? -12.125 46.531 39.438 1 90.25 129 ASN B O 1
ATOM 6197 N N . GLU B 1 130 ? -11.242 45.469 37.656 1 93.25 130 GLU B N 1
ATOM 6198 C CA . GLU B 1 130 ? -12.547 45.344 37 1 93.25 130 GLU B CA 1
ATOM 6199 C C . GLU B 1 130 ? -13.125 43.938 37.219 1 93.25 130 GLU B C 1
ATOM 6201 O O . GLU B 1 130 ? -12.383 42.969 37.25 1 93.25 130 GLU B O 1
ATOM 6206 N N . LYS B 1 131 ? -14.422 43.875 37.438 1 93.25 131 LYS B N 1
ATOM 6207 C CA . LYS B 1 131 ? -15.133 42.594 37.594 1 93.25 131 LYS B CA 1
ATOM 6208 C C . LYS B 1 131 ? -16.031 42.344 36.375 1 93.25 131 LYS B C 1
ATOM 6210 O O . LYS B 1 131 ? -16.578 43.281 35.812 1 93.25 131 LYS B O 1
ATOM 6215 N N . ALA B 1 132 ? -16.047 41.125 35.969 1 94.5 132 ALA B N 1
ATOM 6216 C CA . ALA B 1 132 ? -16.938 40.719 34.906 1 94.5 132 ALA B CA 1
ATOM 6217 C C . ALA B 1 132 ? -17.594 39.375 35.219 1 94.5 132 ALA B C 1
ATOM 6219 O O . ALA B 1 132 ? -16.969 38.5 35.781 1 94.5 132 ALA B O 1
ATOM 6220 N N . GLN B 1 133 ? -18.844 39.25 34.938 1 95.12 133 GLN B N 1
ATOM 6221 C CA . GLN B 1 133 ? -19.578 38 35.031 1 95.12 133 GLN B CA 1
ATOM 6222 C C . GLN B 1 133 ? -19.922 37.469 33.625 1 95.12 133 GLN B C 1
ATOM 6224 O O . GLN B 1 133 ? -20.453 38.219 32.812 1 95.12 133 GLN B O 1
ATOM 6229 N N . VAL B 1 134 ? -19.562 36.281 33.406 1 96.31 134 VAL B N 1
ATOM 6230 C CA . VAL B 1 134 ? -19.828 35.656 32.094 1 96.31 134 VAL B CA 1
ATOM 6231 C C . VAL B 1 134 ? -20.844 34.531 32.281 1 96.31 134 VAL B C 1
ATOM 6233 O O . VAL B 1 134 ? -20.641 33.625 33.094 1 96.31 134 VAL B O 1
ATOM 6236 N N . TYR B 1 135 ? -21.906 34.594 31.562 1 96.12 135 TYR B N 1
ATOM 6237 C CA . TYR B 1 135 ? -22.891 33.5 31.5 1 96.12 135 TYR B CA 1
ATOM 6238 C C . TYR B 1 135 ? -22.828 32.781 30.156 1 96.12 135 TYR B C 1
ATOM 6240 O O . TYR B 1 135 ? -22.922 33.438 29.094 1 96.12 135 TYR B O 1
ATOM 6248 N N . ILE B 1 136 ? -22.672 31.531 30.172 1 97.06 136 ILE B N 1
ATOM 6249 C CA . ILE B 1 136 ? -22.594 30.719 28.953 1 97.06 136 ILE B CA 1
ATOM 6250 C C . ILE B 1 136 ? -23.766 29.75 28.891 1 97.06 136 ILE B C 1
ATOM 6252 O O . ILE B 1 136 ? -23.938 28.938 29.797 1 97.06 136 ILE B O 1
ATOM 6256 N N . LYS B 1 137 ? -24.578 29.844 27.875 1 96.25 137 LYS B N 1
ATOM 6257 C CA . LYS B 1 137 ? -25.656 28.906 27.594 1 96.25 137 LYS B CA 1
ATOM 6258 C C . LYS B 1 137 ? -25.219 27.859 26.578 1 96.25 137 LYS B C 1
ATOM 6260 O O . LYS B 1 137 ? -24.906 28.203 25.438 1 96.25 137 LYS B O 1
ATOM 6265 N N . GLN B 1 138 ? -25.172 26.609 26.938 1 95.19 138 GLN B N 1
ATOM 6266 C CA . GLN B 1 138 ? -24.734 25.531 26.062 1 95.19 138 GLN B CA 1
ATOM 6267 C C . GLN B 1 138 ? -25.844 24.516 25.859 1 95.19 138 GLN B C 1
ATOM 6269 O O . GLN B 1 138 ? -26.531 24.125 26.812 1 95.19 138 GLN B O 1
ATOM 6274 N N . LYS B 1 139 ? -26.078 24.156 24.625 1 92.88 139 LYS B N 1
ATOM 6275 C CA . LYS B 1 139 ? -26.984 23.062 24.25 1 92.88 139 LYS B CA 1
ATOM 6276 C C . LYS B 1 139 ? -26.344 22.156 23.219 1 92.88 139 LYS B C 1
ATOM 6278 O O . LYS B 1 139 ? -25.875 22.609 22.172 1 92.88 139 LYS B O 1
ATOM 6283 N N . THR B 1 140 ? -26.219 20.891 23.5 1 89.62 140 THR B N 1
ATOM 6284 C CA . THR B 1 140 ? -25.641 19.938 22.562 1 89.62 140 THR B CA 1
ATOM 6285 C C . THR B 1 140 ? -26.234 18.547 22.781 1 89.62 140 THR B C 1
ATOM 6287 O O . THR B 1 140 ? -26.625 18.203 23.906 1 89.62 140 THR B O 1
ATOM 6290 N N . TYR B 1 141 ? -26.359 17.844 21.703 1 83.75 141 TYR B N 1
ATOM 6291 C CA . TYR B 1 141 ? -26.828 16.469 21.797 1 83.75 141 TYR B CA 1
ATOM 6292 C C . TYR B 1 141 ? -25.656 15.5 21.938 1 83.75 141 TYR B C 1
ATOM 6294 O O . TYR B 1 141 ? -25.828 14.336 22.328 1 83.75 141 TYR B O 1
ATOM 6302 N N . SER B 1 142 ? -24.453 16.031 21.656 1 79.25 142 SER B N 1
ATOM 6303 C CA . SER B 1 142 ? -23.219 15.289 21.906 1 79.25 142 SER B CA 1
ATOM 6304 C C . SER B 1 142 ? -22.766 15.438 23.344 1 79.25 142 SER B C 1
ATOM 6306 O O . SER B 1 142 ? -23.406 16.141 24.141 1 79.25 142 SER B O 1
ATOM 6308 N N . PRO B 1 143 ? -21.75 14.734 23.719 1 79 143 PRO B N 1
ATOM 6309 C CA . PRO B 1 143 ? -21.312 14.891 25.109 1 79 143 PRO B CA 1
ATOM 6310 C C . PRO B 1 143 ? -21.047 16.344 25.5 1 79 143 PRO B C 1
ATOM 6312 O O . PRO B 1 143 ? -20.359 17.062 24.766 1 79 143 PRO B O 1
ATOM 6315 N N . MET B 1 144 ? -21.641 16.703 26.625 1 83.06 144 MET B N 1
ATOM 6316 C CA . MET B 1 144 ? -21.594 18.078 27.109 1 83.06 144 MET B CA 1
ATOM 6317 C C . MET B 1 144 ? -20.328 18.328 27.938 1 83.06 144 MET B C 1
ATOM 6319 O O . MET B 1 144 ? -20.156 17.734 29.016 1 83.06 144 MET B O 1
ATOM 6323 N N . ASP B 1 145 ? -19.422 19.062 27.375 1 86.06 145 ASP B N 1
ATOM 6324 C CA . ASP B 1 145 ? -18.25 19.531 28.094 1 86.06 145 ASP B CA 1
ATOM 6325 C C . ASP B 1 145 ? -18.422 20.969 28.562 1 86.06 145 ASP B C 1
ATOM 6327 O O . ASP B 1 145 ? -18.641 21.875 27.75 1 86.06 145 ASP B O 1
ATOM 6331 N N . ILE B 1 146 ? -18.312 21.156 29.875 1 90.81 146 ILE B N 1
ATOM 6332 C CA . ILE B 1 146 ? -18.594 22.484 30.406 1 90.81 146 ILE B CA 1
ATOM 6333 C C . ILE B 1 146 ? -17.312 23.141 30.906 1 90.81 146 ILE B C 1
ATOM 6335 O O . ILE B 1 146 ? -17.344 24.156 31.578 1 90.81 146 ILE B O 1
ATOM 6339 N N . LYS B 1 147 ? -16.219 22.469 30.609 1 89.5 147 LYS B N 1
ATOM 6340 C CA . LYS B 1 147 ? -14.945 23.047 31.047 1 89.5 147 LYS B CA 1
ATOM 6341 C C . LYS B 1 147 ? -14.453 24.109 30.062 1 89.5 147 LYS B C 1
ATOM 6343 O O . LYS B 1 147 ? -14.266 23.812 28.875 1 89.5 147 LYS B O 1
ATOM 6348 N N . TRP B 1 148 ? -14.336 25.266 30.5 1 92.88 148 TRP B N 1
ATOM 6349 C CA . TRP B 1 148 ? -13.781 26.344 29.688 1 92.88 148 TRP B CA 1
ATOM 6350 C C . TRP B 1 148 ? -12.391 26.734 30.188 1 92.88 148 TRP B C 1
ATOM 6352 O O . TRP B 1 148 ? -12.172 26.891 31.391 1 92.88 148 TRP B O 1
ATOM 6362 N N . HIS B 1 149 ? -11.477 26.781 29.328 1 91.19 149 HIS B N 1
ATOM 6363 C CA . HIS B 1 149 ? -10.086 27.047 29.641 1 91.19 149 HIS B CA 1
ATOM 6364 C C . HIS B 1 149 ? -9.727 28.5 29.359 1 91.19 149 HIS B C 1
ATOM 6366 O O . HIS B 1 149 ? -10.32 29.141 28.484 1 91.19 149 HIS B O 1
ATOM 6372 N N . ILE B 1 150 ? -8.836 29.031 30.141 1 92.81 150 ILE B N 1
ATOM 6373 C CA . ILE B 1 150 ? -8.352 30.391 30 1 92.81 150 ILE B CA 1
ATOM 6374 C C . ILE B 1 150 ? -6.879 30.375 29.594 1 92.81 150 ILE B C 1
ATOM 6376 O O . ILE B 1 150 ? -6.035 29.812 30.281 1 92.81 150 ILE B O 1
ATOM 6380 N N . GLN B 1 151 ? -6.629 30.938 28.422 1 90.56 151 GLN B N 1
ATOM 6381 C CA . GLN B 1 151 ? -5.266 30.953 27.906 1 90.56 151 GLN B CA 1
ATOM 6382 C C . GLN B 1 151 ? -4.992 32.219 27.094 1 90.56 151 GLN B C 1
ATOM 6384 O O . GLN B 1 151 ? -5.926 32.906 26.688 1 90.56 151 GLN B O 1
ATOM 6389 N N . SER B 1 152 ? -3.713 32.562 26.969 1 89.06 152 SER B N 1
ATOM 6390 C CA . SER B 1 152 ? -3.355 33.656 26.078 1 89.06 152 SER B CA 1
ATOM 6391 C C . SER B 1 152 ? -3.67 33.312 24.625 1 89.06 152 SER B C 1
ATOM 6393 O O . SER B 1 152 ? -3.752 32.156 24.25 1 89.06 152 SER B O 1
ATOM 6395 N N . VAL B 1 153 ? -3.906 34.312 23.875 1 87.5 153 VAL B N 1
ATOM 6396 C CA . VAL B 1 153 ? -4.227 34.125 22.469 1 87.5 153 VAL B CA 1
ATOM 6397 C C . VAL B 1 153 ? -3.076 33.406 21.766 1 87.5 153 VAL B C 1
ATOM 6399 O O . VAL B 1 153 ? -3.305 32.5 20.953 1 87.5 153 VAL B O 1
ATOM 6402 N N . GLU B 1 154 ? -1.841 33.688 22.078 1 82.25 154 GLU B N 1
ATOM 6403 C CA . GLU B 1 154 ? -0.666 33.062 21.453 1 82.25 154 GLU B CA 1
ATOM 6404 C C . GLU B 1 154 ? -0.568 31.578 21.812 1 82.25 154 GLU B C 1
ATOM 6406 O O . GLU B 1 154 ? -0.295 30.75 20.938 1 82.25 154 GLU B O 1
ATOM 6411 N N . ASP B 1 155 ? -0.82 31.297 23.031 1 84.94 155 ASP B N 1
ATOM 6412 C CA . ASP B 1 155 ? -0.747 29.906 23.469 1 84.94 155 ASP B CA 1
ATOM 6413 C C . ASP B 1 155 ? -1.864 29.062 22.844 1 84.94 155 ASP B C 1
ATOM 6415 O O . ASP B 1 155 ? -1.652 27.906 22.484 1 84.94 155 ASP B O 1
ATOM 6419 N N . PHE B 1 156 ? -3.027 29.703 22.766 1 87.62 156 PHE B N 1
ATOM 6420 C CA . PHE B 1 156 ? -4.164 29.047 22.141 1 87.62 156 PHE B CA 1
ATOM 6421 C C . PHE B 1 156 ? -3.852 28.688 20.688 1 87.62 156 PHE B C 1
ATOM 6423 O O . PHE B 1 156 ? -4.051 27.562 20.25 1 87.62 156 PHE B O 1
ATOM 6430 N N . ASN B 1 157 ? -3.35 29.609 19.984 1 84.69 157 ASN B N 1
ATOM 6431 C CA . ASN B 1 157 ? -3.051 29.406 18.578 1 84.69 157 ASN B CA 1
ATOM 6432 C C . ASN B 1 157 ? -1.946 28.375 18.391 1 84.69 157 ASN B C 1
ATOM 6434 O O . ASN B 1 157 ? -2.018 27.547 17.469 1 84.69 157 ASN B O 1
ATOM 6438 N N . SER B 1 158 ? -0.925 28.438 19.203 1 81 158 SER B N 1
ATOM 6439 C CA . SER B 1 158 ? 0.17 27.484 19.109 1 81 158 SER B CA 1
ATOM 6440 C C . SER B 1 158 ? -0.318 26.062 19.359 1 81 158 SER B C 1
ATOM 6442 O O . SER B 1 158 ? 0.034 25.141 18.625 1 81 158 SER B O 1
ATOM 6444 N N . TYR B 1 159 ? -1.162 25.922 20.344 1 82.12 159 TYR B N 1
ATOM 6445 C CA . TYR B 1 159 ? -1.679 24.609 20.703 1 82.12 159 TYR B CA 1
ATOM 6446 C C . TYR B 1 159 ? -2.521 24.031 19.578 1 82.12 159 TYR B C 1
ATOM 6448 O O . TYR B 1 159 ? -2.336 22.875 19.188 1 82.12 159 TYR B O 1
ATOM 6456 N N . TYR B 1 160 ? -3.402 24.75 19.062 1 85.19 160 TYR B N 1
ATOM 6457 C CA . TYR B 1 160 ? -4.324 24.219 18.062 1 85.19 160 TYR B CA 1
ATOM 6458 C C . TYR B 1 160 ? -3.645 24.109 16.703 1 85.19 160 TYR B C 1
ATOM 6460 O O . TYR B 1 160 ? -4.066 23.312 15.852 1 85.19 160 TYR B O 1
ATOM 6468 N N . HIS B 1 161 ? -2.602 24.875 16.562 1 82.88 161 HIS B N 1
ATOM 6469 C CA . HIS B 1 161 ? -1.785 24.656 15.375 1 82.88 161 HIS B CA 1
ATOM 6470 C C . HIS B 1 161 ? -1.108 23.281 15.406 1 82.88 161 HIS B C 1
ATOM 6472 O O . HIS B 1 161 ? -1.156 22.547 14.43 1 82.88 161 HIS B O 1
ATOM 6478 N N . GLU B 1 162 ? -0.563 22.969 16.453 1 81.62 162 GLU B N 1
ATOM 6479 C CA . GLU B 1 162 ? 0.1 21.688 16.609 1 81.62 162 GLU B CA 1
ATOM 6480 C C . GLU B 1 162 ? -0.894 20.531 16.469 1 81.62 162 GLU B C 1
ATOM 6482 O O . GLU B 1 162 ? -0.585 19.516 15.852 1 81.62 162 GLU B O 1
ATOM 6487 N N . GLN B 1 163 ? -2.023 20.719 17.047 1 83.44 163 GLN B N 1
ATOM 6488 C CA . GLN B 1 163 ? -3.055 19.703 16.938 1 83.44 163 GLN B CA 1
ATOM 6489 C C . GLN B 1 163 ? -3.48 19.484 15.492 1 83.44 163 GLN B C 1
ATOM 6491 O O . GLN B 1 163 ? -3.697 18.359 15.062 1 83.44 163 GLN B O 1
ATOM 6496 N N . SER B 1 164 ? -3.605 20.578 14.766 1 86 164 SER B N 1
ATOM 6497 C CA . SER B 1 164 ? -4.012 20.484 13.367 1 86 164 SER B CA 1
ATOM 6498 C C . SER B 1 164 ? -2.969 19.734 12.539 1 86 164 SER B C 1
ATOM 6500 O O . SER B 1 164 ? -3.314 19.016 11.602 1 86 164 SER B O 1
ATOM 6502 N N . LEU B 1 165 ? -1.727 19.922 12.914 1 84.88 165 LEU B N 1
ATOM 6503 C CA . LEU B 1 165 ? -0.664 19.219 12.211 1 84.88 165 LEU B CA 1
ATOM 6504 C C . LEU B 1 165 ? -0.817 17.703 12.359 1 84.88 165 LEU B C 1
ATOM 6506 O O . LEU B 1 165 ? -0.644 16.953 11.398 1 84.88 165 LEU B O 1
ATOM 6510 N N . ILE B 1 166 ? -1.21 17.297 13.461 1 83.88 166 ILE B N 1
ATOM 6511 C CA . ILE B 1 166 ? -1.367 15.867 13.734 1 83.88 166 ILE B CA 1
ATOM 6512 C C . ILE B 1 166 ? -2.539 15.312 12.93 1 83.88 166 ILE B C 1
ATOM 6514 O O . ILE B 1 166 ? -2.436 14.242 12.328 1 83.88 166 ILE B O 1
ATOM 6518 N N . TYR B 1 167 ? -3.586 16.016 12.875 1 85.81 167 TYR B N 1
ATOM 6519 C CA . TYR B 1 167 ? -4.758 15.555 12.141 1 85.81 167 TYR B CA 1
ATOM 6520 C C . TYR B 1 167 ? -4.457 15.469 10.648 1 85.81 167 TYR B C 1
ATOM 6522 O O . TYR B 1 167 ? -4.867 14.508 9.977 1 85.81 167 TYR B O 1
ATOM 6530 N N . PHE B 1 168 ? -3.754 16.391 10.172 1 86.75 168 PHE B N 1
ATOM 6531 C CA . PHE B 1 168 ? -3.486 16.375 8.734 1 86.75 168 PHE B CA 1
ATOM 6532 C C . PHE B 1 168 ? -2.443 15.328 8.391 1 86.75 168 PHE B C 1
ATOM 6534 O O . PHE B 1 168 ? -2.443 14.789 7.277 1 86.75 168 PHE B O 1
ATOM 6541 N N . TYR B 1 169 ? -1.589 15.078 9.32 1 86.75 169 TYR B N 1
ATOM 6542 C CA . TYR B 1 169 ? -0.722 13.914 9.156 1 86.75 169 TYR B CA 1
ATOM 6543 C C . TYR B 1 169 ? -1.543 12.641 9 1 86.75 169 TYR B C 1
ATOM 6545 O O . TYR B 1 169 ? -1.28 11.828 8.102 1 86.75 169 TYR B O 1
ATOM 6553 N N . CYS B 1 170 ? -2.535 12.492 9.859 1 86.69 170 CYS B N 1
ATOM 6554 C CA . CYS B 1 170 ? -3.396 11.312 9.805 1 86.69 170 CYS B CA 1
ATOM 6555 C C . CYS B 1 170 ? -4.199 11.281 8.516 1 86.69 170 CYS B C 1
ATOM 6557 O O . CYS B 1 170 ? -4.398 10.211 7.926 1 86.69 170 CYS B O 1
ATOM 6559 N N . PHE B 1 171 ? -4.562 12.398 8.07 1 86.31 171 PHE B N 1
ATOM 6560 C CA . PHE B 1 171 ? -5.336 12.461 6.836 1 86.31 171 PHE B CA 1
ATOM 6561 C C . PHE B 1 171 ? -4.484 12.031 5.645 1 86.31 171 PHE B C 1
ATOM 6563 O O . PHE B 1 171 ? -4.973 11.344 4.746 1 86.31 171 PHE B O 1
ATOM 6570 N N . GLY B 1 172 ? -3.289 12.477 5.688 1 85.81 172 GLY B N 1
ATOM 6571 C CA . GLY B 1 172 ? -2.385 12.008 4.648 1 85.81 172 GLY B CA 1
ATOM 6572 C C . GLY B 1 172 ? -2.191 10.508 4.656 1 85.81 172 GLY B C 1
ATOM 6573 O O . GLY B 1 172 ? -2.203 9.867 3.602 1 85.81 172 GLY B O 1
ATOM 6574 N N . PHE B 1 173 ? -2.121 10.008 5.828 1 86.31 173 PHE B N 1
ATOM 6575 C CA . PHE B 1 173 ? -1.973 8.57 6.02 1 86.31 173 PHE B CA 1
ATOM 6576 C C . PHE B 1 173 ? -3.156 7.82 5.422 1 86.31 173 PHE B C 1
ATOM 6578 O O . PHE B 1 173 ? -2.973 6.875 4.648 1 86.31 173 PHE B O 1
ATOM 6585 N N . PHE B 1 174 ? -4.328 8.297 5.668 1 87.81 174 PHE B N 1
ATOM 6586 C CA . PHE B 1 174 ? -5.551 7.629 5.234 1 87.81 174 PHE B CA 1
ATOM 6587 C C . PHE B 1 174 ? -5.738 7.766 3.729 1 87.81 174 PHE B C 1
ATOM 6589 O O . PHE B 1 174 ? -6.246 6.852 3.074 1 87.81 174 PHE B O 1
ATOM 6596 N N . SER B 1 175 ? -5.301 8.828 3.217 1 86.5 175 SER B N 1
ATOM 6597 C CA . SER B 1 175 ? -5.496 9.07 1.789 1 86.5 175 SER B CA 1
ATOM 6598 C C . SER B 1 175 ? -4.707 8.07 0.951 1 86.5 175 SER B C 1
ATOM 6600 O O . SER B 1 175 ? -5.219 7.535 -0.035 1 86.5 175 SER B O 1
ATOM 6602 N N . VAL B 1 176 ? -3.576 7.75 1.367 1 84.81 176 VAL B N 1
ATOM 6603 C CA . VAL B 1 176 ? -2.734 6.828 0.614 1 84.81 176 VAL B CA 1
ATOM 6604 C C . VAL B 1 176 ? -3.307 5.414 0.705 1 84.81 176 VAL B C 1
ATOM 6606 O O . VAL B 1 176 ? -3.342 4.688 -0.29 1 84.81 176 VAL B O 1
ATOM 6609 N N . THR B 1 177 ? -3.723 5.07 1.88 1 84.44 177 THR B N 1
ATOM 6610 C CA . THR B 1 177 ? -4.27 3.73 2.051 1 84.44 177 THR B CA 1
ATOM 6611 C C . THR B 1 177 ? -5.539 3.555 1.219 1 84.44 177 THR B C 1
ATOM 6613 O O . THR B 1 177 ? -5.777 2.479 0.667 1 84.44 177 THR B O 1
ATOM 6616 N N . THR B 1 178 ? -6.309 4.645 1.1 1 88.19 178 THR B N 1
ATOM 6617 C CA . THR B 1 178 ? -7.527 4.602 0.295 1 88.19 178 THR B CA 1
ATOM 6618 C C . THR B 1 178 ? -7.188 4.457 -1.187 1 88.19 178 THR B C 1
ATOM 6620 O O . THR B 1 178 ? -7.762 3.611 -1.878 1 88.19 178 THR B O 1
ATOM 6623 N N . ILE B 1 179 ? -6.254 5.176 -1.626 1 85.5 179 ILE B N 1
ATOM 6624 C CA . ILE B 1 179 ? -5.871 5.152 -3.033 1 85.5 179 ILE B CA 1
ATOM 6625 C C . ILE B 1 179 ? -5.277 3.791 -3.387 1 85.5 179 ILE B C 1
ATOM 6627 O O . ILE B 1 179 ? -5.652 3.186 -4.395 1 85.5 179 ILE B O 1
ATOM 6631 N N . LEU B 1 180 ? -4.445 3.326 -2.535 1 80.19 180 LEU B N 1
ATOM 6632 C CA . LEU B 1 180 ? -3.799 2.039 -2.77 1 80.19 180 LEU B CA 1
ATOM 6633 C C . LEU B 1 180 ? -4.82 0.909 -2.77 1 80.19 180 LEU B C 1
ATOM 6635 O O . LEU B 1 180 ? -4.75 0.001 -3.6 1 80.19 180 LEU B O 1
ATOM 6639 N N . SER B 1 181 ? -5.793 0.994 -1.872 1 85.12 181 SER B N 1
ATOM 6640 C CA . SER B 1 181 ? -6.828 -0.035 -1.806 1 85.12 181 SER B CA 1
ATOM 6641 C C . SER B 1 181 ? -7.703 -0.017 -3.051 1 85.12 181 SER B C 1
ATOM 6643 O O . SER B 1 181 ? -8.102 -1.071 -3.555 1 85.12 181 SER B O 1
ATOM 6645 N N . LEU B 1 182 ? -7.996 1.113 -3.564 1 86.19 182 LEU B N 1
ATOM 6646 C CA . LEU B 1 182 ? -8.812 1.228 -4.766 1 86.19 182 LEU B CA 1
ATOM 6647 C C . LEU B 1 182 ? -8.07 0.693 -5.984 1 86.19 182 LEU B C 1
ATOM 6649 O O . LEU B 1 182 ? -8.664 0.005 -6.824 1 86.19 182 LEU B O 1
ATOM 6653 N N . ILE B 1 183 ? -6.852 0.895 -6.031 1 78.19 183 ILE B N 1
ATOM 6654 C CA . ILE B 1 183 ? -6.047 0.403 -7.145 1 78.19 183 ILE B CA 1
ATOM 6655 C C . ILE B 1 183 ? -5.953 -1.12 -7.082 1 78.19 183 ILE B C 1
ATOM 6657 O O . ILE B 1 183 ? -6.102 -1.799 -8.102 1 78.19 183 ILE B O 1
ATOM 6661 N N . LEU B 1 184 ? -5.742 -1.584 -5.902 1 78.12 184 LEU B N 1
ATOM 6662 C CA . LEU B 1 184 ? -5.68 -3.029 -5.723 1 78.12 184 LEU B CA 1
ATOM 6663 C C . LEU B 1 184 ? -7.008 -3.682 -6.09 1 78.12 184 LEU B C 1
ATOM 6665 O O . LEU B 1 184 ? -7.031 -4.793 -6.629 1 78.12 184 LEU B O 1
ATOM 6669 N N . PHE B 1 185 ? -8.109 -3.002 -5.867 1 83.62 185 PHE B N 1
ATOM 6670 C CA . PHE B 1 185 ? -9.43 -3.5 -6.242 1 83.62 185 PHE B CA 1
ATOM 6671 C C . PHE B 1 185 ? -9.555 -3.621 -7.758 1 83.62 185 PHE B C 1
ATOM 6673 O O . PHE B 1 185 ? -10.055 -4.621 -8.266 1 83.62 185 PHE B O 1
ATOM 6680 N N . PHE B 1 186 ? -9.125 -2.639 -8.406 1 78 186 PHE B N 1
ATOM 6681 C CA . PHE B 1 186 ? -9.242 -2.643 -9.859 1 78 186 PHE B CA 1
ATOM 6682 C C . PHE B 1 186 ? -8.312 -3.682 -10.477 1 78 186 PHE B C 1
ATOM 6684 O O . PHE B 1 186 ? -8.656 -4.305 -11.484 1 78 186 PHE B O 1
ATOM 6691 N N . LEU B 1 187 ? -7.234 -3.992 -9.812 1 70.44 187 LEU B N 1
ATOM 6692 C CA . LEU B 1 187 ? -6.246 -4.918 -10.359 1 70.44 187 LEU B CA 1
ATOM 6693 C C . LEU B 1 187 ? -6.602 -6.359 -10.008 1 70.44 187 LEU B C 1
ATOM 6695 O O . LEU B 1 187 ? -6.52 -7.246 -10.859 1 70.44 187 LEU B O 1
ATOM 6699 N N . LEU B 1 188 ? -7.035 -6.551 -8.758 1 73.62 188 LEU B N 1
ATOM 6700 C CA . LEU B 1 188 ? -7.25 -7.914 -8.289 1 73.62 188 LEU B CA 1
ATOM 6701 C C . LEU B 1 188 ? -8.734 -8.281 -8.336 1 73.62 188 LEU B C 1
ATOM 6703 O O . LEU B 1 188 ? -9.086 -9.453 -8.234 1 73.62 188 LEU B O 1
ATOM 6707 N N . LYS B 1 189 ? -9.562 -7.34 -8.516 1 79.81 189 LYS B N 1
ATOM 6708 C CA . LYS B 1 189 ? -11.008 -7.516 -8.625 1 79.81 189 LYS B CA 1
ATOM 6709 C C . LYS B 1 189 ? -11.562 -8.273 -7.422 1 79.81 189 LYS B C 1
ATOM 6711 O O . LYS B 1 189 ? -12.367 -9.195 -7.574 1 79.81 189 LYS B O 1
ATOM 6716 N N . ASN B 1 190 ? -10.953 -8.031 -6.266 1 81.19 190 ASN B N 1
ATOM 6717 C CA . ASN B 1 190 ? -11.445 -8.531 -4.988 1 81.19 190 ASN B CA 1
ATOM 6718 C C . ASN B 1 190 ? -12.188 -7.445 -4.211 1 81.19 190 ASN B C 1
ATOM 6720 O O . ASN B 1 190 ? -11.641 -6.371 -3.957 1 81.19 190 ASN B O 1
ATOM 6724 N N . LYS B 1 191 ? -13.352 -7.707 -3.883 1 89.19 191 LYS B N 1
ATOM 6725 C CA . LYS B 1 191 ? -14.242 -6.734 -3.266 1 89.19 191 LYS B CA 1
ATOM 6726 C C . LYS B 1 191 ? -13.75 -6.34 -1.875 1 89.19 191 LYS B C 1
ATOM 6728 O O . LYS B 1 191 ? -14.164 -5.312 -1.334 1 89.19 191 LYS B O 1
ATOM 6733 N N . SER B 1 192 ? -12.922 -7.168 -1.235 1 88.5 192 SER B N 1
ATOM 6734 C CA . SER B 1 192 ? -12.414 -6.836 0.092 1 88.5 192 SER B CA 1
ATOM 6735 C C . SER B 1 192 ? -11.625 -5.531 0.076 1 88.5 192 SER B C 1
ATOM 6737 O O . SER B 1 192 ? -11.672 -4.762 1.038 1 88.5 192 SER B O 1
ATOM 6739 N N . TYR B 1 193 ? -11.078 -5.16 -1.083 1 87.5 193 TYR B N 1
ATOM 6740 C CA . TYR B 1 193 ? -10.273 -3.945 -1.179 1 87.5 193 TYR B CA 1
ATOM 6741 C C . TYR B 1 193 ? -11.156 -2.709 -1.249 1 87.5 193 TYR B C 1
ATOM 6743 O O . TYR B 1 193 ? -10.836 -1.669 -0.672 1 87.5 193 TYR B O 1
ATOM 6751 N N . VAL B 1 194 ? -12.25 -2.85 -1.936 1 91.19 194 VAL B N 1
ATOM 6752 C CA . VAL B 1 194 ? -13.156 -1.717 -2.057 1 91.19 194 VAL B CA 1
ATOM 6753 C C . VAL B 1 194 ? -13.836 -1.454 -0.714 1 91.19 194 VAL B C 1
ATOM 6755 O O . VAL B 1 194 ? -14.047 -0.3 -0.333 1 91.19 194 VAL B O 1
ATOM 6758 N N . LEU B 1 195 ? -14.164 -2.5 -0.005 1 92.5 195 LEU B N 1
ATOM 6759 C CA . LEU B 1 195 ? -14.766 -2.354 1.318 1 92.5 195 LEU B CA 1
ATOM 6760 C C . LEU B 1 195 ? -13.789 -1.692 2.285 1 92.5 195 LEU B C 1
ATOM 6762 O O . LEU B 1 195 ? -14.18 -0.832 3.078 1 92.5 195 LEU B O 1
ATOM 6766 N N . TYR B 1 196 ? -12.547 -2.109 2.131 1 89.38 196 TYR B N 1
ATOM 6767 C CA . TYR B 1 196 ? -11.492 -1.503 2.936 1 89.38 196 TYR B CA 1
ATOM 6768 C C . TYR B 1 196 ? -11.344 -0.022 2.609 1 89.38 196 TYR B C 1
ATOM 6770 O O . TYR B 1 196 ? -11.188 0.806 3.51 1 89.38 196 TYR B O 1
ATOM 6778 N N . ALA B 1 197 ? -11.422 0.38 1.355 1 91.56 197 ALA B N 1
ATOM 6779 C CA . ALA B 1 197 ? -11.312 1.772 0.927 1 91.56 197 ALA B CA 1
ATOM 6780 C C . ALA B 1 197 ? -12.469 2.605 1.474 1 91.56 197 ALA B C 1
ATOM 6782 O O . ALA B 1 197 ? -12.258 3.701 2 1 91.56 197 ALA B O 1
ATOM 6783 N N . PHE B 1 198 ? -13.625 2.066 1.428 1 93 198 PHE B N 1
ATOM 6784 C CA . PHE B 1 198 ? -14.789 2.799 1.899 1 93 198 PHE B CA 1
ATOM 6785 C C . PHE B 1 198 ? -14.766 2.943 3.416 1 93 198 PHE B C 1
ATOM 6787 O O . PHE B 1 198 ? -15.172 3.975 3.955 1 93 198 PHE B O 1
ATOM 6794 N N . PHE B 1 199 ? -14.297 1.917 4.105 1 92.88 199 PHE B N 1
ATOM 6795 C CA . PHE B 1 199 ? -14.117 2.025 5.547 1 92.88 199 PHE B CA 1
ATOM 6796 C C . PHE B 1 199 ? -13.188 3.184 5.891 1 92.88 199 PHE B C 1
ATOM 6798 O O . PHE B 1 199 ? -13.492 3.99 6.77 1 92.88 199 PHE B O 1
ATOM 6805 N N . THR B 1 200 ? -12.07 3.299 5.184 1 90.31 200 THR B N 1
ATOM 6806 C CA . THR B 1 200 ? -11.086 4.34 5.449 1 90.31 200 THR B CA 1
ATOM 6807 C C . THR B 1 200 ? -11.641 5.715 5.098 1 90.31 200 THR B C 1
ATOM 6809 O O . THR B 1 200 ? -11.406 6.688 5.82 1 90.31 200 THR B O 1
ATOM 6812 N N . ILE B 1 201 ? -12.445 5.82 4.047 1 91.44 201 ILE B N 1
ATOM 6813 C CA . ILE B 1 201 ? -13.016 7.094 3.613 1 91.44 201 ILE B CA 1
ATOM 6814 C C . ILE B 1 201 ? -13.992 7.609 4.668 1 91.44 201 ILE B C 1
ATOM 6816 O O . ILE B 1 201 ? -13.906 8.766 5.09 1 91.44 201 ILE B O 1
ATOM 6820 N N . PHE B 1 202 ? -14.812 6.777 5.137 1 91.56 202 PHE B N 1
ATOM 6821 C CA . PHE B 1 202 ? -15.812 7.203 6.109 1 91.56 202 PHE B CA 1
ATOM 6822 C C . PHE B 1 202 ? -15.172 7.469 7.465 1 91.56 202 PHE B C 1
ATOM 6824 O O . PHE B 1 202 ? -15.633 8.336 8.219 1 91.56 202 PHE B O 1
ATOM 6831 N N . SER B 1 203 ? -14.102 6.754 7.758 1 89.19 203 SER B N 1
ATOM 6832 C CA . SER B 1 203 ? -13.367 7.031 8.984 1 89.19 203 SER B CA 1
ATOM 6833 C C . SER B 1 203 ? -12.711 8.406 8.938 1 89.19 203 SER B C 1
ATOM 6835 O O . SER B 1 203 ? -12.688 9.125 9.938 1 89.19 203 SER B O 1
ATOM 6837 N N . ILE B 1 204 ? -12.25 8.828 7.75 1 87.94 204 ILE B N 1
ATOM 6838 C CA . ILE B 1 204 ? -11.648 10.141 7.562 1 87.94 204 ILE B CA 1
ATOM 6839 C C . ILE B 1 204 ? -12.711 11.227 7.715 1 87.94 204 ILE B C 1
ATOM 6841 O O . ILE B 1 204 ? -12.484 12.234 8.391 1 87.94 204 ILE B O 1
ATOM 6845 N N . ILE B 1 205 ? -13.766 10.938 7.117 1 89.31 205 ILE B N 1
ATOM 6846 C CA . ILE B 1 205 ? -14.844 11.922 7.156 1 89.31 205 ILE B CA 1
ATOM 6847 C C . ILE B 1 205 ? -15.32 12.102 8.594 1 89.31 205 ILE B C 1
ATOM 6849 O O . ILE B 1 205 ? -15.523 13.234 9.047 1 89.31 205 ILE B O 1
ATOM 6853 N N . TYR B 1 206 ? -15.406 11.062 9.273 1 89.06 206 TYR B N 1
ATOM 6854 C CA . TYR B 1 206 ? -15.836 11.133 10.664 1 89.06 206 TYR B CA 1
ATOM 6855 C C . TYR B 1 206 ? -14.805 11.86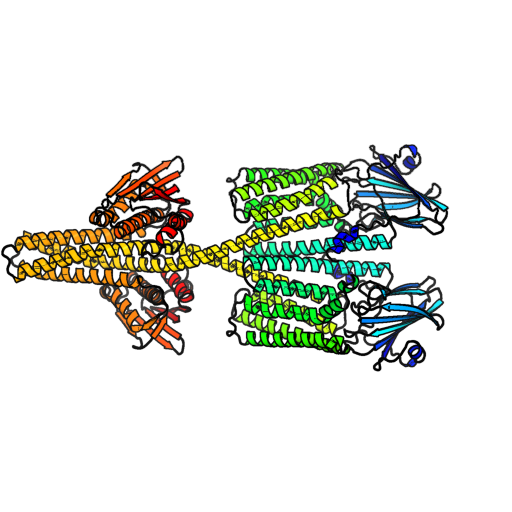7 11.516 1 89.06 206 TYR B C 1
ATOM 6857 O O . TYR B 1 206 ? -15.164 12.719 12.336 1 89.06 206 TYR B O 1
ATOM 6865 N N . GLN B 1 207 ? -13.594 11.586 11.312 1 86.69 207 GLN B N 1
ATOM 6866 C CA . GLN B 1 207 ? -12.539 12.242 12.07 1 86.69 207 GLN B CA 1
ATOM 6867 C C . GLN B 1 207 ? -12.508 13.742 11.789 1 86.69 207 GLN B C 1
ATOM 6869 O O . GLN B 1 207 ? -12.32 14.547 12.703 1 86.69 207 GLN B O 1
ATOM 6874 N N . PHE B 1 208 ? -12.75 14.07 10.57 1 87.25 208 PHE B N 1
ATOM 6875 C CA . PHE B 1 208 ? -12.781 15.477 10.188 1 87.25 208 PHE B CA 1
ATOM 6876 C C . PHE B 1 208 ? -13.961 16.188 10.82 1 87.25 208 PHE B C 1
ATOM 6878 O O . PHE B 1 208 ? -13.875 17.375 11.148 1 87.25 208 PHE B O 1
ATOM 6885 N N . THR B 1 209 ? -14.945 15.445 11.008 1 87.81 209 THR B N 1
ATOM 6886 C CA . THR B 1 209 ? -16.156 16.047 11.562 1 87.81 209 THR B CA 1
ATOM 6887 C C . THR B 1 209 ? -16.031 16.219 13.07 1 87.81 209 THR B C 1
ATOM 6889 O O . THR B 1 209 ? -16.312 17.297 13.602 1 87.81 209 THR B O 1
ATOM 6892 N N . ILE B 1 210 ? -15.5 15.25 13.742 1 84.94 210 ILE B N 1
ATOM 6893 C CA . ILE B 1 210 ? -15.445 15.297 15.195 1 84.94 210 ILE B CA 1
ATOM 6894 C C . ILE B 1 210 ? -14.344 16.266 15.633 1 84.94 210 ILE B C 1
ATOM 6896 O O . ILE B 1 210 ? -14.438 16.875 16.703 1 84.94 210 ILE B O 1
ATOM 6900 N N . SER B 1 211 ? -13.359 16.422 14.812 1 86.31 211 SER B N 1
ATOM 6901 C CA . SER B 1 211 ? -12.289 17.344 15.141 1 86.31 211 SER B CA 1
ATOM 6902 C C . SER B 1 211 ? -12.68 18.781 14.812 1 86.31 211 SER B C 1
ATOM 6904 O O . SER B 1 211 ? -11.984 19.734 15.188 1 86.31 211 SER B O 1
ATOM 6906 N N . GLY B 1 212 ? -13.758 19.016 14.141 1 88.62 212 GLY B N 1
ATOM 6907 C CA . GLY B 1 212 ? -14.297 20.344 13.891 1 88.62 212 GLY B CA 1
ATOM 6908 C C . GLY B 1 212 ? -13.773 20.969 12.609 1 88.62 212 GLY B C 1
ATOM 6909 O O . GLY B 1 212 ? -14.141 22.094 12.266 1 88.62 212 GLY B O 1
ATOM 6910 N N . PHE B 1 213 ?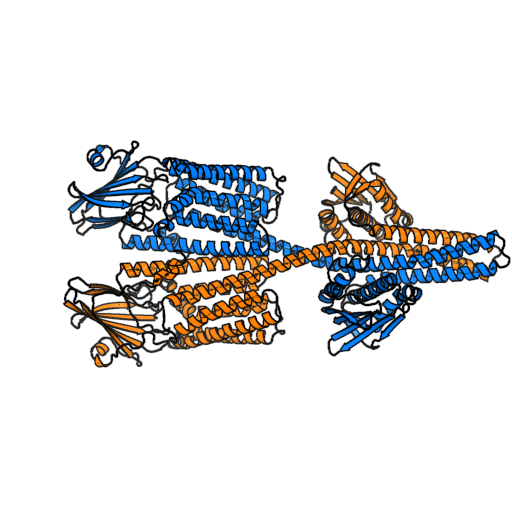 -12.969 20.25 11.852 1 87 213 PHE B N 1
ATOM 6911 C CA . PHE B 1 213 ? -12.383 20.828 10.656 1 87 213 PHE B CA 1
ATOM 6912 C C . PHE B 1 213 ? -13.438 21.047 9.578 1 87 213 PHE B C 1
ATOM 6914 O O . PHE B 1 213 ? -13.383 22.016 8.836 1 87 213 PHE B O 1
ATOM 6921 N N . PHE B 1 214 ? -14.375 20.203 9.547 1 85.19 214 PHE B N 1
ATOM 6922 C CA . PHE B 1 214 ? -15.445 20.328 8.57 1 85.19 214 PHE B CA 1
ATOM 6923 C C . PHE B 1 214 ? -16.25 21.609 8.812 1 85.19 214 PHE B C 1
ATOM 6925 O O . PHE B 1 214 ? -16.578 22.328 7.871 1 85.19 214 PHE B O 1
ATOM 6932 N N . TYR B 1 215 ? -16.422 21.797 9.984 1 85.25 215 TYR B N 1
ATOM 6933 C CA . TYR B 1 215 ? -17.156 22.984 10.414 1 85.25 215 TYR B CA 1
ATOM 6934 C C . TYR B 1 215 ? -16.328 24.25 10.188 1 85.25 215 TYR B C 1
ATOM 6936 O O . TYR B 1 215 ? -16.844 25.281 9.758 1 85.25 215 TYR B O 1
ATOM 6944 N N . GLN B 1 216 ? -15.102 24.141 10.508 1 86.38 216 GLN B N 1
ATOM 6945 C CA . GLN B 1 216 ? -14.203 25.266 10.344 1 86.38 216 GLN B CA 1
ATOM 6946 C C . GLN B 1 216 ? -14.102 25.688 8.883 1 86.38 216 GLN B C 1
ATOM 6948 O O . GLN B 1 216 ? -14 26.875 8.57 1 86.38 216 GLN B O 1
ATOM 6953 N N . PHE B 1 217 ? -14.258 24.719 8.023 1 82 217 PHE B N 1
ATOM 6954 C CA . PHE B 1 217 ? -14.102 25 6.598 1 82 217 PHE B CA 1
ATOM 6955 C C . PHE B 1 217 ? -15.43 25.406 5.977 1 82 217 PHE B C 1
ATOM 6957 O O . PHE B 1 217 ? -15.484 25.75 4.793 1 82 217 PHE B O 1
ATOM 6964 N N . GLY B 1 218 ? -16.438 25.453 6.633 1 80.94 218 GLY B N 1
ATOM 6965 C CA . GLY B 1 218 ? -17.703 26.016 6.184 1 80.94 218 GLY B CA 1
ATOM 6966 C C . GLY B 1 218 ? -18.562 25.016 5.43 1 80.94 218 GLY B C 1
ATOM 6967 O O . GLY B 1 218 ? -19.219 25.359 4.441 1 80.94 218 GLY B O 1
ATOM 6968 N N . ILE B 1 219 ? -18.547 23.828 5.863 1 81.81 219 ILE B N 1
ATOM 6969 C CA . ILE B 1 219 ? -19.438 22.828 5.254 1 81.81 219 ILE B CA 1
ATOM 6970 C C . ILE B 1 219 ? -20.859 23.047 5.723 1 81.81 219 ILE B C 1
ATOM 6972 O O . ILE B 1 219 ? -21.094 23.547 6.832 1 81.81 219 ILE B O 1
ATOM 6976 N N . PRO B 1 220 ? -21.766 22.672 4.781 1 85.44 220 PRO B N 1
ATOM 6977 C CA . PRO B 1 220 ? -23.172 22.844 5.18 1 85.44 220 PRO B CA 1
ATOM 6978 C C . PRO B 1 220 ? -23.516 22.078 6.453 1 85.44 220 PRO B C 1
ATOM 6980 O O . PRO B 1 220 ? -23.016 20.969 6.664 1 85.44 220 PRO B O 1
ATOM 6983 N N . ILE B 1 221 ? -24.391 22.688 7.211 1 85.81 221 ILE B N 1
ATOM 6984 C CA . ILE B 1 221 ? -24.766 22.156 8.523 1 85.81 221 ILE B CA 1
ATOM 6985 C C . ILE B 1 221 ? -25.375 20.766 8.383 1 85.81 221 ILE B C 1
ATOM 6987 O O . ILE B 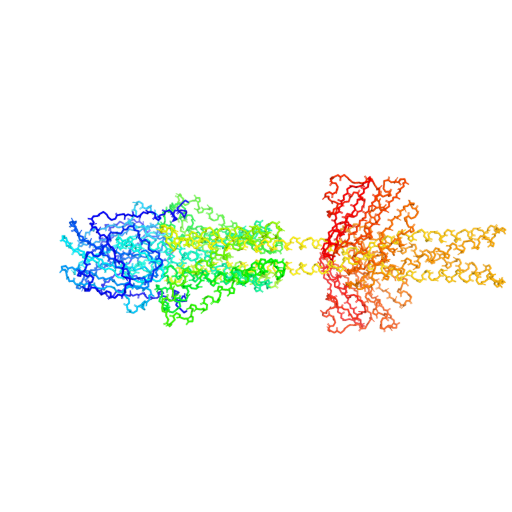1 221 ? -25.125 19.891 9.211 1 85.81 221 ILE B O 1
ATOM 6991 N N . TYR B 1 222 ? -26.094 20.547 7.316 1 83.94 222 TYR B N 1
ATOM 6992 C CA . TYR B 1 222 ? -26.75 19.266 7.121 1 83.94 222 TYR B CA 1
ATOM 6993 C C . TYR B 1 222 ? -25.734 18.141 6.969 1 83.94 222 TYR B C 1
ATOM 6995 O O . TYR B 1 222 ? -25.891 17.078 7.555 1 83.94 222 TYR B O 1
ATOM 7003 N N . LEU B 1 223 ? -24.688 18.359 6.262 1 86.88 223 LEU B N 1
ATOM 7004 C CA . LEU B 1 223 ? -23.641 17.359 6.066 1 86.88 223 LEU B CA 1
ATOM 7005 C C . LEU B 1 223 ? -22.859 17.125 7.352 1 86.88 223 LEU B C 1
ATOM 7007 O O . LEU B 1 223 ? -22.484 15.992 7.664 1 86.88 223 LEU B O 1
ATOM 7011 N N . ASN B 1 224 ? -22.625 18.219 8.023 1 86.81 224 ASN B N 1
ATOM 7012 C CA . ASN B 1 224 ? -21.922 18.109 9.297 1 86.81 224 ASN B CA 1
ATOM 7013 C C . ASN B 1 224 ? -22.703 17.234 10.289 1 86.81 224 ASN B C 1
ATOM 7015 O O . ASN B 1 224 ? -22.109 16.469 11.047 1 86.81 224 ASN B O 1
ATOM 7019 N N . THR B 1 225 ? -24.016 17.375 10.234 1 85.44 225 THR B N 1
ATOM 7020 C CA . THR B 1 225 ? -24.875 16.625 11.156 1 85.44 225 THR B CA 1
ATOM 7021 C C . THR B 1 225 ? -24.922 15.148 10.758 1 85.44 225 THR B C 1
ATOM 7023 O O . THR B 1 225 ? -24.828 14.266 11.609 1 85.44 225 THR B O 1
ATOM 7026 N N . ILE B 1 226 ? -24.984 14.914 9.492 1 86.19 226 ILE B N 1
ATOM 7027 C CA . ILE B 1 226 ? -25.062 13.539 9.023 1 86.19 226 ILE B CA 1
ATOM 7028 C C . ILE B 1 226 ? -23.766 12.805 9.352 1 86.19 226 ILE B C 1
ATOM 7030 O O . ILE B 1 226 ? -23.781 11.711 9.93 1 86.19 226 ILE B O 1
ATOM 7034 N N . PHE B 1 227 ? -22.641 13.438 9.094 1 87 227 PHE B N 1
ATOM 7035 C CA . PHE B 1 227 ? -21.359 12.766 9.281 1 87 227 PHE B CA 1
ATOM 7036 C C . PHE B 1 227 ? -20.984 12.734 10.758 1 87 227 PHE B C 1
ATOM 7038 O O . PHE B 1 227 ? -20.297 11.812 11.203 1 87 227 PHE B O 1
ATOM 7045 N N . GLY B 1 228 ? -21.406 13.672 11.445 1 82.69 228 GLY B N 1
ATOM 7046 C CA . GLY B 1 228 ? -21.125 13.695 12.867 1 82.69 228 GLY B CA 1
ATOM 7047 C C . GLY B 1 228 ? -21.844 12.602 13.641 1 82.69 228 GLY B C 1
ATOM 7048 O O . GLY B 1 228 ? -21.25 11.961 14.508 1 82.69 228 GLY B O 1
ATOM 7049 N N . PHE B 1 229 ? -23.016 12.328 13.211 1 81.38 229 PHE B N 1
ATOM 7050 C CA . PHE B 1 229 ? -23.828 11.398 13.992 1 81.38 229 PHE B CA 1
ATOM 7051 C C . PHE B 1 229 ? -23.844 10.023 13.352 1 81.38 229 PHE B C 1
ATOM 7053 O O . PHE B 1 229 ? -24 9.008 14.039 1 81.38 229 PHE B O 1
ATOM 7060 N N . SER B 1 230 ? -23.578 9.938 12.008 1 83.81 230 SER B N 1
ATOM 7061 C CA . SER B 1 230 ? -23.703 8.648 11.344 1 83.81 230 SER B CA 1
ATOM 7062 C C . SER B 1 230 ? -22.391 8.227 10.68 1 83.81 230 SER B C 1
ATOM 7064 O O . SER B 1 230 ? -22.281 7.125 10.148 1 83.81 230 SER B O 1
ATOM 7066 N N . GLY B 1 231 ? -21.422 9.047 10.719 1 84.12 231 GLY B N 1
ATOM 7067 C CA . GLY B 1 231 ? -20.172 8.758 10.031 1 84.12 231 GLY B CA 1
ATOM 7068 C C . GLY B 1 231 ? -19.484 7.52 10.555 1 84.12 231 GLY B C 1
ATOM 7069 O O . GLY B 1 231 ? -19.016 6.684 9.781 1 84.12 231 GLY B O 1
ATOM 7070 N N . SER B 1 232 ? -19.438 7.371 11.883 1 84.62 232 SER B N 1
ATOM 7071 C CA . SER B 1 232 ? -18.766 6.223 12.484 1 84.62 232 SER B CA 1
ATOM 7072 C C . SER B 1 232 ? -19.5 4.926 12.195 1 84.62 232 SER B C 1
ATOM 7074 O O . SER B 1 232 ? -18.891 3.895 11.922 1 84.62 232 SER B O 1
ATOM 7076 N N . ALA B 1 233 ? -20.797 5.027 12.195 1 87.44 233 ALA B N 1
ATOM 7077 C CA . ALA B 1 233 ? -21.609 3.846 11.93 1 87.44 233 ALA B CA 1
ATOM 7078 C C . ALA B 1 233 ? -21.453 3.387 10.484 1 87.44 233 ALA B C 1
ATOM 7080 O O . ALA B 1 233 ? -21.406 2.186 10.203 1 87.44 233 ALA B O 1
ATOM 7081 N N . LEU B 1 234 ? -21.406 4.312 9.594 1 89.06 234 LEU B N 1
ATOM 7082 C CA . LEU B 1 234 ? -21.219 3.977 8.188 1 89.06 234 LEU B CA 1
ATOM 7083 C C . LEU B 1 234 ? -19.875 3.299 7.965 1 89.06 234 LEU B C 1
ATOM 7085 O O . LEU B 1 234 ? -19.766 2.344 7.191 1 89.06 234 LEU B O 1
ATOM 7089 N N . ALA B 1 235 ? -18.875 3.771 8.656 1 91.06 235 ALA B N 1
ATOM 7090 C CA . ALA B 1 235 ? -17.562 3.137 8.57 1 91.06 235 ALA B CA 1
ATOM 7091 C C . ALA B 1 235 ? -17.609 1.691 9.055 1 91.06 235 ALA B C 1
ATOM 7093 O O . ALA B 1 235 ? -17.016 0.801 8.453 1 91.06 235 ALA B O 1
ATOM 7094 N N . MET B 1 236 ? -18.422 1.459 10.047 1 91.31 236 MET B N 1
ATOM 7095 C CA . MET B 1 236 ? -18.5 0.132 10.648 1 91.31 236 MET B CA 1
ATOM 7096 C C . MET B 1 236 ? -19.219 -0.846 9.734 1 91.31 236 MET B C 1
ATOM 7098 O O . MET B 1 236 ? -18.953 -2.047 9.758 1 91.31 236 MET B O 1
ATOM 7102 N N . VAL B 1 237 ? -20.094 -0.361 8.906 1 91.75 237 VAL B N 1
ATOM 7103 C CA . VAL B 1 237 ? -20.781 -1.227 7.965 1 91.75 237 VAL B CA 1
ATOM 7104 C C . VAL B 1 237 ? -19.781 -1.852 7 1 91.75 237 VAL B C 1
ATOM 7106 O O . VAL B 1 237 ? -19.797 -3.064 6.77 1 91.75 237 VAL B O 1
ATOM 7109 N N . PHE B 1 238 ? -18.891 -1.075 6.566 1 92.56 238 PHE B N 1
ATOM 7110 C CA . PHE B 1 238 ? -17.922 -1.567 5.602 1 92.56 238 PHE B CA 1
ATOM 7111 C C . PHE B 1 238 ? -16.875 -2.453 6.281 1 92.56 238 PHE B C 1
ATOM 7113 O O . PHE B 1 238 ? -16.438 -3.449 5.707 1 92.56 238 PHE B O 1
ATOM 7120 N N . LEU B 1 239 ? -16.531 -2.107 7.504 1 92.19 239 LEU B N 1
ATOM 7121 C CA . LEU B 1 239 ? -15.602 -2.941 8.242 1 92.19 239 LEU B CA 1
ATOM 7122 C C . LEU B 1 239 ? -16.203 -4.309 8.547 1 92.19 239 LEU B C 1
ATOM 7124 O O . LEU B 1 239 ? -15.508 -5.324 8.516 1 92.19 239 LEU B O 1
ATOM 7128 N N . GLY B 1 240 ? -17.469 -4.293 8.836 1 91.5 240 GLY B N 1
ATOM 7129 C CA . GLY B 1 240 ? -18.156 -5.535 9.141 1 91.5 240 GLY B CA 1
ATOM 7130 C C . GLY B 1 240 ? -18.266 -6.465 7.949 1 91.5 240 GLY B C 1
ATOM 7131 O O . GLY B 1 240 ? -18.188 -7.688 8.102 1 91.5 240 GLY B O 1
ATOM 7132 N N . LEU B 1 241 ? -18.375 -5.934 6.762 1 91.81 241 LEU B N 1
ATOM 7133 C CA . LEU B 1 241 ? -18.516 -6.727 5.543 1 91.81 241 LEU B CA 1
ATOM 7134 C C . LEU B 1 241 ? -17.156 -7.242 5.066 1 91.81 241 LEU B C 1
ATOM 7136 O O . LEU B 1 241 ? -17.094 -8.203 4.297 1 91.81 241 LEU B O 1
ATOM 7140 N N . PHE B 1 242 ? -16.078 -6.703 5.531 1 91.31 242 PHE B N 1
ATOM 7141 C CA . PHE B 1 242 ? -14.727 -6.957 5.023 1 91.31 242 PHE B CA 1
ATOM 7142 C C . PHE B 1 242 ? -14.352 -8.422 5.199 1 91.31 242 PHE B C 1
ATOM 7144 O O . PHE B 1 242 ? -13.938 -9.086 4.246 1 91.31 242 PHE B O 1
ATOM 7151 N N . PRO B 1 243 ? -14.508 -9.016 6.418 1 89 243 PRO B N 1
ATOM 7152 C CA . PRO B 1 243 ? -14.047 -10.391 6.602 1 89 243 PRO B CA 1
ATOM 7153 C C . PRO B 1 243 ? -14.828 -11.398 5.758 1 89 243 PRO B C 1
ATOM 7155 O O . PRO B 1 243 ? -14.297 -12.453 5.406 1 89 243 PRO B O 1
ATOM 7158 N N . LEU B 1 244 ? -16.031 -11.094 5.324 1 88.44 244 LEU B N 1
ATOM 7159 C CA . LEU B 1 244 ? -16.859 -12 4.535 1 88.44 244 LEU B CA 1
ATOM 7160 C C . LEU B 1 244 ? -16.266 -12.188 3.139 1 88.44 244 LEU B C 1
ATOM 7162 O O . LEU B 1 244 ? -16.328 -13.281 2.578 1 88.44 244 LEU B O 1
ATOM 7166 N N . TYR B 1 245 ? -15.664 -11.133 2.697 1 87.06 245 TYR B N 1
ATOM 7167 C CA . TYR B 1 245 ? -15.102 -11.188 1.351 1 87.06 245 TYR B CA 1
ATOM 7168 C C . TYR B 1 245 ? -13.625 -11.547 1.387 1 87.06 245 TYR B C 1
ATOM 7170 O O . TYR B 1 245 ? -13.117 -12.219 0.483 1 87.06 245 TYR B O 1
ATOM 7178 N N . PHE B 1 246 ? -12.945 -11.203 2.373 1 87.44 246 PHE B N 1
ATOM 7179 C CA . PHE B 1 246 ? -11.508 -11.445 2.473 1 87.44 246 PHE B CA 1
ATOM 7180 C C . PHE B 1 246 ? -11.219 -12.922 2.715 1 87.44 246 PHE B C 1
ATOM 7182 O O . PHE B 1 246 ? -10.344 -13.5 2.074 1 87.44 246 PHE B O 1
ATOM 7189 N N . PHE B 1 247 ? -11.961 -13.508 3.596 1 86.5 247 PHE B N 1
ATOM 7190 C CA . PHE B 1 247 ? -11.703 -14.898 3.939 1 86.5 247 PHE B CA 1
ATOM 7191 C C . PHE B 1 247 ? -12.586 -15.828 3.111 1 86.5 247 PHE B C 1
ATOM 7193 O O . PHE B 1 247 ? -12.555 -17.047 3.295 1 86.5 247 PHE B O 1
ATOM 7200 N N . LYS B 1 248 ? -13.352 -15.266 2.102 1 79.38 248 LYS B N 1
ATOM 7201 C CA . LYS B 1 248 ? -14.219 -16.016 1.202 1 79.38 248 LYS B CA 1
ATOM 7202 C C . LYS B 1 248 ? -15.117 -16.969 1.979 1 79.38 248 LYS B C 1
ATOM 7204 O O . LYS B 1 248 ? -15.203 -18.156 1.648 1 79.38 248 LYS B O 1
ATOM 7209 N N . ILE B 1 249 ? -15.508 -16.484 3.051 1 74.94 249 ILE B N 1
ATOM 7210 C CA . ILE B 1 249 ? -16.375 -17.312 3.881 1 74.94 249 ILE B CA 1
ATOM 7211 C C . ILE B 1 249 ? -17.734 -17.469 3.209 1 74.94 249 ILE B C 1
ATOM 7213 O O . ILE B 1 249 ? -18.375 -16.469 2.836 1 74.94 249 ILE B O 1
ATOM 7217 N N . LYS B 1 250 ? -17.984 -18.75 2.766 1 69.56 250 LYS B N 1
ATOM 7218 C CA . LYS B 1 250 ? -19.312 -18.969 2.211 1 69.56 250 LYS B CA 1
ATOM 7219 C C . LYS B 1 250 ? -20.391 -18.594 3.219 1 69.56 250 LYS B C 1
ATOM 7221 O O . LYS B 1 250 ? -20.188 -18.688 4.43 1 69.56 250 LYS B O 1
ATOM 7226 N N . LYS B 1 251 ? -21.422 -17.938 2.785 1 61.88 251 LYS B N 1
ATOM 7227 C CA . LYS B 1 251 ? -22.516 -17.406 3.582 1 61.88 251 LYS B CA 1
ATOM 7228 C C . LYS B 1 251 ? -22.938 -18.391 4.672 1 61.88 251 LYS B C 1
ATOM 7230 O O . LYS B 1 251 ? -23.266 -17.984 5.789 1 61.88 251 LYS B O 1
ATOM 7235 N N . ASP B 1 252 ? -22.828 -19.578 4.41 1 59.97 252 ASP B N 1
ATOM 7236 C CA . ASP B 1 252 ? -23.422 -20.562 5.305 1 59.97 252 ASP B CA 1
ATOM 7237 C C . ASP B 1 252 ? -22.359 -21.25 6.156 1 59.97 252 ASP B C 1
ATOM 7239 O O . ASP B 1 252 ? -22.688 -22.047 7.031 1 59.97 252 ASP B O 1
ATOM 7243 N N . GLU B 1 253 ? -21.188 -20.859 5.996 1 66.38 253 GLU B N 1
ATOM 7244 C CA . GLU B 1 253 ? -20.188 -21.672 6.672 1 66.38 253 GLU B CA 1
ATOM 7245 C C . GLU B 1 253 ? -20.078 -21.297 8.148 1 66.38 253 GLU B C 1
ATOM 7247 O O . GLU B 1 253 ? -19.844 -22.172 8.992 1 66.38 253 GLU B O 1
ATOM 7252 N N . PHE B 1 254 ? -20.266 -19.922 8.383 1 68.88 254 PHE B N 1
ATOM 7253 C CA . PHE B 1 254 ? -20.125 -19.594 9.789 1 68.88 254 PHE B CA 1
ATOM 7254 C C . PHE B 1 254 ? -21.359 -18.875 10.305 1 68.88 254 PHE B C 1
ATOM 7256 O O . PHE B 1 254 ? -21.859 -17.953 9.656 1 68.88 254 PHE B O 1
ATOM 7263 N N . LYS B 1 255 ? -21.969 -19.469 11.289 1 82.56 255 LYS B N 1
ATOM 7264 C CA . LYS B 1 255 ? -23.078 -18.828 11.992 1 82.56 255 LYS B CA 1
ATOM 7265 C C . LYS B 1 255 ? -22.766 -17.375 12.297 1 82.56 255 LYS B C 1
ATOM 7267 O O . LYS B 1 255 ? -23.656 -16.516 12.266 1 82.56 255 LYS B O 1
ATOM 7272 N N . MET B 1 256 ? -21.547 -17.125 12.367 1 81.06 256 MET B N 1
ATOM 7273 C CA . MET B 1 256 ? -21.109 -15.781 12.742 1 81.06 256 MET B CA 1
ATOM 7274 C C . MET B 1 256 ? -21.312 -14.805 11.594 1 81.06 256 MET B C 1
ATOM 7276 O O . MET B 1 256 ? -21.594 -13.625 11.812 1 81.06 256 MET B O 1
ATOM 7280 N N . SER B 1 257 ? -21.25 -15.305 10.398 1 84.19 257 SER B N 1
ATOM 7281 C CA . SER B 1 257 ? -21.453 -14.43 9.242 1 84.19 257 SER B CA 1
ATOM 7282 C C . SER B 1 257 ? -22.891 -13.906 9.203 1 84.19 257 SER B C 1
ATOM 7284 O O . SER B 1 257 ? -23.125 -12.734 8.906 1 84.19 257 SER B O 1
ATOM 7286 N N . LYS B 1 258 ? -23.797 -14.734 9.648 1 87.56 258 LYS B N 1
ATOM 7287 C CA . LYS B 1 258 ? -25.188 -14.32 9.695 1 87.56 258 LYS B CA 1
ATOM 7288 C C . LYS B 1 258 ? -25.422 -13.289 10.797 1 87.56 258 LYS B C 1
ATOM 7290 O O . LYS B 1 258 ? -26.188 -12.336 10.609 1 87.56 258 LYS B O 1
ATOM 7295 N N . ILE B 1 259 ? -24.719 -13.43 11.836 1 87.19 259 ILE B N 1
ATOM 7296 C CA . ILE B 1 259 ? -24.844 -12.508 12.953 1 87.19 259 ILE B CA 1
ATOM 7297 C C . ILE B 1 259 ? -24.297 -11.133 12.555 1 87.19 259 ILE B C 1
ATOM 7299 O O . ILE B 1 259 ? -24.922 -10.109 12.828 1 87.19 259 ILE B O 1
ATOM 7303 N N . ILE B 1 260 ? -23.203 -11.148 11.891 1 86 260 ILE B N 1
ATOM 7304 C CA . ILE B 1 260 ? -22.594 -9.891 11.453 1 86 260 ILE B CA 1
ATOM 7305 C C . ILE B 1 260 ? -23.547 -9.156 10.508 1 86 260 ILE B C 1
ATOM 7307 O O . ILE B 1 260 ? -23.797 -7.961 10.672 1 86 260 ILE B O 1
ATOM 7311 N N . ILE B 1 261 ? -24.172 -9.883 9.641 1 88.31 261 ILE B N 1
ATOM 7312 C CA . ILE B 1 261 ? -25.062 -9.281 8.656 1 88.31 261 ILE B CA 1
ATOM 7313 C C . ILE B 1 261 ? -26.312 -8.734 9.352 1 88.31 261 ILE B C 1
ATOM 7315 O O . ILE B 1 261 ? -26.766 -7.633 9.039 1 88.31 261 ILE B O 1
ATOM 7319 N N . LYS B 1 262 ? -26.797 -9.445 10.305 1 88.25 262 LYS B N 1
ATOM 7320 C CA . LYS B 1 262 ? -27.984 -9 11.031 1 88.25 262 LYS B CA 1
ATOM 7321 C C . LYS B 1 262 ? -27.703 -7.723 11.812 1 88.25 262 LYS B C 1
ATOM 7323 O O . LYS B 1 262 ? -28.516 -6.797 11.82 1 88.25 262 LYS B O 1
ATOM 7328 N N . VAL B 1 263 ? -26.578 -7.688 12.438 1 87.31 263 VAL B N 1
ATOM 7329 C CA . VAL B 1 263 ? -26.203 -6.512 13.219 1 87.31 263 VAL B CA 1
ATOM 7330 C C . VAL B 1 263 ? -26 -5.32 12.289 1 87.31 263 VAL B C 1
ATOM 7332 O O . VAL B 1 263 ? -26.375 -4.191 12.617 1 87.31 263 VAL B O 1
ATOM 7335 N N . LEU B 1 264 ? -25.484 -5.566 11.094 1 89.75 264 LEU B N 1
ATOM 7336 C CA . LEU B 1 264 ? -25.25 -4.5 10.125 1 89.75 264 LEU B CA 1
ATOM 7337 C C . LEU B 1 264 ? -26.562 -3.965 9.57 1 89.75 264 LEU B C 1
ATOM 7339 O O . LEU B 1 264 ? -26.719 -2.752 9.406 1 89.75 264 LEU B O 1
ATOM 7343 N N . VAL B 1 265 ? -27.438 -4.848 9.359 1 89.62 265 VAL B N 1
ATOM 7344 C CA . VAL B 1 265 ? -28.75 -4.438 8.852 1 89.62 265 VAL B CA 1
ATOM 7345 C C . VAL B 1 265 ? -29.469 -3.617 9.914 1 89.62 265 VAL B C 1
ATOM 7347 O O . VAL B 1 265 ? -30.109 -2.607 9.602 1 89.62 265 VAL B O 1
ATOM 7350 N N . ALA B 1 266 ? -29.328 -4.02 11.125 1 88.88 266 ALA B N 1
ATOM 7351 C CA . ALA B 1 266 ? -29.938 -3.277 12.234 1 88.88 266 ALA B CA 1
ATOM 7352 C C . ALA B 1 266 ? -29.312 -1.889 12.359 1 88.88 266 ALA B C 1
ATOM 7354 O O . ALA B 1 266 ? -30.016 -0.904 12.586 1 88.88 266 ALA B O 1
ATOM 7355 N N . LEU B 1 267 ? -28.062 -1.824 12.242 1 89.56 267 LEU B N 1
ATOM 7356 C CA . LEU B 1 267 ? -27.359 -0.549 12.32 1 89.56 267 LEU B CA 1
ATOM 7357 C C . LEU B 1 267 ? -27.797 0.378 11.188 1 89.56 267 LEU B C 1
ATOM 7359 O O . LEU B 1 267 ? -28.047 1.562 11.414 1 89.56 267 LEU B O 1
ATOM 7363 N N . LEU B 1 268 ? -27.875 -0.138 9.969 1 90.06 268 LEU B N 1
ATOM 7364 C CA . LEU B 1 268 ? -28.297 0.66 8.82 1 90.06 268 LEU B CA 1
ATOM 7365 C C . LEU B 1 268 ? -29.734 1.146 8.984 1 90.06 268 LEU B C 1
ATOM 7367 O O . LEU B 1 268 ? -30.047 2.279 8.617 1 90.06 268 LEU B O 1
ATOM 7371 N N . GLY B 1 269 ? -30.531 0.253 9.492 1 88.62 269 GLY B N 1
ATOM 7372 C CA . GLY B 1 269 ? -31.891 0.659 9.781 1 88.62 269 GLY B CA 1
ATOM 7373 C C . GLY B 1 269 ? -31.984 1.771 10.805 1 88.62 269 GLY B C 1
ATOM 7374 O O . GLY B 1 269 ? -32.781 2.707 10.648 1 88.62 269 GLY B O 1
ATOM 7375 N N . PHE B 1 270 ? -31.188 1.681 11.805 1 88.75 270 PHE B N 1
ATOM 7376 C CA . PHE B 1 270 ? -31.156 2.689 12.859 1 88.75 270 PHE B CA 1
ATOM 7377 C C . PHE B 1 270 ? -30.672 4.027 12.312 1 88.75 270 PHE B C 1
ATOM 7379 O O . PHE B 1 270 ? -31.234 5.078 12.641 1 88.75 270 PHE B O 1
ATOM 7386 N N . ILE B 1 271 ? -29.688 4.047 11.469 1 87.75 271 ILE B N 1
ATOM 7387 C CA . ILE B 1 271 ? -29.156 5.266 10.852 1 87.75 271 ILE B CA 1
ATOM 7388 C C . ILE B 1 271 ? -30.234 5.902 9.984 1 87.75 271 ILE B C 1
ATOM 7390 O O . ILE B 1 271 ? -30.453 7.113 10.039 1 87.75 271 ILE B O 1
ATOM 7394 N N . ALA B 1 272 ? -30.812 5.035 9.211 1 88.5 272 ALA B N 1
ATOM 7395 C CA . ALA B 1 272 ? -31.875 5.535 8.344 1 88.5 272 ALA B CA 1
ATOM 7396 C C . ALA B 1 272 ? -33 6.152 9.156 1 88.5 272 ALA B C 1
ATOM 7398 O O . ALA B 1 272 ? -33.562 7.199 8.789 1 88.5 272 ALA B O 1
ATOM 7399 N N . PHE B 1 273 ? -33.312 5.543 10.242 1 89.06 273 PHE B N 1
ATOM 7400 C CA . PHE B 1 273 ? -34.375 6.035 11.125 1 89.06 273 PHE B CA 1
ATOM 7401 C C . PHE B 1 273 ? -34 7.418 11.664 1 89.06 273 PHE B C 1
ATOM 7403 O O . PHE B 1 273 ? -34.844 8.328 11.648 1 89.06 273 PHE B O 1
ATOM 7410 N N . ILE B 1 274 ? -32.875 7.664 12.094 1 86.88 274 ILE B N 1
ATOM 7411 C CA . ILE B 1 274 ? -32.406 8.938 12.656 1 86.88 274 ILE B CA 1
ATOM 7412 C C . ILE B 1 274 ? -32.406 10.008 11.562 1 86.88 274 ILE B C 1
ATOM 7414 O O . ILE B 1 274 ? -32.875 11.133 11.789 1 86.88 274 ILE B O 1
ATOM 7418 N N . GLN B 1 275 ? -31.984 9.625 10.305 1 85.5 275 GLN B N 1
ATOM 7419 C CA . GLN B 1 275 ? -31.859 10.602 9.227 1 85.5 275 GLN B CA 1
ATOM 7420 C C . GLN B 1 275 ? -33.25 11.031 8.719 1 85.5 275 GLN B C 1
ATOM 7422 O O . GLN B 1 275 ? -33.406 12.18 8.297 1 85.5 275 GLN B O 1
ATOM 7427 N N . ILE B 1 276 ? -34.188 10.18 8.82 1 87 276 ILE B N 1
ATOM 7428 C CA . ILE B 1 276 ? -35.531 10.492 8.336 1 87 276 ILE B CA 1
ATOM 7429 C C . ILE B 1 276 ? -36.25 11.344 9.367 1 87 276 ILE B C 1
ATOM 7431 O O . ILE B 1 276 ? -36.969 12.289 9.008 1 87 276 ILE B O 1
ATOM 7435 N N . PHE B 1 277 ? -36.031 11.211 10.625 1 87.56 277 PHE B N 1
ATOM 7436 C CA . PHE B 1 277 ? -36.875 11.82 11.648 1 87.56 277 PHE B CA 1
ATOM 7437 C C . PHE B 1 277 ? -36.188 13.039 12.25 1 87.56 277 PHE B C 1
ATOM 7439 O O . PHE B 1 277 ? -36.812 13.859 12.906 1 87.56 277 PHE B O 1
ATOM 7446 N N . TYR B 1 278 ? -34.906 13.227 12.031 1 84.38 278 TYR B N 1
ATOM 7447 C CA . TYR B 1 278 ? -34.156 14.305 12.664 1 84.38 278 TYR B CA 1
ATOM 7448 C C . TYR B 1 278 ? -34.688 15.664 12.219 1 84.38 278 TYR B C 1
ATOM 7450 O O . TYR B 1 278 ? -34.844 16.578 13.039 1 84.38 278 TYR B O 1
ATOM 7458 N N . PRO B 1 279 ? -35.031 15.797 10.859 1 82.56 279 PRO B N 1
ATOM 7459 C CA . PRO B 1 279 ? -35.562 17.109 10.477 1 82.56 279 PRO B CA 1
ATOM 7460 C C . PRO B 1 279 ? -36.906 17.438 11.117 1 82.56 279 PRO B C 1
ATOM 7462 O O . PRO B 1 279 ? -37.25 18.609 11.266 1 82.56 279 PRO B O 1
ATOM 7465 N N . LEU B 1 280 ? -37.625 16.406 11.594 1 85.88 280 LEU B N 1
ATOM 7466 C CA . LEU B 1 280 ? -38.938 16.594 12.188 1 85.88 280 LEU B CA 1
ATOM 7467 C C . LEU B 1 280 ? -38.812 16.781 13.695 1 85.88 280 LEU B C 1
ATOM 7469 O O . LEU B 1 280 ? -39.562 17.609 14.273 1 85.88 280 LEU B O 1
ATOM 7473 N N . TYR B 1 281 ? -38 16.031 14.281 1 86.31 281 TYR B N 1
ATOM 7474 C CA . TYR B 1 281 ? -37.781 16.047 15.727 1 86.31 281 TYR B CA 1
ATOM 7475 C C . TYR B 1 281 ? -36.281 16.094 16.047 1 86.31 281 TYR B C 1
ATOM 7477 O O . TYR B 1 281 ? -35.625 15.055 16.125 1 86.31 281 TYR B O 1
ATOM 7485 N N . ASN B 1 282 ? -35.781 17.219 16.531 1 82.25 282 ASN B N 1
ATOM 7486 C CA . ASN B 1 282 ? -34.344 17.406 16.75 1 82.25 282 ASN B CA 1
ATOM 7487 C C . ASN B 1 282 ? -33.844 16.578 17.922 1 82.25 282 ASN B C 1
ATOM 7489 O O . ASN B 1 282 ? -32.688 16.141 17.922 1 82.25 282 ASN B O 1
ATOM 7493 N N . ASP B 1 283 ? -34.688 16.234 18.828 1 85 283 ASP B N 1
ATOM 7494 C CA . ASP B 1 283 ? -34.25 15.539 20.031 1 85 283 ASP B CA 1
ATOM 7495 C C . ASP B 1 283 ? -33.938 14.078 19.734 1 85 283 ASP B C 1
ATOM 7497 O O . ASP B 1 283 ? -33.375 13.367 20.578 1 85 283 ASP B O 1
ATOM 7501 N N . ILE B 1 284 ? -34.281 13.711 18.5 1 86.56 284 ILE B N 1
ATOM 7502 C CA . ILE B 1 284 ? -33.969 12.344 18.094 1 86.56 284 ILE B CA 1
ATOM 7503 C C . ILE B 1 284 ? -32.469 12.148 18.047 1 86.56 284 ILE B C 1
ATOM 7505 O O . ILE B 1 284 ? -31.984 11.016 18.125 1 86.56 284 ILE B O 1
ATOM 7509 N N . LEU B 1 285 ? -31.75 13.25 17.953 1 84.69 285 LEU B N 1
ATOM 7510 C CA . LEU B 1 285 ? -30.297 13.188 17.891 1 84.69 285 LEU B CA 1
ATOM 7511 C C . LEU B 1 285 ? -29.719 12.656 19.188 1 84.69 285 LEU B C 1
ATOM 7513 O O . LEU B 1 285 ? -28.609 12.125 19.219 1 84.69 285 LEU B O 1
ATOM 7517 N N . PHE B 1 286 ? -30.484 12.781 20.203 1 83.31 286 PHE B N 1
ATOM 7518 C CA . PHE B 1 286 ? -30.047 12.258 21.5 1 83.31 286 PHE B CA 1
ATOM 7519 C C . PHE B 1 286 ? -29.953 10.742 21.453 1 83.31 286 PHE B C 1
ATOM 7521 O O . PHE B 1 286 ? -29.109 10.148 22.156 1 83.31 286 PHE B O 1
ATOM 7528 N N . THR B 1 287 ? -30.672 10.117 20.547 1 81.5 287 THR B N 1
ATOM 7529 C CA . THR B 1 287 ? -30.703 8.656 20.469 1 81.5 287 THR B CA 1
ATOM 7530 C C . THR B 1 287 ? -29.438 8.125 19.812 1 81.5 287 THR B C 1
ATOM 7532 O O . THR B 1 287 ? -29.156 6.922 19.859 1 81.5 287 THR B O 1
ATOM 7535 N N . THR B 1 288 ? -28.656 9.055 19.297 1 78.94 288 THR B N 1
ATOM 7536 C CA . THR B 1 288 ? -27.422 8.617 18.641 1 78.94 288 THR B CA 1
ATOM 7537 C C . THR B 1 288 ? -26.422 8.078 19.672 1 78.94 288 THR B C 1
ATOM 7539 O O . THR B 1 288 ? -25.469 7.398 19.312 1 78.94 288 THR B O 1
ATOM 7542 N N . LYS B 1 289 ? -26.672 8.344 20.969 1 76.69 289 LYS B N 1
ATOM 7543 C CA . LYS B 1 289 ? -25.844 7.746 22.016 1 76.69 289 LYS B CA 1
ATOM 7544 C C . LYS B 1 289 ? -25.859 6.223 21.922 1 76.69 289 LYS B C 1
ATOM 7546 O O . LYS B 1 289 ? -24.875 5.562 22.281 1 76.69 289 LYS B O 1
ATOM 7551 N N . PHE B 1 290 ? -26.891 5.703 21.312 1 79.12 290 PHE B N 1
ATOM 7552 C CA . PHE B 1 290 ? -27.016 4.254 21.188 1 79.12 290 PHE B CA 1
ATOM 7553 C C . PHE B 1 290 ? -26.219 3.748 19.984 1 79.12 290 PHE B C 1
ATOM 7555 O O . PHE B 1 290 ? -25.875 2.564 19.922 1 79.12 290 PHE B O 1
ATOM 7562 N N . THR B 1 291 ? -25.953 4.688 19.078 1 79.75 291 THR B N 1
ATOM 7563 C CA . THR B 1 291 ? -25.094 4.285 17.969 1 79.75 291 THR B CA 1
ATOM 7564 C C . THR B 1 291 ? -23.719 3.846 18.484 1 79.75 291 THR B C 1
ATOM 7566 O O . THR B 1 291 ? -23.109 2.92 17.938 1 79.75 291 THR B O 1
ATOM 7569 N N . GLY B 1 292 ? -23.25 4.465 19.578 1 78.25 292 GLY B N 1
ATOM 7570 C CA . GLY B 1 292 ? -22 4.047 20.188 1 78.25 292 GLY B CA 1
ATOM 7571 C C . GLY B 1 292 ? -22.047 2.623 20.703 1 78.25 292 GLY B C 1
ATOM 7572 O O . GLY B 1 292 ? -21.047 1.895 20.609 1 78.25 292 GLY B O 1
ATOM 7573 N N . LEU B 1 293 ? -23.188 2.256 21.172 1 81.69 293 LEU B N 1
ATOM 7574 C CA . LEU B 1 293 ? -23.344 0.896 21.672 1 81.69 293 LEU B CA 1
ATOM 7575 C C . LEU B 1 293 ? -23.328 -0.111 20.516 1 81.69 293 LEU B C 1
ATOM 7577 O O . LEU B 1 293 ? -22.75 -1.188 20.641 1 81.69 293 LEU B O 1
ATOM 7581 N N . PHE B 1 294 ? -23.922 0.273 19.453 1 83.5 294 PHE B N 1
ATOM 7582 C CA . PHE B 1 294 ? -23.922 -0.605 18.297 1 83.5 294 PHE B CA 1
ATOM 7583 C C . PHE B 1 294 ? -22.5 -0.769 17.75 1 83.5 294 PHE B C 1
ATOM 7585 O O . PHE B 1 294 ? -22.109 -1.871 17.359 1 83.5 294 PHE B O 1
ATOM 7592 N N . VAL B 1 295 ? -21.812 0.342 17.688 1 85.88 295 VAL B N 1
ATOM 7593 C CA . VAL B 1 295 ? -20.438 0.299 17.203 1 85.88 295 VAL B CA 1
ATOM 7594 C C . VAL B 1 295 ? -19.609 -0.604 18.109 1 85.88 295 VAL B C 1
ATOM 7596 O O . VAL B 1 295 ? -18.812 -1.421 17.625 1 85.88 295 VAL B O 1
ATOM 7599 N N . PHE B 1 296 ? -19.875 -0.483 19.344 1 87.5 296 PHE B N 1
ATOM 7600 C CA . PHE B 1 296 ? -19.156 -1.316 20.312 1 87.5 296 PHE B CA 1
ATOM 7601 C C . PHE B 1 296 ? -19.469 -2.791 20.094 1 87.5 296 PHE B C 1
ATOM 7603 O O . PHE B 1 296 ? -18.578 -3.633 20.094 1 87.5 296 PHE B O 1
ATOM 7610 N N . LEU B 1 297 ? -20.672 -3.1 19.844 1 86.56 297 LEU B N 1
ATOM 7611 C CA . LEU B 1 297 ? -21.094 -4.48 19.656 1 86.56 297 LEU B CA 1
ATOM 7612 C C . LEU B 1 297 ? -20.516 -5.059 18.375 1 86.56 297 LEU B C 1
ATOM 7614 O O . LEU B 1 297 ? -20.109 -6.223 18.344 1 86.56 297 LEU B O 1
ATOM 7618 N N . ILE B 1 298 ? -20.516 -4.277 17.391 1 89.44 298 ILE B N 1
ATOM 7619 C CA . ILE B 1 298 ? -19.969 -4.734 16.125 1 89.44 298 ILE B CA 1
ATOM 7620 C C . ILE B 1 298 ? -18.469 -5.004 16.281 1 89.44 298 ILE B C 1
ATOM 7622 O O . ILE B 1 298 ? -17.969 -6.031 15.82 1 89.44 298 ILE B O 1
ATOM 7626 N N . MET B 1 299 ? -17.797 -4.082 16.953 1 91.88 299 MET B N 1
ATOM 7627 C CA . MET B 1 299 ? -16.359 -4.266 17.156 1 91.88 299 MET B CA 1
ATOM 7628 C C . MET B 1 299 ? -16.094 -5.523 17.969 1 91.88 299 MET B C 1
ATOM 7630 O O . MET B 1 299 ? -15.141 -6.258 17.688 1 91.88 299 MET B O 1
ATOM 7634 N N . LEU B 1 300 ? -16.922 -5.734 18.891 1 90.94 300 LEU B N 1
ATOM 7635 C CA . LEU B 1 300 ? -16.781 -6.922 19.719 1 90.94 300 LEU B CA 1
ATOM 7636 C C . LEU B 1 300 ? -17.016 -8.188 18.906 1 90.94 300 LEU B C 1
ATOM 7638 O O . LEU B 1 300 ? -16.281 -9.164 19.031 1 90.94 300 LEU B O 1
ATOM 7642 N N . THR B 1 301 ? -18 -8.203 18.109 1 90.62 301 THR B N 1
ATOM 7643 C CA . THR B 1 301 ? -18.312 -9.344 17.266 1 90.62 301 THR B CA 1
ATOM 7644 C C . THR B 1 301 ? -17.156 -9.625 16.297 1 90.62 301 THR B C 1
ATOM 7646 O O . THR B 1 301 ? -16.797 -10.781 16.078 1 90.62 301 THR B O 1
ATOM 7649 N N . LEU B 1 302 ? -16.625 -8.555 15.758 1 92.88 302 LEU B N 1
ATOM 7650 C CA . LEU B 1 302 ? -15.508 -8.719 14.828 1 92.88 302 LEU B CA 1
ATOM 7651 C C . LEU B 1 302 ? -14.281 -9.281 15.531 1 92.88 302 LEU B C 1
ATOM 7653 O O . LEU B 1 302 ? -13.531 -10.07 14.961 1 92.88 302 LEU B O 1
ATOM 7657 N N . LEU B 1 303 ? -14.125 -8.82 16.781 1 94.31 303 LEU B N 1
ATOM 7658 C CA . LEU B 1 303 ? -13 -9.328 17.547 1 94.31 303 LEU B CA 1
ATOM 7659 C C . LEU B 1 303 ? -13.164 -10.82 17.844 1 94.31 303 LEU B C 1
ATOM 7661 O O . LEU B 1 303 ? -12.219 -11.594 17.688 1 94.31 303 LEU B O 1
ATOM 7665 N N . ILE B 1 304 ? -14.32 -11.25 18.156 1 93.31 304 ILE B N 1
ATOM 7666 C CA . ILE B 1 304 ? -14.609 -12.648 18.422 1 93.31 304 ILE B CA 1
ATOM 7667 C C . ILE B 1 304 ? -14.43 -13.469 17.141 1 93.31 304 ILE B C 1
ATOM 7669 O O . ILE B 1 304 ? -13.844 -14.547 17.172 1 93.31 304 ILE B O 1
ATOM 7673 N N . PHE B 1 305 ? -14.906 -12.914 16.125 1 91.44 305 PHE B N 1
ATOM 7674 C CA . PHE B 1 305 ? -14.773 -13.562 14.82 1 91.44 305 PHE B CA 1
ATOM 7675 C C . PHE B 1 305 ? -13.305 -13.719 14.445 1 91.44 305 PHE B C 1
ATOM 7677 O O . PHE B 1 305 ? -12.906 -14.75 13.891 1 91.44 305 PHE B O 1
ATOM 7684 N N . SER B 1 306 ? -12.555 -12.695 14.75 1 93.5 306 SER B N 1
ATOM 7685 C CA . SER B 1 306 ? -11.133 -12.758 14.43 1 93.5 306 SER B CA 1
ATOM 7686 C C . SER B 1 306 ? -10.43 -13.836 15.25 1 93.5 306 SER B C 1
ATOM 7688 O O . SER B 1 306 ? -9.508 -14.484 14.766 1 93.5 306 SER B O 1
ATOM 7690 N N . ILE B 1 307 ? -10.859 -14.055 16.453 1 93.81 307 ILE B N 1
ATOM 7691 C CA . ILE B 1 307 ? -10.289 -15.094 17.312 1 93.81 307 ILE B CA 1
ATOM 7692 C C . ILE B 1 307 ? -10.648 -16.469 16.75 1 93.81 307 ILE B C 1
ATOM 7694 O O . ILE B 1 307 ? -9.797 -17.359 16.688 1 93.81 307 ILE B O 1
ATOM 7698 N N . ARG B 1 308 ? -11.797 -16.672 16.297 1 90.81 308 ARG B N 1
ATOM 7699 C CA . ARG B 1 308 ? -12.234 -17.922 15.711 1 90.81 308 ARG B CA 1
ATOM 7700 C C . ARG B 1 308 ? -11.438 -18.25 14.453 1 90.81 308 ARG B C 1
ATOM 7702 O O . ARG B 1 308 ? -11.047 -19.391 14.234 1 90.81 308 ARG B O 1
ATOM 7709 N N . LEU B 1 309 ? -11.219 -17.25 13.664 1 90.38 309 LEU B N 1
ATOM 7710 C CA . LEU B 1 309 ? -10.453 -17.453 12.445 1 90.38 309 LEU B CA 1
ATOM 7711 C C . LEU B 1 309 ? -9.008 -17.828 12.758 1 90.38 309 LEU B C 1
ATOM 7713 O O . LEU B 1 309 ? -8.391 -18.609 12.031 1 90.38 309 LEU B O 1
ATOM 7717 N N . LEU B 1 310 ? -8.547 -17.281 13.836 1 90.81 310 LEU B N 1
ATOM 7718 C CA . LEU B 1 310 ? -7.199 -17.609 14.281 1 90.81 310 LEU B CA 1
ATOM 7719 C C . LEU B 1 310 ? -7.105 -19.062 14.719 1 90.81 310 LEU B C 1
ATOM 7721 O O . LEU B 1 310 ? -6.117 -19.75 14.43 1 90.81 310 LEU B O 1
ATOM 7725 N N . ILE B 1 311 ? -8.117 -19.516 15.359 1 91.62 311 ILE B N 1
ATOM 7726 C CA . ILE B 1 311 ? -8.164 -20.906 15.82 1 91.62 311 ILE B CA 1
ATOM 7727 C C . ILE B 1 311 ? -8.234 -21.844 14.625 1 91.62 311 ILE B C 1
ATOM 7729 O O . ILE B 1 311 ? -7.602 -22.906 14.625 1 91.62 311 ILE B O 1
ATOM 7733 N N . LEU B 1 312 ? -8.875 -21.422 13.547 1 85.62 312 LEU B N 1
ATOM 7734 C CA . LEU B 1 312 ? -9.016 -22.234 12.336 1 85.62 312 LEU B CA 1
ATOM 7735 C C . LEU B 1 312 ? -7.781 -22.094 11.445 1 85.62 312 LEU B C 1
ATOM 7737 O O . LEU B 1 312 ? -7.703 -22.719 10.383 1 85.62 312 LEU B O 1
ATOM 7741 N N . LYS B 1 313 ? -6.84 -21.188 11.859 1 84.75 313 LYS B N 1
ATOM 7742 C CA . LYS B 1 313 ? -5.562 -20.984 11.188 1 84.75 313 LYS B CA 1
ATOM 7743 C C . LYS B 1 313 ? -5.766 -20.547 9.734 1 84.75 313 LYS B C 1
ATOM 7745 O O . LYS B 1 313 ? -5.129 -21.094 8.828 1 84.75 313 LYS B O 1
ATOM 7750 N N . LYS B 1 314 ? -6.785 -19.734 9.578 1 82.38 314 LYS B N 1
ATOM 7751 C CA . LYS B 1 314 ? -6.996 -19.188 8.242 1 82.38 314 LYS B CA 1
ATOM 7752 C C . LYS B 1 314 ? -5.879 -18.219 7.859 1 82.38 314 LYS B C 1
ATOM 7754 O O . LYS B 1 314 ? -5.273 -17.578 8.734 1 82.38 314 LYS B O 1
ATOM 7759 N N . GLU B 1 315 ? -5.609 -18.109 6.66 1 81.88 315 GLU B N 1
ATOM 7760 C CA . GLU B 1 315 ? -4.523 -17.25 6.184 1 81.88 315 GLU B CA 1
ATOM 7761 C C . GLU B 1 315 ? -4.832 -15.781 6.434 1 81.88 315 GLU B C 1
ATOM 7763 O O . GLU B 1 315 ? -5.922 -15.305 6.109 1 81.88 315 GLU B O 1
ATOM 7768 N N . GLY B 1 316 ? -3.875 -15.07 6.984 1 84.62 316 GLY B N 1
ATOM 7769 C CA . GLY B 1 316 ? -4.023 -13.648 7.25 1 84.62 316 GLY B CA 1
ATOM 7770 C C . GLY B 1 316 ? -4.777 -13.359 8.539 1 84.62 316 GLY B C 1
ATOM 7771 O O . GLY B 1 316 ? -4.941 -12.195 8.914 1 84.62 316 GLY B O 1
ATOM 7772 N N . SER B 1 317 ? -5.211 -14.438 9.273 1 89.94 317 SER B N 1
ATOM 7773 C CA . SER B 1 317 ? -6.051 -14.266 10.453 1 89.94 317 SER B CA 1
ATOM 7774 C C . SER B 1 317 ? -5.289 -13.594 11.586 1 89.94 317 SER B C 1
ATOM 7776 O O . SER B 1 317 ? -5.867 -12.844 12.375 1 89.94 317 SER B O 1
ATOM 7778 N N . ILE B 1 318 ? -3.979 -13.836 11.617 1 92.31 318 ILE B N 1
ATOM 7779 C CA . ILE B 1 318 ? -3.197 -13.227 12.695 1 92.31 318 ILE B CA 1
ATOM 7780 C C . ILE B 1 318 ? -3.215 -11.711 12.547 1 92.31 318 ILE B C 1
ATOM 7782 O O . ILE B 1 318 ? -3.398 -10.992 13.531 1 92.31 318 ILE B O 1
ATOM 7786 N N . PHE B 1 319 ? -3.025 -11.18 11.359 1 90.25 319 PHE B N 1
ATOM 7787 C CA . PHE B 1 319 ? -3.035 -9.742 11.109 1 90.25 319 PHE B CA 1
ATOM 7788 C C . PHE B 1 319 ? -4.43 -9.172 11.312 1 90.25 319 PHE B C 1
ATOM 7790 O O . PHE B 1 319 ? -4.578 -8.062 11.844 1 90.25 319 PHE B O 1
ATOM 7797 N N . TYR B 1 320 ? -5.41 -9.945 10.914 1 91.75 320 TYR B N 1
ATOM 7798 C CA . TYR B 1 320 ? -6.789 -9.516 11.109 1 91.75 320 TYR B CA 1
ATOM 7799 C C . TYR B 1 320 ? -7.125 -9.422 12.594 1 91.75 320 TYR B C 1
ATOM 7801 O O . TYR B 1 320 ? -7.84 -8.516 13.016 1 91.75 320 TYR B O 1
ATOM 7809 N N . PHE B 1 321 ? -6.562 -10.297 13.352 1 94.81 321 PHE B N 1
ATOM 7810 C CA . PHE B 1 321 ? -6.773 -10.289 14.789 1 94.81 321 PHE B CA 1
ATOM 7811 C C . PHE B 1 321 ? -6.121 -9.07 15.43 1 94.81 321 PHE B C 1
ATOM 7813 O O . PHE B 1 321 ? -6.742 -8.383 16.234 1 94.81 321 PHE B O 1
ATOM 7820 N N . PHE B 1 322 ? -4.91 -8.766 15.07 1 93 322 PHE B N 1
ATOM 7821 C CA . PHE B 1 322 ? -4.223 -7.598 15.617 1 93 322 PHE B CA 1
ATOM 7822 C C . PHE B 1 322 ? -4.902 -6.309 15.18 1 93 322 PHE B C 1
ATOM 7824 O O . PHE B 1 322 ? -4.977 -5.348 15.945 1 93 322 PHE B O 1
ATOM 7831 N N . SER B 1 323 ? -5.395 -6.305 13.953 1 92.5 323 SER B N 1
ATOM 7832 C CA . SER B 1 323 ? -6.102 -5.129 13.445 1 92.5 323 SER B CA 1
ATOM 7833 C C . SER B 1 323 ? -7.34 -4.828 14.281 1 92.5 323 SER B C 1
ATOM 7835 O O . SER B 1 323 ? -7.516 -3.701 14.75 1 92.5 323 SER B O 1
ATOM 7837 N N . ASN B 1 324 ? -8.102 -5.84 14.531 1 93.44 324 ASN B N 1
ATOM 7838 C CA . ASN B 1 324 ? -9.336 -5.652 15.297 1 93.44 324 ASN B CA 1
ATOM 7839 C C . ASN B 1 324 ? -9.047 -5.43 16.781 1 93.44 324 ASN B C 1
ATOM 7841 O O . ASN B 1 324 ? -9.789 -4.719 17.453 1 93.44 324 ASN B O 1
ATOM 7845 N N . GLY B 1 325 ? -7.977 -6.004 17.234 1 94.06 325 GLY B N 1
ATOM 7846 C CA . GLY B 1 325 ? -7.598 -5.801 18.625 1 94.06 325 GLY B CA 1
ATOM 7847 C C . GLY B 1 325 ? -7.215 -4.363 18.922 1 94.06 325 GLY B C 1
ATOM 7848 O O . GLY B 1 325 ? -7.734 -3.77 19.875 1 94.06 325 GLY B O 1
ATOM 7849 N N . ILE B 1 326 ? -6.383 -3.793 18.125 1 92.5 326 ILE B N 1
ATOM 7850 C CA . ILE B 1 326 ? -5.949 -2.412 18.312 1 92.5 326 ILE B CA 1
ATOM 7851 C C . ILE B 1 326 ? -7.137 -1.471 18.141 1 92.5 326 ILE B C 1
ATOM 7853 O O . ILE B 1 326 ? -7.332 -0.553 18.938 1 92.5 326 ILE B O 1
ATOM 7857 N N . PHE B 1 327 ? -7.918 -1.773 17.156 1 92.56 327 PHE B N 1
ATOM 7858 C CA . PHE B 1 327 ? -9.102 -0.96 16.891 1 92.56 327 PHE B CA 1
ATOM 7859 C C . PHE B 1 327 ? -10.062 -1.008 18.062 1 92.56 327 PHE B C 1
ATOM 7861 O O . PHE B 1 327 ? -10.586 0.026 18.484 1 92.56 327 PHE B O 1
ATOM 7868 N N . PHE B 1 328 ? -10.211 -2.141 18.594 1 93.19 328 PHE B N 1
ATOM 7869 C CA . PHE B 1 328 ? -11.141 -2.33 19.703 1 93.19 328 PHE B CA 1
ATOM 7870 C C . PHE B 1 328 ? -10.664 -1.594 20.953 1 93.19 328 PHE B C 1
ATOM 7872 O O . PHE B 1 328 ? -11.445 -0.921 21.625 1 93.19 328 PHE B O 1
ATOM 7879 N N . ILE B 1 329 ? -9.414 -1.622 21.266 1 92.25 329 ILE B N 1
ATOM 7880 C CA . ILE B 1 329 ? -8.867 -1.024 22.484 1 92.25 329 ILE B CA 1
ATOM 7881 C C . ILE B 1 329 ? -8.969 0.497 22.406 1 92.25 329 ILE B C 1
ATOM 7883 O O . ILE B 1 329 ? -9.516 1.142 23.297 1 92.25 329 ILE B O 1
ATOM 7887 N N . PHE B 1 330 ? -8.641 1.084 21.312 1 90.19 330 PHE B N 1
ATOM 7888 C CA . PHE B 1 330 ? -8.594 2.537 21.203 1 90.19 330 PHE B CA 1
ATOM 7889 C C . PHE B 1 330 ? -10 3.109 21.031 1 90.19 330 PHE B C 1
ATOM 7891 O O . PHE B 1 330 ? -10.344 4.117 21.641 1 90.19 330 PHE B O 1
ATOM 7898 N N . ILE B 1 331 ? -10.812 2.438 20.297 1 87.88 331 ILE B N 1
ATOM 7899 C CA . ILE B 1 331 ? -12.148 2.977 20.031 1 87.88 331 ILE B CA 1
ATOM 7900 C C . ILE B 1 331 ? -13.039 2.773 21.25 1 87.88 331 ILE B C 1
ATOM 7902 O O . ILE B 1 331 ? -13.891 3.615 21.547 1 87.88 331 ILE B O 1
ATOM 7906 N N . SER B 1 332 ? -12.797 1.68 21.953 1 88 332 SER B N 1
ATOM 7907 C CA . SER B 1 332 ? -13.57 1.474 23.188 1 88 332 SER B CA 1
ATOM 7908 C C . SER B 1 332 ? -13.297 2.572 24.203 1 88 332 SER B C 1
ATOM 7910 O O . SER B 1 332 ? -14.219 3.104 24.812 1 88 332 SER B O 1
ATOM 7912 N N . VAL B 1 333 ? -12.047 2.928 24.312 1 86.06 333 VAL B N 1
ATOM 7913 C CA . VAL B 1 333 ? -11.688 4 25.234 1 86.06 333 VAL B CA 1
ATOM 7914 C C . VAL B 1 333 ? -12.297 5.316 24.75 1 86.06 333 VAL B C 1
ATOM 7916 O O . VAL B 1 333 ? -12.805 6.105 25.562 1 86.06 333 VAL B O 1
ATOM 7919 N N . PHE B 1 334 ? -12.297 5.453 23.5 1 83.06 334 PHE B N 1
ATOM 7920 C CA . PHE B 1 334 ? -12.867 6.668 22.938 1 83.06 334 PHE B CA 1
ATOM 7921 C C . PHE B 1 334 ? -14.359 6.754 23.219 1 83.06 334 PHE B C 1
ATOM 7923 O O . PHE B 1 334 ? -14.867 7.812 23.594 1 83.06 334 PHE B O 1
ATOM 7930 N N . ILE B 1 335 ? -15.039 5.664 23.125 1 81.56 335 ILE B N 1
ATOM 7931 C CA . ILE B 1 335 ? -16.484 5.621 23.359 1 81.56 335 ILE B CA 1
ATOM 7932 C C . ILE B 1 335 ? -16.766 5.871 24.844 1 81.56 335 ILE B C 1
ATOM 7934 O O . ILE B 1 335 ? -17.703 6.613 25.172 1 81.56 335 ILE B O 1
ATOM 7938 N N . LEU B 1 336 ? -15.922 5.352 25.688 1 82.19 336 LEU B N 1
ATOM 7939 C CA . LEU B 1 336 ? -16.109 5.539 27.125 1 82.19 336 LEU B CA 1
ATOM 7940 C C . LEU B 1 336 ? -15.898 6.996 27.516 1 82.19 336 LEU B C 1
ATOM 7942 O O . LEU B 1 336 ? -16.625 7.523 28.359 1 82.19 336 LEU B O 1
ATOM 7946 N N . VAL B 1 337 ? -15.016 7.613 26.906 1 75.88 337 VAL B N 1
ATOM 7947 C CA . VAL B 1 337 ? -14.75 9.023 27.188 1 75.88 337 VAL B CA 1
ATOM 7948 C C . VAL B 1 337 ? -15.867 9.883 26.594 1 75.88 337 VAL B C 1
ATOM 7950 O O . VAL B 1 337 ? -16.344 10.812 27.25 1 75.88 337 VAL B O 1
ATOM 7953 N N . PHE B 1 338 ? -16.25 9.422 25.422 1 70.88 338 PHE B N 1
ATOM 7954 C CA . PHE B 1 338 ? -17.25 10.188 24.703 1 70.88 338 PHE B CA 1
ATOM 7955 C C . PHE B 1 338 ? -18.578 10.188 25.453 1 70.88 338 PHE B C 1
ATOM 7957 O O . PHE B 1 338 ? -19.266 11.211 25.5 1 70.88 338 PHE B O 1
ATOM 7964 N N . PHE B 1 339 ? -18.844 9.156 26.156 1 71.88 339 PHE B N 1
ATOM 7965 C CA . PHE B 1 339 ? -20.125 9.07 26.844 1 71.88 339 PHE B CA 1
ATOM 7966 C C . PHE B 1 339 ? -19.969 9.461 28.312 1 71.88 339 PHE B C 1
ATOM 7968 O O . PHE B 1 339 ? -20.922 9.383 29.094 1 71.88 339 PHE B O 1
ATOM 7975 N N . GLY B 1 340 ? -18.812 9.969 28.703 1 71.62 340 GLY B N 1
ATOM 7976 C CA . GLY B 1 340 ? -18.594 10.609 29.984 1 71.62 340 GLY B CA 1
ATOM 7977 C C . GLY B 1 340 ? -18.266 9.633 31.094 1 71.62 340 GLY B C 1
ATOM 7978 O O . GLY B 1 340 ? -18.328 9.984 32.281 1 71.62 340 GLY B O 1
ATOM 7979 N N . TYR B 1 341 ? -17.969 8.414 30.688 1 75.31 341 TYR B N 1
ATOM 7980 C CA . TYR B 1 341 ? -17.641 7.434 31.719 1 75.31 341 TYR B CA 1
ATOM 7981 C C . TYR B 1 341 ? -16.188 7.605 32.188 1 75.31 341 TYR B C 1
ATOM 7983 O O . TYR B 1 341 ? -15.867 7.297 33.344 1 75.31 341 TYR B O 1
ATOM 7991 N N . LEU B 1 342 ? -15.359 8.109 31.266 1 75.81 342 LEU B N 1
ATOM 7992 C CA . LEU B 1 342 ? -13.969 8.422 31.578 1 75.81 342 LEU B CA 1
ATOM 7993 C C . LEU B 1 342 ? -13.695 9.906 31.391 1 75.81 342 LEU B C 1
ATOM 7995 O O . LEU B 1 342 ? -14.312 10.562 30.562 1 75.81 342 LEU B O 1
ATOM 7999 N N . LYS B 1 343 ? -12.812 10.398 32.219 1 72.69 343 LYS B N 1
ATOM 8000 C CA . LYS B 1 343 ? -12.438 11.805 32.125 1 72.69 343 LYS B CA 1
ATOM 8001 C C . LYS B 1 343 ? -11.734 12.102 30.812 1 72.69 343 LYS B C 1
ATOM 8003 O O . LYS B 1 343 ? -10.93 11.297 30.328 1 72.69 343 LYS B O 1
ATOM 8008 N N . PHE B 1 344 ? -12.289 13.125 30.281 1 65.69 344 PHE B N 1
ATOM 8009 C CA . PHE B 1 344 ? -11.758 13.531 28.984 1 65.69 344 PHE B CA 1
ATOM 8010 C C . PHE B 1 344 ? -10.367 14.148 29.141 1 65.69 344 PHE B C 1
ATOM 8012 O O . PHE B 1 344 ? -10.195 15.109 29.891 1 65.69 344 PHE B O 1
ATOM 8019 N N . GLU B 1 345 ? -9.391 13.414 28.672 1 66.75 345 GLU B N 1
ATOM 8020 C CA . GLU B 1 345 ? -8.047 13.984 28.547 1 66.75 345 GLU B CA 1
ATOM 8021 C C . GLU B 1 345 ? -7.723 14.32 27.094 1 66.75 345 GLU B C 1
ATOM 8023 O O . GLU B 1 345 ? -8.336 13.773 26.172 1 66.75 345 GLU B O 1
ATOM 8028 N N . SER B 1 346 ? -6.938 15.375 26.906 1 66.75 346 SER B N 1
ATOM 8029 C CA . SER B 1 346 ? -6.59 15.898 25.578 1 66.75 346 SER B CA 1
ATOM 8030 C C . SER B 1 346 ? -6.102 14.797 24.656 1 66.75 346 SER B C 1
ATOM 8032 O O . SER B 1 346 ? -6.414 14.797 23.469 1 66.75 346 SER B O 1
ATOM 8034 N N . LEU B 1 347 ? -5.516 13.758 25.234 1 72.25 347 LEU B N 1
ATOM 8035 C CA . LEU B 1 347 ? -4.906 12.695 24.438 1 72.25 347 LEU B CA 1
ATOM 8036 C C . LEU B 1 347 ? -5.973 11.805 23.797 1 72.25 347 LEU B C 1
ATOM 8038 O O . LEU B 1 347 ? -5.75 11.227 22.734 1 72.25 347 LEU B O 1
ATOM 8042 N N . PHE B 1 348 ? -7.152 11.836 24.375 1 72.62 348 PHE B N 1
ATOM 8043 C CA . PHE B 1 348 ? -8.18 10.891 23.953 1 72.62 348 PHE B CA 1
ATOM 8044 C C . PHE B 1 348 ? -8.797 11.328 22.625 1 72.62 348 PHE B C 1
ATOM 8046 O O . PHE B 1 348 ? -9.422 10.523 21.938 1 72.62 348 PHE B O 1
ATOM 8053 N N . TYR B 1 349 ? -8.438 12.57 22.25 1 70.25 349 TYR B N 1
ATOM 8054 C CA . TYR B 1 349 ? -8.93 13.078 20.969 1 70.25 349 TYR B CA 1
ATOM 8055 C C . TYR B 1 349 ? -8.281 12.352 19.797 1 70.25 349 TYR B C 1
ATOM 8057 O O . TYR B 1 349 ? -8.867 12.234 18.719 1 70.25 349 TYR B O 1
ATOM 8065 N N . TYR B 1 350 ? -7.148 11.734 20.125 1 79.12 350 TYR B N 1
ATOM 8066 C CA . TYR B 1 350 ? -6.379 11.141 19.031 1 79.12 350 TYR B CA 1
ATOM 8067 C C . TYR B 1 350 ? -6.602 9.633 18.969 1 79.12 350 TYR B C 1
ATOM 8069 O O . TYR B 1 350 ? -6.109 8.969 18.062 1 79.12 350 TYR B O 1
ATOM 8077 N N . PHE B 1 351 ? -7.395 9.156 19.875 1 83 351 PHE B N 1
ATOM 8078 C CA . PHE B 1 351 ? -7.527 7.707 19.969 1 83 351 PHE B CA 1
ATOM 8079 C C . PHE B 1 351 ? -8.266 7.148 18.75 1 83 351 PHE B C 1
ATOM 8081 O O . PHE B 1 351 ? -7.969 6.051 18.297 1 83 351 PHE B O 1
ATOM 8088 N N . PHE B 1 352 ? -9.172 7.902 18.297 1 84 352 PHE B N 1
ATOM 8089 C CA . PHE B 1 352 ? -9.875 7.434 17.109 1 84 352 PHE B CA 1
ATOM 8090 C C . PHE B 1 352 ? -8.93 7.32 15.93 1 84 352 PHE B C 1
ATOM 8092 O O . PHE B 1 352 ? -8.953 6.328 15.203 1 84 352 PHE B O 1
ATOM 8099 N N . ALA B 1 353 ? -8.141 8.344 15.781 1 84.62 353 ALA B N 1
ATOM 8100 C CA . ALA B 1 353 ? -7.195 8.352 14.664 1 84.62 353 ALA B CA 1
ATOM 8101 C C . ALA B 1 353 ? -6.164 7.234 14.812 1 84.62 353 ALA B C 1
ATOM 8103 O O . ALA B 1 353 ? -5.895 6.504 13.859 1 84.62 353 ALA B O 1
ATOM 8104 N N . ILE B 1 354 ? -5.676 7.043 16 1 85.31 354 ILE B N 1
ATOM 8105 C CA . ILE B 1 354 ? -4.645 6.043 16.25 1 85.31 354 ILE B CA 1
ATOM 8106 C C . ILE B 1 354 ? -5.219 4.645 16.047 1 85.31 354 ILE B C 1
ATOM 8108 O O . ILE B 1 354 ? -4.582 3.793 15.414 1 85.31 354 ILE B O 1
ATOM 8112 N N . GLY B 1 355 ? -6.402 4.5 16.562 1 86.69 355 GLY B N 1
ATOM 8113 C CA . GLY B 1 355 ? -7.051 3.209 16.391 1 86.69 355 GLY B CA 1
ATOM 8114 C C . GLY B 1 355 ? -7.309 2.867 14.938 1 86.69 355 GLY B C 1
ATOM 8115 O O . GLY B 1 355 ? -7.094 1.729 14.508 1 86.69 355 GLY B O 1
ATOM 8116 N N . THR B 1 356 ? -7.695 3.809 14.195 1 87.38 356 THR B N 1
ATOM 8117 C CA . THR B 1 356 ? -7.996 3.592 12.781 1 87.38 356 THR B CA 1
ATOM 8118 C C . THR B 1 356 ? -6.715 3.35 11.992 1 87.38 356 THR B C 1
ATOM 8120 O O . THR B 1 356 ? -6.699 2.541 11.062 1 87.38 356 THR B O 1
ATOM 8123 N N . ILE B 1 357 ? -5.676 4.055 12.32 1 87.25 357 ILE B N 1
ATOM 8124 C CA . ILE B 1 357 ? -4.395 3.846 11.664 1 87.25 357 ILE B CA 1
ATOM 8125 C C . ILE B 1 357 ? -3.908 2.422 11.922 1 87.25 357 ILE B C 1
ATOM 8127 O O . ILE B 1 357 ? -3.455 1.738 11 1 87.25 357 ILE B O 1
ATOM 8131 N N . GLY B 1 358 ? -4.047 2.049 13.172 1 85.69 358 GLY B N 1
ATOM 8132 C CA . GLY B 1 358 ? -3.67 0.681 13.492 1 85.69 358 GLY B CA 1
ATOM 8133 C C . GLY B 1 358 ? -4.465 -0.354 12.719 1 85.69 358 GLY B C 1
ATOM 8134 O O . GLY B 1 358 ? -3.895 -1.312 12.195 1 85.69 358 GLY B O 1
ATOM 8135 N N . GLN B 1 359 ? -5.727 -0.161 12.664 1 88.19 359 GLN B N 1
ATOM 8136 C CA . GLN B 1 359 ? -6.605 -1.046 11.906 1 88.19 359 GLN B CA 1
ATOM 8137 C C . GLN B 1 359 ? -6.203 -1.099 10.438 1 88.19 359 GLN B C 1
ATOM 8139 O O . GLN B 1 359 ? -6.113 -2.18 9.852 1 88.19 359 GLN B O 1
ATOM 8144 N N . ASP B 1 360 ? -5.945 0.027 9.898 1 84.38 360 ASP B N 1
ATOM 8145 C CA . ASP B 1 360 ? -5.621 0.141 8.484 1 84.38 360 ASP B CA 1
ATOM 8146 C C . ASP B 1 360 ? -4.285 -0.53 8.172 1 84.38 360 ASP B C 1
ATOM 8148 O O . ASP B 1 360 ? -4.156 -1.229 7.164 1 84.38 360 ASP B O 1
ATOM 8152 N N . LEU B 1 361 ? -3.346 -0.348 8.977 1 84 361 LEU B N 1
ATOM 8153 C CA . LEU B 1 361 ? -2.016 -0.907 8.758 1 84 361 LEU B CA 1
ATOM 8154 C C . LEU B 1 361 ? -2.055 -2.432 8.797 1 84 361 LEU B C 1
ATOM 8156 O O . LEU B 1 361 ? -1.559 -3.09 7.879 1 84 361 LEU B O 1
ATOM 8160 N N . PHE B 1 362 ? -2.697 -2.969 9.75 1 86.38 362 PHE B N 1
ATOM 8161 C CA . PHE B 1 362 ? -2.686 -4.418 9.914 1 86.38 362 PHE B CA 1
ATOM 8162 C C . PHE B 1 362 ? -3.576 -5.09 8.875 1 86.38 362 PHE B C 1
ATOM 8164 O O . PHE B 1 362 ? -3.289 -6.203 8.43 1 86.38 362 PHE B O 1
ATOM 8171 N N . LEU B 1 363 ? -4.629 -4.402 8.562 1 85.12 363 LEU B N 1
ATOM 8172 C CA . LEU B 1 363 ? -5.418 -4.922 7.453 1 85.12 363 LEU B CA 1
ATOM 8173 C C . LEU B 1 363 ? -4.609 -4.918 6.16 1 85.12 363 LEU B C 1
ATOM 8175 O O . LEU B 1 363 ? -4.711 -5.848 5.355 1 85.12 363 LEU B O 1
ATOM 8179 N N . GLY B 1 364 ? -3.865 -3.865 6.027 1 79.88 364 GLY B N 1
ATOM 8180 C CA . GLY B 1 364 ? -2.963 -3.816 4.891 1 79.88 364 GLY B CA 1
ATOM 8181 C C . GLY B 1 364 ? -1.965 -4.957 4.871 1 79.88 364 GLY B C 1
ATOM 8182 O O . GLY B 1 364 ? -1.725 -5.559 3.82 1 79.88 364 GLY B O 1
ATOM 8183 N N . PHE B 1 365 ? -1.482 -5.305 6.031 1 81.62 365 PHE B N 1
ATOM 8184 C CA . PHE B 1 365 ? -0.557 -6.426 6.152 1 81.62 365 PHE B CA 1
ATOM 8185 C C . PHE B 1 365 ? -1.232 -7.73 5.754 1 81.62 365 PHE B C 1
ATOM 8187 O O . PHE B 1 365 ? -0.626 -8.57 5.086 1 81.62 365 PHE B O 1
ATOM 8194 N N . ALA B 1 366 ? -2.396 -7.875 6.168 1 82.44 366 ALA B N 1
ATOM 8195 C CA . ALA B 1 366 ? -3.139 -9.094 5.852 1 82.44 366 ALA B CA 1
ATOM 8196 C C . ALA B 1 366 ? -3.314 -9.25 4.344 1 82.44 366 ALA B C 1
ATOM 8198 O O . ALA B 1 366 ? -3.154 -10.344 3.805 1 82.44 366 ALA B O 1
ATOM 8199 N N . LEU B 1 367 ? -3.621 -8.203 3.805 1 78.06 367 LEU B N 1
ATOM 8200 C CA . LEU B 1 367 ? -3.844 -8.227 2.363 1 78.06 367 LEU B CA 1
ATOM 8201 C C . LEU B 1 367 ? -2.551 -8.539 1.619 1 78.06 367 LEU B C 1
ATOM 8203 O O . LEU B 1 367 ? -2.551 -9.328 0.674 1 78.06 367 LEU B O 1
ATOM 8207 N N . ILE B 1 368 ? -1.425 -8.008 2.047 1 74.38 368 ILE B N 1
ATOM 8208 C CA . ILE B 1 368 ? -0.119 -8.234 1.437 1 74.38 368 ILE B CA 1
ATOM 8209 C C . ILE B 1 368 ? 0.309 -9.688 1.655 1 74.38 368 ILE B C 1
ATOM 8211 O O . ILE B 1 368 ? 0.86 -10.32 0.752 1 74.38 368 ILE B O 1
ATOM 8215 N N . HIS B 1 369 ? 0.027 -10.188 2.795 1 77 369 HIS B N 1
ATOM 8216 C CA . HIS B 1 369 ? 0.37 -11.57 3.111 1 77 369 HIS B CA 1
ATOM 8217 C C . HIS B 1 369 ? -0.379 -12.547 2.209 1 77 369 HIS B C 1
ATOM 8219 O O . HIS B 1 369 ? 0.169 -13.578 1.809 1 77 369 HIS B O 1
ATOM 8225 N N . SER B 1 370 ? -1.543 -12.25 1.979 1 75.25 370 SER B N 1
ATOM 8226 C CA . SER B 1 370 ? -2.328 -13.094 1.085 1 75.25 370 SER B CA 1
ATOM 8227 C C . SER B 1 370 ? -1.723 -13.133 -0.314 1 75.25 370 SER B C 1
ATOM 8229 O O . SER B 1 370 ? -1.731 -14.172 -0.974 1 75.25 370 SER B O 1
ATOM 8231 N N . THR B 1 371 ? -1.134 -12.086 -0.695 1 69.38 371 THR B N 1
ATOM 8232 C CA . THR B 1 371 ? -0.48 -12.023 -1.998 1 69.38 371 THR B CA 1
ATOM 8233 C C . THR B 1 371 ? 0.802 -12.844 -2.002 1 69.38 371 THR B C 1
ATOM 8235 O O . THR B 1 371 ? 1.142 -13.469 -3.01 1 69.38 371 THR B O 1
ATOM 8238 N N . TYR B 1 372 ? 1.47 -12.867 -0.885 1 72.25 372 TYR B N 1
ATOM 8239 C CA . TYR B 1 372 ? 2.689 -13.656 -0.735 1 72.25 372 TYR B CA 1
ATOM 8240 C C . TYR B 1 372 ? 2.396 -15.141 -0.868 1 72.25 372 TYR B C 1
ATOM 8242 O O . TYR B 1 372 ? 3.16 -15.883 -1.497 1 72.25 372 TYR B O 1
ATOM 8250 N N . ARG B 1 373 ? 1.441 -15.523 -0.363 1 72.19 373 ARG B N 1
ATOM 8251 C CA . ARG B 1 373 ? 1.05 -16.922 -0.45 1 72.19 373 ARG B CA 1
ATOM 8252 C C . ARG B 1 373 ? 0.773 -17.328 -1.896 1 72.19 373 ARG B C 1
ATOM 8254 O O . ARG B 1 373 ? 1.149 -18.422 -2.324 1 72.19 373 ARG B O 1
ATOM 8261 N N . LEU B 1 374 ? 0.172 -16.5 -2.502 1 71.06 374 LEU B N 1
ATOM 8262 C CA . LEU B 1 374 ? -0.105 -16.766 -3.91 1 71.06 374 LEU B CA 1
ATOM 8263 C C . LEU B 1 374 ? 1.189 -16.953 -4.691 1 71.06 374 LEU B C 1
ATOM 8265 O O . LEU B 1 374 ? 1.268 -17.812 -5.57 1 71.06 374 LEU B O 1
ATOM 8269 N N . ARG B 1 375 ? 2.17 -16.25 -4.328 1 69.62 375 ARG B N 1
ATOM 8270 C CA . ARG B 1 375 ? 3.471 -16.375 -4.977 1 69.62 375 ARG B CA 1
ATOM 8271 C C . ARG B 1 375 ? 4.102 -17.719 -4.684 1 69.62 375 ARG B C 1
ATOM 8273 O O . ARG B 1 375 ? 4.645 -18.375 -5.582 1 69.62 375 ARG B O 1
ATOM 8280 N N . ARG B 1 376 ? 3.996 -18.078 -3.516 1 71.69 376 ARG B N 1
ATOM 8281 C CA . ARG B 1 376 ? 4.57 -19.359 -3.127 1 71.69 376 ARG B CA 1
ATOM 8282 C C . ARG B 1 376 ? 3.859 -20.516 -3.824 1 71.69 376 ARG B C 1
ATOM 8284 O O . ARG B 1 376 ? 4.5 -21.453 -4.293 1 71.69 376 ARG B O 1
ATOM 8291 N N . GLU B 1 377 ? 2.605 -20.359 -3.809 1 73.69 377 GLU B N 1
ATOM 8292 C CA . GLU B 1 377 ? 1.819 -21.359 -4.504 1 73.69 377 GLU B CA 1
ATOM 8293 C C . GLU B 1 377 ? 2.16 -21.406 -5.992 1 73.69 377 GLU B C 1
ATOM 8295 O O . GLU B 1 377 ? 2.225 -22.484 -6.59 1 73.69 377 GLU B O 1
ATOM 8300 N N . HIS B 1 378 ? 2.389 -20.281 -6.469 1 72.31 378 HIS B N 1
ATOM 8301 C CA . HIS B 1 378 ? 2.779 -20.188 -7.871 1 72.31 378 HIS B CA 1
ATOM 8302 C C . HIS B 1 378 ? 4.117 -20.875 -8.117 1 72.31 378 HIS B C 1
ATOM 8304 O O . HIS B 1 378 ? 4.277 -21.594 -9.109 1 72.31 378 HIS B O 1
ATOM 8310 N N . GLU B 1 379 ? 5.043 -20.641 -7.297 1 70.88 379 GLU B N 1
ATOM 8311 C CA . GLU B 1 379 ? 6.355 -21.266 -7.426 1 70.88 379 GLU B CA 1
ATOM 8312 C C . GLU B 1 379 ? 6.254 -22.781 -7.336 1 70.88 379 GLU B C 1
ATOM 8314 O O . GLU B 1 379 ? 6.871 -23.5 -8.125 1 70.88 379 GLU B O 1
ATOM 8319 N N . LYS B 1 380 ? 5.48 -23.156 -6.422 1 70 380 LYS B N 1
ATOM 8320 C CA . LYS B 1 380 ? 5.27 -24.594 -6.266 1 70 380 LYS B CA 1
ATOM 8321 C C . LYS B 1 380 ? 4.59 -25.188 -7.496 1 70 380 LYS B C 1
ATOM 8323 O O . LYS B 1 380 ? 4.996 -26.234 -7.992 1 70 380 LYS B O 1
ATOM 8328 N N . ASN B 1 381 ? 3.635 -24.453 -7.918 1 70.88 381 ASN B N 1
ATOM 8329 C CA . ASN B 1 381 ? 2.912 -24.922 -9.094 1 70.88 381 ASN B CA 1
ATOM 8330 C C . ASN B 1 381 ? 3.814 -24.984 -10.32 1 70.88 381 ASN B C 1
ATOM 8332 O O . ASN B 1 381 ? 3.688 -25.891 -11.148 1 70.88 381 ASN B O 1
ATOM 8336 N N . THR B 1 382 ? 4.621 -24.031 -10.352 1 67.06 382 THR B N 1
ATOM 8337 C CA . THR B 1 382 ? 5.555 -24.016 -11.477 1 67.06 382 THR B CA 1
ATOM 8338 C C . THR B 1 382 ? 6.496 -25.203 -11.406 1 67.06 382 THR B C 1
ATOM 8340 O O . THR B 1 382 ? 6.801 -25.828 -12.43 1 67.06 382 THR B O 1
ATOM 8343 N N . GLU B 1 383 ? 6.945 -25.516 -10.297 1 67.56 383 GLU B N 1
ATOM 8344 C CA . GLU B 1 383 ? 7.809 -26.672 -10.109 1 67.56 383 GLU B CA 1
ATOM 8345 C C . GLU B 1 383 ? 7.074 -27.969 -10.461 1 67.56 383 GLU B C 1
ATOM 8347 O O . GLU B 1 383 ? 7.621 -28.828 -11.141 1 67.56 383 GLU B O 1
ATOM 8352 N N . LEU B 1 384 ? 5.906 -28.016 -9.945 1 66.5 384 LEU B N 1
ATOM 8353 C CA . LEU B 1 384 ? 5.098 -29.203 -10.219 1 66.5 384 LEU B CA 1
ATOM 8354 C C . LEU B 1 384 ? 4.805 -29.328 -11.703 1 66.5 384 LEU B C 1
ATOM 8356 O O . LEU B 1 384 ? 4.809 -30.438 -12.258 1 66.5 384 LEU B O 1
ATOM 8360 N N . LEU B 1 385 ? 4.531 -28.234 -12.266 1 68.88 385 LEU B N 1
ATOM 8361 C CA . LEU B 1 385 ? 4.266 -28.203 -13.703 1 68.88 385 LEU B CA 1
ATOM 8362 C C . LEU B 1 385 ? 5.453 -28.75 -14.484 1 68.88 385 LEU B C 1
ATOM 8364 O O . LEU B 1 385 ? 5.277 -29.484 -15.461 1 68.88 385 LEU B O 1
ATOM 8368 N N . ASN B 1 386 ? 6.621 -28.375 -14.062 1 61.38 386 ASN B N 1
ATOM 8369 C CA . ASN B 1 386 ? 7.824 -28.859 -14.719 1 61.38 386 ASN B CA 1
ATOM 8370 C C . ASN B 1 386 ? 7.938 -30.375 -14.625 1 61.38 386 ASN B C 1
ATOM 8372 O O . ASN B 1 386 ? 8.297 -31.047 -15.594 1 61.38 386 ASN B O 1
ATOM 8376 N N . GLU B 1 387 ? 7.594 -30.844 -13.547 1 61.19 387 GLU B N 1
ATOM 8377 C CA . GLU B 1 387 ? 7.641 -32.281 -13.336 1 61.19 387 GLU B CA 1
ATOM 8378 C C . GLU B 1 387 ? 6.547 -33 -14.125 1 61.19 387 GLU B C 1
ATOM 8380 O O . GLU B 1 387 ? 6.809 -34 -14.789 1 61.19 387 GLU B O 1
ATOM 8385 N N . TYR B 1 388 ? 5.375 -32.344 -14.047 1 62.03 388 TYR B N 1
ATOM 8386 C CA . TYR B 1 388 ? 4.23 -32.969 -14.719 1 62.03 388 TYR B CA 1
ATOM 8387 C C . TYR B 1 388 ? 4.387 -32.875 -16.234 1 62.03 388 TYR B C 1
ATOM 8389 O O . TYR B 1 388 ? 3.934 -33.781 -16.953 1 62.03 388 TYR B O 1
ATOM 8397 N N . SER B 1 389 ? 4.992 -31.859 -16.562 1 61.44 389 SER B N 1
ATOM 8398 C CA . SER B 1 389 ? 5.207 -31.719 -18 1 61.44 389 SER B CA 1
ATOM 8399 C C . SER B 1 389 ? 6.027 -32.875 -18.562 1 61.44 389 SER B C 1
ATOM 8401 O O . SER B 1 389 ? 5.738 -33.375 -19.641 1 61.44 389 SER B O 1
ATOM 8403 N N . LYS B 1 390 ? 7.027 -33.312 -17.781 1 60.47 390 LYS B N 1
ATOM 8404 C CA . LYS B 1 390 ? 7.844 -34.438 -18.188 1 60.47 390 LYS B CA 1
ATOM 8405 C C . LYS B 1 390 ? 7.008 -35.719 -18.281 1 60.47 390 LYS B C 1
ATOM 8407 O O . LYS B 1 390 ? 7.078 -36.438 -19.281 1 60.47 390 LYS B O 1
ATOM 8412 N N . LEU B 1 391 ? 6.27 -35.906 -17.281 1 60.5 391 LEU B N 1
ATOM 8413 C CA . LEU B 1 391 ? 5.449 -37.125 -17.219 1 60.5 391 LEU B CA 1
ATOM 8414 C C . LEU B 1 391 ? 4.332 -37.062 -18.25 1 60.5 391 LEU B C 1
ATOM 8416 O O . LEU B 1 391 ? 3.963 -38.094 -18.812 1 60.5 391 LEU B O 1
ATOM 8420 N N . SER B 1 392 ? 3.885 -35.875 -18.422 1 63.59 392 SER B N 1
ATOM 8421 C CA . SER B 1 392 ? 2.836 -35.688 -19.422 1 63.59 392 SER B CA 1
ATOM 8422 C C . SER B 1 392 ? 3.332 -36.031 -20.812 1 63.59 392 SER B C 1
ATOM 8424 O O . SER B 1 392 ? 2.602 -36.625 -21.609 1 63.59 392 SER B O 1
ATOM 8426 N N . LEU B 1 393 ? 4.488 -35.656 -21.047 1 59.19 393 LEU B N 1
ATOM 8427 C CA . LEU B 1 393 ? 5.098 -36 -22.328 1 59.19 393 LEU B CA 1
ATOM 8428 C C . LEU B 1 393 ? 5.211 -37.5 -22.484 1 59.19 393 LEU B C 1
ATOM 8430 O O . LEU B 1 393 ? 4.938 -38.031 -23.562 1 59.19 393 LEU B O 1
ATOM 8434 N N . LEU B 1 394 ? 5.562 -38.094 -21.453 1 61.16 394 LEU B N 1
ATOM 8435 C CA . LEU B 1 394 ? 5.641 -39.531 -21.469 1 61.16 394 LEU B CA 1
ATOM 8436 C C . LEU B 1 394 ? 4.266 -40.156 -21.688 1 61.16 394 LEU B C 1
ATOM 8438 O O . LEU B 1 394 ? 4.125 -41.125 -22.453 1 61.16 394 LEU B O 1
ATOM 8442 N N . GLY B 1 395 ? 3.338 -39.562 -21.031 1 60.66 395 GLY B N 1
ATOM 8443 C CA . GLY B 1 395 ? 1.976 -40.062 -21.188 1 60.66 395 GLY B CA 1
ATOM 8444 C C . GLY B 1 395 ? 1.463 -39.938 -22.609 1 60.66 395 GLY B C 1
ATOM 8445 O O . GLY B 1 395 ? 0.89 -40.906 -23.141 1 60.66 395 GLY B O 1
ATOM 8446 N N . GLN B 1 396 ? 1.73 -38.875 -23.109 1 60.28 396 GLN B N 1
ATOM 8447 C CA . GLN B 1 396 ? 1.304 -38.656 -24.484 1 60.28 396 GLN B CA 1
ATOM 8448 C C . GLN B 1 396 ? 2.002 -39.625 -25.438 1 60.28 396 GLN B C 1
ATOM 8450 O O . GLN B 1 396 ? 1.374 -40.156 -26.344 1 60.28 396 GLN B O 1
ATOM 8455 N N . THR B 1 397 ? 3.242 -39.719 -25.266 1 59.59 397 THR B N 1
ATOM 8456 C CA . THR B 1 397 ? 4.023 -40.625 -26.109 1 59.59 397 THR B CA 1
ATOM 8457 C C . THR B 1 397 ? 3.518 -42.062 -25.953 1 59.59 397 THR B C 1
ATOM 8459 O O . THR B 1 397 ? 3.439 -42.781 -26.938 1 59.59 397 THR B O 1
ATOM 8462 N N . MET B 1 398 ? 3.139 -42.312 -24.891 1 60.84 398 MET B N 1
ATOM 8463 C CA . MET B 1 398 ? 2.705 -43.688 -24.625 1 60.84 398 MET B CA 1
ATOM 8464 C C . MET B 1 398 ? 1.346 -43.969 -25.25 1 60.84 398 MET B C 1
ATOM 8466 O O . MET B 1 398 ? 1.074 -45.094 -25.688 1 60.84 398 MET B O 1
ATOM 8470 N N . VAL B 1 399 ? 0.553 -42.969 -25.125 1 61.97 399 VAL B N 1
ATOM 8471 C CA . VAL B 1 399 ? -0.726 -43.125 -25.812 1 61.97 399 VAL B CA 1
ATOM 8472 C C . VAL B 1 399 ? -0.487 -43.438 -27.281 1 61.97 399 VAL B C 1
ATOM 8474 O O . VAL B 1 399 ? -1.144 -44.312 -27.844 1 61.97 399 VAL B O 1
ATOM 8477 N N . ASN B 1 400 ? 0.417 -42.781 -27.766 1 58.31 400 ASN B N 1
ATOM 8478 C CA . ASN B 1 400 ? 0.755 -43.031 -29.172 1 58.31 400 ASN B CA 1
ATOM 8479 C C . ASN B 1 400 ? 1.349 -44.406 -29.375 1 58.31 400 ASN B C 1
ATOM 8481 O O . ASN B 1 400 ? 1.015 -45.094 -30.344 1 58.31 400 ASN B O 1
ATOM 8485 N N . ILE B 1 401 ? 2.129 -44.812 -28.484 1 62.44 401 ILE B N 1
ATOM 8486 C CA . ILE B 1 401 ? 2.762 -46.125 -28.562 1 62.44 401 ILE B CA 1
ATOM 8487 C C . ILE B 1 401 ? 1.701 -47.219 -28.438 1 62.44 401 ILE B C 1
ATOM 8489 O O . ILE B 1 401 ? 1.75 -48.219 -29.156 1 62.44 401 ILE B O 1
ATOM 8493 N N . SER B 1 402 ? 0.806 -46.969 -27.547 1 64.69 402 SER B N 1
ATOM 8494 C CA . SER B 1 402 ? -0.262 -47.938 -27.359 1 64.69 402 SER B CA 1
ATOM 8495 C C . SER B 1 402 ? -1.07 -48.125 -28.641 1 64.69 402 SER B C 1
ATOM 8497 O O . SER B 1 402 ? -1.487 -49.25 -28.953 1 64.69 402 SER B O 1
ATOM 8499 N N . HIS B 1 403 ? -1.271 -47 -29.266 1 64.44 403 HIS B N 1
ATOM 8500 C CA . HIS B 1 403 ? -1.975 -47.094 -30.547 1 64.44 403 HIS B CA 1
ATOM 8501 C C . HIS B 1 403 ? -1.146 -47.844 -31.578 1 64.44 403 HIS B C 1
ATOM 8503 O O . HIS B 1 403 ? -1.686 -48.625 -32.344 1 64.44 403 HIS B O 1
ATOM 8509 N N . GLN B 1 404 ? 0.144 -47.688 -31.5 1 62.72 404 GLN B N 1
ATOM 8510 C CA . GLN B 1 404 ? 1.044 -48.344 -32.438 1 62.72 404 GLN B CA 1
ATOM 8511 C C . GLN B 1 404 ? 1.17 -49.844 -32.156 1 62.72 404 GLN B C 1
ATOM 8513 O O . GLN B 1 404 ? 1.403 -50.625 -33.094 1 62.72 404 GLN B O 1
ATOM 8518 N N . TRP B 1 405 ? 0.95 -50.188 -31 1 71 405 TRP B N 1
ATOM 8519 C CA . TRP B 1 405 ? 1.156 -51.562 -30.562 1 71 405 TRP B CA 1
ATOM 8520 C C . TRP B 1 405 ? -0.041 -52.438 -30.938 1 71 405 TRP B C 1
ATOM 8522 O O . TRP B 1 405 ? 0.07 -53.656 -30.984 1 71 405 TRP B O 1
ATOM 8532 N N . LYS B 1 406 ? -1.095 -51.781 -31.312 1 72.56 406 LYS B N 1
ATOM 8533 C CA . LYS B 1 406 ? -2.287 -52.5 -31.703 1 72.56 406 LYS B CA 1
ATOM 8534 C C . LYS B 1 406 ? -2.025 -53.344 -32.969 1 72.56 406 LYS B C 1
ATOM 8536 O O . LYS B 1 406 ? -2.443 -54.5 -33.031 1 72.56 406 LYS B O 1
ATOM 8541 N N . THR B 1 407 ? -1.291 -52.781 -33.844 1 74.94 407 THR B N 1
ATOM 8542 C CA . THR B 1 407 ? -1.048 -53.438 -35.125 1 74.94 407 THR B CA 1
ATOM 8543 C C . THR B 1 407 ? -0.157 -54.688 -34.938 1 74.94 407 THR B C 1
ATOM 8545 O O . THR B 1 407 ? -0.517 -55.781 -35.375 1 74.94 407 THR B O 1
ATOM 8548 N N . PRO B 1 408 ? 1.035 -54.562 -34.312 1 81.12 408 PRO B N 1
ATOM 8549 C CA . PRO B 1 408 ? 1.849 -55.75 -34.125 1 81.12 408 PRO B CA 1
ATOM 8550 C C . PRO B 1 408 ? 1.158 -56.812 -33.25 1 81.12 408 PRO B C 1
ATOM 8552 O O . PRO B 1 408 ? 1.314 -58 -33.5 1 81.12 408 PRO B O 1
ATOM 8555 N N . ILE B 1 409 ? 0.364 -56.469 -32.406 1 82.81 409 ILE B N 1
ATOM 8556 C CA . ILE B 1 409 ? -0.359 -57.406 -31.562 1 82.81 409 ILE B CA 1
ATOM 8557 C C . ILE B 1 409 ? -1.375 -58.156 -32.406 1 82.81 409 ILE B C 1
ATOM 8559 O O . ILE B 1 409 ? -1.466 -59.406 -32.312 1 82.81 409 ILE B O 1
ATOM 8563 N N . ASN B 1 410 ? -2.086 -57.406 -33.188 1 85 410 ASN B N 1
ATOM 8564 C CA . ASN B 1 410 ? -3.053 -58.031 -34.062 1 85 410 ASN B CA 1
ATOM 8565 C C . ASN B 1 410 ? -2.367 -58.938 -35.062 1 85 410 ASN B C 1
ATOM 8567 O O . ASN B 1 410 ? -2.912 -60 -35.438 1 85 410 ASN B O 1
ATOM 8571 N N . SER B 1 411 ? -1.212 -58.531 -35.531 1 87.56 411 SER B N 1
ATOM 8572 C CA . SER B 1 411 ? -0.439 -59.344 -36.469 1 87.56 411 SER B CA 1
ATOM 8573 C C . SER B 1 411 ? -0.048 -60.688 -35.844 1 87.56 411 SER B C 1
ATOM 8575 O O . SER B 1 411 ? -0.128 -61.719 -36.469 1 87.56 411 SER B O 1
ATOM 8577 N N . ILE B 1 412 ? 0.34 -60.656 -34.625 1 90.12 412 ILE B N 1
ATOM 8578 C CA . ILE B 1 412 ? 0.694 -61.875 -33.906 1 90.12 412 ILE B CA 1
ATOM 8579 C C . ILE B 1 412 ? -0.543 -62.75 -33.719 1 90.12 412 ILE B C 1
ATOM 8581 O O . ILE B 1 412 ? -0.5 -63.938 -34 1 90.12 412 ILE B O 1
ATOM 8585 N N . TYR B 1 413 ? -1.62 -62.125 -33.375 1 87.31 413 TYR B N 1
ATOM 8586 C CA . TYR B 1 413 ? -2.877 -62.844 -33.156 1 87.31 413 TYR B CA 1
ATOM 8587 C C . TYR B 1 413 ? -3.338 -63.531 -34.438 1 87.31 413 TYR B C 1
ATOM 8589 O O . TYR B 1 413 ? -3.711 -64.688 -34.438 1 87.31 413 TYR B O 1
ATOM 8597 N N . ASN B 1 414 ? -3.27 -62.844 -35.5 1 90.62 414 ASN B N 1
ATOM 8598 C CA . ASN B 1 414 ? -3.668 -63.375 -36.781 1 90.62 414 ASN B CA 1
ATOM 8599 C C . ASN B 1 414 ? -2.754 -64.5 -37.25 1 90.62 414 ASN B C 1
ATOM 8601 O O . ASN B 1 414 ? -3.213 -65.5 -37.844 1 90.62 414 ASN B O 1
ATOM 8605 N N . SER B 1 415 ? -1.464 -64.375 -37 1 92.94 415 SER B N 1
ATOM 8606 C CA . SER B 1 415 ? -0.497 -65.438 -37.375 1 92.94 415 SER B CA 1
ATOM 8607 C C . SER B 1 415 ? -0.764 -66.688 -36.594 1 92.94 415 SER B C 1
ATOM 8609 O O . SER B 1 415 ? -0.71 -67.812 -37.156 1 92.94 415 SER B O 1
ATOM 8611 N N . VAL B 1 416 ? -1.074 -66.562 -35.344 1 91.44 416 VAL B N 1
ATOM 8612 C CA . VAL B 1 416 ? -1.381 -67.75 -34.5 1 91.44 416 VAL B CA 1
ATOM 8613 C C . VAL B 1 416 ? -2.656 -68.438 -35 1 91.44 416 VAL B C 1
ATOM 8615 O O . VAL B 1 416 ? -2.705 -69.625 -35.156 1 91.44 416 VAL B O 1
ATOM 8618 N N . ASN B 1 417 ? -3.617 -67.625 -35.344 1 90.44 417 ASN B N 1
ATOM 8619 C CA . ASN B 1 417 ? -4.879 -68.188 -35.844 1 90.44 417 ASN B CA 1
ATOM 8620 C C . ASN B 1 417 ? -4.691 -68.875 -37.188 1 90.44 417 ASN B C 1
ATOM 8622 O O . ASN B 1 417 ? -5.309 -69.875 -37.438 1 90.44 417 ASN B O 1
ATOM 8626 N N . HIS B 1 418 ? -3.891 -68.312 -38 1 92.81 418 HIS B N 1
ATOM 8627 C CA . HIS B 1 418 ? -3.602 -68.875 -39.281 1 92.81 418 HIS B CA 1
ATOM 8628 C C . HIS B 1 418 ? -2.951 -70.25 -39.125 1 92.81 418 HIS B C 1
ATOM 8630 O O . HIS B 1 418 ? -3.27 -71.188 -39.875 1 92.81 418 HIS B O 1
ATOM 8636 N N . ILE B 1 419 ? -2.057 -70.438 -38.25 1 92.56 419 ILE B N 1
ATOM 8637 C CA . ILE B 1 419 ? -1.388 -71.75 -38 1 92.56 419 ILE B CA 1
ATOM 8638 C C . ILE B 1 419 ? -2.393 -72.75 -37.438 1 92.56 419 ILE B C 1
ATOM 8640 O O . ILE B 1 419 ? -2.41 -73.875 -37.875 1 92.56 419 ILE B O 1
ATOM 8644 N N . GLU B 1 420 ? -3.24 -72.25 -36.531 1 89.25 420 GLU B N 1
ATOM 8645 C CA . GLU B 1 420 ? -4.227 -73.125 -35.938 1 89.25 420 GLU B CA 1
ATOM 8646 C C . GLU B 1 420 ? -5.223 -73.688 -36.969 1 89.25 420 GLU B C 1
ATOM 8648 O O . GLU B 1 420 ? -5.57 -74.875 -36.938 1 89.25 420 GLU B O 1
ATOM 8653 N N . ILE B 1 421 ? -5.629 -72.875 -37.812 1 91.44 421 ILE B N 1
ATOM 8654 C CA . ILE B 1 421 ? -6.57 -73.25 -38.875 1 91.44 421 ILE B CA 1
ATOM 8655 C C . ILE B 1 421 ? -5.91 -74.188 -39.812 1 91.44 421 ILE B C 1
ATOM 8657 O O . ILE B 1 421 ? -6.52 -75.188 -40.219 1 91.44 421 ILE B O 1
ATOM 8661 N N . ALA B 1 422 ? -4.652 -74 -40.188 1 90.69 422 ALA B N 1
ATOM 8662 C CA . ALA B 1 422 ? -3.91 -74.875 -41.094 1 90.69 422 ALA B CA 1
ATOM 8663 C C . ALA B 1 422 ? -3.715 -76.25 -40.469 1 90.69 422 ALA B C 1
ATOM 8665 O O . ALA B 1 422 ? -3.762 -77.312 -41.156 1 90.69 422 ALA B O 1
ATOM 8666 N N . GLN B 1 423 ? -3.492 -76.312 -39.188 1 88.06 423 GLN B N 1
ATOM 8667 C CA . GLN B 1 423 ? -3.336 -77.562 -38.469 1 88.06 423 GLN B CA 1
ATOM 8668 C C . GLN B 1 423 ? -4.652 -78.312 -38.406 1 88.06 423 GLN B C 1
ATOM 8670 O O . GLN B 1 423 ? -4.676 -79.562 -38.594 1 88.06 423 GLN B O 1
ATOM 8675 N N . GLU B 1 424 ? -5.711 -77.625 -38.125 1 87.5 424 GLU B N 1
ATOM 8676 C CA . GLU B 1 424 ? -7.031 -78.25 -38 1 87.5 424 GLU B CA 1
ATOM 8677 C C . GLU B 1 424 ? -7.457 -78.938 -39.312 1 87.5 424 GLU B C 1
ATOM 8679 O O . GLU B 1 424 ? -8.055 -80 -39.312 1 87.5 424 GLU B O 1
ATOM 8684 N N . PHE B 1 425 ? -7.137 -78.312 -40.406 1 89.88 425 PHE B N 1
ATOM 8685 C CA . PHE B 1 425 ? -7.57 -78.812 -41.719 1 89.88 425 PHE B CA 1
ATOM 8686 C C . PHE B 1 425 ? -6.5 -79.688 -42.344 1 89.88 425 PHE B C 1
ATOM 8688 O O . PHE B 1 425 ? -6.617 -80.062 -43.5 1 89.88 425 PHE B O 1
ATOM 8695 N N . ARG B 1 426 ? -5.516 -79.938 -41.656 1 86.06 426 ARG B N 1
ATOM 8696 C CA . ARG B 1 426 ? -4.414 -80.812 -42.094 1 86.06 426 ARG B CA 1
ATOM 8697 C C . ARG B 1 426 ? -3.893 -80.375 -43.438 1 86.06 426 ARG B C 1
ATOM 8699 O O . ARG B 1 426 ? -3.795 -81.125 -44.375 1 86.06 426 ARG B O 1
ATOM 8706 N N . ASP B 1 427 ? -3.643 -79.062 -43.531 1 87.12 427 ASP B N 1
ATOM 8707 C CA . ASP B 1 427 ? -3.154 -78.438 -44.781 1 87.12 427 ASP B CA 1
ATOM 8708 C C . ASP B 1 427 ? -1.827 -79.062 -45.219 1 87.12 427 ASP B C 1
ATOM 8710 O O . ASP B 1 427 ? -0.921 -79.25 -44.375 1 87.12 427 ASP B O 1
ATOM 8714 N N . PRO B 1 428 ? -1.721 -79.5 -46.438 1 88.19 428 PRO B N 1
ATOM 8715 C CA . PRO B 1 428 ? -0.486 -80.125 -46.906 1 88.19 428 PRO B CA 1
ATOM 8716 C C . PRO B 1 428 ? 0.713 -79.188 -46.844 1 88.19 428 PRO B C 1
ATOM 8718 O O . PRO B 1 428 ? 1.86 -79.625 -46.844 1 88.19 428 PRO B O 1
ATOM 8721 N N . THR B 1 429 ? 0.474 -77.875 -46.781 1 90.69 429 THR B N 1
ATOM 8722 C CA . THR B 1 429 ? 1.544 -76.875 -46.75 1 90.69 429 THR B CA 1
ATOM 8723 C C . THR B 1 429 ? 1.768 -76.312 -45.344 1 90.69 429 THR B C 1
ATOM 8725 O O . THR B 1 429 ? 2.227 -75.188 -45.156 1 90.69 429 THR B O 1
ATOM 8728 N N . LEU B 1 430 ? 1.45 -77.125 -44.406 1 87.69 430 LEU B N 1
ATOM 8729 C CA . LEU B 1 430 ? 1.468 -76.688 -43 1 87.69 430 LEU B CA 1
ATOM 8730 C C . LEU B 1 430 ? 2.85 -76.188 -42.594 1 87.69 430 LEU B C 1
ATOM 8732 O O . LEU B 1 430 ? 2.969 -75.188 -41.906 1 87.69 430 LEU B O 1
ATOM 8736 N N . ASN B 1 431 ? 3.883 -76.938 -43 1 84.94 431 ASN B N 1
ATOM 8737 C CA . ASN B 1 431 ? 5.238 -76.562 -42.625 1 84.94 431 ASN B CA 1
ATOM 8738 C C . ASN B 1 431 ? 5.621 -75.188 -43.156 1 84.94 431 ASN B C 1
ATOM 8740 O O . ASN B 1 431 ? 6.293 -74.438 -42.469 1 84.94 431 ASN B O 1
ATOM 8744 N N . MET B 1 432 ? 5.148 -74.875 -44.312 1 88.62 432 MET B N 1
ATOM 8745 C CA . MET B 1 432 ? 5.43 -73.562 -44.906 1 88.62 432 MET B CA 1
ATOM 8746 C C . MET B 1 432 ? 4.633 -72.438 -44.219 1 88.62 432 MET B C 1
ATOM 8748 O O . MET B 1 432 ? 5.156 -71.375 -43.969 1 88.62 432 MET B O 1
ATOM 8752 N N . ILE B 1 433 ? 3.416 -72.75 -43.875 1 91 433 ILE B N 1
ATOM 8753 C CA . ILE B 1 433 ? 2.533 -71.812 -43.188 1 91 433 ILE B CA 1
ATOM 8754 C C . ILE B 1 433 ? 3.1 -71.438 -41.812 1 91 433 ILE B C 1
ATOM 8756 O O . ILE B 1 433 ? 3.117 -70.312 -41.406 1 91 433 ILE B O 1
ATOM 8760 N N . ILE B 1 434 ? 3.543 -72.438 -41.156 1 90.75 434 ILE B N 1
ATOM 8761 C CA . ILE B 1 434 ? 4.129 -72.312 -39.812 1 90.75 434 ILE B CA 1
ATOM 8762 C C . ILE B 1 434 ? 5.375 -71.438 -39.938 1 90.75 434 ILE B C 1
ATOM 8764 O O . ILE B 1 434 ? 5.547 -70.5 -39.156 1 90.75 434 ILE B O 1
ATOM 8768 N N . LYS B 1 435 ? 6.215 -71.688 -40.906 1 88.56 435 LYS B N 1
ATOM 8769 C CA . LYS B 1 435 ? 7.461 -70.938 -41.062 1 88.56 435 LYS B CA 1
ATOM 8770 C C . LYS B 1 435 ? 7.191 -69.5 -41.344 1 88.56 435 LYS B C 1
ATOM 8772 O O . LYS B 1 435 ? 7.816 -68.625 -40.75 1 88.56 435 LYS B O 1
ATOM 8777 N N . ASP B 1 436 ? 6.246 -69.25 -42.156 1 90.69 436 ASP B N 1
ATOM 8778 C CA . ASP B 1 436 ? 5.918 -67.875 -42.531 1 90.69 436 ASP B CA 1
ATOM 8779 C C . ASP B 1 436 ? 5.305 -67.125 -41.375 1 90.69 436 ASP B C 1
ATOM 8781 O O . ASP B 1 436 ? 5.625 -65.938 -41.125 1 90.69 436 ASP B O 1
ATOM 8785 N N . ASN B 1 437 ? 4.453 -67.688 -40.719 1 92.56 437 ASN B N 1
ATOM 8786 C CA . ASN B 1 437 ? 3.779 -67.062 -39.594 1 92.56 437 ASN B CA 1
ATOM 8787 C C . ASN B 1 437 ? 4.727 -66.875 -38.406 1 92.56 437 ASN B C 1
ATOM 8789 O O . ASN B 1 437 ? 4.613 -65.875 -37.688 1 92.56 437 ASN B O 1
ATOM 8793 N N . LEU B 1 438 ? 5.602 -67.812 -38.188 1 92.62 438 LEU B N 1
ATOM 8794 C CA . LEU B 1 438 ? 6.602 -67.625 -37.156 1 92.62 438 LEU B CA 1
ATOM 8795 C C . LEU B 1 438 ? 7.5 -66.438 -37.438 1 92.62 438 LEU B C 1
ATOM 8797 O O . LEU B 1 438 ? 7.887 -65.75 -36.531 1 92.62 438 LEU B O 1
ATOM 8801 N N . L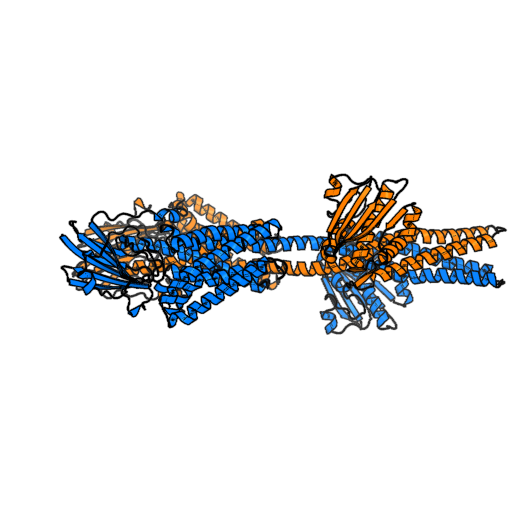YS B 1 439 ? 7.812 -66.312 -38.656 1 89.5 439 LYS B N 1
ATOM 8802 C CA . LYS B 1 439 ? 8.586 -65.125 -39.094 1 89.5 439 LYS B CA 1
ATOM 8803 C C . LYS B 1 439 ? 7.832 -63.844 -38.781 1 89.5 439 LYS B C 1
ATOM 8805 O O . LYS B 1 439 ? 8.414 -62.875 -38.281 1 89.5 439 LYS B O 1
ATOM 8810 N N . ASN B 1 440 ? 6.625 -63.812 -39.062 1 89.88 440 ASN B N 1
ATOM 8811 C CA . ASN B 1 440 ? 5.777 -62.656 -38.812 1 89.88 440 ASN B CA 1
ATOM 8812 C C . ASN B 1 440 ? 5.676 -62.375 -37.312 1 89.88 440 ASN B C 1
ATOM 8814 O O . ASN B 1 440 ? 5.715 -61.219 -36.906 1 89.88 440 ASN B O 1
ATOM 8818 N N . ILE B 1 441 ? 5.465 -63.344 -36.531 1 93 441 ILE B N 1
ATOM 8819 C CA . ILE B 1 441 ? 5.379 -63.219 -35.062 1 93 441 ILE B CA 1
ATOM 8820 C C . ILE B 1 441 ? 6.695 -62.656 -34.531 1 93 441 ILE B C 1
ATOM 8822 O O . ILE B 1 441 ? 6.691 -61.75 -33.688 1 93 441 ILE B O 1
ATOM 8826 N N . LYS B 1 442 ? 7.758 -63.219 -35.031 1 87.81 442 LYS B N 1
ATOM 8827 C CA . LYS B 1 442 ? 9.078 -62.781 -34.594 1 87.81 442 LYS B CA 1
ATOM 8828 C C . LYS B 1 442 ? 9.305 -61.312 -34.938 1 87.81 442 LYS B C 1
ATOM 8830 O O . LYS B 1 442 ? 9.805 -60.531 -34.125 1 87.81 442 LYS B O 1
ATOM 8835 N N . GLN B 1 443 ? 8.961 -60.938 -36.094 1 85.25 443 GLN B N 1
ATOM 8836 C CA . GLN B 1 443 ? 9.109 -59.531 -36.531 1 85.25 443 GLN B CA 1
ATOM 8837 C C . GLN B 1 443 ? 8.234 -58.594 -35.719 1 85.25 443 GLN B C 1
ATOM 8839 O O . GLN B 1 443 ? 8.688 -57.531 -35.312 1 85.25 443 GLN B O 1
ATOM 8844 N N . SER B 1 444 ? 7 -58.969 -35.531 1 86.25 444 SER B N 1
ATOM 8845 C CA . SER B 1 444 ? 6.07 -58.188 -34.719 1 86.25 444 SER B CA 1
ATOM 8846 C C . SER B 1 444 ? 6.543 -58.062 -33.281 1 86.25 444 SER B C 1
ATOM 8848 O O . SER B 1 444 ? 6.438 -57 -32.656 1 86.25 444 SER B O 1
ATOM 8850 N N . THR B 1 445 ? 7.012 -59.094 -32.719 1 85 445 THR B N 1
ATOM 8851 C CA . THR B 1 445 ? 7.504 -59.125 -31.344 1 85 445 THR B CA 1
ATOM 8852 C C . THR B 1 445 ? 8.75 -58.25 -31.203 1 85 445 THR B C 1
ATOM 8854 O O . THR B 1 445 ? 8.906 -57.531 -30.203 1 85 445 THR B O 1
ATOM 8857 N N . ASN B 1 446 ? 9.641 -58.312 -32.125 1 79.25 446 ASN B N 1
ATOM 8858 C CA . ASN B 1 446 ? 10.828 -57.469 -32.125 1 79.25 446 ASN B CA 1
ATOM 8859 C C . ASN B 1 446 ? 10.453 -56 -32.219 1 79.25 446 ASN B C 1
ATOM 8861 O O . ASN B 1 446 ? 11.109 -55.156 -31.594 1 79.25 446 ASN B O 1
ATOM 8865 N N . TYR B 1 447 ? 9.5 -55.781 -32.938 1 74.44 447 TYR B N 1
ATOM 8866 C CA . TYR B 1 447 ? 8.984 -54.406 -33.031 1 74.44 447 TYR B CA 1
ATOM 8867 C C . TYR B 1 447 ? 8.469 -53.906 -31.688 1 74.44 447 TYR B C 1
ATOM 8869 O O . TYR B 1 447 ? 8.75 -52.781 -31.281 1 74.44 447 TYR B O 1
ATOM 8877 N N . LEU B 1 448 ? 7.668 -54.656 -31.047 1 76.75 448 LEU B N 1
ATOM 8878 C CA . LEU B 1 448 ? 7.145 -54.344 -29.719 1 76.75 448 LEU B CA 1
ATOM 8879 C C . LEU B 1 448 ? 8.273 -54.125 -28.719 1 76.75 448 LEU B C 1
ATOM 8881 O O . LEU B 1 448 ? 8.234 -53.188 -27.922 1 76.75 448 LEU B O 1
ATOM 8885 N N . LYS B 1 449 ? 9.258 -54.938 -28.75 1 73 449 LYS B N 1
ATOM 8886 C CA . LYS B 1 449 ? 10.406 -54.875 -27.844 1 73 449 LYS B CA 1
ATOM 8887 C C . LYS B 1 449 ? 11.18 -53.562 -28.062 1 73 449 LYS B C 1
ATOM 8889 O O . LYS B 1 449 ? 11.562 -52.906 -27.109 1 73 449 LYS B O 1
ATOM 8894 N N . GLU B 1 450 ? 11.391 -53.25 -29.234 1 68.62 450 GLU B N 1
ATOM 8895 C CA . GLU B 1 450 ? 12.164 -52.062 -29.578 1 68.62 450 GLU B CA 1
ATOM 8896 C C . GLU B 1 450 ? 11.406 -50.781 -29.203 1 68.62 450 GLU B C 1
ATOM 8898 O O . GLU B 1 450 ? 11.992 -49.844 -28.703 1 68.62 450 GLU B O 1
ATOM 8903 N N . THR B 1 451 ? 10.188 -50.781 -29.5 1 63.66 451 THR B N 1
ATOM 8904 C CA . THR B 1 451 ? 9.391 -49.594 -29.234 1 63.66 451 THR B CA 1
ATOM 8905 C C . THR B 1 451 ? 9.156 -49.406 -27.75 1 63.66 451 THR B C 1
ATOM 8907 O O . THR B 1 451 ? 9.188 -48.281 -27.234 1 63.66 451 THR B O 1
ATOM 8910 N N . ALA B 1 452 ? 8.688 -50.438 -27.094 1 59.69 452 ALA B N 1
ATOM 8911 C CA . ALA B 1 452 ? 8.484 -50.375 -25.641 1 59.69 452 ALA B CA 1
ATOM 8912 C C . ALA B 1 452 ? 9.75 -49.906 -24.938 1 59.69 452 ALA B C 1
ATOM 8914 O O . ALA B 1 452 ? 9.695 -49.031 -24.078 1 59.69 452 ALA B O 1
ATOM 8915 N N . LEU B 1 453 ? 10.914 -50.531 -25.281 1 56.94 453 LEU B N 1
ATOM 8916 C CA . LEU B 1 453 ? 12.164 -50.281 -24.562 1 56.94 453 LEU B CA 1
ATOM 8917 C C . LEU B 1 453 ? 12.766 -48.938 -24.922 1 56.94 453 LEU B C 1
ATOM 8919 O O . LEU B 1 453 ? 13.305 -48.25 -24.062 1 56.94 453 LEU B O 1
ATOM 8923 N N . SER B 1 454 ? 12.789 -48.688 -26.109 1 54.56 454 SER B N 1
ATOM 8924 C CA . SER B 1 454 ? 13.445 -47.469 -26.531 1 54.56 454 SER B CA 1
ATOM 8925 C C . SER B 1 454 ? 12.766 -46.219 -25.938 1 54.56 454 SER B C 1
ATOM 8927 O O . SER B 1 454 ? 13.438 -45.281 -25.547 1 54.56 454 SER B O 1
ATOM 8929 N N . GLN B 1 455 ? 11.578 -46.219 -25.891 1 52.97 455 GLN B N 1
ATOM 8930 C CA . GLN B 1 455 ? 10.859 -45.031 -25.453 1 52.97 455 GLN B CA 1
ATOM 8931 C C . GLN B 1 455 ? 10.953 -44.844 -23.938 1 52.97 455 GLN B C 1
ATOM 8933 O O . GLN B 1 455 ? 11.109 -43.719 -23.453 1 52.97 455 GLN B O 1
ATOM 8938 N N . LEU B 1 456 ? 10.844 -45.938 -23.234 1 55.03 456 LEU B N 1
ATOM 8939 C CA . LEU B 1 456 ? 11.016 -45.875 -21.797 1 55.03 456 LEU B CA 1
ATOM 8940 C C . LEU B 1 456 ? 12.383 -45.312 -21.422 1 55.03 456 LEU B C 1
ATOM 8942 O O . LEU B 1 456 ? 12.508 -44.562 -20.453 1 55.03 456 LEU B O 1
ATOM 8946 N N . ASN B 1 457 ? 13.312 -45.781 -22.203 1 51.88 457 ASN B N 1
ATOM 8947 C CA . ASN B 1 457 ? 14.664 -45.281 -21.938 1 51.88 457 ASN B CA 1
ATOM 8948 C C . ASN B 1 457 ? 14.805 -43.812 -22.234 1 51.88 457 ASN B C 1
ATOM 8950 O O . ASN B 1 457 ? 15.625 -43.125 -21.625 1 51.88 457 ASN B O 1
ATOM 8954 N N . PHE B 1 458 ? 14.07 -43.5 -23.188 1 50.81 458 PHE B N 1
ATOM 8955 C CA . PHE B 1 458 ? 14.109 -42.125 -23.594 1 50.81 458 PHE B CA 1
ATOM 8956 C C . PHE B 1 458 ? 13.734 -41.188 -22.438 1 50.81 458 PHE B C 1
ATOM 8958 O O . PHE B 1 458 ? 14.336 -40.125 -22.25 1 50.81 458 PHE B O 1
ATOM 8965 N N . TYR B 1 459 ? 12.742 -41.5 -21.703 1 51.12 459 TYR B N 1
ATOM 8966 C CA . TYR B 1 459 ? 12.242 -40.562 -20.688 1 51.12 459 TYR B CA 1
ATOM 8967 C C . TYR B 1 459 ? 12.953 -40.781 -19.359 1 51.12 459 TYR B C 1
ATOM 8969 O O . TYR B 1 459 ? 12.805 -39.969 -18.438 1 51.12 459 TYR B O 1
ATOM 8977 N N . LYS B 1 460 ? 13.594 -41.875 -19.141 1 52.44 460 LYS B N 1
ATOM 8978 C CA . LYS B 1 460 ? 14.281 -42.125 -17.875 1 52.44 460 LYS B CA 1
ATOM 8979 C C . LYS B 1 460 ? 15.367 -41.094 -17.625 1 52.44 460 LYS B C 1
ATOM 8981 O O . LYS B 1 460 ? 15.68 -40.781 -16.469 1 52.44 460 LYS B O 1
ATOM 8986 N N . ASP B 1 461 ? 15.945 -40.531 -18.672 1 48.91 461 ASP B N 1
ATOM 8987 C CA . ASP B 1 461 ? 17.125 -39.688 -18.406 1 48.91 461 ASP B CA 1
ATOM 8988 C C . ASP B 1 461 ? 16.719 -38.312 -17.906 1 48.91 461 ASP B C 1
ATOM 8990 O O . ASP B 1 461 ? 15.719 -37.75 -18.375 1 48.91 461 ASP B O 1
ATOM 8994 N N . GLU B 1 462 ? 17.359 -37.844 -16.812 1 49.62 462 GLU B N 1
ATOM 8995 C CA . GLU B 1 462 ? 17.297 -36.562 -16.125 1 49.62 462 GLU B CA 1
ATOM 8996 C C . GLU B 1 462 ? 17.359 -35.406 -17.109 1 49.62 462 GLU B C 1
ATOM 8998 O O . GLU B 1 462 ? 18.031 -35.531 -18.156 1 49.62 462 GLU B O 1
ATOM 9003 N N . ASN B 1 463 ? 16.516 -34.438 -17 1 53.22 463 ASN B N 1
ATOM 9004 C CA . ASN B 1 463 ? 16.453 -33.156 -17.703 1 53.22 463 ASN B CA 1
ATOM 9005 C C . ASN B 1 463 ? 17.75 -32.375 -17.578 1 53.22 463 ASN B C 1
ATOM 9007 O O . ASN B 1 463 ? 17.891 -31.5 -16.719 1 53.22 463 ASN B O 1
ATOM 9011 N N . ASN B 1 464 ? 18.922 -32.844 -17.938 1 60.06 464 ASN B N 1
ATOM 9012 C CA . ASN B 1 464 ? 20.156 -32.062 -17.891 1 60.06 464 ASN B CA 1
ATOM 9013 C C . ASN B 1 464 ? 20.484 -31.453 -19.25 1 60.06 464 ASN B C 1
ATOM 9015 O O . ASN B 1 464 ? 20.203 -32.062 -20.281 1 60.06 464 ASN B O 1
ATOM 9019 N N . ILE B 1 465 ? 20.781 -30.156 -19.219 1 74.62 465 ILE B N 1
ATOM 9020 C CA . ILE B 1 465 ? 21.344 -29.484 -20.391 1 74.62 465 ILE B CA 1
ATOM 9021 C C . ILE B 1 465 ? 22.578 -30.25 -20.875 1 74.62 465 ILE B C 1
ATOM 9023 O O . ILE B 1 465 ? 23.516 -30.5 -20.125 1 74.62 465 ILE B O 1
ATOM 9027 N N . GLU B 1 466 ? 22.516 -30.922 -21.922 1 78.25 466 GLU B N 1
ATOM 9028 C CA . GLU B 1 466 ? 23.641 -31.625 -22.516 1 78.25 466 GLU B CA 1
ATOM 9029 C C . GLU B 1 466 ? 23.859 -31.219 -23.969 1 78.25 466 GLU B C 1
ATOM 9031 O O . GLU B 1 466 ? 22.953 -30.703 -24.609 1 78.25 466 GLU B O 1
ATOM 9036 N N . GLU B 1 467 ? 25.094 -31.219 -24.344 1 87.75 467 GLU B N 1
ATOM 9037 C CA . GLU B 1 467 ? 25.406 -30.984 -25.75 1 87.75 467 GLU B CA 1
ATOM 9038 C C . GLU B 1 467 ? 24.984 -32.156 -26.609 1 87.75 467 GLU B C 1
ATOM 9040 O O . GLU B 1 467 ? 25.469 -33.281 -26.406 1 87.75 467 GLU B O 1
ATOM 9045 N N . ILE B 1 468 ? 24 -31.922 -27.406 1 85.69 468 ILE B N 1
ATOM 9046 C CA . ILE B 1 468 ? 23.5 -33.031 -28.203 1 85.69 468 ILE B CA 1
ATOM 9047 C C . ILE B 1 468 ? 23.703 -32.719 -29.688 1 85.69 468 ILE B C 1
ATOM 9049 O O . ILE B 1 468 ? 23.766 -31.562 -30.094 1 85.69 468 ILE B O 1
ATOM 9053 N N . LYS B 1 469 ? 23.984 -33.844 -30.5 1 90.19 469 LYS B N 1
ATOM 9054 C CA . LYS B 1 469 ? 23.922 -33.75 -31.953 1 90.19 469 LYS B CA 1
ATOM 9055 C C . LYS B 1 469 ? 22.469 -33.781 -32.438 1 90.19 469 LYS B C 1
ATOM 9057 O O . LYS B 1 469 ? 21.828 -34.844 -32.406 1 90.19 469 LYS B O 1
ATOM 9062 N N . ILE B 1 470 ? 22 -32.688 -33 1 91.38 470 ILE B N 1
ATOM 9063 C CA . ILE B 1 470 ? 20.594 -32.5 -33.344 1 91.38 470 ILE B CA 1
ATOM 9064 C C . ILE B 1 470 ? 20.172 -33.562 -34.375 1 91.38 470 ILE B C 1
ATOM 9066 O O . ILE B 1 470 ? 19.094 -34.125 -34.281 1 91.38 470 ILE B O 1
ATOM 9070 N N . LYS B 1 471 ? 21.047 -33.812 -35.344 1 92.5 471 LYS B N 1
ATOM 9071 C CA . LYS B 1 471 ? 20.734 -34.75 -36.406 1 92.5 471 LYS B CA 1
ATOM 9072 C C . LYS B 1 471 ? 20.422 -36.156 -35.875 1 92.5 471 LYS B C 1
ATOM 9074 O O . LYS B 1 471 ? 19.453 -36.781 -36.281 1 92.5 471 LYS B O 1
ATOM 9079 N N . ASP B 1 472 ? 21.219 -36.594 -34.938 1 88.25 472 ASP B N 1
ATOM 9080 C CA . ASP B 1 472 ? 21.047 -37.938 -34.375 1 88.25 472 ASP B CA 1
ATOM 9081 C C . ASP B 1 472 ? 19.75 -38.031 -33.594 1 88.25 472 ASP B C 1
ATOM 9083 O O . ASP B 1 472 ? 19.016 -39.031 -33.688 1 88.25 472 ASP B O 1
ATOM 9087 N N . GLU B 1 473 ? 19.531 -37 -32.875 1 84.12 473 GLU B N 1
ATOM 9088 C CA . GLU B 1 473 ? 18.375 -37.031 -32 1 84.12 473 GLU B CA 1
ATOM 9089 C C . GLU B 1 473 ? 17.078 -37 -32.812 1 84.12 473 GLU B C 1
ATOM 9091 O O . GLU B 1 473 ? 16.141 -37.719 -32.5 1 84.12 473 GLU B O 1
ATOM 9096 N N . ILE B 1 474 ? 17.047 -36.156 -33.75 1 90.38 474 ILE B N 1
ATOM 9097 C CA . ILE B 1 474 ? 15.844 -36.031 -34.562 1 90.38 474 ILE B CA 1
ATOM 9098 C C . ILE B 1 474 ? 15.664 -37.312 -35.406 1 90.38 474 ILE B C 1
ATOM 9100 O O . ILE B 1 474 ? 14.539 -37.812 -35.562 1 90.38 474 ILE B O 1
ATOM 9104 N N . SER B 1 475 ? 16.75 -37.844 -35.875 1 87 475 SER B N 1
ATOM 9105 C CA . SER B 1 475 ? 16.688 -39.125 -36.594 1 87 475 SER B CA 1
ATOM 9106 C C . SER B 1 475 ? 16.109 -40.219 -35.75 1 87 475 SER B C 1
ATOM 9108 O O . SER B 1 475 ? 15.359 -41.062 -36.25 1 87 475 SER B O 1
ATOM 9110 N N . ASP B 1 476 ? 16.469 -40.156 -34.531 1 76.94 476 ASP B N 1
ATOM 9111 C CA . ASP B 1 476 ? 15.938 -41.156 -33.594 1 76.94 476 ASP B CA 1
ATOM 9112 C C . ASP B 1 476 ? 14.422 -41.031 -33.469 1 76.94 476 ASP B C 1
ATOM 9114 O O . ASP B 1 476 ? 13.711 -42.031 -33.406 1 76.94 476 ASP B O 1
ATOM 9118 N N . VAL B 1 477 ? 14 -39.781 -33.438 1 80.06 477 VAL B N 1
ATOM 9119 C CA . VAL B 1 477 ? 12.562 -39.562 -33.375 1 80.06 477 VAL B CA 1
ATOM 9120 C C . VAL B 1 477 ? 11.898 -40.062 -34.656 1 80.06 477 VAL B C 1
ATOM 9122 O O . VAL B 1 477 ? 10.844 -40.719 -34.594 1 80.06 477 VAL B O 1
ATOM 9125 N N . ILE B 1 478 ? 12.461 -39.781 -35.75 1 85.88 478 ILE B N 1
ATOM 9126 C CA . ILE B 1 478 ? 11.922 -40.188 -37.031 1 85.88 478 ILE B CA 1
ATOM 9127 C C . ILE B 1 478 ? 11.836 -41.719 -37.125 1 85.88 478 ILE B C 1
ATOM 9129 O O . ILE B 1 478 ? 10.852 -42.281 -37.594 1 85.88 478 ILE B O 1
ATOM 9133 N N . LYS B 1 479 ? 12.852 -42.344 -36.594 1 75.44 479 LYS B N 1
ATOM 9134 C CA . LYS B 1 479 ? 12.859 -43.781 -36.562 1 75.44 479 LYS B CA 1
ATOM 9135 C C . LYS B 1 479 ? 11.695 -44.344 -35.719 1 75.44 479 LYS B C 1
ATOM 9137 O O . LYS B 1 479 ? 11.078 -45.344 -36.094 1 75.44 479 LYS B O 1
ATOM 9142 N N . LEU B 1 480 ? 11.523 -43.562 -34.781 1 67.25 480 LEU B N 1
ATOM 9143 C CA . LEU B 1 480 ? 10.477 -43.969 -33.844 1 67.25 480 LEU B CA 1
ATOM 9144 C C . LEU B 1 480 ? 9.102 -43.906 -34.5 1 67.25 480 LEU B C 1
ATOM 9146 O O . LEU B 1 480 ? 8.234 -44.75 -34.25 1 67.25 480 LEU B O 1
ATOM 9150 N N . ILE B 1 481 ? 8.93 -42.938 -35.312 1 76.5 481 ILE B N 1
ATOM 9151 C CA . ILE B 1 481 ? 7.59 -42.719 -35.844 1 76.5 481 ILE B CA 1
ATOM 9152 C C . ILE B 1 481 ? 7.484 -43.344 -37.25 1 76.5 481 ILE B C 1
ATOM 9154 O O . ILE B 1 481 ? 6.402 -43.375 -37.844 1 76.5 481 ILE B O 1
ATOM 9158 N N . ASP B 1 482 ? 8.508 -43.812 -37.75 1 77.56 482 ASP B N 1
ATOM 9159 C CA . ASP B 1 482 ? 8.617 -44.25 -39.125 1 77.56 482 ASP B CA 1
ATOM 9160 C C . ASP B 1 482 ? 7.578 -45.312 -39.469 1 77.56 482 ASP B C 1
ATOM 9162 O O . ASP B 1 482 ? 6.961 -45.281 -40.531 1 77.56 482 ASP B O 1
ATOM 9166 N N . SER B 1 483 ? 7.379 -46.188 -38.625 1 69.94 483 SER B N 1
ATOM 9167 C CA . SER B 1 483 ? 6.457 -47.281 -38.906 1 69.94 483 SER B CA 1
ATOM 9168 C C . SER B 1 483 ? 5.047 -46.781 -39.156 1 69.94 483 SER B C 1
ATOM 9170 O O . SER B 1 483 ? 4.379 -47.219 -40.094 1 69.94 483 SER B O 1
ATOM 9172 N N . GLU B 1 484 ? 4.629 -45.844 -38.406 1 72.19 484 GLU B N 1
ATOM 9173 C CA . GLU B 1 484 ? 3.293 -45.281 -38.594 1 72.19 484 GLU B CA 1
ATOM 9174 C C . GLU B 1 484 ? 3.227 -44.375 -39.812 1 72.19 484 GLU B C 1
ATOM 9176 O O . GLU B 1 484 ? 2.213 -44.344 -40.5 1 72.19 484 GLU B O 1
ATOM 9181 N N . PHE B 1 485 ? 4.184 -43.719 -40 1 85.38 485 PHE B N 1
ATOM 9182 C CA . PHE B 1 485 ? 4.223 -42.781 -41.094 1 85.38 485 PHE B CA 1
ATOM 9183 C C . PHE B 1 485 ? 4.324 -43.469 -42.438 1 85.38 485 PHE B C 1
ATOM 9185 O O . PHE B 1 485 ? 3.697 -43.062 -43.406 1 85.38 485 PHE B O 1
ATOM 9192 N N . SER B 1 486 ? 5.066 -44.5 -42.375 1 82.12 486 SER B N 1
ATOM 9193 C CA . SER B 1 486 ? 5.223 -45.281 -43.594 1 82.12 486 SER B CA 1
ATOM 9194 C C . SER B 1 486 ? 3.912 -45.938 -44 1 82.12 486 SER B C 1
ATOM 9196 O O . SER B 1 486 ? 3.592 -46.031 -45.188 1 82.12 486 SER B O 1
ATOM 9198 N N . LYS B 1 487 ? 3.193 -46.406 -43.062 1 78.5 487 LYS B N 1
ATOM 9199 C CA . LYS B 1 487 ? 1.899 -47.031 -43.312 1 78.5 487 LYS B CA 1
ATOM 9200 C C . LYS B 1 487 ? 0.946 -46.062 -44 1 78.5 487 LYS B C 1
ATOM 9202 O O . LYS B 1 487 ? 0.066 -46.469 -44.75 1 78.5 487 LYS B O 1
ATOM 9207 N N . LYS B 1 488 ? 1.138 -44.938 -43.75 1 85.12 488 LYS B N 1
ATOM 9208 C CA . LYS B 1 488 ? 0.255 -43.906 -44.312 1 85.12 488 LYS B CA 1
ATOM 9209 C C . LYS B 1 488 ? 0.916 -43.188 -45.469 1 85.12 488 LYS B C 1
ATOM 9211 O O . LYS B 1 488 ? 0.43 -42.156 -45.906 1 85.12 488 LYS B O 1
ATOM 9216 N N . PHE B 1 489 ? 2.051 -43.75 -45.875 1 90.19 489 PHE B N 1
ATOM 9217 C CA . PHE B 1 489 ? 2.795 -43.25 -47.031 1 90.19 489 PHE B CA 1
ATOM 9218 C C . PHE B 1 489 ? 3.201 -41.781 -46.844 1 90.19 489 PHE B C 1
ATOM 9220 O O . PHE B 1 489 ? 3.104 -40.969 -47.75 1 90.19 489 PHE B O 1
ATOM 9227 N N . ILE B 1 490 ? 3.48 -41.469 -45.656 1 93.62 490 ILE B N 1
ATOM 9228 C CA . ILE B 1 490 ? 3.963 -40.125 -45.344 1 93.62 490 ILE B CA 1
ATOM 9229 C C . ILE B 1 490 ? 5.473 -40.062 -45.562 1 93.62 490 ILE B C 1
ATOM 9231 O O . ILE B 1 490 ? 6.227 -40.844 -45 1 93.62 490 ILE B O 1
ATOM 9235 N N . ASP B 1 491 ? 5.926 -39.125 -46.438 1 94.31 491 ASP B N 1
ATOM 9236 C CA . ASP B 1 491 ? 7.348 -38.938 -46.719 1 94.31 491 ASP B CA 1
ATOM 9237 C C . ASP B 1 491 ? 7.945 -37.844 -45.812 1 94.31 491 ASP B C 1
ATOM 9239 O O . ASP B 1 491 ? 7.324 -36.812 -45.562 1 94.31 491 ASP B O 1
ATOM 9243 N N . ILE B 1 492 ? 9.102 -38.156 -45.219 1 95.19 492 ILE B N 1
ATOM 9244 C CA . ILE B 1 492 ? 9.805 -37.188 -44.375 1 95.19 492 ILE B CA 1
ATOM 9245 C C . ILE B 1 492 ? 11.148 -36.844 -45 1 95.19 492 ILE B C 1
ATOM 9247 O O . ILE B 1 492 ? 11.977 -37.719 -45.25 1 95.19 492 ILE B O 1
ATOM 9251 N N . ARG B 1 493 ? 11.297 -35.594 -45.344 1 95 493 ARG B N 1
ATOM 9252 C CA . ARG B 1 493 ? 12.57 -35.094 -45.844 1 95 493 ARG B CA 1
ATOM 9253 C C . ARG B 1 493 ? 13.289 -34.281 -44.75 1 95 493 ARG B C 1
ATOM 9255 O O . ARG B 1 493 ? 12.875 -33.156 -44.438 1 95 493 ARG B O 1
ATOM 9262 N N . PHE B 1 494 ? 14.305 -34.844 -44.25 1 95.38 494 PHE B N 1
ATOM 9263 C CA . PHE B 1 494 ? 15.039 -34.25 -43.125 1 95.38 494 PHE B CA 1
ATOM 9264 C C . PHE B 1 494 ? 16.422 -33.781 -43.594 1 95.38 494 PHE B C 1
ATOM 9266 O O . PHE B 1 494 ? 17.219 -34.594 -44.062 1 95.38 494 PHE B O 1
ATOM 9273 N N . LYS B 1 495 ? 16.656 -32.438 -43.531 1 94.75 495 LYS B N 1
ATOM 9274 C CA . LYS B 1 495 ? 17.938 -31.844 -43.844 1 94.75 495 LYS B CA 1
ATOM 9275 C C . LYS B 1 495 ? 18.578 -31.172 -42.656 1 94.75 495 LYS B C 1
ATOM 9277 O O . LYS B 1 495 ? 17.969 -30.297 -42.031 1 94.75 495 LYS B O 1
ATOM 9282 N N . CYS B 1 496 ? 19.734 -31.594 -42.219 1 93.88 496 CYS B N 1
ATOM 9283 C CA . CYS B 1 496 ? 20.484 -31.062 -41.094 1 93.88 496 CYS B CA 1
ATOM 9284 C C . CYS B 1 496 ? 21.984 -31.281 -41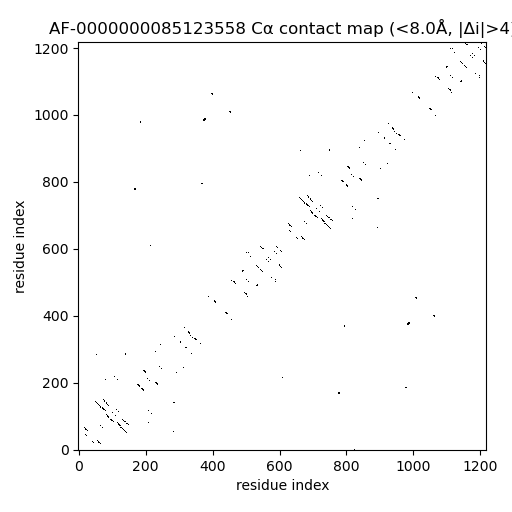.25 1 93.88 496 CYS B C 1
ATOM 9286 O O . CYS B 1 496 ? 22.406 -32.281 -41.812 1 93.88 496 CYS B O 1
ATOM 9288 N N . ASP B 1 497 ? 22.734 -30.266 -40.844 1 89.06 497 ASP B N 1
ATOM 9289 C CA . ASP B 1 497 ? 24.188 -30.453 -40.812 1 89.06 497 ASP B CA 1
ATOM 9290 C C . ASP B 1 497 ? 24.578 -31.594 -39.875 1 89.06 497 ASP B C 1
ATOM 9292 O O . ASP B 1 497 ? 24.062 -31.703 -38.781 1 89.06 497 ASP B O 1
ATOM 9296 N N . ASP B 1 498 ? 25.484 -32.469 -40.312 1 86.44 498 ASP B N 1
ATOM 9297 C CA . ASP B 1 498 ? 25.859 -33.656 -39.594 1 86.44 498 ASP B CA 1
ATOM 9298 C C . ASP B 1 498 ? 26.547 -33.344 -38.281 1 86.44 498 ASP B C 1
ATOM 9300 O O . ASP B 1 498 ? 26.453 -34.094 -37.312 1 86.44 498 ASP B O 1
ATOM 9304 N N . ASN B 1 499 ? 27.141 -32.188 -38.156 1 86.88 499 ASN B N 1
ATOM 9305 C CA . ASN B 1 499 ? 27.953 -31.891 -36.969 1 86.88 499 ASN B CA 1
ATOM 9306 C C . ASN B 1 499 ? 27.344 -30.766 -36.125 1 86.88 499 ASN B C 1
ATOM 9308 O O . ASN B 1 499 ? 28.031 -30.156 -35.312 1 86.88 499 ASN B O 1
ATOM 9312 N N . LEU B 1 500 ? 26.062 -30.625 -36.344 1 91.19 500 LEU B N 1
ATOM 9313 C CA . LEU B 1 500 ? 25.422 -29.562 -35.562 1 91.19 500 LEU B CA 1
ATOM 9314 C C . LEU B 1 500 ? 25.172 -30 -34.125 1 91.19 500 LEU B C 1
ATOM 9316 O O . LEU B 1 500 ? 24.391 -30.906 -33.875 1 91.19 500 LEU B O 1
ATOM 9320 N N . LYS B 1 501 ? 25.953 -29.312 -33.156 1 89.62 501 LYS B N 1
ATOM 9321 C CA . LYS B 1 501 ? 25.781 -29.578 -31.734 1 89.62 501 LYS B CA 1
ATOM 9322 C C . LYS B 1 501 ? 25.156 -28.391 -31.016 1 89.62 501 LYS B C 1
ATOM 9324 O O . LYS B 1 501 ? 25.438 -27.234 -31.328 1 89.62 501 LYS B O 1
ATOM 9329 N N . VAL B 1 502 ? 24.188 -28.781 -30.25 1 88.44 502 VAL B N 1
ATOM 9330 C CA . VAL B 1 502 ? 23.516 -27.719 -29.484 1 88.44 502 VAL B CA 1
ATOM 9331 C C . VAL B 1 502 ? 23.406 -28.125 -28.016 1 88.44 502 VAL B C 1
ATOM 9333 O O . VAL B 1 502 ? 23.172 -29.297 -27.719 1 88.44 502 VAL B O 1
ATOM 9336 N N . LYS B 1 503 ? 23.719 -27.156 -27.141 1 86.88 503 LYS B N 1
ATOM 9337 C CA . LYS B 1 503 ? 23.5 -27.359 -25.703 1 86.88 503 LYS B CA 1
ATOM 9338 C C . LYS B 1 503 ? 22.047 -27.062 -25.328 1 86.88 503 LYS B C 1
ATOM 9340 O O . LYS B 1 503 ? 21.609 -25.906 -25.375 1 86.88 503 LYS B O 1
ATOM 9345 N N . ILE B 1 504 ? 21.25 -28.109 -25.125 1 84.69 504 ILE B N 1
ATOM 9346 C CA . ILE B 1 504 ? 19.812 -27.953 -24.891 1 84.69 504 ILE B CA 1
ATOM 9347 C C . ILE B 1 504 ? 19.312 -29.062 -23.969 1 84.69 504 ILE B C 1
ATOM 9349 O O . ILE B 1 504 ? 20.031 -30.031 -23.719 1 84.69 504 ILE B O 1
ATOM 9353 N N . GLU B 1 505 ? 18.234 -28.766 -23.344 1 79.06 505 GLU B N 1
ATOM 9354 C CA . GLU B 1 505 ? 17.547 -29.859 -22.641 1 79.06 505 GLU B CA 1
ATOM 9355 C C . GLU B 1 505 ? 16.922 -30.828 -23.625 1 79.06 505 GLU B C 1
ATOM 9357 O O . GLU B 1 505 ? 15.852 -30.562 -24.188 1 79.06 505 GLU B O 1
ATOM 9362 N N . LYS B 1 506 ? 17.531 -31.938 -23.781 1 78 506 LYS B N 1
ATOM 9363 C CA . LYS B 1 506 ? 17.25 -32.906 -24.828 1 78 506 LYS B CA 1
ATOM 9364 C C . LYS B 1 506 ? 15.781 -33.344 -24.812 1 78 506 LYS B C 1
ATOM 9366 O O . LYS B 1 506 ? 15.102 -33.312 -25.844 1 78 506 LYS B O 1
ATOM 9371 N N . ASN B 1 507 ? 15.328 -33.594 -23.656 1 71.06 507 ASN B N 1
ATOM 9372 C CA . ASN B 1 507 ? 13.992 -34.156 -23.531 1 71.06 507 ASN B CA 1
ATOM 9373 C C . ASN B 1 507 ? 12.914 -33.156 -23.953 1 71.06 507 ASN B C 1
ATOM 9375 O O . ASN B 1 507 ? 11.938 -33.531 -24.609 1 71.06 507 ASN B O 1
ATOM 9379 N N . TYR B 1 508 ? 13.109 -31.938 -23.609 1 76.31 508 TYR B N 1
ATOM 9380 C CA . TYR B 1 508 ? 12.148 -30.906 -24 1 76.31 508 TYR B CA 1
ATOM 9381 C C . TYR B 1 508 ? 12.164 -30.688 -25.516 1 76.31 508 TYR B C 1
ATOM 9383 O O . TYR B 1 508 ? 11.109 -30.531 -26.125 1 76.31 508 TYR B O 1
ATOM 9391 N N . PHE B 1 509 ? 13.344 -30.766 -26 1 84.75 509 PHE B N 1
ATOM 9392 C CA . PHE B 1 509 ? 13.508 -30.562 -27.438 1 84.75 509 PHE B CA 1
ATOM 9393 C C . PHE B 1 509 ? 12.812 -31.688 -28.219 1 84.75 509 PHE B C 1
ATOM 9395 O O . PHE B 1 509 ? 12.062 -31.406 -29.156 1 84.75 509 PHE B O 1
ATOM 9402 N N . LEU B 1 510 ? 13.039 -32.875 -27.828 1 78.19 510 LEU B N 1
ATOM 9403 C CA . LEU B 1 510 ? 12.469 -34 -28.516 1 78.19 510 LEU B CA 1
ATOM 9404 C C . LEU B 1 510 ? 10.945 -34.031 -28.375 1 78.19 510 LEU B C 1
ATOM 9406 O O . LEU B 1 510 ? 10.242 -34.438 -29.297 1 78.19 510 LEU B O 1
ATOM 9410 N N . ASN B 1 511 ? 10.531 -33.531 -27.266 1 73.31 511 ASN B N 1
ATOM 9411 C CA . ASN B 1 511 ? 9.094 -33.438 -27.047 1 73.31 511 ASN B CA 1
ATOM 9412 C C . ASN B 1 511 ? 8.43 -32.5 -28.047 1 73.31 511 ASN B C 1
ATOM 9414 O O . ASN B 1 511 ? 7.355 -32.781 -28.578 1 73.31 511 ASN B O 1
ATOM 9418 N N . ILE B 1 512 ? 9.07 -31.469 -28.234 1 85.12 512 ILE B N 1
ATOM 9419 C CA . ILE B 1 512 ? 8.539 -30.484 -29.188 1 85.12 512 ILE B CA 1
ATOM 9420 C C . ILE B 1 512 ? 8.477 -31.094 -30.578 1 85.12 512 ILE B C 1
ATOM 9422 O O . ILE B 1 512 ? 7.477 -30.953 -31.281 1 85.12 512 ILE B O 1
ATOM 9426 N N . ILE B 1 513 ? 9.555 -31.781 -30.906 1 87.5 513 ILE B N 1
ATOM 9427 C CA . ILE B 1 513 ? 9.625 -32.406 -32.219 1 87.5 513 ILE B CA 1
ATOM 9428 C C . ILE B 1 513 ? 8.516 -33.438 -32.375 1 87.5 513 ILE B C 1
ATOM 9430 O O . ILE B 1 513 ? 7.859 -33.5 -33.406 1 87.5 513 ILE B O 1
ATOM 9434 N N . MET B 1 514 ? 8.281 -34.094 -31.344 1 77.62 514 MET B N 1
ATOM 9435 C CA . MET B 1 514 ? 7.238 -35.125 -31.344 1 77.62 514 MET B CA 1
ATOM 9436 C C . MET B 1 514 ? 5.859 -34.5 -31.5 1 77.62 514 MET B C 1
ATOM 9438 O O . MET B 1 514 ? 5.016 -35 -32.25 1 77.62 514 MET B O 1
ATOM 9442 N N . ILE B 1 515 ? 5.625 -33.438 -30.859 1 80.81 515 ILE B N 1
ATOM 9443 C CA . ILE B 1 515 ? 4.344 -32.719 -30.922 1 80.81 515 ILE B CA 1
ATOM 9444 C C . ILE B 1 515 ? 4.066 -32.312 -32.344 1 80.81 515 ILE B C 1
ATOM 9446 O O . ILE B 1 515 ? 2.945 -32.438 -32.844 1 80.81 515 ILE B O 1
ATOM 9450 N N . LEU B 1 516 ? 5.07 -31.828 -32.969 1 90.5 516 LEU B N 1
ATOM 9451 C CA . LEU B 1 516 ? 4.91 -31.328 -34.344 1 90.5 516 LEU B CA 1
ATOM 9452 C C . LEU B 1 516 ? 4.625 -32.469 -35.312 1 90.5 516 LEU B C 1
ATOM 9454 O O . LEU B 1 516 ? 3.76 -32.375 -36.188 1 90.5 516 LEU B O 1
ATOM 9458 N N . PHE B 1 517 ? 5.336 -33.562 -35.156 1 88.31 517 PHE B N 1
ATOM 9459 C CA . PHE B 1 517 ? 5.094 -34.75 -36 1 88.31 517 PHE B CA 1
ATOM 9460 C C . PHE B 1 517 ? 3.68 -35.281 -35.781 1 88.31 517 PHE B C 1
ATOM 9462 O O . PHE B 1 517 ? 2.986 -35.594 -36.75 1 88.31 517 PHE B O 1
ATOM 9469 N N . GLU B 1 518 ? 3.303 -35.312 -34.562 1 79.06 518 GLU B N 1
ATOM 9470 C CA . GLU B 1 518 ? 1.974 -35.812 -34.25 1 79.06 518 GLU B CA 1
ATOM 9471 C C . GLU B 1 518 ? 0.882 -34.906 -34.812 1 79.06 518 GLU B C 1
ATOM 9473 O O . GLU B 1 518 ? -0.141 -35.406 -35.312 1 79.06 518 GLU B O 1
ATOM 9478 N N . ASN B 1 519 ? 1.072 -33.75 -34.719 1 84.94 519 ASN B N 1
ATOM 9479 C CA . ASN B 1 519 ? 0.114 -32.781 -35.281 1 84.94 519 ASN B CA 1
ATOM 9480 C C . ASN B 1 519 ? -0.082 -32.969 -36.781 1 84.94 519 ASN B C 1
ATOM 9482 O O . ASN B 1 519 ? -1.215 -33 -37.25 1 84.94 519 ASN B O 1
ATOM 9486 N N . SER B 1 520 ? 1.027 -33 -37.406 1 90.25 520 SER B N 1
ATOM 9487 C CA . SER B 1 520 ? 0.968 -33.219 -38.844 1 90.25 520 SER B CA 1
ATOM 9488 C C . SER B 1 520 ? 0.315 -34.531 -39.188 1 90.25 520 SER B C 1
ATOM 9490 O O . SER B 1 520 ? -0.477 -34.625 -40.125 1 90.25 520 SER B O 1
ATOM 9492 N N . PHE B 1 521 ? 0.617 -35.562 -38.438 1 85.94 521 PHE B N 1
ATOM 9493 C CA . PHE B 1 521 ? 0.069 -36.875 -38.656 1 85.94 521 PHE B CA 1
ATOM 9494 C C . PHE B 1 521 ? -1.452 -36.875 -38.562 1 85.94 521 PHE B C 1
ATOM 9496 O O . PHE B 1 521 ? -2.137 -37.406 -39.438 1 85.94 521 PHE B O 1
ATOM 9503 N N . LYS B 1 522 ? -1.935 -36.219 -37.562 1 83.06 522 LYS B N 1
ATOM 9504 C CA . LYS B 1 522 ? -3.375 -36.156 -37.344 1 83.06 522 LYS B CA 1
ATOM 9505 C C . LYS B 1 522 ? -4.078 -35.406 -38.5 1 83.06 522 LYS B C 1
ATOM 9507 O O . LYS B 1 522 ? -5.141 -35.844 -38.938 1 83.06 522 LYS B O 1
ATOM 9512 N N . ILE B 1 523 ? -3.508 -34.406 -38.906 1 88.19 523 ILE B N 1
ATOM 9513 C CA . ILE B 1 523 ? -4.125 -33.625 -39.969 1 88.19 523 ILE B CA 1
ATOM 9514 C C . ILE B 1 523 ? -4.059 -34.406 -41.312 1 88.19 523 ILE B C 1
ATOM 9516 O O . ILE B 1 523 ? -4.996 -34.344 -42.094 1 88.19 523 ILE B O 1
ATOM 9520 N N . PHE B 1 524 ? -2.979 -35.062 -41.531 1 90.44 524 PHE B N 1
ATOM 9521 C CA . PHE B 1 524 ? -2.859 -35.875 -42.75 1 90.44 524 PHE B CA 1
ATOM 9522 C C . PHE B 1 524 ? -3.961 -36.938 -42.781 1 90.44 524 PHE B C 1
ATOM 9524 O O . PHE B 1 524 ? -4.543 -37.188 -43.844 1 90.44 524 PHE B O 1
ATOM 9531 N N . GLU B 1 525 ? -4.242 -37.438 -41.656 1 83.5 525 GLU B N 1
ATOM 9532 C CA . GLU B 1 525 ? -5.273 -38.469 -41.562 1 83.5 525 GLU B CA 1
ATOM 9533 C C . GLU B 1 525 ? -6.664 -37.875 -41.75 1 83.5 525 GLU B C 1
ATOM 9535 O O . GLU B 1 525 ? -7.5 -38.469 -42.438 1 83.5 525 GLU B O 1
ATOM 9540 N N . GLN B 1 526 ? -6.828 -36.844 -41.156 1 85.12 526 GLN B N 1
ATOM 9541 C CA . GLN B 1 526 ? -8.141 -36.219 -41.188 1 85.12 526 GLN B CA 1
ATOM 9542 C C . GLN B 1 526 ? -8.484 -35.719 -42.594 1 85.12 526 GLN B C 1
ATOM 9544 O O . GLN B 1 526 ? -9.617 -35.844 -43.031 1 85.12 526 GLN B O 1
ATOM 9549 N N . ARG B 1 527 ? -7.531 -35.219 -43.25 1 88 527 ARG B N 1
ATOM 9550 C CA . ARG B 1 527 ? -7.781 -34.562 -44.531 1 88 527 ARG B CA 1
ATOM 9551 C C . ARG B 1 527 ? -7.457 -35.531 -45.688 1 88 527 ARG B C 1
ATOM 9553 O O . ARG B 1 527 ? -7.703 -35.188 -46.844 1 88 527 ARG B O 1
ATOM 9560 N N . LYS B 1 528 ? -7.008 -36.688 -45.438 1 88.25 528 LYS B N 1
ATOM 9561 C CA . LYS B 1 528 ? -6.68 -37.719 -46.438 1 88.25 528 LYS B CA 1
ATOM 9562 C C . LYS B 1 528 ? -5.844 -37.125 -47.594 1 88.25 528 LYS B C 1
ATOM 9564 O O . LYS B 1 528 ? -6.191 -37.25 -48.75 1 88.25 528 LYS B O 1
ATOM 9569 N N . ILE B 1 529 ? -4.781 -36.625 -47.25 1 89.38 529 ILE B N 1
ATOM 9570 C CA . ILE B 1 529 ? -3.873 -36 -48.188 1 89.38 529 ILE B CA 1
ATOM 9571 C C . ILE B 1 529 ? -3.223 -37.062 -49.062 1 89.38 529 ILE B C 1
ATOM 9573 O O . ILE B 1 529 ? -2.828 -38.125 -48.562 1 89.38 529 ILE B O 1
ATOM 9577 N N . LYS B 1 530 ? -3.189 -36.969 -50.375 1 87.69 530 LYS B N 1
ATOM 9578 C CA . LYS B 1 530 ? -2.725 -37.969 -51.344 1 87.69 530 LYS B CA 1
ATOM 9579 C C . LYS B 1 530 ? -1.217 -38.156 -51.219 1 87.69 530 LYS B C 1
ATOM 9581 O O . LYS B 1 530 ? -0.74 -39.312 -51.219 1 87.69 530 LYS B O 1
ATOM 9586 N N . LYS B 1 531 ? -0.358 -37.156 -51.219 1 91.06 531 LYS B N 1
ATOM 9587 C CA . LYS B 1 531 ? 1.093 -37.25 -51.062 1 91.06 531 LYS B CA 1
ATOM 9588 C C . LYS B 1 531 ? 1.588 -36.438 -49.875 1 91.06 531 LYS B C 1
ATOM 9590 O O . LYS B 1 531 ? 2.244 -35.406 -50.031 1 91.06 531 LYS B O 1
ATOM 9595 N N . PRO B 1 532 ? 1.237 -37.094 -48.719 1 94.12 532 PRO B N 1
ATOM 9596 C CA . PRO B 1 532 ? 1.649 -36.344 -47.531 1 94.12 532 PRO B CA 1
ATOM 9597 C C . PRO B 1 532 ? 3.166 -36.25 -47.406 1 94.12 532 PRO B C 1
ATOM 9599 O O . PRO B 1 532 ? 3.877 -37.25 -47.594 1 94.12 532 PRO B O 1
ATOM 9602 N N . LEU B 1 533 ? 3.646 -35.031 -47.156 1 94.44 533 LEU B N 1
ATOM 9603 C CA . LEU B 1 533 ? 5.074 -34.75 -47.062 1 94.44 533 LEU B CA 1
ATOM 9604 C C . LEU B 1 533 ? 5.379 -33.812 -45.906 1 94.44 533 LEU B C 1
ATOM 9606 O O . LEU B 1 533 ? 4.645 -32.875 -45.656 1 94.44 533 LEU B O 1
ATOM 9610 N N . ILE B 1 534 ? 6.398 -34.188 -45.125 1 95.38 534 ILE B N 1
ATOM 9611 C CA . ILE B 1 534 ? 6.926 -33.344 -44.094 1 95.38 534 ILE B CA 1
ATOM 9612 C C . ILE B 1 534 ? 8.367 -32.969 -44.406 1 95.38 534 ILE B C 1
ATOM 9614 O O . ILE B 1 534 ? 9.195 -33.812 -44.719 1 95.38 534 ILE B O 1
ATOM 9618 N N . TYR B 1 535 ? 8.586 -31.672 -44.438 1 95.25 535 TYR B N 1
ATOM 9619 C CA . TYR B 1 535 ? 9.93 -31.141 -44.625 1 95.25 535 TYR B CA 1
ATOM 9620 C C . TYR B 1 535 ? 10.492 -30.594 -43.312 1 95.25 535 TYR B C 1
ATOM 9622 O O . TYR B 1 535 ? 9.867 -29.75 -42.656 1 95.25 535 TYR B O 1
ATOM 9630 N N . LEU B 1 536 ? 11.617 -31.141 -42.844 1 95.69 536 LEU B N 1
ATOM 9631 C CA . LEU B 1 536 ? 12.297 -30.719 -41.625 1 95.69 536 LEU B CA 1
ATOM 9632 C C . LEU B 1 536 ? 13.703 -30.219 -41.938 1 95.69 536 LEU B C 1
ATOM 9634 O O . LEU B 1 536 ? 14.508 -30.953 -42.531 1 95.69 536 LEU B O 1
ATOM 9638 N N . LEU B 1 537 ? 13.914 -28.922 -41.625 1 95.12 537 LEU B N 1
ATOM 9639 C CA . LEU B 1 537 ? 15.211 -28.297 -41.875 1 95.12 537 LEU B CA 1
ATOM 9640 C C . LEU B 1 537 ? 15.766 -27.719 -40.562 1 95.12 537 LEU B C 1
ATOM 9642 O O . LEU B 1 537 ? 15.055 -27.031 -39.844 1 95.12 537 LEU B O 1
ATOM 9646 N N . VAL B 1 538 ? 16.984 -28.062 -40.188 1 94.69 538 VAL B N 1
ATOM 9647 C CA . VAL B 1 538 ? 17.656 -27.5 -39.062 1 94.69 538 VAL B CA 1
ATOM 9648 C C . VAL B 1 538 ? 18.922 -26.766 -39.5 1 94.69 538 VAL B C 1
ATOM 9650 O O . VAL B 1 538 ? 19.781 -27.344 -40.188 1 94.69 538 VAL B O 1
ATOM 9653 N N . GLU B 1 539 ? 18.938 -25.516 -39.156 1 91.25 539 GLU B N 1
ATOM 9654 C CA . GLU B 1 539 ? 20.094 -24.703 -39.562 1 91.25 539 GLU B CA 1
ATOM 9655 C C . GLU B 1 539 ? 20.625 -23.891 -38.375 1 91.25 539 GLU B C 1
ATOM 9657 O O . GLU B 1 539 ? 19.875 -23.562 -37.438 1 91.25 539 GLU B O 1
ATOM 9662 N N . LYS B 1 540 ? 21.891 -23.766 -38.25 1 88.88 540 LYS B N 1
ATOM 9663 C CA . LYS B 1 540 ? 22.516 -22.922 -37.25 1 88.88 540 LYS B CA 1
ATOM 9664 C C . LYS B 1 540 ? 23 -21.609 -37.844 1 88.88 540 LYS B C 1
ATOM 9666 O O . LYS B 1 540 ? 23.656 -21.609 -38.906 1 88.88 540 LYS B O 1
ATOM 9671 N N . THR B 1 541 ? 22.422 -20.594 -37.375 1 80.06 541 THR B N 1
ATOM 9672 C CA . THR B 1 541 ? 22.875 -19.266 -37.781 1 80.06 541 THR B CA 1
ATOM 9673 C C . THR B 1 541 ? 23.547 -18.531 -36.625 1 80.06 541 THR B C 1
ATOM 9675 O O . THR B 1 541 ? 22.891 -18.203 -35.625 1 80.06 541 THR B O 1
ATOM 9678 N N . LYS B 1 542 ? 24.766 -18.25 -36.719 1 78 542 LYS B N 1
ATOM 9679 C CA . LYS B 1 542 ? 25.547 -17.531 -35.719 1 78 542 LYS B CA 1
ATOM 9680 C C . LYS B 1 542 ? 25.344 -18.141 -34.312 1 78 542 LYS B C 1
ATOM 9682 O O . LYS B 1 542 ? 25.781 -19.266 -34.062 1 78 542 LYS B O 1
ATOM 9687 N N . ASN B 1 543 ? 24.516 -17.594 -33.5 1 80.94 543 ASN B N 1
ATOM 9688 C CA . ASN B 1 543 ? 24.344 -18.031 -32.094 1 80.94 543 ASN B CA 1
ATOM 9689 C C . ASN B 1 543 ? 22.953 -18.578 -31.859 1 80.94 543 ASN B C 1
ATOM 9691 O O . ASN B 1 543 ? 22.516 -18.719 -30.703 1 80.94 543 ASN B O 1
ATOM 9695 N N . LYS B 1 544 ? 22.234 -18.859 -33.094 1 88.94 544 LYS B N 1
ATOM 9696 C CA . LYS B 1 544 ? 20.891 -19.391 -32.938 1 88.94 544 LYS B CA 1
ATOM 9697 C C . LYS B 1 544 ? 20.688 -20.641 -33.781 1 88.94 544 LYS B C 1
ATOM 9699 O O . LYS B 1 544 ? 21.328 -20.797 -34.844 1 88.94 544 LYS B O 1
ATOM 9704 N N . THR B 1 545 ? 20 -21.516 -33.312 1 91.75 545 THR B N 1
ATOM 9705 C CA . THR B 1 545 ? 19.562 -22.688 -34.031 1 91.75 545 THR B CA 1
ATOM 9706 C C . THR B 1 545 ? 18.125 -22.531 -34.5 1 91.75 545 THR B C 1
ATOM 9708 O O . THR B 1 545 ? 17.234 -22.219 -33.719 1 91.75 545 THR B O 1
ATOM 9711 N N . ILE B 1 546 ? 17.953 -22.625 -35.812 1 94.56 546 ILE B N 1
ATOM 9712 C CA . ILE B 1 546 ? 16.625 -22.484 -36.375 1 94.56 546 ILE B CA 1
ATOM 9713 C C . ILE B 1 546 ? 16.125 -23.844 -36.875 1 94.56 546 ILE B C 1
ATOM 9715 O O . ILE B 1 546 ? 16.828 -24.562 -37.562 1 94.56 546 ILE B O 1
ATOM 9719 N N . ILE B 1 547 ? 14.977 -24.234 -36.406 1 94.75 547 ILE B N 1
ATOM 9720 C CA . ILE B 1 547 ? 14.312 -25.469 -36.844 1 94.75 547 ILE B CA 1
ATOM 9721 C C . ILE B 1 547 ? 13.055 -25.125 -37.625 1 94.75 547 ILE B C 1
ATOM 9723 O O . ILE B 1 547 ? 12.172 -24.422 -37.125 1 94.75 547 ILE B O 1
ATOM 9727 N N . LEU B 1 548 ? 13.07 -25.547 -38.844 1 95.38 548 LEU B N 1
ATOM 9728 C CA . LEU B 1 548 ? 11.898 -25.344 -39.688 1 95.38 548 LEU B CA 1
ATOM 9729 C C . LEU B 1 548 ? 11.156 -26.672 -39.906 1 95.38 548 LEU B C 1
ATOM 9731 O O . LEU B 1 548 ? 11.742 -27.641 -40.375 1 95.38 548 LEU B O 1
ATOM 9735 N N . PHE B 1 549 ? 9.945 -26.75 -39.469 1 95.75 549 PHE B N 1
ATOM 9736 C CA . PHE B 1 549 ? 9.062 -27.891 -39.625 1 95.75 549 PHE B CA 1
ATOM 9737 C C . PHE B 1 549 ? 7.871 -27.562 -40.5 1 95.75 549 PHE B C 1
ATOM 9739 O O . PHE B 1 549 ? 7.012 -26.766 -40.125 1 95.75 549 PHE B O 1
ATOM 9746 N N . GLU B 1 550 ? 7.859 -28.156 -41.719 1 95.38 550 GLU B N 1
ATOM 9747 C CA . GLU B 1 550 ? 6.82 -27.828 -42.688 1 95.38 550 GLU B CA 1
ATOM 9748 C C . GLU B 1 550 ? 6.062 -29.078 -43.125 1 95.38 550 GLU B C 1
ATOM 9750 O O . GLU B 1 550 ? 6.676 -30.109 -43.406 1 95.38 550 GLU B O 1
ATOM 9755 N N . ASP B 1 551 ? 4.723 -28.953 -43.125 1 93.5 551 ASP B N 1
ATOM 9756 C CA . ASP B 1 551 ? 3.91 -30.031 -43.656 1 93.5 551 ASP B CA 1
ATOM 9757 C C . ASP B 1 551 ? 3.062 -29.547 -44.844 1 93.5 551 ASP B C 1
ATOM 9759 O O . ASP B 1 551 ? 2.951 -28.344 -45.062 1 93.5 551 ASP B O 1
ATOM 9763 N N . ASN B 1 552 ? 2.631 -30.438 -45.781 1 92.75 552 ASN B N 1
ATOM 9764 C CA . ASN B 1 552 ? 1.773 -30.078 -46.906 1 92.75 552 ASN B CA 1
ATOM 9765 C C . ASN B 1 552 ? 0.322 -30.484 -46.656 1 92.75 552 ASN B C 1
ATOM 9767 O O . ASN B 1 552 ? -0.332 -31.047 -47.531 1 92.75 552 ASN B O 1
ATOM 9771 N N . ALA B 1 553 ? -0.133 -30.234 -45.406 1 89.81 553 ALA B N 1
ATOM 9772 C CA . ALA B 1 553 ? -1.444 -30.719 -44.969 1 89.81 553 ALA B CA 1
ATOM 9773 C C . ALA B 1 553 ? -2.535 -29.703 -45.281 1 89.81 553 ALA B C 1
ATOM 9775 O O . ALA B 1 553 ? -3.625 -29.75 -44.719 1 89.81 553 ALA B O 1
ATOM 9776 N N . GLY B 1 554 ? -2.363 -28.797 -46.156 1 87.5 554 GLY B N 1
ATOM 9777 C CA . GLY B 1 554 ? -3.41 -27.891 -46.625 1 87.5 554 GLY B CA 1
ATOM 9778 C C . GLY B 1 554 ? -3.424 -26.562 -45.875 1 87.5 554 GLY B C 1
ATOM 9779 O O . GLY B 1 554 ? -4.195 -25.672 -46.219 1 87.5 554 GLY B O 1
ATOM 9780 N N . GLY B 1 555 ? -2.586 -26.438 -44.906 1 87.81 555 GLY B N 1
ATOM 9781 C CA . GLY B 1 555 ? -2.51 -25.188 -44.156 1 87.81 555 GLY B CA 1
ATOM 9782 C C . GLY B 1 555 ? -3.721 -24.953 -43.281 1 87.81 555 GLY B C 1
ATOM 9783 O O . GLY B 1 555 ? -4.52 -25.859 -43.031 1 87.81 555 GLY B O 1
ATOM 9784 N N . VAL B 1 556 ? -3.779 -23.859 -42.562 1 87.06 556 VAL B N 1
ATOM 9785 C CA . VAL B 1 556 ? -4.887 -23.484 -41.688 1 87.06 556 VAL B CA 1
ATOM 9786 C C . VAL B 1 556 ? -5.344 -22.062 -42 1 87.06 556 VAL B C 1
ATOM 9788 O O . VAL B 1 556 ? -4.637 -21.312 -42.688 1 87.06 556 VAL B O 1
ATOM 9791 N N . SER B 1 557 ? -6.605 -21.734 -41.656 1 85.19 557 SER B N 1
ATOM 9792 C CA . SER B 1 557 ? -7.137 -20.391 -41.906 1 85.19 557 SER B CA 1
ATOM 9793 C C . SER B 1 557 ? -6.414 -19.344 -41.062 1 85.19 557 SER B C 1
ATOM 9795 O O . SER B 1 557 ? -5.746 -19.688 -40.094 1 85.19 557 SER B O 1
ATOM 9797 N N . ASP B 1 558 ? -6.496 -18.172 -41.469 1 82.5 558 ASP B N 1
ATOM 9798 C CA . ASP B 1 558 ? -5.859 -17.062 -40.75 1 82.5 558 ASP B CA 1
ATOM 9799 C C . ASP B 1 558 ? -6.371 -16.969 -39.312 1 82.5 558 ASP B C 1
ATOM 9801 O O . ASP B 1 558 ? -5.621 -16.609 -38.406 1 82.5 558 ASP B O 1
ATOM 9805 N N . PHE B 1 559 ? -7.602 -17.375 -39.156 1 79.81 559 PHE B N 1
ATOM 9806 C CA . PHE B 1 559 ? -8.219 -17.359 -37.844 1 79.81 559 PHE B CA 1
ATOM 9807 C C . PHE B 1 559 ? -7.543 -18.375 -36.906 1 79.81 559 PHE B C 1
ATOM 9809 O O . PHE B 1 559 ? -7.281 -18.094 -35.75 1 79.81 559 PHE B O 1
ATOM 9816 N N . ILE B 1 560 ? -7.199 -19.469 -37.5 1 82.81 560 ILE B N 1
ATOM 9817 C CA . ILE B 1 560 ? -6.652 -20.562 -36.719 1 82.81 560 ILE B CA 1
ATOM 9818 C C . ILE B 1 560 ? -5.184 -20.297 -36.406 1 82.81 560 ILE B C 1
ATOM 9820 O O . ILE B 1 560 ? -4.711 -20.594 -35.312 1 82.81 560 ILE B O 1
ATOM 9824 N N . ILE B 1 561 ? -4.461 -19.703 -37.281 1 86.31 561 ILE B N 1
ATOM 9825 C CA . ILE B 1 561 ? -3.029 -19.484 -37.125 1 86.31 561 ILE B CA 1
ATOM 9826 C C . ILE B 1 561 ? -2.783 -18.578 -35.906 1 86.31 561 ILE B C 1
ATOM 9828 O O . ILE B 1 561 ? -1.795 -18.766 -35.188 1 86.31 561 ILE B O 1
ATOM 9832 N N . LYS B 1 562 ? -3.699 -17.625 -35.625 1 76.69 562 LYS B N 1
ATOM 9833 C CA . LYS B 1 562 ? -3.537 -16.672 -34.562 1 76.69 562 LYS B CA 1
ATOM 9834 C C . LYS B 1 562 ? -3.785 -17.312 -33.188 1 76.69 562 LYS B C 1
ATOM 9836 O O . LYS B 1 562 ? -3.33 -16.812 -32.156 1 76.69 562 LYS B O 1
ATOM 9841 N N . ARG B 1 563 ? -4.375 -18.625 -33.312 1 76.75 563 ARG B N 1
ATOM 9842 C CA . ARG B 1 563 ? -4.812 -19.234 -32.062 1 76.75 563 ARG B CA 1
ATOM 9843 C C . ARG B 1 563 ? -4.191 -20.609 -31.875 1 76.75 563 ARG B C 1
ATOM 9845 O O . ARG B 1 563 ? -4.465 -21.281 -30.875 1 76.75 563 ARG B O 1
ATOM 9852 N N . ILE B 1 564 ? -3.441 -20.875 -32.719 1 84.69 564 ILE B N 1
ATOM 9853 C CA . ILE B 1 564 ? -2.977 -22.266 -32.844 1 84.69 564 ILE B CA 1
ATOM 9854 C C . ILE B 1 564 ? -2.217 -22.641 -31.562 1 84.69 564 ILE B C 1
ATOM 9856 O O . ILE B 1 564 ? -2.193 -23.812 -31.188 1 84.69 564 ILE B O 1
ATOM 9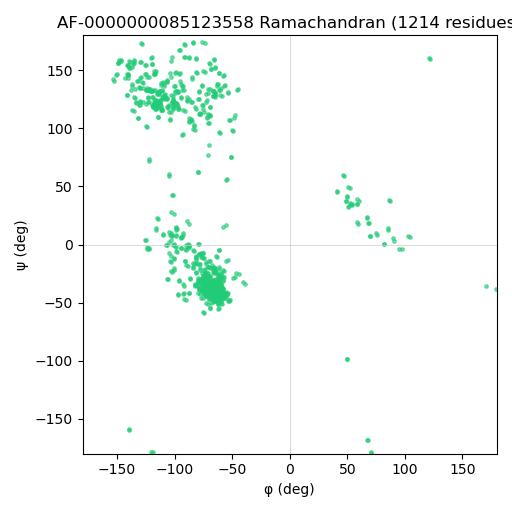860 N N . PHE B 1 565 ? -1.649 -21.594 -30.906 1 85.38 565 PHE B N 1
ATOM 9861 C CA . PHE B 1 565 ? -0.852 -21.891 -29.719 1 85.38 565 PHE B CA 1
ATOM 9862 C C . PHE B 1 565 ? -1.64 -21.594 -28.438 1 85.38 565 PHE B C 1
ATOM 9864 O O . PHE B 1 565 ? -1.079 -21.609 -27.344 1 85.38 565 PHE B O 1
ATOM 9871 N N . GLN B 1 566 ? -2.943 -21.297 -28.656 1 77.69 566 GLN B N 1
ATOM 9872 C CA . GLN B 1 566 ? -3.785 -21.062 -27.484 1 77.69 566 GLN B CA 1
ATOM 9873 C C . GLN B 1 566 ? -4.262 -22.375 -26.875 1 77.69 566 GLN B C 1
ATOM 9875 O O . GLN B 1 566 ? -4.516 -23.344 -27.594 1 77.69 566 GLN B O 1
ATOM 9880 N N . LYS B 1 567 ? -4.406 -22.281 -25.672 1 67.5 567 LYS B N 1
ATOM 9881 C CA . LYS B 1 567 ? -4.848 -23.469 -24.938 1 67.5 567 LYS B CA 1
ATOM 9882 C C . LYS B 1 567 ? -6.246 -23.906 -25.391 1 67.5 567 LYS B C 1
ATOM 9884 O O . LYS B 1 567 ? -7.113 -23.062 -25.625 1 67.5 567 LYS B O 1
ATOM 9889 N N . ASP B 1 568 ? -6.438 -25.219 -25.547 1 60.91 568 ASP B N 1
ATOM 9890 C CA . ASP B 1 568 ? -7.711 -25.859 -25.844 1 60.91 568 ASP B CA 1
ATOM 9891 C C . ASP B 1 568 ? -8.164 -25.547 -27.266 1 60.91 568 ASP B C 1
ATOM 9893 O O . ASP B 1 568 ? -9.336 -25.719 -27.609 1 60.91 568 ASP B O 1
ATOM 9897 N N . PHE B 1 569 ? -7.258 -24.906 -27.969 1 68.75 569 PHE B N 1
ATOM 9898 C CA . PHE B 1 569 ? -7.602 -24.656 -29.359 1 68.75 569 PHE B CA 1
ATOM 9899 C C . PHE B 1 569 ? -7.188 -25.828 -30.25 1 68.75 569 PHE B C 1
ATOM 9901 O O . PHE B 1 569 ? -6.012 -26.203 -30.281 1 68.75 569 PHE B O 1
ATOM 9908 N N . SER B 1 570 ? -8.117 -26.578 -30.672 1 63.91 570 SER B N 1
ATOM 9909 C CA . SER B 1 570 ? -7.793 -27.672 -31.594 1 63.91 570 SER B CA 1
ATOM 9910 C C . SER B 1 570 ? -8.781 -27.734 -32.75 1 63.91 570 SER B C 1
ATOM 9912 O O . SER B 1 570 ? -9.969 -27.438 -32.594 1 63.91 570 SER B O 1
ATOM 9914 N N . GLU B 1 571 ? -8.242 -27.734 -33.938 1 60.56 571 GLU B N 1
ATOM 9915 C CA . GLU B 1 571 ? -9.094 -28.031 -35.094 1 60.56 571 GLU B CA 1
ATOM 9916 C C . GLU B 1 571 ? -9.328 -29.531 -35.219 1 60.56 571 GLU B C 1
ATOM 9918 O O . GLU B 1 571 ? -10.234 -29.969 -35.938 1 60.56 571 GLU B O 1
ATOM 9923 N N . SER B 1 572 ? -8.477 -30.219 -34.531 1 56.09 572 SER B N 1
ATOM 9924 C CA . SER B 1 572 ? -8.617 -31.672 -34.531 1 56.09 572 SER B CA 1
ATOM 9925 C C . SER B 1 572 ? -9.258 -32.188 -33.25 1 56.09 572 SER B C 1
ATOM 9927 O O . SER B 1 572 ? -9.508 -31.406 -32.344 1 56.09 572 SER B O 1
ATOM 9929 N N . SER B 1 573 ? -9.789 -33.406 -33.219 1 51.41 573 SER B N 1
ATOM 9930 C CA . SER B 1 573 ? -10.359 -34.062 -32.031 1 51.41 573 SER B CA 1
ATOM 9931 C C . SER B 1 573 ? -9.336 -34.156 -30.922 1 51.41 573 SER B C 1
ATOM 9933 O O . SER B 1 573 ? -9.57 -34.875 -29.922 1 51.41 573 SER B O 1
ATOM 9935 N N . SER B 1 574 ? -8.312 -33.406 -31.078 1 53.38 574 SER B N 1
ATOM 9936 C CA . SER B 1 574 ? -7.25 -33.562 -30.094 1 53.38 574 SER B CA 1
ATOM 9937 C C . SER B 1 574 ? -7.434 -32.625 -28.922 1 53.38 574 SER B C 1
ATOM 9939 O O . SER B 1 574 ? -8.266 -31.719 -28.969 1 53.38 574 SER B O 1
ATOM 9941 N N . THR B 1 575 ? -6.879 -32.781 -27.797 1 53.38 575 THR B N 1
ATOM 9942 C CA . THR B 1 575 ? -7.023 -32.062 -26.516 1 53.38 575 THR B CA 1
ATOM 9943 C C . THR B 1 575 ? -6.629 -30.609 -26.641 1 53.38 575 THR B C 1
ATOM 9945 O O . THR B 1 575 ? -6.984 -29.781 -25.797 1 53.38 575 THR B O 1
ATOM 9948 N N . GLY B 1 576 ? -6.125 -30.172 -27.812 1 61.31 576 GLY B N 1
ATOM 9949 C CA . GLY B 1 576 ? -5.695 -28.812 -28.047 1 61.31 576 GLY B CA 1
ATOM 9950 C C . GLY B 1 576 ? -4.598 -28.359 -27.094 1 61.31 576 GLY B C 1
ATOM 9951 O O . GLY B 1 576 ? -4.344 -27.156 -26.938 1 61.31 576 GLY B O 1
ATOM 9952 N N . ILE B 1 577 ? -3.938 -29.25 -26.5 1 66 577 ILE B N 1
ATOM 9953 C CA . ILE B 1 577 ? -2.926 -28.922 -25.5 1 66 577 ILE B CA 1
ATOM 9954 C C . ILE B 1 577 ? -1.536 -29.016 -26.125 1 66 577 ILE B C 1
ATOM 9956 O O . ILE B 1 577 ? -0.615 -28.297 -25.719 1 66 577 ILE B O 1
ATOM 9960 N N . GLY B 1 578 ? -1.358 -29.688 -27.172 1 72.81 578 GLY B N 1
ATOM 9961 C CA . GLY B 1 578 ? -0.047 -30 -27.719 1 72.81 578 GLY B CA 1
ATOM 9962 C C . GLY B 1 578 ? 0.738 -28.766 -28.125 1 72.81 578 GLY B C 1
ATOM 9963 O O . GLY B 1 578 ? 1.815 -28.516 -27.594 1 72.81 578 GLY B O 1
ATOM 9964 N N . LEU B 1 579 ? 0.165 -28 -28.938 1 82.5 579 LEU B N 1
ATOM 9965 C CA . LEU B 1 579 ? 0.887 -26.844 -29.469 1 82.5 579 LEU B CA 1
ATOM 9966 C C . LEU B 1 579 ? 1.037 -25.766 -28.422 1 82.5 579 LEU B C 1
ATOM 9968 O O . LEU B 1 579 ? 2.018 -25.016 -28.422 1 82.5 579 LEU B O 1
ATOM 9972 N N . TYR B 1 580 ? 0.014 -25.719 -27.625 1 78 580 TYR B N 1
ATOM 9973 C CA . TYR B 1 580 ? 0.143 -24.812 -26.484 1 78 580 TYR B CA 1
ATOM 9974 C C . TYR B 1 580 ? 1.337 -25.188 -25.625 1 78 580 TYR B C 1
ATOM 9976 O O . TYR B 1 580 ? 2.129 -24.328 -25.234 1 78 580 TYR B O 1
ATOM 9984 N N . LEU B 1 581 ? 1.467 -26.375 -25.344 1 72.38 581 LEU B N 1
ATOM 9985 C CA . LEU B 1 581 ? 2.578 -26.891 -24.562 1 72.38 581 LEU B CA 1
ATOM 9986 C C . LEU B 1 581 ? 3.908 -26.641 -25.266 1 72.38 581 LEU B C 1
ATOM 9988 O O . LEU B 1 581 ? 4.906 -26.312 -24.625 1 72.38 581 LEU B O 1
ATOM 9992 N N . ALA B 1 582 ? 3.908 -26.953 -26.484 1 81.69 582 ALA B N 1
ATOM 9993 C CA . ALA B 1 582 ? 5.125 -26.734 -27.25 1 81.69 582 ALA B CA 1
ATOM 9994 C C . ALA B 1 582 ? 5.605 -25.297 -27.109 1 81.69 582 ALA B C 1
ATOM 9996 O O . ALA B 1 582 ? 6.793 -25.047 -26.906 1 81.69 582 ALA B O 1
ATOM 9997 N N . LYS B 1 583 ? 4.645 -24.453 -27.281 1 86.88 583 LYS B N 1
ATOM 9998 C CA . LYS B 1 583 ? 4.988 -23.047 -27.141 1 86.88 583 LYS B CA 1
ATOM 9999 C C . LYS B 1 583 ? 5.547 -22.734 -25.766 1 86.88 583 LYS B C 1
ATOM 10001 O O . LYS B 1 583 ? 6.543 -22.016 -25.625 1 86.88 583 LYS B O 1
ATOM 10006 N N . GLU B 1 584 ? 4.945 -23.234 -24.812 1 74.81 584 GLU B N 1
ATOM 10007 C CA . GLU B 1 584 ? 5.371 -23 -23.438 1 74.81 584 GLU B CA 1
ATOM 10008 C C . GLU B 1 584 ? 6.754 -23.594 -23.188 1 74.81 584 GLU B C 1
ATOM 10010 O O . GLU B 1 584 ? 7.59 -22.969 -22.531 1 74.81 584 GLU B O 1
ATOM 10015 N N . ILE B 1 585 ? 7.016 -24.734 -23.625 1 74.69 585 ILE B N 1
ATOM 10016 C CA . ILE B 1 585 ? 8.297 -25.406 -23.438 1 74.69 585 ILE B CA 1
ATOM 10017 C C . ILE B 1 585 ? 9.398 -24.625 -24.156 1 74.69 585 ILE B C 1
ATOM 10019 O O . ILE B 1 585 ? 10.469 -24.391 -23.594 1 74.69 585 ILE B O 1
ATOM 10023 N N . VAL B 1 586 ? 9.102 -24.25 -25.312 1 87.56 586 VAL B N 1
ATOM 10024 C CA . VAL B 1 586 ? 10.094 -23.531 -26.109 1 87.56 586 VAL B CA 1
ATOM 10025 C C . VAL B 1 586 ? 10.461 -22.219 -25.422 1 87.56 586 VAL B C 1
ATOM 10027 O O . VAL B 1 586 ? 11.641 -21.859 -25.344 1 87.56 586 VAL B O 1
ATOM 10030 N N . SER B 1 587 ? 9.43 -21.609 -24.953 1 83.25 587 SER B N 1
ATOM 10031 C CA . SER B 1 587 ? 9.641 -20.297 -24.359 1 83.25 587 SER B CA 1
ATOM 10032 C C . SER B 1 587 ? 10.297 -20.422 -22.984 1 83.25 587 SER B C 1
ATOM 10034 O O . SER B 1 587 ? 11.273 -19.719 -22.688 1 83.25 587 SER B O 1
ATOM 10036 N N . GLN B 1 588 ? 9.867 -21.328 -22.219 1 71.94 588 GLN B N 1
ATOM 10037 C CA . GLN B 1 588 ? 10.258 -21.344 -20.812 1 71.94 588 GLN B CA 1
ATOM 10038 C C . GLN B 1 588 ? 11.492 -22.219 -20.594 1 71.94 588 GLN B C 1
ATOM 10040 O O . GLN B 1 588 ? 12.328 -21.938 -19.734 1 71.94 588 GLN B O 1
ATOM 10045 N N . LYS B 1 589 ? 11.586 -23.25 -21.344 1 70.69 589 LYS B N 1
ATOM 10046 C CA . LYS B 1 589 ? 12.625 -24.234 -21.047 1 70.69 589 LYS B CA 1
ATOM 10047 C C . LYS B 1 589 ? 13.758 -24.156 -22.062 1 70.69 589 LYS B C 1
ATOM 10049 O O . LYS B 1 589 ? 14.906 -24.5 -21.75 1 70.69 589 LYS B O 1
ATOM 10054 N N . LEU B 1 590 ? 13.406 -23.781 -23.203 1 81.38 590 LEU B N 1
ATOM 10055 C CA . LEU B 1 590 ? 14.422 -23.781 -24.25 1 81.38 590 LEU B CA 1
ATOM 10056 C C . LEU B 1 590 ? 14.852 -22.359 -24.594 1 81.38 590 LEU B C 1
ATOM 10058 O O . LEU B 1 590 ? 15.719 -22.156 -25.453 1 81.38 590 LEU B O 1
ATOM 10062 N N . ASN B 1 591 ? 14.258 -21.422 -23.922 1 80.69 591 ASN B N 1
ATOM 10063 C CA . ASN B 1 591 ? 14.555 -20 -24.141 1 80.69 591 ASN B CA 1
ATOM 10064 C C . ASN B 1 591 ? 14.438 -19.641 -25.625 1 80.69 591 ASN B C 1
ATOM 10066 O O . ASN B 1 591 ? 15.344 -19.016 -26.188 1 80.69 591 ASN B O 1
ATOM 10070 N N . GLY B 1 592 ? 13.492 -20.25 -26.297 1 87.94 592 GLY B N 1
ATOM 10071 C CA . GLY B 1 592 ? 13.266 -20.047 -27.719 1 87.94 592 GLY B CA 1
ATOM 10072 C C . GLY B 1 592 ? 11.883 -19.516 -28.031 1 87.94 592 GLY B C 1
ATOM 10073 O O . GLY B 1 592 ? 11.195 -19 -27.141 1 87.94 592 GLY B O 1
ATOM 10074 N N . GLN B 1 593 ? 11.68 -19.359 -29.344 1 91.56 593 GLN B N 1
ATOM 10075 C CA . GLN B 1 593 ? 10.383 -18.922 -29.859 1 91.56 593 GLN B CA 1
ATOM 10076 C C . GLN B 1 593 ? 9.875 -19.875 -30.938 1 91.56 593 GLN B C 1
ATOM 10078 O O . GLN B 1 593 ? 10.656 -20.391 -31.734 1 91.56 593 GLN B O 1
ATOM 10083 N N . ILE B 1 594 ? 8.586 -20.141 -30.875 1 93.31 594 ILE B N 1
ATOM 10084 C CA . ILE B 1 594 ? 7.961 -20.953 -31.906 1 93.31 594 ILE B CA 1
ATOM 10085 C C . ILE B 1 594 ? 6.871 -20.141 -32.625 1 93.31 594 ILE B C 1
ATOM 10087 O O . ILE B 1 594 ? 6.098 -19.438 -31.953 1 93.31 594 ILE B O 1
ATOM 10091 N N . THR B 1 595 ? 6.938 -20.078 -33.906 1 93.62 595 THR B N 1
ATOM 10092 C CA . THR B 1 595 ? 5.926 -19.391 -34.719 1 93.62 595 THR B CA 1
ATOM 10093 C C . THR B 1 595 ? 5.363 -20.344 -35.781 1 93.62 595 THR B C 1
ATOM 10095 O O . THR B 1 595 ? 5.984 -21.359 -36.094 1 93.62 595 THR B O 1
ATOM 10098 N N . ALA B 1 596 ? 4.141 -20.078 -36.219 1 93.31 596 ALA B N 1
ATOM 10099 C CA . ALA B 1 596 ? 3.482 -20.875 -37.25 1 93.31 596 ALA B CA 1
ATOM 10100 C C . ALA B 1 596 ? 3.027 -19.984 -38.406 1 93.31 596 ALA B C 1
ATOM 10102 O O . ALA B 1 596 ? 2.568 -18.859 -38.188 1 93.31 596 ALA B O 1
ATOM 10103 N N . GLU B 1 597 ? 3.299 -20.391 -39.625 1 92.94 597 GLU B N 1
ATOM 10104 C CA . GLU B 1 597 ? 2.852 -19.672 -40.812 1 92.94 597 GLU B CA 1
ATOM 10105 C C . GLU B 1 597 ? 2.416 -20.656 -41.906 1 92.94 597 GLU B C 1
ATOM 10107 O O . GLU B 1 597 ? 2.918 -21.766 -41.969 1 92.94 597 GLU B O 1
ATOM 10112 N N . ASN B 1 598 ? 1.354 -20.188 -42.688 1 92.06 598 ASN B N 1
ATOM 10113 C CA . ASN B 1 598 ? 0.973 -20.969 -43.875 1 92.06 598 ASN B CA 1
ATOM 10114 C C . ASN B 1 598 ? 2 -20.844 -44.969 1 92.06 598 ASN B C 1
ATOM 10116 O O . ASN B 1 598 ? 2.459 -19.734 -45.281 1 92.06 598 ASN B O 1
ATOM 10120 N N . LYS B 1 599 ? 2.496 -21.984 -45.406 1 86.94 599 LYS B N 1
ATOM 10121 C CA . LYS B 1 599 ? 3.461 -21.984 -46.5 1 86.94 599 LYS B CA 1
ATOM 10122 C C . LYS B 1 599 ? 3.217 -23.172 -47.438 1 86.94 599 LYS B C 1
ATOM 10124 O O . LYS B 1 599 ? 2.941 -24.281 -46.969 1 86.94 599 LYS B O 1
ATOM 10129 N N . ASN B 1 600 ? 3.477 -23.031 -48.844 1 79.75 600 ASN B N 1
ATOM 10130 C CA . ASN B 1 600 ? 3.486 -24.062 -49.875 1 79.75 600 ASN B CA 1
ATOM 10131 C C . ASN B 1 600 ? 2.328 -25.047 -49.688 1 79.75 600 ASN B C 1
ATOM 10133 O O . ASN B 1 600 ? 2.533 -26.25 -49.688 1 79.75 600 ASN B O 1
ATOM 10137 N N . GLU B 1 601 ? 1.086 -24.656 -49.438 1 79.81 601 GLU B N 1
ATOM 10138 C CA . GLU B 1 601 ? -0.128 -25.469 -49.312 1 79.81 601 GLU B CA 1
ATOM 10139 C C . GLU B 1 601 ? -0.176 -26.203 -47.969 1 79.81 601 GLU B C 1
ATOM 10141 O O . GLU B 1 601 ? -0.884 -27.203 -47.844 1 79.81 601 GLU B O 1
ATOM 10146 N N . GLY B 1 602 ? 0.713 -25.891 -47.125 1 91.06 602 GLY B N 1
ATOM 10147 C CA . GLY B 1 602 ? 0.675 -26.5 -45.812 1 91.06 602 GLY B CA 1
ATOM 10148 C C . GLY B 1 602 ? 1.003 -25.547 -44.688 1 91.06 602 GLY B C 1
ATOM 10149 O O . GLY B 1 602 ? 0.717 -24.344 -44.781 1 91.06 602 GLY B O 1
ATOM 10150 N N . LEU B 1 603 ? 1.401 -26.062 -43.562 1 92.56 603 LEU B N 1
ATOM 10151 C CA . LEU B 1 603 ? 1.715 -25.297 -42.375 1 92.56 603 LEU B CA 1
ATOM 10152 C C . LEU B 1 603 ? 3.189 -25.422 -42 1 92.56 603 LEU B C 1
ATOM 10154 O O . LEU B 1 603 ? 3.752 -26.516 -42.062 1 92.56 603 LEU B O 1
ATOM 10158 N N . SER B 1 604 ? 3.844 -24.281 -41.75 1 94.81 604 SER B N 1
ATOM 10159 C CA . SER B 1 604 ? 5.258 -24.25 -41.406 1 94.81 604 SER B CA 1
ATOM 10160 C C . SER B 1 604 ? 5.453 -23.734 -39.969 1 94.81 604 SER B C 1
ATOM 10162 O O . SER B 1 604 ? 4.957 -22.672 -39.625 1 94.81 604 SER B O 1
ATOM 10164 N N . PHE B 1 605 ? 6.051 -24.547 -39.156 1 95.56 605 PHE B N 1
ATOM 10165 C CA . PHE B 1 605 ? 6.457 -24.125 -37.844 1 95.56 605 PHE B CA 1
ATOM 10166 C C . PHE B 1 605 ? 7.93 -23.734 -37.812 1 95.56 605 PHE B C 1
ATOM 10168 O O . PHE B 1 605 ? 8.773 -24.453 -38.375 1 95.56 605 PHE B O 1
ATOM 10175 N N . LYS B 1 606 ? 8.219 -22.625 -37.25 1 95.19 606 LYS B N 1
ATOM 10176 C CA . LYS B 1 606 ? 9.594 -22.156 -37.094 1 95.19 606 LYS B CA 1
ATOM 10177 C C . LYS B 1 606 ? 9.969 -22.047 -35.625 1 95.19 606 LYS B C 1
ATOM 10179 O O . LYS B 1 606 ? 9.336 -21.328 -34.844 1 95.19 606 LYS B O 1
ATOM 10184 N N . ILE B 1 607 ? 10.914 -22.812 -35.25 1 94.94 607 ILE B N 1
ATOM 10185 C CA . ILE B 1 607 ? 11.445 -22.766 -33.875 1 94.94 607 ILE B CA 1
ATOM 10186 C C . ILE B 1 607 ? 12.828 -22.125 -33.875 1 94.94 607 ILE B C 1
ATOM 10188 O O . ILE B 1 607 ? 13.703 -22.531 -34.656 1 94.94 607 ILE B O 1
ATOM 10192 N N . VAL B 1 608 ? 12.969 -21.125 -33.062 1 93.44 608 VAL B N 1
ATOM 10193 C CA . VAL B 1 608 ? 14.258 -20.453 -32.938 1 93.44 608 VAL B CA 1
ATOM 10194 C C . VAL B 1 608 ? 14.758 -20.594 -31.484 1 93.44 608 VAL B C 1
ATOM 10196 O O . VAL B 1 608 ? 14.07 -20.219 -30.547 1 93.44 608 VAL B O 1
ATOM 10199 N N . ILE B 1 609 ? 15.891 -21.203 -31.375 1 90.12 609 ILE B N 1
ATOM 10200 C CA . ILE B 1 609 ? 16.484 -21.391 -30.062 1 90.12 609 ILE B CA 1
ATOM 10201 C C . ILE B 1 609 ? 17.875 -20.766 -30.016 1 90.12 609 ILE B C 1
ATOM 10203 O O . ILE B 1 609 ? 18.734 -21.062 -30.859 1 90.12 609 ILE B O 1
#

InterPro domains:
  IPR003594 Histidine kinase/HSP90-like ATPase domain [PF02518] (512-607)
  IPR005467 Histidine kinase domain [PS50109] (400-609)
  IPR011622 7TM-DISM receptor, extracellular domain, type 2 [PF07696] (24-151)
  IPR011623 7TM-DISM receptor, extracellular domain, type 1 [PF07695] (164-368)
  IPR036097 Signal transduction histidine kinase, dimerisation/phosphoacceptor domain superfamily [SSF47384] (388-462)
  IPR036890 Histidine kinase/HSP90-like ATPase superfamily [G3DSA:3.30.565.10] (464-609)
  IPR036890 Histidine kinase/HSP90-like ATPase superfamily [SSF55874] (453-608)
  IPR050351 Bacteriophytochrome/Sensor protein kinase WalK/GraS-like [PTHR45453] (397-609)

Secondary structure (DSSP, 8-state):
--TTHHHHGGG------S-EEEEEEEEETTS---HHHHHH-GGG-EE-S-SEEEE-SSEEEEEEEEE--SSS-EEEEEEES-TT-SEEEEEEEETTEEEEEEEE-TTS-TTT-S--SSS-EEEEEE-TT-EEEEEEEEE-SSEEE--EEEE-HHHHHHHHHHHHHHHHHHHHHHHHHHHHHHHHHHHH--HHHHHHHHHHHHHHHHHHHHTTHHHHTT--HHHHHHHHHHHHHHHHHHHHHHHHHHTT--TTT-HHHHHHHHHHHHHHHHHHHHHHHTTT-GGGGGGGHHHHHHHHHHHHHHHHHHHHHHHTT-TTHHHHHHHHHHHHHHHHHHHHHHTTSS---GGGGGHHHHHHHHHHHHHHHHHHHHHHHHHHHHHHHHHHHHHHHHHHHHHHHHHHHHHHHHHHHHHHHHHHHHHHHHHHTT-TTHHHHHHHHHHHHHHHHHHHHHHHHHHHHHHHS---EEEEEHHHHHHHHHHHHHHHHHHTT-EEEEEE-TT-EEEEEHHHHHHHHHHHHHHHHHHHHHHT-SS-EEEEEEEEETTEEEEEEEE-S----HHHHTTTTSTT--SSSS-S-HHHHHHHHHHHTS--EEEEEEETTEEEEEEE-/--TTHHHHGGG------S-EEEEEEEEETTS---HHHHHH-GGG-EE-S-SEEEE-SSEEEEEEEEE--SSS-EEEEEEES-TT-SEEEEEEEETTEEEEEEEE-TTS-TTT-S--SSS-EEEEEE-TT-EEEEEEEEE-SSEEE--EEEE-HHHHHHHHHHHHHHHHHHHHHHHHHHHHHHHHHHHH--HHHHHHHHHHHHHHHHHHHHTTHHHHTT--HHHHHHHHHHHHHHHHHHHHHHHHHHTT--TTT-HHHHHHHHHHHHHHHHHHHHHHHTTT-GGGGGGGHHHHHHHHHHHHHHHHHHHHHHHTT-TTHHHHHHHHHHHHHHHHHHHHHHTTSS---GGGGGHHHHHHHHHHHHHHHHHHHHHHHHHHHHHHHHHHHHHHHHHHHHHHHHHHHHHHHHHHHHHHHHHHHHHHHHHHTT-TTHHHHHHHHHHHHHHHHHHHHHHHHHHHHHHHS---EEEEEHHHHHHHHHHHHHHHHHHTT-EEEEEE-TT-EEEEEHHHHHHHHHHHHHHHHHHHHHHT-SS-EEEEEEEEETTEEEEEEEE-S----HHHHTTTTSTT--SSSS-S-HHHHHHHHHHHTS--EEEEEEETTEEEEEEE-